Protein AF-0000000065782307 (afdb_homodimer)

Nearest PDB structures (foldseek):
  3b8g-assembly1_A  TM=6.644E-01  e=8.285E-51  Neisseria gonorrhoeae
  2bty-assembly1_A  TM=8.731E-01  e=4.101E-24  Thermotoga maritima
  7nly-assembly1_A  TM=8.676E-01  e=1.629E-22  Mycobacterium tuberculosis H37Rv
  2ap9-assembly1_E  TM=8.750E-01  e=5.748E-21  Mycobacterium tuberculosis CDC1551
  2buf-assembly1_F  TM=8.678E-01  e=8.320E-20  Pseudomonas aeruginosa

pLDDT: mean 89.5, std 12.01, range [35.47, 98.88]

Sequence (864 aa):
MPDYVNWLRHASPYINSHRDRTFVVMLPGEGVEHPNFGNIVHDLVLLHSLGARLVLVHGSRPQIEARLAARGLAPRYHRDLRVTDAPTLECVIDAVGSLRIAIEARLSMDMAASPMQGARLRVAGGNLVTARPIGVVEGVDYHHTGEVRRIDRKGIGRLLDERSIVLLSPLGYSPTGEIFNLACEDVAMRAAIDLEAEKLILYGAEQGLLDASGKLVRELRPQQVPAHLQRLGNSYQAELLDAAAQACRAGVKRSHIVSYTEDGALLSELFTRTGNGTLVAQEQFEQLREAGIEDVGGLIELIRPLEEQGILVRRSREVLEREIEQFSIVEREGLIIACAALYPIADSEAGELACLAVNPEYRHGGRGDELLERIEERARGLGLKTLFVLTTRTAHWFRERGFQPSSVERLPAARASLYNFQRNSQVFEKSLMPDYVNWLRHASPYINSHRDRTFVVMLPGEGVEHPNFGNIVHDLVLLHSLGARLVLVHGSRPQIEARLAARGLAPRYHRDLRVTDAPTLECVIDAVGSLRIAIEARLSMDMAASPMQGARLRVAGGNLVTARPIGVVEGVDYHHTGEVRRIDRKGIGRLLDERSIVLLSPLGYSPTGEIFNLACEDVAMRAAIDLEAEKLILYGAEQGLLDASGKLVRELRPQQVPAHLQRLGNSYQAELLDAAAQACRAGVKRSHIVSYTEDGALLSELFTRTGNGTLVAQEQFEQLREAGIEDVGGLIELIRPLEEQGILVRRSREVLEREIEQFSIVEREGLIIACAALYPIADSEAGELACLAVNPEYRHGGRGDELLERIEERARGLGLKTLFVLTTRTAHWFRERGFQPSSVERLPAARASLYNFQRNSQVFEKSL

Radius of gyration: 38.77 Å; Cα contacts (8 Å, |Δi|>4): 1760; chains: 2; bounding box: 71×130×73 Å

InterPro domains:
  IPR000182 GNAT domain [PF00583] (321-403)
  IPR000182 GNAT domain [PS51186] (286-425)
  IPR001048 Aspartate/glutamate/uridylate kinase [PF00696] (22-259)
  IPR010167 Amino-acid N-acetyltransferase [MF_01105] (1-432)
  IPR010167 Amino-acid N-acetyltransferase [NF003641] (3-432)
  IPR010167 Amino-acid N-acetyltransferase [PIRSF000423] (3-432)
  IPR010167 Amino-acid N-acetyltransferase [PTHR30602] (235-432)
  IPR010167 Amino-acid N-acetyltransferase [TIGR01890] (4-432)
  IPR016181 Acyl-CoA N-acyltransferase [SSF55729] (253-409)
  IPR033719 N-acetylglutamate synthase, kinase-like domain [cd04237] (3-280)
  IPR036393 Acetylglutamate kinase-like superfamily [G3DSA:3.40.1160.10] (3-284)
  IPR036393 Acetylglutamate kinase-like superfamily [SSF53633] (3-283)

GO terms:
  GO:0004358 L-glutamate N-acetyltransferase activity, acting on acetyl-L-ornithine as donor (F, IMP)
  GO:0006526 L-arginine biosynthetic process (P, IMP)
  GO:0042802 identical protein binding (F, IPI)

Foldseek 3Di:
DVVVVVLCVLLVVLLVLQAQFEEEEEEELCLCVDPLVLLVLVVVLQNLLSHHQYEYFYHQVVQLVVVCVVVVHDWDDDLLHTQQDDVSVVSVVVRQVVSVVVSQVSQQDDDVPRPVPPDGAAEDEDQQFAWDQPAADPRDGSHQATATPDGNLVVSVVCSVVSHHYYDYQWHAHPVGGIHGHDSLRVSLRNCLSNVGQEYEYADADQEDADPVRHAAAEDELVCLVVSLVVCDSDVNNSNSPSQSSSQVSRHAKYWYGYSNDRCLVVQQSSPLSHRYYIYGHPQCQPWDQFDLVCLVLLCVFCVVVCVVVFAPDDDSVRCNVQSRQKIFGDGSNHGFWMWGWADFPPALEIEIHDTGGHPSGPPPCVSVVRVVVNVVVSVVVRRFKYKYWGDPCVVVVVVVAWAWDDLVPDPPRVSVVDDVVSPTTMTMHTD/DVVVVVLCVLLVVLLVLQAQFEEEEEEELCLCVDPLVLLVLVVVLQNLLSHHQYEYFYHQVVQLVVQCVVVVHDWDDDLLHTQQDPVSVVSVVVRQVVSVVVSQVSQQDPDVPRPVPPDGAAEDEDQQFAWDQPAADPRDGSHQATATPDGNLVVSVVCSVVSHHYYDYQWHAHPVGGIHGHDSLRVSLRNCLSNVGQEYEYEDADQEDADPVRHAAAEDELVCLVVSLVVCDSDVNNVNSPSQSSSQVSRHAKYWYGYSNDRCLVVQQSSPLSHRYYIYGNPQCQPWDQFALVCLVLLCVQCVVVCVVVFAPDDDSVRCNVQSRQKIFGDGSNHGFWMWGWADFPPALEIEIHDTGGHPSGPPPCVSVVRVVVNVVVSVVVRRFKYKYWGDPCVVVVVVVAWAWDDLVPDPPRVSVVDDVVSPTTMTMHTD

Structure (mmCIF, N/CA/C/O backbone):
data_AF-0000000065782307-model_v1
#
loop_
_entity.id
_entity.type
_entity.pdbx_description
1 polymer 'Amino-acid acetyltransferase'
#
loop_
_atom_site.group_PDB
_atom_site.id
_atom_site.type_symbol
_atom_site.label_atom_id
_atom_site.label_alt_id
_atom_site.label_comp_id
_atom_site.label_asym_id
_atom_site.label_entity_id
_atom_site.label_seq_id
_atom_site.pdbx_PDB_ins_code
_atom_site.Cartn_x
_atom_site.Cartn_y
_atom_site.Cartn_z
_atom_site.occupancy
_atom_site.B_iso_or_equiv
_atom_site.auth_seq_id
_atom_site.auth_comp_id
_atom_site.auth_asym_id
_atom_site.auth_atom_id
_atom_site.pdbx_PDB_model_num
ATOM 1 N N . MET A 1 1 ? 12.531 -30.578 16.266 1 35.47 1 MET A N 1
ATOM 2 C CA . MET A 1 1 ? 13.82 -29.922 16.062 1 35.47 1 MET A CA 1
ATOM 3 C C . MET A 1 1 ? 14.609 -30.625 14.961 1 35.47 1 MET A C 1
ATOM 5 O O . MET A 1 1 ? 15.164 -29.969 14.07 1 35.47 1 MET A O 1
ATOM 9 N N . PRO A 1 2 ? 14.711 -31.922 15.117 1 45.81 2 PRO A N 1
ATOM 10 C CA . PRO A 1 2 ? 15.469 -32.688 14.125 1 45.81 2 PRO A CA 1
ATOM 11 C C . PRO A 1 2 ? 14.805 -32.688 12.75 1 45.81 2 PRO A C 1
ATOM 13 O O . PRO A 1 2 ? 15.492 -32.594 11.727 1 45.81 2 PRO A O 1
ATOM 16 N N . ASP A 1 3 ? 13.547 -32.781 12.773 1 47.62 3 ASP A N 1
ATOM 17 C CA . ASP A 1 3 ? 12.781 -32.906 11.531 1 47.62 3 ASP A CA 1
ATOM 18 C C . ASP A 1 3 ? 12.781 -31.562 10.773 1 47.62 3 ASP A C 1
ATOM 20 O O . ASP A 1 3 ? 12.883 -31.547 9.547 1 47.62 3 ASP A O 1
ATOM 24 N N . TYR A 1 4 ? 12.75 -30.547 11.547 1 49.12 4 TYR A N 1
ATOM 25 C CA . TYR A 1 4 ? 12.805 -29.234 10.938 1 49.12 4 TYR A CA 1
ATOM 26 C C . TYR A 1 4 ? 14.164 -29 10.273 1 49.12 4 TYR A C 1
ATOM 28 O O . TYR A 1 4 ? 14.234 -28.484 9.156 1 49.12 4 TYR A O 1
ATOM 36 N N . VAL A 1 5 ? 15.148 -29.469 10.969 1 44.38 5 VAL A N 1
ATOM 37 C CA . VAL A 1 5 ? 16.5 -29.297 10.445 1 44.38 5 VAL A CA 1
ATOM 38 C C . VAL A 1 5 ? 16.672 -30.109 9.164 1 44.38 5 VAL A C 1
ATOM 40 O O . VAL A 1 5 ? 17.266 -29.641 8.195 1 44.38 5 VAL A O 1
ATOM 43 N N . ASN A 1 6 ? 16.188 -31.312 9.32 1 48.06 6 ASN A N 1
ATOM 44 C CA . ASN A 1 6 ? 16.281 -32.156 8.141 1 48.06 6 ASN A CA 1
ATOM 45 C C . ASN A 1 6 ? 15.508 -31.562 6.965 1 48.06 6 ASN A C 1
ATOM 47 O O . ASN A 1 6 ? 15.977 -31.594 5.824 1 48.06 6 ASN A O 1
ATOM 51 N N . TRP A 1 7 ? 14.43 -31.062 7.312 1 53.47 7 TRP A N 1
ATOM 52 C CA . TRP A 1 7 ? 13.641 -30.422 6.266 1 53.47 7 TRP A CA 1
ATOM 53 C C . TRP A 1 7 ? 14.375 -29.219 5.688 1 53.47 7 TRP A C 1
ATOM 55 O O . TRP A 1 7 ? 14.43 -29.047 4.469 1 53.47 7 TRP A O 1
ATOM 65 N N . LEU A 1 8 ? 14.945 -28.562 6.609 1 54.06 8 LEU A N 1
ATOM 66 C CA . LEU A 1 8 ? 15.672 -27.375 6.156 1 54.06 8 LEU A CA 1
ATOM 67 C C . LEU A 1 8 ? 16.844 -27.766 5.27 1 54.06 8 LEU A C 1
ATOM 69 O O . LEU A 1 8 ? 17.141 -27.094 4.277 1 54.06 8 LEU A O 1
ATOM 73 N N . ARG A 1 9 ? 17.516 -28.859 5.66 1 49.53 9 ARG A N 1
ATOM 74 C CA . ARG A 1 9 ? 18.656 -29.344 4.875 1 49.53 9 ARG A CA 1
ATOM 75 C C . ARG A 1 9 ? 18.203 -29.781 3.484 1 49.53 9 ARG A C 1
ATOM 77 O O . ARG A 1 9 ? 18.906 -29.531 2.496 1 49.53 9 ARG A O 1
ATOM 84 N N . HIS A 1 10 ? 17.141 -30.438 3.518 1 53.78 10 HIS A N 1
ATOM 85 C CA . HIS A 1 10 ? 16.641 -30.906 2.232 1 53.78 10 HIS A CA 1
ATOM 86 C C . HIS A 1 10 ? 16.078 -29.766 1.404 1 53.78 10 HIS A C 1
ATOM 88 O O . HIS A 1 10 ? 16.078 -29.812 0.173 1 53.78 10 HIS A O 1
ATOM 94 N N . ALA A 1 11 ? 15.711 -28.75 2.072 1 60.09 11 ALA A N 1
ATOM 95 C CA . ALA A 1 11 ? 15.094 -27.609 1.423 1 60.09 11 ALA A CA 1
ATOM 96 C C . ALA A 1 11 ? 16.141 -26.609 0.932 1 60.09 11 ALA A C 1
ATOM 98 O O . ALA A 1 11 ? 15.867 -25.766 0.084 1 60.09 11 ALA A O 1
ATOM 99 N N . SER A 1 12 ? 17.375 -26.859 1.408 1 56.41 12 SER A N 1
ATOM 100 C CA . SER A 1 12 ? 18.438 -25.875 1.229 1 56.41 12 SER A CA 1
ATOM 101 C C . SER A 1 12 ? 18.688 -25.594 -0.248 1 56.41 12 SER A C 1
ATOM 103 O O . SER A 1 12 ? 18.781 -24.438 -0.658 1 56.41 12 SER A O 1
ATOM 105 N N . PRO A 1 13 ? 18.844 -26.75 -1.047 1 54.47 13 PRO A N 1
ATOM 106 C CA . PRO A 1 13 ? 19.078 -26.406 -2.455 1 54.47 13 PRO A CA 1
ATOM 107 C C . PRO A 1 13 ? 17.953 -25.562 -3.047 1 54.47 13 PRO A C 1
ATOM 109 O O . PRO A 1 13 ? 18.203 -24.703 -3.902 1 54.47 13 PRO A O 1
ATOM 112 N N . TYR A 1 14 ? 16.844 -25.812 -2.664 1 62.16 14 TYR A N 1
ATOM 113 C CA . TYR A 1 14 ? 15.688 -25.078 -3.172 1 62.16 14 TYR A CA 1
ATOM 114 C C . TYR A 1 14 ? 15.672 -23.656 -2.65 1 62.16 14 TYR A C 1
ATOM 116 O O . TYR A 1 14 ? 15.219 -22.734 -3.346 1 62.16 14 TYR A O 1
ATOM 124 N N . ILE A 1 15 ? 16.234 -23.5 -1.52 1 65.12 15 ILE A N 1
ATOM 125 C CA . ILE A 1 15 ? 16.25 -22.188 -0.904 1 65.12 15 ILE A CA 1
ATOM 126 C C . ILE A 1 15 ? 17.078 -21.219 -1.754 1 65.12 15 ILE A C 1
ATOM 128 O O . ILE A 1 15 ? 16.641 -20.094 -2.031 1 65.12 15 ILE A O 1
ATOM 132 N N . ASN A 1 16 ? 18.188 -21.703 -2.205 1 65.12 16 ASN A N 1
ATOM 133 C CA . ASN A 1 16 ? 19.047 -20.844 -3.01 1 65.12 16 ASN A CA 1
ATOM 134 C C . ASN A 1 16 ? 18.406 -20.516 -4.359 1 65.12 16 ASN A C 1
ATOM 136 O O . ASN A 1 16 ? 18.547 -19.406 -4.863 1 65.12 16 ASN A O 1
ATOM 140 N N . SER A 1 17 ? 17.734 -21.469 -4.859 1 68.06 17 SER A N 1
ATOM 141 C CA . SER A 1 17 ? 17.141 -21.297 -6.176 1 68.06 17 SER A CA 1
ATOM 142 C C . SER A 1 17 ? 15.961 -20.312 -6.121 1 68.06 17 SER A C 1
ATOM 144 O O . SER A 1 17 ? 15.594 -19.719 -7.137 1 68.06 17 SER A O 1
ATOM 146 N N . HIS A 1 18 ? 15.492 -20.156 -5.023 1 74.94 18 HIS A N 1
ATOM 147 C CA . HIS A 1 18 ? 14.281 -19.344 -4.914 1 74.94 18 HIS A CA 1
ATOM 148 C C . HIS A 1 18 ? 14.609 -17.938 -4.395 1 74.94 18 HIS A C 1
ATOM 150 O O . HIS A 1 18 ? 13.766 -17.047 -4.449 1 74.94 18 HIS A O 1
ATOM 156 N N . ARG A 1 19 ? 15.836 -17.75 -4.082 1 81.06 19 ARG A N 1
ATOM 157 C CA . ARG A 1 19 ? 16.219 -16.453 -3.52 1 81.06 19 ARG A CA 1
ATOM 158 C C . ARG A 1 19 ? 16.141 -15.359 -4.574 1 81.06 19 ARG A C 1
ATOM 160 O O . ARG A 1 19 ? 16.594 -15.547 -5.707 1 81.06 19 ARG A O 1
ATOM 167 N N . ASP A 1 20 ? 15.438 -14.336 -4.254 1 89 20 ASP A N 1
ATOM 168 C CA . ASP A 1 20 ? 15.312 -13.117 -5.039 1 89 20 ASP A CA 1
ATOM 169 C C . ASP A 1 20 ? 14.469 -13.352 -6.289 1 89 20 ASP A C 1
ATOM 171 O O . ASP A 1 20 ? 14.562 -12.609 -7.266 1 89 20 ASP A O 1
ATOM 175 N N . ARG A 1 21 ? 13.742 -14.5 -6.234 1 92.56 21 ARG A N 1
ATOM 176 C CA . ARG A 1 21 ? 12.812 -14.781 -7.324 1 92.56 21 ARG A CA 1
ATOM 177 C C . ARG A 1 21 ? 11.398 -14.328 -6.969 1 92.56 21 ARG A C 1
ATOM 179 O O . ARG A 1 21 ? 10.984 -14.438 -5.816 1 92.56 21 ARG A O 1
ATOM 186 N N . THR A 1 22 ? 10.742 -13.906 -8.008 1 97.38 22 THR A N 1
ATOM 187 C CA . THR A 1 22 ? 9.383 -13.414 -7.797 1 97.38 22 THR A CA 1
ATOM 188 C C . THR A 1 22 ? 8.375 -14.555 -7.91 1 97.38 22 THR A C 1
ATOM 190 O O . THR A 1 22 ? 8.383 -15.305 -8.883 1 97.38 22 THR A O 1
ATOM 193 N N . PHE A 1 23 ? 7.559 -14.75 -6.91 1 97.69 23 PHE A N 1
ATOM 194 C CA . PHE A 1 23 ? 6.438 -15.68 -6.887 1 97.69 23 PHE A CA 1
ATOM 195 C C . PHE A 1 23 ? 5.113 -14.93 -6.777 1 97.69 23 PHE A C 1
ATOM 197 O O . PHE A 1 23 ? 4.957 -14.055 -5.918 1 97.69 23 PHE A O 1
ATOM 204 N N . VAL A 1 24 ? 4.199 -15.227 -7.664 1 98.81 24 VAL A N 1
ATOM 205 C CA . VAL A 1 24 ? 2.826 -14.75 -7.52 1 98.81 24 VAL A CA 1
ATOM 206 C C . VAL A 1 24 ? 1.956 -15.867 -6.945 1 98.81 24 VAL A C 1
ATOM 208 O O . VAL A 1 24 ? 1.863 -16.953 -7.523 1 98.81 24 VAL A O 1
ATOM 211 N N . VAL A 1 25 ? 1.373 -15.609 -5.781 1 98.81 25 VAL A N 1
ATOM 212 C CA . VAL A 1 25 ? 0.551 -16.594 -5.086 1 98.81 25 VAL A CA 1
ATOM 213 C C . VAL A 1 25 ? -0.894 -16.109 -5.016 1 98.81 25 VAL A C 1
ATOM 215 O O . VAL A 1 25 ? -1.162 -15.008 -4.523 1 98.81 25 VAL A O 1
ATOM 218 N N . MET A 1 26 ? -1.783 -16.906 -5.5 1 98.81 26 MET A N 1
ATOM 219 C CA . MET A 1 26 ? -3.197 -16.547 -5.477 1 98.81 26 MET A CA 1
ATOM 220 C C . MET A 1 26 ? -3.965 -17.422 -4.492 1 98.81 26 MET A C 1
ATOM 222 O O . MET A 1 26 ? -3.871 -18.656 -4.543 1 98.81 26 MET A O 1
ATOM 226 N N . LEU A 1 27 ? -4.625 -16.828 -3.592 1 98.5 27 LEU A N 1
ATOM 227 C CA . LEU A 1 27 ? -5.504 -17.484 -2.627 1 98.5 27 LEU A CA 1
ATOM 228 C C . LEU A 1 27 ? -6.949 -17.031 -2.82 1 98.5 27 LEU A C 1
ATOM 230 O O . LEU A 1 27 ? -7.266 -15.852 -2.648 1 98.5 27 LEU A O 1
ATOM 234 N N . PRO A 1 28 ? -7.871 -18 -3.232 1 98.31 28 PRO A N 1
ATOM 235 C CA . PRO A 1 28 ? -9.273 -17.609 -3.391 1 98.31 28 PRO A CA 1
ATOM 236 C C . PRO A 1 28 ? -9.93 -17.219 -2.068 1 98.31 28 PRO A C 1
ATOM 238 O O . PRO A 1 28 ? -9.383 -17.5 -0.997 1 98.31 28 PRO A O 1
ATOM 241 N N . GLY A 1 29 ? -11.07 -16.547 -2.189 1 98.31 29 GLY A N 1
ATOM 242 C CA . GLY A 1 29 ? -11.781 -16.141 -0.991 1 98.31 29 GLY A CA 1
ATOM 243 C C . GLY A 1 29 ? -12.078 -17.281 -0.048 1 98.31 29 GLY A C 1
ATOM 244 O O . 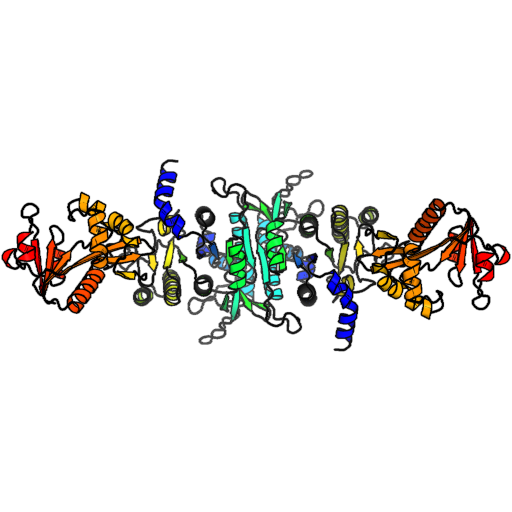GLY A 1 29 ? -12.062 -17.109 1.173 1 98.31 29 GLY A O 1
ATOM 245 N N . GLU A 1 30 ? -12.32 -18.453 -0.603 1 98.06 30 GLU A N 1
ATOM 246 C CA . GLU A 1 30 ? -12.562 -19.656 0.175 1 98.06 30 GLU A CA 1
ATOM 247 C C . GLU A 1 30 ? -11.336 -20.031 1.013 1 98.06 30 GLU A C 1
ATOM 249 O O . GLU A 1 30 ? -11.477 -20.516 2.137 1 98.06 30 GLU A O 1
ATOM 254 N N . GLY A 1 31 ? -10.156 -19.797 0.416 1 97.94 31 GLY A N 1
ATOM 255 C CA . GLY A 1 31 ? -8.93 -20.078 1.146 1 97.94 31 GLY A CA 1
ATOM 256 C C . GLY A 1 31 ? -8.711 -19.156 2.326 1 97.94 31 GLY A C 1
ATOM 257 O O . GLY A 1 31 ? -8.25 -19.578 3.383 1 97.94 31 GLY A O 1
ATOM 258 N N . VAL A 1 32 ? -9.094 -17.922 2.182 1 97.06 32 VAL A N 1
ATOM 259 C CA . VAL A 1 32 ? -8.922 -16.938 3.248 1 97.06 32 VAL A CA 1
ATOM 260 C C . VAL A 1 32 ? -9.883 -17.25 4.395 1 97.06 32 VAL A C 1
ATOM 262 O O . VAL A 1 32 ? -9.555 -17.047 5.566 1 97.06 32 VAL A O 1
ATOM 265 N N . GLU A 1 33 ? -11 -17.734 4.059 1 96.75 33 GLU A N 1
ATOM 266 C CA . GLU A 1 33 ? -12.016 -18.016 5.074 1 96.75 33 GLU A CA 1
ATOM 267 C C . GLU A 1 33 ? -11.789 -19.391 5.699 1 96.75 33 GLU A C 1
ATOM 269 O O . GLU A 1 33 ? -12.352 -19.703 6.75 1 96.75 33 GLU A O 1
ATOM 274 N N . HIS A 1 34 ? -10.977 -20.203 5.129 1 97.44 34 HIS A N 1
ATOM 275 C CA . HIS A 1 34 ? -10.742 -21.562 5.594 1 97.44 34 HIS A CA 1
ATOM 276 C C . HIS A 1 34 ? -9.93 -21.578 6.883 1 97.44 34 HIS A C 1
ATOM 278 O O . HIS A 1 34 ? -9.047 -20.734 7.066 1 97.44 34 HIS A O 1
ATOM 284 N N . PRO A 1 35 ? -10.078 -22.562 7.777 1 96.88 35 PRO A N 1
ATOM 285 C CA . PRO A 1 35 ? -9.336 -22.656 9.039 1 96.88 35 PRO A CA 1
ATOM 286 C C . PRO A 1 35 ? -7.828 -22.781 8.828 1 96.88 35 PRO A C 1
ATOM 288 O O . PRO A 1 35 ? -7.043 -22.406 9.695 1 96.88 35 PRO A O 1
ATOM 291 N N . ASN A 1 36 ? -7.449 -23.25 7.637 1 96.44 36 ASN A N 1
ATOM 292 C CA . ASN A 1 36 ? -6.035 -23.453 7.34 1 96.44 36 ASN A CA 1
ATOM 293 C C . ASN A 1 36 ? -5.352 -22.156 6.918 1 96.44 36 ASN A C 1
ATOM 295 O O . ASN A 1 36 ? -4.156 -22.156 6.617 1 96.44 36 ASN A O 1
ATOM 299 N N . PHE A 1 37 ? -6.074 -21.109 6.867 1 96.5 37 PHE A N 1
ATOM 300 C CA . PHE A 1 37 ? -5.551 -19.828 6.391 1 96.5 37 PHE A CA 1
ATOM 301 C C . PHE A 1 37 ? -4.328 -19.422 7.203 1 96.5 37 PHE A C 1
ATOM 303 O O . PHE A 1 37 ? -3.324 -18.984 6.637 1 96.5 37 PHE A O 1
ATOM 310 N N . GLY A 1 38 ? -4.422 -19.5 8.484 1 93.06 38 GLY A N 1
ATOM 311 C CA . GLY A 1 38 ? -3.295 -19.156 9.344 1 93.06 38 GLY A CA 1
ATOM 312 C C . GLY A 1 38 ? -2.02 -19.891 8.969 1 93.06 38 GLY A C 1
ATOM 313 O O . GLY A 1 38 ? -0.945 -19.281 8.914 1 93.06 38 GLY A O 1
ATOM 314 N N . ASN A 1 39 ? -2.135 -21.109 8.703 1 93.06 39 ASN A N 1
ATOM 315 C CA . ASN A 1 39 ? -0.981 -21.906 8.32 1 93.06 39 ASN A CA 1
ATOM 316 C C . ASN A 1 39 ? -0.433 -21.5 6.961 1 93.06 39 ASN A C 1
ATOM 318 O O . ASN A 1 39 ? 0.781 -21.5 6.746 1 93.06 39 ASN A O 1
ATOM 322 N N . ILE A 1 40 ? -1.301 -21.203 6.047 1 95.44 40 ILE A N 1
ATOM 323 C CA . ILE A 1 40 ? -0.879 -20.75 4.727 1 95.44 40 ILE A CA 1
ATOM 324 C C . ILE A 1 40 ? -0.061 -19.469 4.859 1 95.44 40 ILE A C 1
ATOM 326 O O . ILE A 1 40 ? 0.993 -19.328 4.23 1 95.44 40 ILE A O 1
ATOM 330 N N . VAL A 1 41 ? -0.53 -18.547 5.707 1 94.06 41 VAL A N 1
ATOM 331 C CA . VAL A 1 41 ? 0.183 -17.297 5.922 1 94.06 41 VAL A CA 1
ATOM 332 C C . VAL A 1 41 ? 1.562 -17.578 6.512 1 94.06 41 VAL A C 1
ATOM 334 O O . VAL A 1 41 ? 2.555 -16.969 6.109 1 94.06 41 VAL A O 1
ATOM 337 N N . HIS A 1 42 ? 1.617 -18.484 7.418 1 89.5 42 HIS A N 1
ATOM 338 C CA . HIS A 1 42 ? 2.9 -18.875 7.988 1 89.5 42 HIS A CA 1
ATOM 339 C C . HIS A 1 42 ? 3.855 -19.375 6.91 1 89.5 42 HIS A C 1
ATOM 341 O O . HIS A 1 42 ? 5.039 -19.016 6.91 1 89.5 42 HIS A O 1
ATOM 347 N N . ASP A 1 43 ? 3.348 -20.188 6.047 1 90.06 43 ASP A N 1
ATOM 348 C CA . ASP A 1 43 ? 4.164 -20.703 4.949 1 90.06 43 ASP A CA 1
ATOM 349 C C . ASP A 1 43 ? 4.664 -19.562 4.062 1 90.06 43 ASP A C 1
ATOM 351 O O . ASP A 1 43 ? 5.809 -19.578 3.611 1 90.06 43 ASP A O 1
ATOM 355 N N . LEU A 1 44 ? 3.828 -18.641 3.764 1 93.25 44 LEU A N 1
ATOM 356 C CA . LEU A 1 44 ? 4.199 -17.484 2.939 1 93.25 44 LEU A CA 1
ATOM 357 C C . LEU A 1 44 ? 5.293 -16.672 3.611 1 93.25 44 LEU A C 1
ATOM 359 O O . LEU A 1 44 ? 6.234 -16.234 2.951 1 93.25 44 LEU A O 1
ATOM 363 N N . VAL A 1 45 ? 5.164 -16.469 4.914 1 88.25 45 VAL A N 1
ATOM 364 C CA . VAL A 1 45 ? 6.16 -15.719 5.672 1 88.25 45 VAL A CA 1
ATOM 365 C C . VAL A 1 45 ? 7.5 -16.453 5.629 1 88.25 45 VAL A C 1
ATOM 367 O O . VAL A 1 45 ? 8.555 -15.828 5.48 1 88.25 45 VAL A O 1
ATOM 370 N N . LEU A 1 46 ? 7.402 -17.75 5.773 1 85.56 46 LEU A N 1
ATOM 371 C CA . LEU A 1 46 ? 8.617 -18.547 5.68 1 85.56 46 LEU A CA 1
ATOM 372 C C . LEU A 1 46 ? 9.266 -18.391 4.309 1 85.56 46 LEU A C 1
ATOM 374 O O . LEU A 1 46 ? 10.477 -18.203 4.211 1 85.56 46 LEU A O 1
ATOM 378 N N . LEU A 1 47 ? 8.516 -18.516 3.256 1 89.06 47 LEU A N 1
ATOM 379 C CA . LEU A 1 47 ? 9.016 -18.359 1.896 1 89.06 47 LEU A CA 1
ATOM 380 C C . LEU A 1 47 ? 9.664 -16.984 1.715 1 89.06 47 LEU A C 1
ATOM 382 O O . LEU A 1 47 ? 10.711 -16.859 1.075 1 89.06 47 LEU A O 1
ATOM 386 N N . HIS A 1 48 ? 9.023 -15.969 2.234 1 90.88 48 HIS A N 1
ATOM 387 C CA . HIS A 1 48 ? 9.547 -14.609 2.184 1 90.88 48 HIS A CA 1
ATOM 388 C C . HIS A 1 48 ? 10.875 -14.5 2.918 1 90.88 48 HIS A C 1
ATOM 390 O O . HIS A 1 48 ? 11.812 -13.859 2.432 1 90.88 48 HIS A O 1
ATOM 396 N N . SER A 1 49 ? 10.961 -15.125 4.051 1 84.38 49 SER A N 1
ATOM 397 C CA . SER A 1 49 ? 12.172 -15.078 4.867 1 84.38 49 SER A CA 1
ATOM 398 C C . SER A 1 49 ? 13.336 -15.773 4.168 1 84.38 49 SER A C 1
ATOM 400 O O . SER A 1 49 ? 14.492 -15.438 4.398 1 84.38 49 SER A O 1
ATOM 402 N N . LEU A 1 50 ? 12.953 -16.719 3.359 1 83.06 50 LEU A N 1
ATOM 403 C CA . LEU A 1 50 ? 13.969 -17.453 2.615 1 83.06 50 LEU A CA 1
ATOM 404 C C . LEU A 1 50 ? 14.406 -16.688 1.377 1 83.06 50 LEU A C 1
ATOM 406 O O . LEU A 1 50 ? 15.273 -17.141 0.625 1 83.06 50 LEU A O 1
ATOM 410 N N . GLY A 1 51 ? 13.805 -15.523 1.12 1 87.81 51 GLY A N 1
ATOM 411 C CA . GLY A 1 51 ? 14.312 -14.609 0.112 1 87.81 51 GLY A CA 1
ATOM 412 C C . GLY A 1 51 ? 13.391 -14.469 -1.085 1 87.81 51 GLY A C 1
ATOM 413 O O . GLY A 1 51 ? 13.68 -13.695 -2.002 1 87.81 51 GLY A O 1
ATOM 414 N N . ALA A 1 52 ? 12.32 -15.203 -1.084 1 92.31 52 ALA A N 1
ATOM 415 C CA . ALA A 1 52 ? 11.375 -15.086 -2.193 1 92.31 52 ALA A CA 1
ATOM 416 C C . ALA A 1 52 ? 10.719 -13.711 -2.215 1 92.31 52 ALA A C 1
ATOM 418 O O . ALA A 1 52 ? 10.398 -13.148 -1.164 1 92.31 52 ALA A O 1
ATOM 419 N N . ARG A 1 53 ? 10.562 -13.117 -3.381 1 96.88 53 ARG A N 1
ATOM 420 C CA . ARG A 1 53 ? 9.805 -11.898 -3.6 1 96.88 53 ARG A CA 1
ATOM 421 C C . ARG A 1 53 ? 8.336 -12.211 -3.871 1 96.88 53 ARG A C 1
ATOM 423 O O . ARG A 1 53 ? 7.988 -12.719 -4.938 1 96.88 53 ARG A O 1
ATOM 430 N N . LEU A 1 54 ? 7.492 -11.82 -2.949 1 97.88 54 LEU A N 1
ATOM 431 C CA . LEU A 1 54 ? 6.148 -12.391 -2.963 1 97.88 54 LEU A CA 1
ATOM 432 C C . LEU A 1 54 ? 5.117 -11.344 -3.373 1 97.88 54 LEU A C 1
ATOM 434 O O . LEU A 1 54 ? 5.109 -10.234 -2.84 1 97.88 54 LEU A O 1
ATOM 438 N N . VAL A 1 55 ? 4.297 -11.688 -4.328 1 98.81 55 VAL A N 1
ATOM 439 C CA . VAL A 1 55 ? 3.051 -11.008 -4.656 1 98.81 55 VAL A CA 1
ATOM 440 C C . VAL A 1 55 ? 1.862 -11.898 -4.305 1 98.81 55 VAL A C 1
ATOM 442 O O . VAL A 1 55 ? 1.714 -12.992 -4.852 1 98.81 55 VAL A O 1
ATOM 445 N N . LEU A 1 56 ? 1.072 -11.438 -3.369 1 98.81 56 LEU A N 1
ATOM 446 C CA . LEU A 1 56 ? -0.115 -12.172 -2.941 1 98.81 56 LEU A CA 1
ATOM 447 C C . LEU A 1 56 ? -1.371 -11.594 -3.58 1 98.81 56 LEU A C 1
ATOM 449 O O . LEU A 1 56 ? -1.6 -10.383 -3.523 1 98.81 56 LEU A O 1
ATOM 453 N N . VAL A 1 57 ? -2.145 -12.438 -4.262 1 98.88 57 VAL A N 1
ATOM 454 C CA . VAL A 1 57 ? -3.439 -12.086 -4.836 1 98.88 57 VAL A CA 1
ATOM 455 C C . VAL A 1 57 ? -4.551 -12.828 -4.102 1 98.88 57 VAL A C 1
ATOM 457 O O . VAL A 1 57 ? -4.484 -14.055 -3.941 1 98.88 57 VAL A O 1
ATOM 460 N N . HIS A 1 58 ? -5.547 -12.086 -3.617 1 98.75 58 HIS A N 1
ATOM 461 C CA . HIS A 1 58 ? -6.629 -12.766 -2.922 1 98.75 58 HIS A CA 1
ATOM 462 C C . HIS A 1 58 ? -7.926 -12.695 -3.719 1 98.75 58 HIS A C 1
ATOM 464 O O . HIS A 1 58 ? -8.133 -11.758 -4.5 1 98.75 58 HIS A O 1
ATOM 470 N N . GLY A 1 59 ? -8.781 -13.719 -3.555 1 98.5 59 GLY A N 1
ATOM 471 C CA . GLY A 1 59 ? -10.156 -13.656 -4.035 1 98.5 59 GLY A CA 1
ATOM 472 C C . GLY A 1 59 ? -11.133 -13.172 -2.982 1 98.5 59 GLY A C 1
ATOM 473 O O . GLY A 1 59 ? -10.727 -12.766 -1.892 1 98.5 59 GLY A O 1
ATOM 474 N N . SER A 1 60 ? -12.477 -13.18 -3.35 1 98.5 60 SER A N 1
ATOM 475 C CA . SER A 1 60 ? -13.438 -12.609 -2.41 1 98.5 60 SER A CA 1
ATOM 476 C C . SER A 1 60 ? -14.828 -13.188 -2.623 1 98.5 60 SER A C 1
ATOM 478 O O . SER A 1 60 ? -15.82 -12.641 -2.129 1 98.5 60 SER A O 1
ATOM 480 N N . ARG A 1 61 ? -14.938 -14.242 -3.314 1 97.56 61 ARG A N 1
ATOM 481 C CA . ARG A 1 61 ? -16.234 -14.719 -3.793 1 97.56 61 ARG A CA 1
ATOM 482 C C . ARG A 1 61 ? -17.172 -15.016 -2.631 1 97.56 61 ARG A C 1
ATOM 484 O O . ARG A 1 61 ? -18.281 -14.469 -2.564 1 97.56 61 ARG A O 1
ATOM 491 N N . PRO A 1 62 ? -16.797 -15.906 -1.656 1 98.12 62 PRO A N 1
ATOM 492 C CA . PRO A 1 62 ? -17.734 -16.188 -0.576 1 98.12 62 PRO A CA 1
ATOM 493 C C . PRO A 1 62 ? -18.062 -14.953 0.261 1 98.12 62 PRO A C 1
ATOM 495 O O . PRO A 1 62 ? -19.188 -14.812 0.76 1 98.12 62 PRO A O 1
ATOM 498 N N . GLN A 1 63 ? -17.156 -14.062 0.463 1 98.38 63 GLN A N 1
ATOM 499 C CA . GLN A 1 63 ? -17.375 -12.836 1.226 1 98.38 63 GLN A CA 1
ATOM 500 C C . GLN A 1 63 ? -18.359 -11.906 0.518 1 98.38 63 GLN A C 1
ATOM 502 O O . GLN A 1 63 ? -19.172 -11.242 1.166 1 98.38 63 GLN A O 1
ATOM 507 N N . ILE A 1 64 ? -18.25 -11.852 -0.826 1 98.56 64 ILE A N 1
ATOM 508 C CA . ILE A 1 64 ? -19.203 -11.07 -1.606 1 98.56 64 ILE A CA 1
ATOM 509 C C . ILE A 1 64 ? -20.594 -11.688 -1.485 1 98.56 64 ILE A C 1
ATOM 511 O O . ILE A 1 64 ? -21.578 -10.984 -1.24 1 98.56 64 ILE A O 1
ATOM 515 N N . GLU A 1 65 ? -20.656 -13.008 -1.637 1 98.19 65 GLU A N 1
ATOM 516 C CA . GLU A 1 65 ? -21.938 -13.719 -1.59 1 98.19 65 GLU A CA 1
ATOM 517 C C . GLU A 1 65 ? -22.625 -13.523 -0.242 1 98.19 65 GLU A C 1
ATOM 519 O O . GLU A 1 65 ? -23.844 -13.375 -0.18 1 98.19 65 GLU A O 1
ATOM 524 N N . ALA A 1 66 ? -21.891 -13.547 0.824 1 97.62 66 ALA A N 1
ATOM 525 C CA . ALA A 1 66 ? -22.453 -13.336 2.156 1 97.62 66 ALA A CA 1
ATOM 526 C C . ALA A 1 66 ? -23.078 -11.945 2.27 1 97.62 66 ALA A C 1
ATOM 528 O O . ALA A 1 66 ? -24.141 -11.781 2.871 1 97.62 66 ALA A O 1
ATOM 529 N N . ARG A 1 67 ? -22.469 -10.969 1.733 1 96.69 67 ARG A N 1
ATOM 530 C CA . ARG A 1 67 ? -22.969 -9.594 1.805 1 96.69 67 ARG A CA 1
ATOM 531 C C . ARG A 1 67 ? -24.188 -9.406 0.908 1 96.69 67 ARG A C 1
ATOM 533 O O . ARG A 1 67 ? -25.109 -8.68 1.267 1 96.69 67 ARG A O 1
ATOM 540 N N . LEU A 1 68 ? -24.141 -10.055 -0.269 1 98 68 LEU A N 1
ATOM 541 C CA . LEU A 1 68 ? -25.312 -10.039 -1.125 1 98 68 LEU A CA 1
ATOM 542 C C . LEU A 1 68 ? -26.516 -10.633 -0.401 1 98 68 LEU A C 1
ATOM 544 O O . LEU A 1 68 ? -27.594 -10.031 -0.39 1 98 68 LEU A O 1
ATOM 548 N N . ALA A 1 69 ? -26.312 -11.727 0.24 1 97.62 69 ALA A N 1
ATOM 549 C CA . ALA A 1 69 ? -27.391 -12.406 0.974 1 97.62 69 ALA A CA 1
ATOM 550 C C . ALA A 1 69 ? -27.922 -11.523 2.102 1 97.62 69 ALA A C 1
ATOM 552 O O . ALA A 1 69 ? -29.125 -11.422 2.301 1 97.62 69 ALA A O 1
ATOM 553 N N . ALA A 1 70 ? -27.062 -10.875 2.809 1 94.56 70 ALA A N 1
ATOM 554 C CA . ALA A 1 70 ? -27.422 -10.023 3.932 1 94.56 70 ALA A CA 1
ATOM 555 C C . ALA A 1 70 ? -28.266 -8.836 3.463 1 94.56 70 ALA A C 1
ATOM 557 O O . ALA A 1 70 ? -29.094 -8.312 4.219 1 94.56 70 ALA A O 1
ATOM 558 N N . ARG A 1 71 ? -28.062 -8.461 2.209 1 94.56 71 ARG A N 1
ATOM 559 C CA . ARG A 1 71 ? -28.781 -7.305 1.675 1 94.56 71 ARG A CA 1
ATOM 560 C C . ARG A 1 71 ? -29.969 -7.742 0.829 1 94.56 71 ARG A C 1
ATOM 562 O O . ARG A 1 71 ? -30.625 -6.91 0.201 1 94.56 71 ARG A O 1
ATOM 569 N N . GLY A 1 72 ? -30.156 -9.008 0.714 1 96 72 GLY A N 1
ATOM 570 C CA . GLY A 1 72 ? -31.266 -9.555 -0.044 1 96 72 GLY A CA 1
ATOM 571 C C . GLY A 1 72 ? -31.062 -9.461 -1.546 1 96 72 GLY A C 1
ATOM 572 O O . GLY A 1 72 ? -32.031 -9.352 -2.301 1 96 72 GLY A O 1
ATOM 573 N N . LEU A 1 73 ? -29.828 -9.453 -2 1 97.5 73 LEU A N 1
ATOM 574 C CA . LEU A 1 73 ? -29.5 -9.375 -3.42 1 97.5 73 LEU A CA 1
ATOM 575 C C . LEU A 1 73 ? -29.125 -10.75 -3.963 1 97.5 73 LEU A C 1
ATOM 577 O O . LEU A 1 73 ? -28.453 -11.531 -3.279 1 97.5 73 LEU A O 1
ATOM 581 N N . ALA A 1 74 ? -29.578 -11.078 -5.133 1 97.25 74 ALA A N 1
ATOM 582 C CA . ALA A 1 74 ? -29.25 -12.352 -5.766 1 97.25 74 ALA A CA 1
ATOM 583 C C . ALA A 1 74 ? -28.016 -12.227 -6.652 1 97.25 74 ALA A C 1
ATOM 585 O O . ALA A 1 74 ? -27.906 -11.297 -7.453 1 97.25 74 ALA A O 1
ATOM 586 N N . PRO A 1 75 ? -27.141 -13.148 -6.496 1 96.94 75 PRO A N 1
ATOM 587 C CA . PRO A 1 75 ? -25.984 -13.141 -7.406 1 96.94 75 PRO A CA 1
ATOM 588 C C . PRO A 1 75 ? -26.375 -13.453 -8.852 1 96.94 75 PRO A C 1
ATOM 590 O O . PRO A 1 75 ? -27.266 -14.273 -9.086 1 96.94 75 PRO A O 1
ATOM 593 N N . ARG A 1 76 ? -25.719 -12.766 -9.805 1 96.5 76 ARG A N 1
ATOM 594 C CA . ARG A 1 76 ? -25.922 -13.008 -11.234 1 96.5 76 ARG A CA 1
ATOM 595 C C . ARG A 1 76 ? -24.594 -13.305 -11.922 1 96.5 76 ARG A C 1
ATOM 597 O O . ARG A 1 76 ? -23.609 -12.594 -11.711 1 96.5 76 ARG A O 1
ATOM 604 N N . TYR A 1 77 ? -24.609 -14.398 -12.656 1 95.75 77 TYR A N 1
ATOM 605 C CA . TYR A 1 77 ? -23.422 -14.773 -13.414 1 95.75 77 TYR A CA 1
ATOM 606 C C . TYR A 1 77 ? -23.75 -14.984 -14.891 1 95.75 77 TYR A C 1
ATOM 608 O O . TYR A 1 77 ? -24.859 -15.406 -15.227 1 95.75 77 TYR A O 1
ATOM 616 N N . HIS A 1 78 ? -22.844 -14.625 -15.727 1 93.25 78 HIS A N 1
ATOM 617 C CA . HIS A 1 78 ? -22.859 -14.945 -17.156 1 93.25 78 HIS A CA 1
ATOM 618 C C . HIS A 1 78 ? -21.5 -15.422 -17.625 1 93.25 78 HIS A C 1
ATOM 620 O O . HIS A 1 78 ? -20.484 -14.742 -17.422 1 93.25 78 HIS A O 1
ATOM 626 N N . ARG A 1 79 ? -21.375 -16.625 -18.141 1 87.38 79 ARG A N 1
ATOM 627 C CA . ARG A 1 79 ? -20.125 -17.25 -18.594 1 87.38 79 ARG A CA 1
ATOM 628 C C . ARG A 1 79 ? -19.109 -17.297 -17.453 1 87.38 79 ARG A C 1
ATOM 630 O O . ARG A 1 79 ? -17.969 -16.859 -17.625 1 87.38 79 ARG A O 1
ATOM 637 N N . ASP A 1 80 ? -19.547 -17.578 -16.266 1 87.5 80 ASP A N 1
ATOM 638 C CA . ASP A 1 80 ? -18.75 -17.844 -15.078 1 87.5 80 ASP A CA 1
ATOM 639 C C . ASP A 1 80 ? -18.125 -16.547 -14.547 1 87.5 80 ASP A C 1
ATOM 641 O O . ASP A 1 80 ? -17.141 -16.594 -13.797 1 87.5 80 ASP A O 1
ATOM 645 N N . LEU A 1 81 ? -18.672 -15.508 -15.055 1 92.44 81 LEU A N 1
ATOM 646 C CA . LEU A 1 81 ? -18.25 -14.211 -14.539 1 92.44 81 LEU A CA 1
ATOM 647 C C . LEU A 1 81 ? -19.406 -13.492 -13.867 1 92.44 81 LEU A C 1
ATOM 649 O O . LEU A 1 81 ? -20.531 -13.508 -14.375 1 92.44 81 LEU A O 1
ATOM 653 N N . ARG A 1 82 ? -19.125 -12.898 -12.781 1 97.19 82 ARG A N 1
ATOM 654 C CA . ARG A 1 82 ? -20.156 -12.18 -12.039 1 97.19 82 ARG A CA 1
ATOM 655 C C . ARG A 1 82 ? -20.578 -10.914 -12.773 1 97.19 82 ARG A C 1
ATOM 657 O O . ARG A 1 82 ? -19.719 -10.172 -13.281 1 97.19 82 ARG A O 1
ATOM 664 N N . VAL A 1 83 ? -21.891 -10.781 -12.922 1 97.75 83 VAL A N 1
ATOM 665 C CA . VAL A 1 83 ? -22.438 -9.5 -13.359 1 97.75 83 VAL A CA 1
ATOM 666 C C . VAL A 1 83 ? -22.5 -8.539 -12.172 1 97.75 83 VAL A C 1
ATOM 668 O O . VAL A 1 83 ? -23.188 -8.82 -11.18 1 97.75 83 VAL A O 1
ATOM 671 N N . THR A 1 84 ? -21.797 -7.414 -12.25 1 98.56 84 THR A N 1
ATOM 672 C CA . THR A 1 84 ? -21.625 -6.543 -11.086 1 98.56 84 THR A CA 1
ATOM 673 C C . THR A 1 84 ? -22.344 -5.211 -11.305 1 98.56 84 THR A C 1
ATOM 675 O O . THR A 1 84 ? -21.719 -4.238 -11.742 1 98.56 84 THR A O 1
ATOM 678 N N . ASP A 1 85 ? -23.625 -5.18 -10.984 1 97.88 85 ASP A N 1
ATOM 679 C CA . ASP A 1 85 ? -24.312 -3.898 -11.008 1 97.88 85 ASP A CA 1
ATOM 680 C C . ASP A 1 85 ? -23.938 -3.039 -9.805 1 97.88 85 ASP A C 1
ATOM 682 O O . ASP A 1 85 ? -23.078 -3.42 -9.016 1 97.88 85 ASP A O 1
ATOM 686 N N . ALA A 1 86 ? -24.578 -1.865 -9.648 1 97.12 86 ALA A N 1
ATOM 687 C CA . ALA A 1 86 ? -24.156 -0.877 -8.664 1 97.12 86 ALA A CA 1
ATOM 688 C C . ALA A 1 86 ? -24.297 -1.418 -7.242 1 97.12 86 ALA A C 1
ATOM 690 O O . ALA A 1 86 ? -23.359 -1.345 -6.441 1 97.12 86 ALA A O 1
ATOM 691 N N . PRO A 1 87 ? -25.453 -2.039 -6.863 1 97.5 87 PRO A N 1
ATOM 692 C CA . PRO A 1 87 ? -25.562 -2.605 -5.516 1 97.5 87 PRO A CA 1
ATOM 693 C C . PRO A 1 87 ? -24.562 -3.74 -5.27 1 97.5 87 PRO A C 1
ATOM 695 O O . PRO A 1 87 ? -24.016 -3.855 -4.176 1 97.5 87 PRO A O 1
ATOM 698 N N . THR A 1 88 ? -24.328 -4.551 -6.285 1 98.5 88 THR A N 1
ATOM 699 C CA . THR A 1 88 ? -23.359 -5.645 -6.176 1 98.5 88 THR A CA 1
ATOM 700 C C . THR A 1 88 ? -21.953 -5.102 -5.996 1 98.5 88 THR A C 1
ATOM 702 O O . THR A 1 88 ? -21.156 -5.66 -5.238 1 98.5 88 THR A O 1
ATOM 705 N N . LEU A 1 89 ? -21.672 -4.012 -6.691 1 98.56 89 LEU A N 1
ATOM 706 C CA . LEU A 1 89 ? -20.359 -3.412 -6.578 1 98.56 89 LEU A CA 1
ATOM 707 C C . LEU A 1 89 ? -20.078 -2.969 -5.145 1 98.56 89 LEU A C 1
ATOM 709 O O . LEU A 1 89 ? -18.969 -3.117 -4.645 1 98.56 89 LEU A O 1
ATOM 713 N N . GLU A 1 90 ? -21.078 -2.428 -4.52 1 97.25 90 GLU A N 1
ATOM 714 C CA . GLU A 1 90 ? -20.922 -2.031 -3.125 1 97.25 90 GLU A CA 1
ATOM 715 C C . GLU A 1 90 ? -20.547 -3.225 -2.25 1 97.25 90 GLU A C 1
ATOM 717 O O . GLU A 1 90 ? -19.703 -3.111 -1.362 1 97.25 90 GLU A O 1
ATOM 722 N N . CYS A 1 91 ? -21.141 -4.387 -2.508 1 98.25 91 CYS A N 1
ATOM 723 C CA . CYS A 1 91 ? -20.828 -5.613 -1.786 1 98.25 91 CYS A CA 1
ATOM 724 C C . CYS A 1 91 ? -19.406 -6.07 -2.084 1 98.25 91 CYS A C 1
ATOM 726 O O . CYS A 1 91 ? -18.688 -6.527 -1.186 1 98.25 91 CYS A O 1
ATOM 728 N N . VAL A 1 92 ? -19.031 -5.895 -3.377 1 98.81 92 VAL A N 1
ATOM 729 C CA . VAL A 1 92 ? -17.703 -6.285 -3.803 1 98.81 92 VAL A CA 1
ATOM 730 C C . VAL A 1 92 ? -16.656 -5.43 -3.088 1 98.81 92 VAL A C 1
ATOM 732 O O . VAL A 1 92 ? -15.695 -5.953 -2.525 1 98.81 92 VAL A O 1
ATOM 735 N N . ILE A 1 93 ? -16.891 -4.141 -3.051 1 98.69 93 ILE A N 1
ATOM 736 C CA . ILE A 1 93 ? -15.969 -3.188 -2.447 1 98.69 93 ILE A CA 1
ATOM 737 C C . ILE A 1 93 ? -15.82 -3.486 -0.956 1 98.69 93 ILE A C 1
ATOM 739 O O . ILE A 1 93 ? -14.703 -3.561 -0.438 1 98.69 93 ILE A O 1
ATOM 743 N N . ASP A 1 94 ? -16.891 -3.717 -0.304 1 97.88 94 ASP A N 1
ATOM 744 C CA . ASP A 1 94 ? -16.875 -4.023 1.123 1 97.88 94 ASP A CA 1
ATOM 745 C C . ASP A 1 94 ? -16.125 -5.32 1.394 1 97.88 94 ASP A C 1
ATOM 747 O O . ASP A 1 94 ? -15.297 -5.387 2.311 1 97.88 94 ASP A O 1
ATOM 751 N N . ALA A 1 95 ? -16.406 -6.336 0.618 1 98.62 95 ALA A N 1
ATOM 752 C CA . ALA A 1 95 ? -15.773 -7.641 0.806 1 98.62 95 ALA A CA 1
ATOM 753 C C . ALA A 1 95 ? -14.266 -7.555 0.598 1 98.62 95 ALA A C 1
ATOM 755 O O . ALA A 1 95 ? -13.492 -8.031 1.432 1 98.62 95 ALA A O 1
ATOM 756 N N . VAL A 1 96 ? -13.906 -6.941 -0.482 1 98.75 96 VAL A N 1
ATOM 757 C CA . VAL A 1 96 ? -12.492 -6.848 -0.835 1 98.75 96 VAL A CA 1
ATOM 758 C C . VAL A 1 96 ? -11.766 -5.996 0.198 1 98.75 96 VAL A C 1
ATOM 760 O O . VAL A 1 96 ? -10.672 -6.355 0.645 1 98.75 96 VAL A O 1
ATOM 763 N N . GLY A 1 97 ? -12.352 -4.867 0.541 1 98.38 97 GLY A N 1
ATOM 764 C CA . GLY A 1 97 ? -11.75 -4.031 1.566 1 98.38 97 GLY A CA 1
ATOM 765 C C . GLY A 1 97 ? -11.523 -4.762 2.875 1 98.38 97 GLY A C 1
ATOM 766 O O . GLY A 1 97 ? -10.445 -4.656 3.471 1 98.38 97 GLY A O 1
ATOM 767 N N . SER A 1 98 ? -12.5 -5.484 3.291 1 97.94 98 SER A N 1
ATOM 768 C CA . SER A 1 98 ? -12.406 -6.238 4.535 1 97.94 98 SER A CA 1
ATOM 769 C C . SER A 1 98 ? -11.328 -7.309 4.457 1 97.94 98 SER A C 1
ATOM 771 O O . SER A 1 98 ? -10.609 -7.547 5.43 1 97.94 98 SER A O 1
ATOM 773 N N . LEU A 1 99 ? -11.234 -7.918 3.367 1 98.19 99 LEU A N 1
ATOM 774 C CA . LEU A 1 99 ? -10.242 -8.977 3.189 1 98.19 99 LEU A CA 1
ATOM 775 C C . LEU A 1 99 ? -8.828 -8.414 3.191 1 98.19 99 LEU A C 1
ATOM 777 O O . LEU A 1 99 ? -7.914 -9.016 3.758 1 98.19 99 LEU A O 1
ATOM 781 N N . ARG A 1 100 ? -8.664 -7.262 2.545 1 98.19 100 ARG A N 1
ATOM 782 C CA . ARG A 1 100 ? -7.355 -6.613 2.58 1 98.19 100 ARG A CA 1
ATOM 783 C C . ARG A 1 100 ? -6.902 -6.371 4.016 1 98.19 100 ARG A C 1
ATOM 785 O O . ARG A 1 100 ? -5.762 -6.672 4.371 1 98.19 100 ARG A O 1
ATOM 792 N N . ILE A 1 101 ? -7.789 -5.867 4.793 1 98.12 101 ILE A N 1
ATOM 793 C CA . ILE A 1 101 ? -7.492 -5.527 6.18 1 98.12 101 ILE A CA 1
ATOM 794 C C . ILE A 1 101 ? -7.188 -6.797 6.973 1 98.12 101 ILE A C 1
ATOM 796 O O . ILE A 1 101 ? -6.23 -6.836 7.75 1 98.12 101 ILE A O 1
ATOM 800 N N . ALA A 1 102 ? -7.969 -7.852 6.77 1 97.12 102 ALA A N 1
ATOM 801 C CA . ALA A 1 102 ? -7.762 -9.117 7.473 1 97.12 102 ALA A CA 1
ATOM 802 C C . ALA A 1 102 ? -6.402 -9.719 7.129 1 97.12 102 ALA A C 1
ATOM 804 O O . ALA A 1 102 ? -5.707 -10.234 8.008 1 97.12 102 ALA A O 1
ATOM 805 N N . ILE A 1 103 ? -6.055 -9.656 5.902 1 97.81 103 ILE A N 1
ATOM 806 C CA . ILE A 1 103 ? -4.785 -10.219 5.445 1 97.81 103 ILE A CA 1
ATOM 807 C C . ILE A 1 103 ? -3.627 -9.398 6.004 1 97.81 103 ILE A C 1
ATOM 809 O O . ILE A 1 103 ? -2.637 -9.953 6.48 1 97.81 103 ILE A O 1
ATOM 813 N N . GLU A 1 104 ? -3.766 -8.086 5.949 1 97.06 104 GLU A N 1
ATOM 814 C CA . GLU A 1 104 ? -2.76 -7.211 6.543 1 97.06 104 GLU A CA 1
ATOM 815 C C . GLU A 1 104 ? -2.564 -7.523 8.023 1 97.06 104 GLU A C 1
ATOM 817 O O . GLU A 1 104 ? -1.433 -7.59 8.508 1 97.06 104 GLU A O 1
ATOM 822 N N . ALA A 1 105 ? -3.648 -7.699 8.727 1 95.94 105 ALA A N 1
ATOM 823 C CA . ALA A 1 105 ? -3.588 -8.016 10.148 1 95.94 105 ALA A CA 1
ATOM 824 C C . ALA A 1 105 ? -2.842 -9.32 10.391 1 95.94 105 ALA A C 1
ATOM 826 O O . ALA A 1 105 ? -1.974 -9.398 11.266 1 95.94 105 ALA A O 1
ATOM 827 N N . ARG A 1 106 ? -3.18 -10.297 9.633 1 94.5 106 ARG A N 1
ATOM 828 C CA . ARG A 1 106 ? -2.57 -11.609 9.797 1 94.5 106 ARG A CA 1
ATOM 829 C C . ARG A 1 106 ? -1.074 -11.562 9.5 1 94.5 106 ARG A C 1
ATOM 831 O O . ARG A 1 106 ? -0.279 -12.195 10.195 1 94.5 106 ARG A O 1
ATOM 838 N N . LEU A 1 107 ? -0.705 -10.859 8.516 1 94.06 107 LEU A N 1
ATOM 839 C CA . LEU A 1 107 ? 0.695 -10.758 8.109 1 94.06 107 LEU A CA 1
ATOM 840 C C . LEU A 1 107 ? 1.471 -9.859 9.07 1 94.06 107 LEU A C 1
ATOM 842 O O . LEU A 1 107 ? 2.699 -9.773 8.984 1 94.06 107 LEU A O 1
ATOM 846 N N . SER A 1 108 ? 0.806 -9.156 9.977 1 92 108 SER A N 1
ATOM 847 C CA . SER A 1 108 ? 1.451 -8.289 10.961 1 92 108 SER A CA 1
ATOM 848 C C . SER A 1 108 ? 1.823 -9.062 12.219 1 92 108 SER A C 1
ATOM 850 O O . SER A 1 108 ? 2.521 -8.539 13.094 1 92 108 SER A O 1
ATOM 852 N N . MET A 1 109 ? 1.36 -10.273 12.297 1 87.38 109 MET A N 1
ATOM 853 C CA . MET A 1 109 ? 1.628 -11.086 13.477 1 87.38 109 MET A CA 1
ATOM 854 C C . MET A 1 109 ? 3.113 -11.414 13.586 1 87.38 109 MET A C 1
ATOM 856 O O . MET A 1 109 ? 3.768 -11.703 12.578 1 87.38 109 MET A O 1
ATOM 860 N N . ASP A 1 110 ? 3.611 -11.242 14.852 1 73.94 110 ASP A N 1
ATOM 861 C CA . ASP A 1 110 ? 4.988 -11.633 15.148 1 73.94 110 ASP A CA 1
ATOM 862 C C . ASP A 1 110 ? 5.16 -13.148 15.078 1 73.94 110 ASP A C 1
ATOM 864 O O . ASP A 1 110 ? 4.531 -13.883 15.836 1 73.94 110 ASP A O 1
ATOM 868 N N . MET A 1 111 ? 5.688 -13.508 14.094 1 61.44 111 MET A N 1
ATOM 869 C CA . MET A 1 111 ? 5.844 -14.953 14 1 61.44 111 MET A CA 1
ATOM 870 C C . MET A 1 111 ? 7.215 -15.383 14.508 1 61.44 111 MET A C 1
ATOM 872 O O . MET A 1 111 ? 8.242 -14.906 14.031 1 61.44 111 MET A O 1
ATOM 876 N N . ALA A 1 112 ? 7.352 -15.727 15.859 1 51.5 112 ALA A N 1
ATOM 877 C CA . ALA A 1 112 ? 8.523 -16.172 16.625 1 51.5 112 ALA A CA 1
ATOM 878 C C . ALA A 1 112 ? 9.523 -16.875 15.711 1 51.5 112 ALA A C 1
ATOM 880 O O . ALA A 1 112 ? 10.734 -16.781 15.93 1 51.5 112 ALA A O 1
ATOM 881 N N . ALA A 1 113 ? 9.172 -17.812 15.109 1 47.47 113 ALA A N 1
ATOM 882 C CA . ALA A 1 113 ? 10.07 -18.766 14.445 1 47.47 113 ALA A CA 1
ATOM 883 C C . ALA A 1 113 ? 10.57 -18.203 13.117 1 47.47 113 ALA A C 1
ATOM 885 O O . ALA A 1 113 ? 11.102 -18.953 12.289 1 47.47 113 ALA A O 1
ATOM 886 N N . SER A 1 114 ? 10.188 -17 12.812 1 53.88 114 SER A N 1
ATOM 887 C CA . SER A 1 114 ? 10.703 -16.516 11.539 1 53.88 114 SER A CA 1
ATOM 888 C C . SER A 1 114 ? 12.164 -16.094 11.656 1 53.88 114 SER A C 1
ATOM 890 O O . SER A 1 114 ? 12.57 -15.523 12.664 1 53.88 114 SER A O 1
ATOM 892 N N . PRO A 1 115 ? 13.047 -16.734 10.945 1 48.44 115 PRO A N 1
ATOM 893 C CA . PRO A 1 115 ? 14.445 -16.312 10.961 1 48.44 115 PRO A CA 1
ATOM 894 C C . PRO A 1 115 ? 14.609 -14.797 10.891 1 48.44 115 PRO A C 1
ATOM 896 O O . PRO A 1 115 ? 15.719 -14.281 11.078 1 48.44 115 PRO A O 1
ATOM 899 N N . MET A 1 116 ? 13.609 -14.109 10.375 1 49.81 116 MET A N 1
ATOM 900 C CA . MET A 1 116 ? 13.711 -12.656 10.289 1 49.81 116 MET A CA 1
ATOM 901 C C . MET A 1 116 ? 13.633 -12.023 11.68 1 49.81 116 MET A C 1
ATOM 903 O O . MET A 1 116 ? 12.625 -11.414 12.039 1 49.81 116 MET A O 1
ATOM 907 N N . GLN A 1 117 ? 14.219 -12.453 12.555 1 49.22 117 GLN A N 1
ATOM 908 C CA . GLN A 1 117 ? 14.297 -11.969 13.938 1 49.22 117 GLN A CA 1
ATOM 909 C C . GLN A 1 117 ? 14.422 -10.453 13.977 1 49.22 117 GLN A C 1
ATOM 911 O O . GLN A 1 117 ? 15.328 -9.883 13.359 1 49.22 117 GLN A O 1
ATOM 916 N N . GLY A 1 118 ? 13.344 -9.688 14.508 1 52.91 118 GLY A N 1
ATOM 917 C CA . GLY A 1 118 ? 13.289 -8.273 14.844 1 52.91 118 GLY A CA 1
ATOM 918 C C . GLY A 1 118 ? 12.688 -7.422 13.742 1 52.91 118 GLY A C 1
ATOM 919 O O . GLY A 1 118 ? 12.344 -6.262 13.969 1 52.91 118 GLY A O 1
ATOM 920 N N . ALA A 1 119 ? 12.836 -8.008 12.383 1 61.06 119 ALA A N 1
ATOM 921 C CA . ALA A 1 119 ? 12.375 -7.055 11.375 1 61.06 119 ALA A CA 1
ATOM 922 C C . ALA A 1 119 ? 10.891 -7.25 11.078 1 61.06 119 ALA A C 1
ATOM 924 O O . ALA A 1 119 ? 10.422 -8.383 10.93 1 61.06 119 ALA A O 1
ATOM 925 N N . ARG A 1 120 ? 10.078 -6.27 11.141 1 77.94 120 ARG A N 1
ATOM 926 C CA . ARG A 1 120 ? 8.641 -6.25 10.891 1 77.94 120 ARG A CA 1
ATOM 927 C C . ARG A 1 120 ? 8.336 -6.457 9.414 1 77.94 120 ARG A C 1
ATOM 929 O O . ARG A 1 120 ? 8.961 -5.832 8.555 1 77.94 120 ARG A O 1
ATOM 936 N N . LEU A 1 121 ? 7.461 -7.555 9.203 1 89.25 121 LEU A N 1
ATOM 937 C CA . LEU A 1 121 ? 7.02 -7.852 7.848 1 89.25 121 LEU A CA 1
ATOM 938 C C . LEU A 1 121 ? 6.125 -6.738 7.309 1 89.25 121 LEU A C 1
ATOM 940 O O . LEU A 1 121 ? 5.25 -6.242 8.023 1 89.25 121 LEU A O 1
ATOM 944 N N . ARG A 1 122 ? 6.492 -6.285 6.113 1 94.31 122 ARG A N 1
ATOM 945 C CA . ARG A 1 122 ? 5.715 -5.23 5.469 1 94.31 122 ARG A CA 1
ATOM 946 C C . ARG A 1 122 ? 4.859 -5.797 4.34 1 94.31 122 ARG A C 1
ATOM 948 O O . ARG A 1 122 ? 5.336 -6.59 3.529 1 94.31 122 ARG A O 1
ATOM 955 N N . VAL A 1 123 ? 3.617 -5.508 4.441 1 96.94 123 VAL A N 1
ATOM 956 C CA . VAL A 1 123 ? 2.689 -5.77 3.344 1 96.94 123 VAL A CA 1
ATOM 957 C C . VAL A 1 123 ? 2.223 -4.449 2.736 1 96.94 123 VAL A C 1
ATOM 959 O O . VAL A 1 123 ? 1.921 -3.496 3.461 1 96.94 123 VAL A O 1
ATOM 962 N N . ALA A 1 124 ? 2.279 -4.375 1.418 1 97.06 124 ALA A N 1
ATOM 963 C CA . ALA A 1 124 ? 1.921 -3.131 0.739 1 97.06 124 ALA A CA 1
ATOM 964 C C . ALA A 1 124 ? 0.958 -3.395 -0.415 1 97.06 124 ALA A C 1
ATOM 966 O O . ALA A 1 124 ? 1.081 -4.402 -1.118 1 97.06 124 ALA A O 1
ATOM 967 N N . GLY A 1 125 ? -0.025 -2.537 -0.552 1 96.69 125 GLY A N 1
ATOM 968 C CA . GLY A 1 125 ? -0.949 -2.514 -1.676 1 96.69 125 GLY A CA 1
ATOM 969 C C . GLY A 1 125 ? -1.243 -1.111 -2.176 1 96.69 125 GLY A C 1
ATOM 970 O O . GLY A 1 125 ? -0.548 -0.16 -1.814 1 96.69 125 GLY A O 1
ATOM 971 N N . GLY A 1 126 ? -2.162 -0.994 -3.035 1 96.56 126 GLY A N 1
ATOM 972 C CA . GLY A 1 126 ? -2.527 0.281 -3.631 1 96.56 126 GLY A CA 1
ATOM 973 C C . GLY A 1 126 ? -3.197 0.136 -4.984 1 96.56 126 GLY A C 1
ATOM 974 O O . GLY A 1 126 ? -3.939 -0.821 -5.219 1 96.56 126 GLY A O 1
ATOM 975 N N . ASN A 1 127 ? -3.057 1.254 -5.762 1 96.94 127 ASN A N 1
ATOM 976 C CA . ASN A 1 127 ? -3.668 1.256 -7.086 1 96.94 127 ASN A CA 1
ATOM 977 C C . ASN A 1 127 ? -2.73 0.668 -8.141 1 96.94 127 ASN A C 1
ATOM 979 O O . ASN A 1 127 ? -2.416 1.325 -9.133 1 96.94 127 ASN A O 1
ATOM 983 N N . LEU A 1 128 ? -2.486 -0.604 -8.023 1 97.81 128 LEU A N 1
ATOM 984 C CA . LEU A 1 128 ? -1.439 -1.263 -8.789 1 97.81 128 LEU A CA 1
ATOM 985 C C . LEU A 1 128 ? -2.023 -1.965 -10.016 1 97.81 128 LEU A C 1
ATOM 987 O O . LEU A 1 128 ? -1.281 -2.471 -10.859 1 97.81 128 LEU A O 1
ATOM 991 N N . VAL A 1 129 ? -3.369 -2.057 -10.109 1 98.19 129 VAL A N 1
ATOM 992 C CA . VAL A 1 129 ? -4.035 -2.74 -11.219 1 98.19 129 VAL A CA 1
ATOM 993 C C . VAL A 1 129 ? -4.961 -1.766 -11.945 1 98.19 129 VAL A C 1
ATOM 995 O O . VAL A 1 129 ? -5.871 -1.198 -11.336 1 98.19 129 VAL A O 1
ATOM 998 N N . THR A 1 130 ? -4.672 -1.564 -13.18 1 96.06 130 THR A N 1
ATOM 999 C CA . THR A 1 130 ? -5.57 -0.808 -14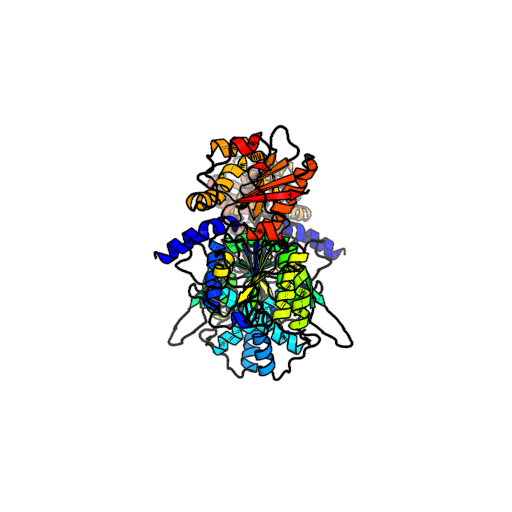.039 1 96.06 130 THR A CA 1
ATOM 1000 C C . THR A 1 130 ? -6.527 -1.741 -14.773 1 96.06 130 THR A C 1
ATOM 1002 O O . THR A 1 130 ? -6.121 -2.797 -15.266 1 96.06 130 THR A O 1
ATOM 1005 N N . ALA A 1 131 ? -7.809 -1.348 -14.781 1 97.31 131 ALA A N 1
ATOM 1006 C CA . ALA A 1 131 ? -8.812 -2.227 -15.375 1 97.31 131 ALA A CA 1
ATOM 1007 C C . ALA A 1 131 ? -9.641 -1.484 -16.422 1 97.31 131 ALA A C 1
ATOM 1009 O O . ALA A 1 131 ? -9.633 -0.253 -16.469 1 97.31 131 ALA A O 1
ATOM 1010 N N . ARG A 1 132 ? -10.242 -2.234 -17.281 1 94.44 132 ARG A N 1
ATOM 1011 C CA . ARG A 1 132 ? -11.227 -1.771 -18.25 1 94.44 132 ARG A CA 1
ATOM 1012 C C . ARG A 1 132 ? -12.492 -2.627 -18.188 1 94.44 132 ARG A C 1
ATOM 1014 O O . ARG A 1 132 ? -12.445 -3.783 -17.766 1 94.44 132 ARG A O 1
ATOM 1021 N N . PRO A 1 133 ? -13.633 -2.074 -18.641 1 94.38 133 PRO A N 1
ATOM 1022 C CA . PRO A 1 133 ? -14.875 -2.844 -18.578 1 94.38 133 PRO A CA 1
ATOM 1023 C C . PRO A 1 133 ? -14.93 -3.965 -19.625 1 94.38 133 PRO A C 1
ATOM 1025 O O . PRO A 1 133 ? -14.406 -3.811 -20.719 1 94.38 133 PRO A O 1
ATOM 1028 N N . ILE A 1 134 ? -15.539 -5.059 -19.219 1 93.19 134 ILE A N 1
ATOM 1029 C CA . ILE A 1 134 ? -15.852 -6.098 -20.203 1 93.19 134 ILE A CA 1
ATOM 1030 C C . ILE A 1 134 ? -16.953 -5.605 -21.141 1 93.19 134 ILE A C 1
ATOM 1032 O O . ILE A 1 134 ? -16.938 -5.906 -22.328 1 93.19 134 ILE A O 1
ATOM 1036 N N . GLY A 1 135 ? -17.844 -4.793 -20.578 1 91.81 135 GLY A N 1
ATOM 1037 C CA . GLY A 1 135 ? -18.938 -4.254 -21.391 1 91.81 135 GLY A CA 1
ATOM 1038 C C . GLY A 1 135 ? -20.062 -5.242 -21.609 1 91.81 135 GLY A C 1
ATOM 1039 O O . GLY A 1 135 ? -20.453 -5.957 -20.688 1 91.81 135 GLY A O 1
ATOM 1040 N N . VAL A 1 136 ? -20.703 -5.125 -22.844 1 91.38 136 VAL A N 1
ATOM 1041 C CA . VAL A 1 136 ? -21.844 -5.973 -23.172 1 91.38 136 VAL A CA 1
ATOM 1042 C C . VAL A 1 136 ? -21.391 -7.164 -24 1 91.38 136 VAL A C 1
ATOM 1044 O O . VAL A 1 136 ? -20.734 -6.992 -25.031 1 91.38 136 VAL A O 1
ATOM 1047 N N . VAL A 1 137 ? -21.656 -8.375 -23.5 1 89.31 137 VAL A N 1
ATOM 1048 C CA . VAL A 1 137 ? -21.344 -9.617 -24.203 1 89.31 137 VAL A CA 1
ATOM 1049 C C . VAL A 1 137 ? -22.609 -10.445 -24.375 1 89.31 137 VAL A C 1
ATOM 1051 O O . VAL A 1 137 ? -23.281 -10.781 -23.406 1 89.31 137 VAL A O 1
ATOM 1054 N N . GLU A 1 138 ? -22.922 -10.805 -25.547 1 91.19 138 GLU A N 1
ATOM 1055 C CA . GLU A 1 138 ? -24.094 -11.609 -25.875 1 91.19 138 GLU A CA 1
ATOM 1056 C C . GLU A 1 138 ? -25.359 -11.016 -25.25 1 91.19 138 GLU A C 1
ATOM 1058 O O . GLU A 1 138 ? -26.172 -11.734 -24.656 1 91.19 138 GLU A O 1
ATOM 1063 N N . GLY A 1 139 ? -25.406 -9.727 -25.156 1 91.88 139 GLY A N 1
ATOM 1064 C CA . GLY A 1 139 ? -26.609 -9.016 -24.703 1 91.88 139 GLY A CA 1
ATOM 1065 C C . GLY A 1 139 ? -26.625 -8.766 -23.219 1 91.88 139 GLY A C 1
ATOM 1066 O O . GLY A 1 139 ? -27.531 -8.109 -22.703 1 91.88 139 GLY A O 1
ATOM 1067 N N . VAL A 1 140 ? -25.609 -9.312 -22.562 1 94.38 140 VAL A N 1
ATOM 1068 C CA . VAL A 1 140 ? -25.578 -9.133 -21.125 1 94.38 140 VAL A CA 1
ATOM 1069 C C . VAL A 1 140 ? -24.562 -8.039 -20.766 1 94.38 140 VAL A C 1
ATOM 1071 O O . VAL A 1 140 ? -23.391 -8.125 -21.125 1 94.38 140 VAL A O 1
ATOM 1074 N N . ASP A 1 141 ? -25.078 -6.977 -20.109 1 95.31 141 ASP A N 1
ATOM 1075 C CA . ASP A 1 141 ? -24.219 -5.914 -19.609 1 95.31 141 ASP A CA 1
ATOM 1076 C C . ASP A 1 141 ? -23.562 -6.32 -18.281 1 95.31 141 ASP A C 1
ATOM 1078 O O . ASP A 1 141 ? -24.234 -6.492 -17.281 1 95.31 141 ASP A O 1
ATOM 1082 N N . TYR A 1 142 ? -22.281 -6.352 -18.297 1 96.81 142 TYR A N 1
ATOM 1083 C CA . TYR A 1 142 ? -21.547 -6.793 -17.109 1 96.81 142 TYR A CA 1
ATOM 1084 C C . TYR A 1 142 ? -21.344 -5.641 -16.141 1 96.81 142 TYR A C 1
ATOM 1086 O O . TYR A 1 142 ? -20.844 -5.836 -15.023 1 96.81 142 TYR A O 1
ATOM 1094 N N . HIS A 1 143 ? -21.672 -4.422 -16.547 1 97.38 143 HIS A N 1
ATOM 1095 C CA . HIS A 1 143 ? -21.594 -3.232 -15.711 1 97.38 143 HIS A CA 1
ATOM 1096 C C . HIS A 1 143 ? -20.188 -3.027 -15.172 1 97.38 143 HIS A C 1
ATOM 1098 O O . HIS A 1 143 ? -19.234 -2.826 -15.945 1 97.38 143 HIS A O 1
ATOM 1104 N N . HIS A 1 144 ? -19.922 -3.262 -13.875 1 98.25 144 HIS A N 1
ATOM 1105 C CA . HIS A 1 144 ? -18.656 -2.963 -13.234 1 98.25 144 HIS A CA 1
ATOM 1106 C C . HIS A 1 144 ? -17.766 -4.199 -13.18 1 98.25 144 HIS A C 1
ATOM 1108 O O . HIS A 1 144 ? -16.812 -4.254 -12.391 1 98.25 144 HIS A O 1
ATOM 1114 N N . THR A 1 145 ? -18.078 -5.234 -13.883 1 98.38 145 THR A N 1
ATOM 1115 C CA . THR A 1 145 ? -17.141 -6.328 -14.102 1 98.38 145 THR A CA 1
ATOM 1116 C C . THR A 1 145 ? -16.156 -5.977 -15.203 1 98.38 145 THR A C 1
ATOM 1118 O O . THR A 1 145 ? -16.547 -5.508 -16.281 1 98.38 145 THR A O 1
ATOM 1121 N N . GLY A 1 146 ? -14.852 -6.117 -14.867 1 97.81 146 GLY A N 1
ATOM 1122 C CA . GLY A 1 146 ? -13.828 -5.703 -15.812 1 97.81 146 GLY A CA 1
ATOM 1123 C C . GLY A 1 146 ? -12.766 -6.758 -16.031 1 97.81 146 GLY A C 1
ATOM 1124 O O . GLY A 1 146 ? -12.922 -7.906 -15.617 1 97.81 146 GLY A O 1
ATOM 1125 N N . GLU A 1 147 ? -11.773 -6.355 -16.812 1 96 147 GLU A N 1
ATOM 1126 C CA . GLU A 1 147 ? -10.578 -7.156 -17.047 1 96 147 GLU A CA 1
ATOM 1127 C C . GLU A 1 147 ? -9.312 -6.324 -16.859 1 96 147 GLU A C 1
ATOM 1129 O O . GLU A 1 147 ? -9.359 -5.094 -16.922 1 96 147 GLU A O 1
ATOM 1134 N N . VAL A 1 148 ? -8.227 -7.035 -16.594 1 96.94 148 VAL A N 1
ATOM 1135 C CA . VAL A 1 148 ? -6.953 -6.355 -16.359 1 96.94 148 VAL A CA 1
ATOM 1136 C C . VAL A 1 148 ? -6.469 -5.684 -17.641 1 96.94 148 VAL A C 1
ATOM 1138 O O . VAL A 1 148 ? -6.344 -6.332 -18.672 1 96.94 148 VAL A O 1
ATOM 1141 N N . ARG A 1 149 ? -6.262 -4.434 -17.562 1 93.62 149 ARG A N 1
ATOM 1142 C CA . ARG A 1 149 ? -5.656 -3.689 -18.656 1 93.62 149 ARG A CA 1
ATOM 1143 C C . ARG A 1 149 ? -4.141 -3.609 -18.5 1 93.62 149 ARG A C 1
ATOM 1145 O O . ARG A 1 149 ? -3.402 -3.74 -19.469 1 93.62 149 ARG A O 1
ATOM 1152 N N . ARG A 1 150 ? -3.775 -3.363 -17.234 1 92.44 150 ARG A N 1
ATOM 1153 C CA . ARG A 1 150 ? -2.346 -3.193 -17 1 92.44 150 ARG A CA 1
ATOM 1154 C C . ARG A 1 150 ? -1.997 -3.471 -15.539 1 92.44 150 ARG A C 1
ATOM 1156 O O . ARG A 1 150 ? -2.742 -3.088 -14.641 1 92.44 150 ARG A O 1
ATOM 1163 N N . ILE A 1 151 ? -0.798 -4.113 -15.383 1 96.94 151 ILE A N 1
ATOM 1164 C CA . ILE A 1 151 ? -0.177 -4.258 -14.07 1 96.94 151 ILE A CA 1
ATOM 1165 C C . ILE A 1 151 ? 0.959 -3.25 -13.922 1 96.94 151 ILE A C 1
ATOM 1167 O O . ILE A 1 151 ? 1.774 -3.086 -14.836 1 96.94 151 ILE A O 1
ATOM 1171 N N . ASP A 1 152 ? 0.99 -2.541 -12.852 1 96 152 ASP A N 1
ATOM 1172 C CA . ASP A 1 152 ? 2.066 -1.59 -12.602 1 96 152 ASP A CA 1
ATOM 1173 C C . ASP A 1 152 ? 3.361 -2.311 -12.234 1 96 152 ASP A C 1
ATOM 1175 O O . ASP A 1 152 ? 3.766 -2.316 -11.07 1 96 152 ASP A O 1
ATOM 1179 N N . ARG A 1 153 ? 4.062 -2.721 -13.227 1 95.81 153 ARG A N 1
ATOM 1180 C CA . ARG A 1 153 ? 5.273 -3.512 -13.055 1 95.81 153 ARG A CA 1
ATOM 1181 C C . ARG A 1 153 ? 6.324 -2.74 -12.266 1 95.81 153 ARG A C 1
ATOM 1183 O O . ARG A 1 153 ? 6.949 -3.287 -11.352 1 95.81 153 ARG A O 1
ATOM 1190 N N . LYS A 1 154 ? 6.504 -1.557 -12.594 1 93.81 154 LYS A N 1
ATOM 1191 C CA . LYS A 1 154 ? 7.52 -0.738 -11.938 1 93.81 154 LYS A CA 1
ATOM 1192 C C . LYS A 1 154 ? 7.176 -0.511 -10.469 1 93.81 154 LYS A C 1
ATOM 1194 O O . LYS A 1 154 ? 8.031 -0.679 -9.594 1 93.81 154 LYS A O 1
ATOM 1199 N N . GLY A 1 155 ? 5.934 -0.109 -10.25 1 94.94 155 GLY A N 1
ATOM 1200 C CA . GLY A 1 155 ? 5.504 0.102 -8.875 1 94.94 155 GLY A CA 1
ATOM 1201 C C . GLY A 1 155 ? 5.645 -1.137 -8.008 1 94.94 155 GLY A C 1
ATOM 1202 O O . GLY A 1 155 ? 6.156 -1.063 -6.891 1 94.94 155 GLY A O 1
ATOM 1203 N N . ILE A 1 156 ? 5.242 -2.23 -8.562 1 97.75 156 ILE A N 1
ATOM 1204 C CA . ILE A 1 156 ? 5.336 -3.488 -7.828 1 97.75 156 ILE A CA 1
ATOM 1205 C C . ILE A 1 156 ? 6.805 -3.855 -7.617 1 97.75 156 ILE A C 1
ATOM 1207 O O . ILE A 1 156 ? 7.195 -4.27 -6.523 1 97.75 156 ILE A O 1
ATOM 1211 N N . GLY A 1 157 ? 7.598 -3.707 -8.656 1 96.25 157 GLY A N 1
ATOM 1212 C CA . GLY A 1 157 ? 9.023 -3.996 -8.555 1 96.25 157 GLY A CA 1
ATOM 1213 C C . GLY A 1 157 ? 9.703 -3.24 -7.438 1 96.25 157 GLY A C 1
ATOM 1214 O O . GLY A 1 157 ? 10.508 -3.812 -6.695 1 96.25 157 GLY A O 1
ATOM 1215 N N . ARG A 1 158 ? 9.383 -2.018 -7.254 1 94.5 158 ARG A N 1
ATOM 1216 C CA . ARG A 1 158 ? 9.992 -1.188 -6.215 1 94.5 158 ARG A CA 1
ATOM 1217 C C . ARG A 1 158 ? 9.594 -1.675 -4.824 1 94.5 158 ARG A C 1
ATOM 1219 O O . ARG A 1 158 ? 10.414 -1.669 -3.902 1 94.5 158 ARG A O 1
ATOM 1226 N N . LEU A 1 159 ? 8.383 -2.043 -4.684 1 96.62 159 LEU A N 1
ATOM 1227 C CA . LEU A 1 159 ? 7.922 -2.582 -3.408 1 96.62 159 LEU A CA 1
ATOM 1228 C C . LEU A 1 159 ? 8.648 -3.877 -3.07 1 96.62 159 LEU A C 1
ATOM 1230 O O . LEU A 1 159 ? 9.047 -4.094 -1.923 1 96.62 159 LEU A O 1
ATOM 1234 N N . LEU A 1 160 ? 8.781 -4.664 -4.066 1 96.75 160 LEU A N 1
ATOM 1235 C CA . LEU A 1 160 ? 9.484 -5.93 -3.879 1 96.75 160 LEU A CA 1
ATOM 1236 C C . LEU A 1 160 ? 10.953 -5.699 -3.539 1 96.75 160 LEU A C 1
ATOM 1238 O O . LEU A 1 160 ? 11.531 -6.434 -2.736 1 96.75 160 LEU A O 1
ATOM 1242 N N . ASP A 1 161 ? 11.539 -4.676 -4.164 1 93.94 161 ASP A N 1
ATOM 1243 C CA . ASP A 1 161 ? 12.922 -4.32 -3.875 1 93.94 161 ASP A CA 1
ATOM 1244 C C . ASP A 1 161 ? 13.102 -3.961 -2.402 1 93.94 161 ASP A C 1
ATOM 1246 O O . ASP A 1 161 ? 14.164 -4.211 -1.821 1 93.94 161 ASP A O 1
ATOM 1250 N N . GLU A 1 162 ? 12.062 -3.457 -1.841 1 90.31 162 GLU A N 1
ATOM 1251 C CA . GLU A 1 162 ? 12.117 -3.062 -0.436 1 90.31 162 GLU A CA 1
ATOM 1252 C C . GLU A 1 162 ? 11.672 -4.203 0.475 1 90.31 162 GLU A C 1
ATOM 1254 O O . GLU A 1 162 ? 11.398 -3.99 1.659 1 90.31 162 GLU A O 1
ATOM 1259 N N . ARG A 1 163 ? 11.453 -5.352 -0.042 1 91.56 163 ARG A N 1
ATOM 1260 C CA . ARG A 1 163 ? 11.172 -6.598 0.665 1 91.56 163 ARG A CA 1
ATOM 1261 C C . ARG A 1 163 ? 9.773 -6.578 1.27 1 91.56 163 ARG A C 1
ATOM 1263 O O . ARG A 1 163 ? 9.523 -7.219 2.291 1 91.56 163 ARG A O 1
ATOM 1270 N N . SER A 1 164 ? 8.945 -5.836 0.663 1 95.56 164 SER A N 1
ATOM 1271 C CA . SER A 1 164 ? 7.539 -5.918 1.041 1 95.56 164 SER A CA 1
ATOM 1272 C C . SER A 1 164 ? 6.844 -7.082 0.34 1 95.56 164 SER A C 1
ATOM 1274 O O . SER A 1 164 ? 7.203 -7.441 -0.783 1 95.56 164 SER A O 1
ATOM 1276 N N . ILE A 1 165 ? 5.891 -7.684 1.071 1 97.44 165 ILE A N 1
ATOM 1277 C CA . ILE A 1 165 ? 4.922 -8.516 0.373 1 97.44 165 ILE A CA 1
ATOM 1278 C C . ILE A 1 165 ? 3.881 -7.637 -0.314 1 97.44 165 ILE A C 1
ATOM 1280 O O . ILE A 1 165 ? 3.246 -6.797 0.331 1 97.44 165 ILE A O 1
ATOM 1284 N N . VAL A 1 166 ? 3.777 -7.793 -1.643 1 98.69 166 VAL A N 1
ATOM 1285 C CA . VAL A 1 166 ? 2.818 -6.977 -2.379 1 98.69 166 VAL A CA 1
ATOM 1286 C C . VAL A 1 166 ? 1.453 -7.664 -2.385 1 98.69 166 VAL A C 1
ATOM 1288 O O . VAL A 1 166 ? 1.348 -8.844 -2.721 1 98.69 166 VAL A O 1
ATOM 1291 N N . LEU A 1 167 ? 0.436 -6.957 -1.942 1 98.75 167 LEU A N 1
ATOM 1292 C CA . LEU A 1 167 ? -0.925 -7.48 -1.894 1 98.75 167 LEU A CA 1
ATOM 1293 C C . LEU A 1 167 ? -1.774 -6.895 -3.016 1 98.75 167 LEU A C 1
ATOM 1295 O O . LEU A 1 167 ? -1.958 -5.676 -3.088 1 98.75 167 LEU A O 1
ATOM 1299 N N . LEU A 1 168 ? -2.289 -7.754 -3.91 1 98.81 168 LEU A N 1
ATOM 1300 C CA . LEU A 1 168 ? -3.197 -7.359 -4.98 1 98.81 168 LEU A CA 1
ATOM 1301 C C . LEU A 1 168 ? -4.605 -7.879 -4.719 1 98.81 168 LEU A C 1
ATOM 1303 O O . LEU A 1 168 ? -4.781 -9.016 -4.266 1 98.81 168 LEU A O 1
ATOM 1307 N N . SER A 1 169 ? -5.523 -7.02 -4.945 1 98.38 169 SER A N 1
ATOM 1308 C CA . SER A 1 169 ? -6.934 -7.367 -4.793 1 98.38 169 SER A CA 1
ATOM 1309 C C . SER A 1 169 ? -7.594 -7.594 -6.148 1 98.38 169 SER A C 1
ATOM 1311 O O . SER A 1 169 ? -7.07 -7.172 -7.18 1 98.38 169 SER A O 1
ATOM 1313 N N . PRO A 1 170 ? -8.727 -8.328 -6.145 1 98.5 170 PRO A N 1
ATOM 1314 C CA . PRO A 1 170 ? -9.453 -8.523 -7.398 1 98.5 170 PRO A CA 1
ATOM 1315 C C . PRO A 1 170 ? -10.281 -7.301 -7.793 1 98.5 170 PRO A C 1
ATOM 1317 O O . PRO A 1 170 ? -11.461 -7.434 -8.133 1 98.5 170 PRO A O 1
ATOM 1320 N N . LEU A 1 171 ? -9.656 -6.164 -7.82 1 98.69 171 LEU A N 1
ATOM 1321 C CA . LEU A 1 171 ? -10.195 -4.891 -8.281 1 98.69 171 LEU A CA 1
ATOM 1322 C C . LEU A 1 171 ? -9.188 -4.168 -9.172 1 98.69 171 LEU A C 1
ATOM 1324 O O . LEU A 1 171 ? -7.98 -4.395 -9.062 1 98.69 171 LEU A O 1
ATOM 1328 N N . GLY A 1 172 ? -9.68 -3.453 -10.023 1 98.06 172 GLY A N 1
ATOM 1329 C CA . GLY A 1 172 ? -8.875 -2.529 -10.805 1 98.06 172 GLY A CA 1
ATOM 1330 C C . GLY A 1 172 ? -9.531 -1.17 -10.977 1 98.06 172 GLY A C 1
ATOM 1331 O O . GLY A 1 172 ? -10.734 -1.022 -10.766 1 98.06 172 GLY A O 1
ATOM 1332 N N . TYR A 1 173 ? -8.727 -0.273 -11.297 1 96.94 173 TYR A N 1
ATOM 1333 C CA . TYR A 1 173 ? -9.188 1.104 -11.438 1 96.94 173 TYR A CA 1
ATOM 1334 C C . TYR A 1 173 ? -9 1.6 -12.867 1 96.94 173 TYR A C 1
ATOM 1336 O O . TYR A 1 173 ? -8.008 1.271 -13.523 1 96.94 173 TYR A O 1
ATOM 1344 N N . SER A 1 174 ? -9.969 2.383 -13.328 1 92.94 174 SER A N 1
ATOM 1345 C CA . SER A 1 174 ? -9.812 3.021 -14.625 1 92.94 174 SER A CA 1
ATOM 1346 C C . SER A 1 174 ? -9.266 4.438 -14.484 1 92.94 174 SER A C 1
ATOM 1348 O O . SER A 1 174 ? -9.344 5.035 -13.414 1 92.94 174 SER A O 1
ATOM 1350 N N . PRO A 1 175 ? -8.75 4.969 -15.602 1 87.69 175 PRO A N 1
ATOM 1351 C CA . PRO A 1 175 ? -8.273 6.352 -15.586 1 87.69 175 PRO A CA 1
ATOM 1352 C C . PRO A 1 175 ? -9.398 7.363 -15.367 1 87.69 175 PRO A C 1
ATOM 1354 O O . PRO A 1 175 ? -9.141 8.547 -15.133 1 87.69 175 PRO A O 1
ATOM 1357 N N . THR A 1 176 ? -10.633 6.918 -15.367 1 88.62 176 THR A N 1
ATOM 1358 C CA . THR A 1 176 ? -11.758 7.809 -15.102 1 88.62 176 THR A CA 1
ATOM 1359 C C . THR A 1 176 ? -12.219 7.676 -13.648 1 88.62 176 THR A C 1
ATOM 1361 O O . THR A 1 176 ? -13.203 8.297 -13.25 1 88.62 176 THR A O 1
ATOM 1364 N N . GLY A 1 177 ? -11.516 6.824 -12.914 1 90.5 177 GLY A N 1
ATOM 1365 C CA . GLY A 1 177 ? -11.789 6.719 -11.492 1 90.5 177 GLY A CA 1
ATOM 1366 C C . GLY A 1 177 ? -12.812 5.645 -11.156 1 90.5 177 GLY A C 1
ATOM 1367 O O . GLY A 1 177 ? -13.266 5.543 -10.023 1 90.5 177 GLY A O 1
ATOM 1368 N N . GLU A 1 178 ? -13.156 4.832 -12.109 1 94.12 178 GLU A N 1
ATOM 1369 C CA . GLU A 1 178 ? -14.102 3.752 -11.875 1 94.12 178 GLU A CA 1
ATOM 1370 C C . GLU A 1 178 ? -13.414 2.533 -11.266 1 94.12 178 GLU A C 1
ATOM 1372 O O . GLU A 1 178 ? -12.234 2.285 -11.523 1 94.12 178 GLU A O 1
ATOM 1377 N N . ILE A 1 179 ? -14.234 1.832 -10.484 1 98.31 179 ILE A N 1
ATOM 1378 C CA . ILE A 1 179 ? -13.773 0.593 -9.867 1 98.31 179 ILE A CA 1
ATOM 1379 C C . ILE A 1 179 ? -14.367 -0.604 -10.602 1 98.31 179 ILE A C 1
ATOM 1381 O O . ILE A 1 179 ? -15.578 -0.648 -10.852 1 98.31 179 ILE A O 1
ATOM 1385 N N . PHE A 1 180 ? -13.555 -1.543 -10.93 1 98.5 180 PHE A N 1
ATOM 1386 C CA . PHE A 1 180 ? -14.039 -2.729 -11.625 1 98.5 180 PHE A CA 1
ATOM 1387 C C . PHE A 1 180 ? -13.727 -3.99 -10.836 1 98.5 180 PHE A C 1
ATOM 1389 O O . PHE A 1 180 ? -12.633 -4.121 -10.273 1 98.5 180 PHE A O 1
ATOM 1396 N N . ASN A 1 181 ? -14.711 -4.859 -10.797 1 98.75 181 ASN A N 1
ATOM 1397 C CA . ASN A 1 181 ? -14.578 -6.199 -10.242 1 98.75 181 ASN A CA 1
ATOM 1398 C C . ASN A 1 181 ? -13.844 -7.137 -11.203 1 98.75 181 ASN A C 1
ATOM 1400 O O . ASN A 1 181 ? -14.242 -7.281 -12.359 1 98.75 181 ASN A O 1
ATOM 1404 N N . LEU A 1 182 ? -12.789 -7.719 -10.719 1 98.5 182 LEU A N 1
ATOM 1405 C CA . LEU A 1 182 ? -11.961 -8.586 -11.555 1 98.5 182 LEU A CA 1
ATOM 1406 C C . LEU A 1 182 ? -11.93 -10.008 -11 1 98.5 182 LEU A C 1
ATOM 1408 O O . LEU A 1 182 ? -12.148 -10.211 -9.797 1 98.5 182 LEU A O 1
ATOM 1412 N N . ALA A 1 183 ? -11.664 -10.969 -11.875 1 97.38 183 ALA A N 1
ATOM 1413 C CA . ALA A 1 183 ? -11.375 -12.328 -11.43 1 97.38 183 ALA A CA 1
ATOM 1414 C C . ALA A 1 183 ? -9.977 -12.422 -10.836 1 97.38 183 ALA A C 1
ATOM 1416 O O . ALA A 1 183 ? -9 -12.008 -11.469 1 97.38 183 ALA A O 1
ATOM 1417 N N . CYS A 1 184 ? -9.906 -12.969 -9.625 1 98.12 184 CYS A N 1
ATOM 1418 C CA . CYS A 1 184 ? -8.609 -12.984 -8.953 1 98.12 184 CYS A CA 1
ATOM 1419 C C . CYS A 1 184 ? -7.613 -13.852 -9.719 1 98.12 184 CYS A C 1
ATOM 1421 O O . CYS A 1 184 ? -6.414 -13.57 -9.719 1 98.12 184 CYS A O 1
ATOM 1423 N N . GLU A 1 185 ? -8.062 -14.938 -10.469 1 97.31 185 GLU A N 1
ATOM 1424 C CA . GLU A 1 185 ? -7.184 -15.773 -11.273 1 97.31 185 GLU A CA 1
ATOM 1425 C C . GLU A 1 185 ? -6.547 -14.969 -12.406 1 97.31 185 GLU A C 1
ATOM 1427 O O . GLU A 1 185 ? -5.367 -15.156 -12.719 1 97.31 185 GLU A O 1
ATOM 1432 N N . ASP A 1 186 ? -7.344 -14.109 -12.969 1 97 186 ASP A N 1
ATOM 1433 C CA . ASP A 1 186 ? -6.848 -13.258 -14.047 1 97 186 ASP A CA 1
ATOM 1434 C C . ASP A 1 186 ? -5.824 -12.25 -13.516 1 97 186 ASP A C 1
ATOM 1436 O O . ASP A 1 186 ? -4.816 -11.984 -14.172 1 97 186 ASP A O 1
ATOM 1440 N N . VAL A 1 187 ? -6.129 -11.68 -12.359 1 98.69 187 VAL A N 1
ATOM 1441 C CA . VAL A 1 187 ? -5.199 -10.734 -11.75 1 98.69 187 VAL A CA 1
ATOM 1442 C C . VAL A 1 187 ? -3.867 -11.43 -11.477 1 98.69 187 VAL A C 1
ATOM 1444 O O . VAL A 1 187 ? -2.803 -10.898 -11.797 1 98.69 187 VAL A O 1
ATOM 1447 N N . ALA A 1 188 ? -3.936 -12.633 -10.93 1 98.81 188 ALA A N 1
ATOM 1448 C CA . ALA A 1 188 ? -2.73 -13.383 -10.594 1 98.81 188 ALA A CA 1
ATOM 1449 C C . ALA A 1 188 ? -1.949 -13.758 -11.844 1 98.81 188 ALA A C 1
ATOM 1451 O O . ALA A 1 188 ? -0.727 -13.609 -11.891 1 98.81 188 ALA A O 1
ATOM 1452 N N . MET A 1 189 ? -2.68 -14.25 -12.82 1 98.12 189 MET A N 1
ATOM 1453 C CA . MET A 1 189 ? -2.064 -14.656 -14.078 1 98.12 189 MET A CA 1
ATOM 1454 C C . MET A 1 189 ? -1.369 -13.477 -14.75 1 98.12 189 MET A C 1
ATOM 1456 O O . MET A 1 189 ? -0.198 -13.57 -15.125 1 98.12 189 MET A O 1
ATOM 1460 N N . ARG A 1 190 ? -2.041 -12.352 -14.859 1 97.88 190 ARG A N 1
ATOM 1461 C CA . ARG A 1 190 ? -1.492 -11.164 -15.516 1 97.88 190 ARG A CA 1
ATOM 1462 C C . ARG A 1 190 ? -0.316 -10.602 -14.719 1 97.88 190 ARG A C 1
ATOM 1464 O O . ARG A 1 190 ? 0.666 -10.141 -15.305 1 97.88 190 ARG A O 1
ATOM 1471 N N . ALA A 1 191 ? -0.434 -10.633 -13.406 1 98.75 191 ALA A N 1
ATOM 1472 C CA . ALA A 1 191 ? 0.679 -10.188 -12.57 1 98.75 191 ALA A CA 1
ATOM 1473 C C . ALA A 1 191 ? 1.912 -11.062 -12.797 1 98.75 191 ALA A C 1
ATOM 1475 O O . ALA A 1 191 ? 3.023 -10.547 -12.953 1 98.75 191 ALA A O 1
ATOM 1476 N N . ALA A 1 192 ? 1.691 -12.391 -12.82 1 98.56 192 ALA A N 1
ATOM 1477 C CA . ALA A 1 192 ? 2.807 -13.312 -13.023 1 98.56 192 ALA A CA 1
ATOM 1478 C C . ALA A 1 192 ? 3.48 -13.07 -14.367 1 98.56 192 ALA A C 1
ATOM 1480 O O . ALA A 1 192 ? 4.711 -13.039 -14.461 1 98.56 192 ALA A O 1
ATOM 1481 N N . ILE A 1 193 ? 2.699 -12.875 -15.383 1 96.44 193 ILE A N 1
ATOM 1482 C CA . ILE A 1 193 ? 3.207 -12.664 -16.734 1 96.44 193 ILE A CA 1
ATOM 1483 C C . ILE A 1 193 ? 3.973 -11.344 -16.797 1 96.44 193 ILE A C 1
ATOM 1485 O O . ILE A 1 193 ? 5.137 -11.312 -17.203 1 96.44 193 ILE A O 1
ATOM 1489 N N . ASP A 1 194 ? 3.354 -10.266 -16.328 1 96.06 194 ASP A N 1
ATOM 1490 C CA . ASP A 1 194 ? 3.914 -8.922 -16.469 1 96.06 194 ASP A CA 1
ATOM 1491 C C . ASP A 1 194 ? 5.172 -8.766 -15.625 1 96.06 194 ASP A C 1
ATOM 1493 O O . ASP A 1 194 ? 6.098 -8.039 -16 1 96.06 194 ASP A O 1
ATOM 1497 N N . LEU A 1 195 ? 5.23 -9.453 -14.516 1 97.56 195 LEU A N 1
ATOM 1498 C CA . LEU A 1 195 ? 6.375 -9.336 -13.617 1 97.56 195 LEU A CA 1
ATOM 1499 C C . LEU A 1 195 ? 7.453 -10.359 -13.969 1 97.56 195 LEU A C 1
ATOM 1501 O O . LEU A 1 195 ? 8.5 -10.414 -13.32 1 97.56 195 LEU A O 1
ATOM 1505 N N . GLU A 1 196 ? 7.145 -11.148 -15.023 1 95.06 196 GLU A N 1
ATOM 1506 C CA . GLU A 1 196 ? 8.055 -12.234 -15.391 1 95.06 196 GLU A CA 1
ATOM 1507 C C . GLU A 1 196 ? 8.406 -13.094 -14.172 1 95.06 196 GLU A C 1
ATOM 1509 O O . GLU A 1 196 ? 9.578 -13.336 -13.898 1 95.06 196 GLU A O 1
ATOM 1514 N N . ALA A 1 197 ? 7.367 -13.5 -13.492 1 96.81 197 ALA A N 1
ATOM 1515 C CA . ALA A 1 197 ? 7.535 -14.266 -12.266 1 96.81 197 ALA A CA 1
ATOM 1516 C C . ALA A 1 197 ? 8.164 -15.625 -12.547 1 96.81 197 ALA A C 1
ATOM 1518 O O . ALA A 1 197 ? 7.945 -16.203 -13.609 1 96.81 197 ALA A O 1
ATOM 1519 N N . GLU A 1 198 ? 8.953 -16.078 -11.602 1 93.38 198 GLU A N 1
ATOM 1520 C CA . GLU A 1 198 ? 9.508 -17.422 -11.672 1 93.38 198 GLU A CA 1
ATOM 1521 C C . GLU A 1 198 ? 8.406 -18.469 -11.539 1 93.38 198 GLU A C 1
ATOM 1523 O O . GLU A 1 198 ? 8.445 -19.516 -12.203 1 93.38 198 GLU A O 1
ATOM 1528 N N . LYS A 1 199 ? 7.488 -18.188 -10.68 1 95.44 199 LYS A N 1
ATOM 1529 C CA . LYS A 1 199 ? 6.418 -19.141 -10.414 1 95.44 199 LYS A CA 1
ATOM 1530 C C . LYS A 1 199 ? 5.082 -18.438 -10.211 1 95.44 199 LYS A C 1
ATOM 1532 O O . LYS A 1 199 ? 5.031 -17.359 -9.609 1 95.44 199 LYS A O 1
ATOM 1537 N N . LEU A 1 200 ? 4.051 -19.078 -10.703 1 98.31 200 LEU A N 1
ATOM 1538 C CA . LEU A 1 200 ? 2.664 -18.797 -10.344 1 98.31 200 LEU A CA 1
ATOM 1539 C C . LEU A 1 200 ? 2.07 -19.938 -9.523 1 98.31 200 LEU A C 1
ATOM 1541 O O . LEU A 1 200 ? 2.08 -21.078 -9.961 1 98.31 200 LEU A O 1
ATOM 1545 N N . ILE A 1 201 ? 1.629 -19.609 -8.328 1 98.31 201 ILE A N 1
ATOM 1546 C CA . ILE A 1 201 ? 1.039 -20.609 -7.457 1 98.31 201 ILE A CA 1
ATOM 1547 C C . ILE A 1 201 ? -0.441 -20.312 -7.242 1 98.31 201 ILE A C 1
ATOM 1549 O O . ILE A 1 201 ? -0.795 -19.234 -6.734 1 98.31 201 ILE A O 1
ATOM 1553 N N . LEU A 1 202 ? -1.255 -21.25 -7.602 1 98.69 202 LEU A N 1
ATOM 1554 C CA . LEU A 1 202 ? -2.701 -21.078 -7.5 1 98.69 202 LEU A CA 1
ATOM 1555 C C . LEU A 1 202 ? -3.289 -22.062 -6.484 1 98.69 202 LEU A C 1
ATOM 1557 O O . LEU A 1 202 ? -3.178 -23.281 -6.648 1 98.69 202 LEU A O 1
ATOM 1561 N N . TYR A 1 203 ? -3.91 -21.531 -5.449 1 98.44 203 TYR A N 1
ATOM 1562 C CA . TYR A 1 203 ? -4.586 -22.375 -4.469 1 98.44 203 TYR A CA 1
ATOM 1563 C C . TYR A 1 203 ? -5.996 -22.719 -4.934 1 98.44 203 TYR A C 1
ATOM 1565 O O . TYR A 1 203 ? -6.723 -21.875 -5.445 1 98.44 203 TYR A O 1
ATOM 1573 N N . GLY A 1 204 ? -6.383 -23.953 -4.82 1 97.62 204 GLY A N 1
ATOM 1574 C CA . GLY A 1 204 ? -7.734 -24.469 -4.98 1 97.62 204 GLY A CA 1
ATOM 1575 C C . GLY A 1 204 ? -8.156 -25.391 -3.855 1 97.62 204 GLY A C 1
ATOM 1576 O O . GLY A 1 204 ? -7.379 -25.656 -2.934 1 97.62 204 GLY A O 1
ATOM 1577 N N . ALA A 1 205 ? -9.398 -25.797 -3.922 1 96.62 205 ALA A N 1
ATOM 1578 C CA . ALA A 1 205 ? -9.93 -26.672 -2.881 1 96.62 205 ALA A CA 1
ATOM 1579 C C . ALA A 1 205 ? -9.32 -28.062 -2.982 1 96.62 205 ALA A C 1
ATOM 1581 O O . ALA A 1 205 ? -9.039 -28.703 -1.964 1 96.62 205 ALA A O 1
ATOM 1582 N N . GLU A 1 206 ? -9.109 -28.547 -4.188 1 95 206 GLU A N 1
ATOM 1583 C CA . GLU A 1 206 ? -8.578 -29.875 -4.422 1 95 206 GLU A CA 1
ATOM 1584 C C . GLU A 1 206 ? -7.059 -29.906 -4.324 1 95 206 GLU A C 1
ATOM 1586 O O . GLU A 1 206 ? -6.414 -28.844 -4.375 1 95 206 GLU A O 1
ATOM 1591 N N . GLN A 1 207 ? -6.492 -31.047 -4.191 1 94.19 207 GLN A N 1
ATOM 1592 C CA . GLN A 1 207 ? -5.047 -31.203 -4.098 1 94.19 207 GLN A CA 1
ATOM 1593 C C . GLN A 1 207 ? -4.352 -30.672 -5.352 1 94.19 207 GLN A C 1
ATOM 1595 O O . GLN A 1 207 ? -3.24 -30.141 -5.273 1 94.19 207 GLN A O 1
ATOM 1600 N N . GLY A 1 208 ? -4.883 -30.766 -6.488 1 95 208 GLY A N 1
ATOM 1601 C CA . GLY A 1 208 ? -4.484 -30.422 -7.844 1 95 208 GLY A CA 1
ATOM 1602 C C . GLY A 1 208 ? -5.465 -30.906 -8.898 1 95 208 GLY A C 1
ATOM 1603 O O . GLY A 1 208 ? -6.66 -31.031 -8.625 1 95 208 GLY A O 1
ATOM 1604 N N . LEU A 1 209 ? -5.031 -31.016 -10.031 1 95.19 209 LEU A N 1
ATOM 1605 C CA . LEU A 1 209 ? -5.867 -31.594 -11.078 1 95.19 209 LEU A CA 1
ATOM 1606 C C . LEU A 1 209 ? -5.984 -33.094 -10.898 1 95.19 209 LEU A C 1
ATOM 1608 O O . LEU A 1 209 ? -4.973 -33.812 -10.836 1 95.19 209 LEU A O 1
ATOM 1612 N N . LEU A 1 210 ? -7.207 -33.531 -10.711 1 91.69 210 LEU A N 1
ATOM 1613 C CA . LEU A 1 210 ? -7.457 -34.969 -10.664 1 91.69 210 LEU A CA 1
ATOM 1614 C C . LEU A 1 210 ? -7.883 -35.5 -12.031 1 91.69 210 LEU A C 1
ATOM 1616 O O . LEU A 1 210 ? -8.711 -34.875 -12.711 1 91.69 210 LEU A O 1
ATOM 1620 N N . ASP A 1 211 ? -7.305 -36.594 -12.438 1 87.06 211 ASP A N 1
ATOM 1621 C CA . ASP A 1 211 ? -7.699 -37.188 -13.711 1 87.06 211 ASP A CA 1
ATOM 1622 C C . ASP A 1 211 ? -9.031 -37.906 -13.594 1 87.06 211 ASP A C 1
ATOM 1624 O O . ASP A 1 211 ? -9.719 -37.812 -12.57 1 87.06 211 ASP A O 1
ATOM 1628 N N . ALA A 1 212 ? -9.398 -38.562 -14.68 1 85.19 212 ALA A N 1
ATOM 1629 C CA . ALA A 1 212 ? -10.703 -39.219 -14.758 1 85.19 212 ALA A CA 1
ATOM 1630 C C . ALA A 1 212 ? -10.828 -40.312 -13.719 1 85.19 212 ALA A C 1
ATOM 1632 O O . ALA A 1 212 ? -11.938 -40.656 -13.281 1 85.19 212 ALA A O 1
ATOM 1633 N N . SER A 1 213 ? -9.75 -40.875 -13.227 1 89.12 213 SER A N 1
ATOM 1634 C CA . SER A 1 213 ? -9.742 -41.969 -12.234 1 89.12 213 SER A CA 1
ATOM 1635 C C . SER A 1 213 ? -9.602 -41.406 -10.82 1 89.12 213 SER A C 1
ATOM 1637 O O . SER A 1 213 ? -9.555 -42.188 -9.859 1 89.12 213 SER A O 1
ATOM 1639 N N . GLY A 1 214 ? -9.453 -40.156 -10.703 1 89 214 GLY A N 1
ATOM 1640 C CA . GLY A 1 214 ? -9.336 -39.531 -9.391 1 89 214 GLY A CA 1
ATOM 1641 C C . GLY A 1 214 ? -7.906 -39.438 -8.906 1 89 214 GLY A C 1
ATOM 1642 O O . GLY A 1 214 ? -7.664 -39.125 -7.734 1 89 214 GLY A O 1
ATOM 1643 N N . LYS A 1 215 ? -7.051 -39.719 -9.75 1 89.5 215 LYS A N 1
ATOM 1644 C CA . LYS A 1 215 ? -5.637 -39.625 -9.398 1 89.5 215 LYS A CA 1
ATOM 1645 C C . LYS A 1 215 ? -5.074 -38.25 -9.703 1 89.5 215 LYS A C 1
ATOM 1647 O O . LYS A 1 215 ? -5.41 -37.656 -10.734 1 89.5 215 LYS A O 1
ATOM 1652 N N . LEU A 1 216 ? -4.164 -37.844 -8.859 1 92.06 216 LEU A N 1
ATOM 1653 C CA . LEU A 1 216 ? -3.543 -36.531 -9.016 1 92.06 216 LEU A CA 1
ATOM 1654 C C . LEU A 1 216 ? -2.635 -36.5 -10.234 1 92.06 216 LEU A C 1
ATOM 1656 O O . LEU A 1 216 ? -1.785 -37.375 -10.406 1 92.06 216 LEU A O 1
ATOM 1660 N N . VAL A 1 217 ? -2.881 -35.562 -11.156 1 90.69 217 VAL A N 1
ATOM 1661 C CA . VAL A 1 217 ? -1.963 -35.281 -12.258 1 90.69 217 VAL A CA 1
ATOM 1662 C C . VAL A 1 217 ? -0.816 -34.406 -11.773 1 90.69 217 VAL A C 1
ATOM 1664 O O . VAL A 1 217 ? -1.017 -33.219 -11.484 1 90.69 217 VAL A O 1
ATOM 1667 N N . ARG A 1 218 ? 0.335 -34.906 -11.727 1 87.56 218 ARG A N 1
ATOM 1668 C CA . ARG A 1 218 ? 1.455 -34.219 -11.07 1 87.56 218 ARG A CA 1
ATOM 1669 C C . ARG A 1 218 ? 2.049 -33.156 -11.977 1 87.56 218 ARG A C 1
ATOM 1671 O O . ARG A 1 218 ? 2.543 -32.125 -11.5 1 87.56 218 ARG A O 1
ATOM 1678 N N . GLU A 1 219 ? 2.076 -33.406 -13.242 1 88.56 219 GLU A N 1
ATOM 1679 C CA . GLU A 1 219 ? 2.697 -32.469 -14.188 1 88.56 219 GLU A CA 1
ATOM 1680 C C . GLU A 1 219 ? 1.955 -32.469 -15.516 1 88.56 219 GLU A C 1
ATOM 1682 O O . GLU A 1 219 ? 1.51 -33.5 -16 1 88.56 219 GLU A O 1
ATOM 1687 N N . LEU A 1 220 ? 1.829 -31.281 -16.047 1 88.69 220 LEU A N 1
ATOM 1688 C CA . LEU A 1 220 ? 1.192 -31.062 -17.344 1 88.69 220 LEU A CA 1
ATOM 1689 C C . LEU A 1 220 ? 1.946 -30.016 -18.141 1 88.69 220 LEU A C 1
ATOM 1691 O O . LEU A 1 220 ? 2.457 -29.031 -17.578 1 88.69 220 LEU A O 1
ATOM 1695 N N . ARG A 1 221 ? 2.102 -30.266 -19.469 1 88.81 221 ARG A N 1
ATOM 1696 C CA . ARG A 1 221 ? 2.482 -29.188 -20.391 1 88.81 221 ARG A CA 1
ATOM 1697 C C . ARG A 1 221 ? 1.271 -28.344 -20.781 1 88.81 221 ARG A C 1
ATOM 1699 O O . ARG A 1 221 ? 0.15 -28.844 -20.844 1 88.81 221 ARG A O 1
ATOM 1706 N N . PRO A 1 222 ? 1.476 -27.078 -21 1 91.88 222 PRO A N 1
ATOM 1707 C CA . PRO A 1 222 ? 0.354 -26.219 -21.359 1 91.88 222 PRO A CA 1
ATOM 1708 C C . PRO A 1 222 ? -0.467 -26.766 -22.531 1 91.88 222 PRO A C 1
ATOM 1710 O O . PRO A 1 222 ? -1.688 -26.594 -22.562 1 91.88 222 PRO A O 1
ATOM 1713 N N . GLN A 1 223 ? 0.133 -27.516 -23.453 1 87 223 GLN A N 1
ATOM 1714 C CA . GLN A 1 223 ? -0.536 -28.031 -24.641 1 87 223 GLN A CA 1
ATOM 1715 C C . GLN A 1 223 ? -1.521 -29.141 -24.266 1 87 223 GLN A C 1
ATOM 1717 O O . GLN A 1 223 ? -2.432 -29.453 -25.047 1 87 223 GLN A O 1
ATOM 1722 N N . GLN A 1 224 ? -1.312 -29.75 -23.109 1 88.94 224 GLN A N 1
ATOM 1723 C CA . GLN A 1 224 ? -2.164 -30.859 -22.656 1 88.94 224 GLN A CA 1
ATOM 1724 C C . GLN A 1 224 ? -3.396 -30.328 -21.938 1 88.94 224 GLN A C 1
ATOM 1726 O O . GLN A 1 224 ? -4.344 -31.078 -21.688 1 88.94 224 GLN A O 1
ATOM 1731 N N . VAL A 1 225 ? -3.422 -29.047 -21.609 1 93.38 225 VAL A N 1
ATOM 1732 C CA . VAL A 1 225 ? -4.402 -28.469 -20.688 1 93.38 225 VAL A CA 1
ATOM 1733 C C . VAL A 1 225 ? -5.77 -28.422 -21.375 1 93.38 225 VAL A C 1
ATOM 1735 O O . VAL A 1 225 ? -6.789 -28.703 -20.734 1 93.38 225 VAL A O 1
ATOM 1738 N N . PRO A 1 226 ? -5.875 -28.188 -22.703 1 91.56 226 PRO A N 1
ATOM 1739 C CA . PRO A 1 226 ? -7.188 -28.062 -23.344 1 91.56 226 PRO A CA 1
ATOM 1740 C C . PRO A 1 226 ? -8.031 -29.328 -23.203 1 91.56 226 PRO A C 1
ATOM 1742 O O . PRO A 1 226 ? -9.242 -29.25 -23 1 91.56 226 PRO A O 1
ATOM 1745 N N . ALA A 1 227 ? -7.414 -30.484 -23.25 1 90.31 227 ALA A N 1
ATOM 1746 C CA . ALA A 1 227 ? -8.141 -31.75 -23.109 1 90.31 227 ALA A CA 1
ATOM 1747 C C . ALA A 1 227 ? -8.766 -31.859 -21.719 1 90.31 227 ALA A C 1
ATOM 1749 O O . ALA A 1 227 ? -9.891 -32.344 -21.578 1 90.31 227 ALA A O 1
ATOM 1750 N N . HIS A 1 228 ? -8.031 -31.453 -20.766 1 93.19 228 HIS A N 1
ATOM 1751 C CA . HIS A 1 228 ? -8.531 -31.484 -19.391 1 93.19 228 HIS A CA 1
ATOM 1752 C C . HIS A 1 228 ? -9.625 -30.438 -19.172 1 93.19 228 HIS A C 1
ATOM 1754 O O . HIS A 1 228 ? -10.562 -30.656 -18.422 1 93.19 228 HIS A O 1
ATOM 1760 N N . LEU A 1 229 ? -9.508 -29.281 -19.844 1 93.5 229 LEU A N 1
ATOM 1761 C CA . LEU A 1 229 ? -10.516 -28.219 -19.719 1 93.5 229 LEU A CA 1
ATOM 1762 C C . LEU A 1 229 ? -11.859 -28.688 -20.25 1 93.5 229 LEU A C 1
ATOM 1764 O O . LEU A 1 229 ? -12.906 -28.375 -19.688 1 93.5 229 LEU A O 1
ATOM 1768 N N . GLN A 1 230 ? -11.812 -29.406 -21.328 1 91.88 230 GLN A N 1
ATOM 1769 C CA . GLN A 1 230 ? -13.039 -29.953 -21.891 1 91.88 230 GLN A CA 1
ATOM 1770 C C . GLN A 1 230 ? -13.742 -30.875 -20.906 1 91.88 230 GLN A C 1
ATOM 1772 O O . GLN A 1 230 ? -14.969 -30.828 -20.766 1 91.88 230 GLN A O 1
ATOM 1777 N N . ARG A 1 231 ? -13.008 -31.625 -20.234 1 91.75 231 ARG A N 1
ATOM 1778 C CA . ARG A 1 231 ? -13.539 -32.562 -19.25 1 91.75 231 ARG A CA 1
ATOM 1779 C C . ARG A 1 231 ? -14.086 -31.844 -18.031 1 91.75 231 ARG A C 1
ATOM 1781 O O . ARG A 1 231 ? -15.141 -32.188 -17.5 1 91.75 231 ARG A O 1
ATOM 1788 N N . LEU A 1 232 ? -13.43 -30.797 -17.562 1 92.25 232 LEU A N 1
ATOM 1789 C CA . LEU A 1 232 ? -13.734 -30.109 -16.328 1 92.25 232 LEU A CA 1
ATOM 1790 C C . LEU A 1 232 ? -14.883 -29.125 -16.531 1 92.25 232 LEU A C 1
ATOM 1792 O O . LEU A 1 232 ? -15.539 -28.719 -15.555 1 92.25 232 LEU A O 1
ATOM 1796 N N . GLY A 1 233 ? -15.117 -28.719 -17.734 1 90.12 233 GLY A N 1
ATOM 1797 C CA . GLY A 1 233 ? -16.188 -27.781 -18.016 1 90.12 233 GLY A CA 1
ATOM 1798 C C . GLY A 1 233 ? -16.016 -26.438 -17.344 1 90.12 233 GLY A C 1
ATOM 1799 O O . GLY A 1 233 ? -14.945 -25.812 -17.469 1 90.12 233 GLY A O 1
ATOM 1800 N N . ASN A 1 234 ? -17.109 -26.016 -16.594 1 87.19 234 ASN A N 1
ATOM 1801 C CA . ASN A 1 234 ? -17.094 -24.688 -16 1 87.19 234 ASN A CA 1
ATOM 1802 C C . ASN A 1 234 ? -16.75 -24.734 -14.523 1 87.19 234 ASN A C 1
ATOM 1804 O O . ASN A 1 234 ? -17.188 -23.875 -13.75 1 87.19 234 ASN A O 1
ATOM 1808 N N . SER A 1 235 ? -15.953 -25.672 -14.188 1 91.38 235 SER A N 1
ATOM 1809 C CA . SER A 1 235 ? -15.539 -25.812 -12.797 1 91.38 235 SER A CA 1
ATOM 1810 C C . SER A 1 235 ? -14.445 -24.797 -12.445 1 91.38 235 SER A C 1
ATOM 1812 O O . SER A 1 235 ? -13.812 -24.234 -13.336 1 91.38 235 SER A O 1
ATOM 1814 N N . TYR A 1 236 ? -14.344 -24.547 -11.148 1 92.88 236 TYR A N 1
ATOM 1815 C CA . TYR A 1 236 ? -13.289 -23.641 -10.711 1 92.88 236 TYR A CA 1
ATOM 1816 C C . TYR A 1 236 ? -11.914 -24.203 -11 1 92.88 236 TYR A C 1
ATOM 1818 O O . TYR A 1 236 ? -10.977 -23.469 -11.312 1 92.88 236 TYR A O 1
ATOM 1826 N N . GLN A 1 237 ? -11.789 -25.516 -10.953 1 92.56 237 GLN A N 1
ATOM 1827 C CA . GLN A 1 237 ? -10.539 -26.172 -11.297 1 92.56 237 GLN A CA 1
ATOM 1828 C C . GLN A 1 237 ? -10.125 -25.859 -12.727 1 92.56 237 GLN A C 1
ATOM 1830 O O . GLN A 1 237 ? -8.93 -25.703 -13.016 1 92.56 237 GLN A O 1
ATOM 1835 N N . ALA A 1 238 ? -11.078 -25.891 -13.578 1 94.38 238 ALA A N 1
ATOM 1836 C CA . ALA A 1 238 ? -10.805 -25.547 -14.977 1 94.38 238 ALA A CA 1
ATOM 1837 C C . ALA A 1 238 ? -10.25 -24.141 -15.102 1 94.38 238 ALA A C 1
ATOM 1839 O O . ALA A 1 238 ? -9.328 -23.891 -15.891 1 94.38 238 ALA A O 1
ATOM 1840 N N . GLU A 1 239 ? -10.797 -23.219 -14.312 1 94.44 239 GLU A N 1
ATOM 1841 C CA . GLU A 1 239 ? -10.344 -21.828 -14.336 1 94.44 239 GLU A CA 1
ATOM 1842 C C . GLU A 1 239 ? -8.891 -21.719 -13.883 1 94.44 239 GLU A C 1
ATOM 1844 O O . GLU A 1 239 ? -8.102 -20.984 -14.484 1 94.44 239 GLU A O 1
ATOM 1849 N N . LEU A 1 240 ? -8.594 -22.406 -12.828 1 97.12 240 LEU A N 1
ATOM 1850 C CA . LEU A 1 240 ? -7.23 -22.406 -12.305 1 97.12 240 LEU A CA 1
ATOM 1851 C C . LEU A 1 240 ? -6.258 -22.984 -13.328 1 97.12 240 LEU A C 1
ATOM 1853 O O . LEU A 1 240 ? -5.188 -22.422 -13.562 1 97.12 240 LEU A O 1
ATOM 1857 N N . LEU A 1 241 ? -6.684 -24.094 -13.906 1 96.5 241 LEU A N 1
ATOM 1858 C CA . LEU A 1 241 ? -5.84 -24.766 -14.883 1 96.5 241 LEU A CA 1
ATOM 1859 C C . LEU A 1 241 ? -5.609 -23.891 -16.109 1 96.5 241 LEU A C 1
ATOM 1861 O O . LEU A 1 241 ? -4.5 -23.844 -16.641 1 96.5 241 LEU A O 1
ATOM 1865 N N . ASP A 1 242 ? -6.621 -23.297 -16.531 1 95.94 242 ASP A N 1
ATOM 1866 C CA . ASP A 1 242 ? -6.52 -22.406 -17.688 1 95.94 242 ASP A CA 1
ATOM 1867 C C . ASP A 1 242 ? -5.57 -21.234 -17.406 1 95.94 242 ASP A C 1
ATOM 1869 O O . ASP A 1 242 ? -4.742 -20.891 -18.25 1 95.94 242 ASP A O 1
ATOM 1873 N N . ALA A 1 243 ? -5.703 -20.656 -16.25 1 97.31 243 ALA A N 1
ATOM 1874 C CA . ALA A 1 243 ? -4.824 -19.562 -15.852 1 97.31 243 ALA A CA 1
ATOM 1875 C C . ALA A 1 243 ? -3.367 -20.016 -15.805 1 97.31 243 ALA A C 1
ATOM 1877 O O . ALA A 1 243 ? -2.473 -19.312 -16.266 1 97.31 243 ALA A O 1
ATOM 1878 N N . ALA A 1 244 ? -3.152 -21.156 -15.25 1 97.62 244 ALA A N 1
ATOM 1879 C CA . ALA A 1 244 ? -1.808 -21.719 -15.156 1 97.62 244 ALA A CA 1
ATOM 1880 C C . ALA A 1 244 ? -1.197 -21.922 -16.547 1 97.62 244 ALA A C 1
ATOM 1882 O O . ALA A 1 244 ? -0.044 -21.547 -16.781 1 97.62 244 ALA A O 1
ATOM 1883 N N . ALA A 1 245 ? -1.966 -22.5 -17.438 1 95.44 245 ALA A N 1
ATOM 1884 C CA . ALA A 1 245 ? -1.492 -22.781 -18.781 1 95.44 245 ALA A CA 1
ATOM 1885 C C . ALA A 1 245 ? -1.197 -21.484 -19.531 1 95.44 245 ALA A C 1
ATOM 1887 O O . ALA A 1 245 ? -0.175 -21.375 -20.219 1 95.44 245 ALA A O 1
ATOM 1888 N N . GLN A 1 246 ? -2.074 -20.547 -19.391 1 94.88 246 GLN A N 1
ATOM 1889 C CA . GLN A 1 246 ? -1.898 -19.266 -20.062 1 94.88 246 GLN A CA 1
ATOM 1890 C C . GLN A 1 246 ? -0.648 -18.547 -19.578 1 94.88 246 GLN A C 1
ATOM 1892 O O . GLN A 1 246 ? 0.095 -17.969 -20.359 1 94.88 246 GLN A O 1
ATOM 1897 N N . ALA A 1 247 ? -0.472 -18.594 -18.266 1 96.62 247 ALA A N 1
ATOM 1898 C CA . ALA A 1 247 ? 0.724 -17.969 -17.703 1 96.62 247 ALA A CA 1
ATOM 1899 C C . ALA A 1 247 ? 1.99 -18.609 -18.281 1 96.62 247 ALA A C 1
ATOM 1901 O O . ALA A 1 247 ? 2.914 -17.891 -18.688 1 96.62 247 ALA A O 1
ATOM 1902 N N . CYS A 1 248 ? 1.996 -19.891 -18.391 1 93.75 248 CYS A N 1
ATOM 1903 C CA . CYS A 1 248 ? 3.17 -20.594 -18.891 1 93.75 248 CYS A CA 1
ATOM 1904 C C . CYS A 1 248 ? 3.393 -20.312 -20.375 1 93.75 248 CYS A C 1
ATOM 1906 O O . CYS A 1 248 ? 4.527 -20.125 -20.812 1 93.75 248 CYS A O 1
ATOM 1908 N N . ARG A 1 249 ? 2.328 -20.25 -21.094 1 90.06 249 ARG A N 1
ATOM 1909 C CA . ARG A 1 249 ? 2.426 -19.922 -22.516 1 90.06 249 ARG A CA 1
ATOM 1910 C C . ARG A 1 249 ? 2.984 -18.516 -22.719 1 90.06 249 ARG A C 1
ATOM 1912 O O . ARG A 1 249 ? 3.662 -18.25 -23.703 1 90.06 249 ARG A O 1
ATOM 1919 N N . ALA A 1 250 ? 2.742 -17.703 -21.719 1 92 250 ALA A N 1
ATOM 1920 C CA . ALA A 1 250 ? 3.15 -16.312 -21.828 1 92 250 ALA A CA 1
ATOM 1921 C C . ALA A 1 250 ? 4.52 -16.094 -21.188 1 92 250 ALA A C 1
ATOM 1923 O O . ALA A 1 250 ? 4.977 -14.953 -21.062 1 92 250 ALA A O 1
ATOM 1924 N N . GLY A 1 251 ? 5.137 -17.156 -20.719 1 87.56 251 GLY A N 1
ATOM 1925 C CA . GLY A 1 251 ? 6.539 -17.016 -20.359 1 87.56 251 GLY A CA 1
ATOM 1926 C C . GLY A 1 251 ? 6.812 -17.328 -18.906 1 87.56 251 GLY A C 1
ATOM 1927 O O . GLY A 1 251 ? 7.969 -17.391 -18.484 1 87.56 251 GLY A O 1
ATOM 1928 N N . VAL A 1 252 ? 5.805 -17.516 -18.094 1 94 252 VAL A N 1
ATOM 1929 C CA . VAL A 1 252 ? 6.035 -17.938 -16.719 1 94 252 VAL A CA 1
ATOM 1930 C C . VAL A 1 252 ? 6.582 -19.359 -16.703 1 94 252 VAL A C 1
ATOM 1932 O O . VAL A 1 252 ? 6 -20.266 -17.312 1 94 252 VAL A O 1
ATOM 1935 N N . LYS A 1 253 ? 7.605 -19.594 -16.016 1 87.94 253 LYS A N 1
ATOM 1936 C CA . LYS A 1 253 ? 8.336 -20.859 -16.125 1 87.94 253 LYS A CA 1
ATOM 1937 C C . LYS A 1 253 ? 7.527 -22.016 -15.539 1 87.94 253 LYS A C 1
ATOM 1939 O O . LYS A 1 253 ? 7.457 -23.094 -16.125 1 87.94 253 LYS A O 1
ATOM 1944 N N . ARG A 1 254 ? 7.035 -21.734 -14.359 1 91.56 254 ARG A N 1
ATOM 1945 C CA . ARG A 1 254 ? 6.328 -22.797 -13.648 1 91.56 254 ARG A CA 1
ATOM 1946 C C . ARG A 1 254 ? 5.062 -22.25 -12.984 1 91.56 254 ARG A C 1
ATOM 1948 O O . ARG A 1 254 ? 5.098 -21.219 -12.32 1 91.56 254 ARG A O 1
ATOM 1955 N N . SER A 1 255 ? 3.982 -22.938 -13.203 1 96.62 255 SER A N 1
ATOM 1956 C CA . SER A 1 255 ? 2.738 -22.672 -12.492 1 96.62 255 SER A CA 1
ATOM 1957 C C . SER A 1 255 ? 2.291 -23.875 -11.672 1 96.62 255 SER A C 1
ATOM 1959 O O . SER A 1 255 ? 2.291 -25 -12.172 1 96.62 255 SER A O 1
ATOM 1961 N N . HIS A 1 256 ? 1.987 -23.625 -10.461 1 96.06 256 HIS A N 1
ATOM 1962 C CA . HIS A 1 256 ? 1.598 -24.688 -9.539 1 96.06 256 HIS A CA 1
ATOM 1963 C C . HIS A 1 256 ? 0.151 -24.516 -9.086 1 96.06 256 HIS A C 1
ATOM 1965 O O . HIS A 1 256 ? -0.302 -23.406 -8.844 1 96.06 256 HIS A O 1
ATOM 1971 N N . ILE A 1 257 ? -0.546 -25.609 -9.031 1 97.62 257 ILE A N 1
ATOM 1972 C CA . ILE A 1 257 ? -1.86 -25.641 -8.398 1 97.62 257 ILE A CA 1
ATOM 1973 C C . ILE A 1 257 ? -1.796 -26.5 -7.133 1 97.62 257 ILE A C 1
ATOM 1975 O O . ILE A 1 257 ? -1.403 -27.672 -7.184 1 97.62 257 ILE A O 1
ATOM 1979 N N . VAL A 1 258 ? -2.148 -25.922 -5.984 1 96.94 258 VAL A N 1
ATOM 1980 C CA . VAL A 1 258 ? -2.07 -26.609 -4.699 1 96.94 258 VAL A CA 1
ATOM 1981 C C . VAL A 1 258 ? -3.369 -26.406 -3.924 1 96.94 258 VAL A C 1
ATOM 1983 O O . VAL A 1 258 ? -4.195 -25.562 -4.293 1 96.94 258 VAL A O 1
ATOM 1986 N N . SER A 1 259 ? -3.52 -27.172 -2.852 1 97.44 259 SER A N 1
ATOM 1987 C CA . SER A 1 259 ? -4.754 -27.125 -2.074 1 97.44 259 SER A CA 1
ATOM 1988 C C . SER A 1 259 ? -4.621 -26.188 -0.885 1 97.44 259 SER A C 1
ATOM 1990 O O . SER A 1 259 ? -3.605 -26.203 -0.185 1 97.44 259 SER A O 1
ATOM 1992 N N . TYR A 1 260 ? -5.684 -25.344 -0.642 1 97.19 260 TYR A N 1
ATOM 1993 C CA . TYR A 1 260 ? -5.676 -24.531 0.564 1 97.19 260 TYR A CA 1
ATOM 1994 C C . TYR A 1 260 ? -6.207 -25.312 1.76 1 97.19 260 TYR A C 1
ATOM 1996 O O . TYR A 1 260 ? -6.152 -24.828 2.895 1 97.19 260 TYR A O 1
ATOM 2004 N N . THR A 1 261 ? -6.699 -26.516 1.536 1 97 261 THR A N 1
ATOM 2005 C CA . THR A 1 261 ? -7.234 -27.344 2.613 1 97 261 THR A CA 1
ATOM 2006 C C . THR A 1 261 ? -6.125 -28.156 3.277 1 97 261 THR A C 1
ATOM 2008 O O . THR A 1 261 ? -6.238 -28.531 4.445 1 97 261 THR A O 1
ATOM 2011 N N . GLU A 1 262 ? -5.078 -28.391 2.547 1 93.62 262 GLU A N 1
ATOM 2012 C CA . GLU A 1 262 ? -3.986 -29.219 3.045 1 93.62 262 GLU A CA 1
ATOM 2013 C C . GLU A 1 262 ? -2.895 -28.375 3.686 1 93.62 262 GLU A C 1
ATOM 2015 O O . GLU A 1 262 ? -2.299 -27.516 3.027 1 93.62 262 GLU A O 1
ATOM 2020 N N . ASP A 1 263 ? -2.639 -28.672 4.883 1 93.31 263 ASP A N 1
ATOM 2021 C CA . ASP A 1 263 ? -1.587 -27.953 5.598 1 93.31 263 ASP A CA 1
ATOM 2022 C C . ASP A 1 263 ? -0.216 -28.234 4.988 1 93.31 263 ASP A C 1
ATOM 2024 O O . ASP A 1 263 ? 0.147 -29.406 4.781 1 93.31 263 ASP A O 1
ATOM 2028 N N . GLY A 1 264 ? 0.456 -27.188 4.625 1 90.88 264 GLY A N 1
ATOM 2029 C CA . GLY A 1 264 ? 1.817 -27.328 4.133 1 90.88 264 GLY A CA 1
ATOM 2030 C C . GLY A 1 264 ? 1.89 -27.594 2.641 1 90.88 264 GLY A C 1
ATOM 2031 O O . GLY A 1 264 ? 2.967 -27.859 2.104 1 90.88 264 GLY A O 1
ATOM 2032 N N . ALA A 1 265 ? 0.791 -27.516 1.953 1 92.56 265 ALA A N 1
ATOM 2033 C CA . ALA A 1 265 ? 0.732 -27.844 0.532 1 92.56 265 ALA A CA 1
ATOM 2034 C C . ALA A 1 265 ? 1.726 -27 -0.269 1 92.56 265 ALA A C 1
ATOM 2036 O O . ALA A 1 265 ? 2.396 -27.516 -1.168 1 92.56 265 ALA A O 1
ATOM 2037 N N . LEU A 1 266 ? 1.849 -25.766 0.07 1 92.88 266 LEU A N 1
ATOM 2038 C CA . LEU A 1 266 ? 2.74 -24.859 -0.635 1 92.88 266 LEU A CA 1
ATOM 2039 C C . LEU A 1 266 ? 4.191 -25.312 -0.514 1 92.88 266 LEU A C 1
ATOM 2041 O O . LEU A 1 266 ? 4.883 -25.469 -1.522 1 92.88 266 LEU A O 1
ATOM 2045 N N . LEU A 1 267 ? 4.621 -25.547 0.703 1 86.69 267 LEU A N 1
ATOM 2046 C CA . LEU A 1 267 ? 6.012 -25.906 0.958 1 86.69 267 LEU A CA 1
ATOM 2047 C C . LEU A 1 267 ? 6.332 -27.281 0.401 1 86.69 267 LEU A C 1
ATOM 2049 O O . LEU A 1 267 ? 7.41 -27.5 -0.151 1 86.69 267 LEU A O 1
ATOM 2053 N N . SER A 1 268 ? 5.363 -28.141 0.588 1 85.88 268 SER A N 1
ATOM 2054 C CA . SER A 1 268 ? 5.555 -29.484 0.041 1 85.88 268 SER A CA 1
ATOM 2055 C C . SER A 1 268 ? 5.723 -29.438 -1.474 1 85.88 268 SER A C 1
ATOM 2057 O O . SER A 1 268 ? 6.539 -30.172 -2.033 1 85.88 268 SER A O 1
ATOM 2059 N N . GLU A 1 269 ? 4.98 -28.609 -2.139 1 87.44 269 GLU A N 1
ATOM 2060 C CA . GLU A 1 269 ? 5.035 -28.5 -3.594 1 87.44 269 GLU A CA 1
ATOM 2061 C C . GLU A 1 269 ? 6.363 -27.906 -4.051 1 87.44 269 GLU A C 1
ATOM 2063 O O . GLU A 1 269 ? 6.949 -28.359 -5.035 1 87.44 269 GLU A O 1
ATOM 2068 N N . LEU A 1 270 ? 6.887 -26.984 -3.283 1 85.69 270 LEU A N 1
ATOM 2069 C CA . LEU A 1 270 ? 8.031 -26.203 -3.744 1 85.69 270 LEU A CA 1
ATOM 2070 C C . LEU A 1 270 ? 9.336 -26.844 -3.305 1 85.69 270 LEU A C 1
ATOM 2072 O O . LEU A 1 270 ? 10.375 -26.672 -3.955 1 85.69 270 LEU A O 1
ATOM 2076 N N . PHE A 1 271 ? 9.289 -27.609 -2.168 1 78.56 271 PHE A N 1
ATOM 2077 C CA . PHE A 1 271 ? 10.57 -27.969 -1.57 1 78.56 271 PHE A CA 1
ATOM 2078 C C . PHE A 1 271 ? 10.711 -29.484 -1.502 1 78.56 271 PHE A C 1
ATOM 2080 O O . PHE A 1 271 ? 11.586 -30 -0.803 1 78.56 271 PHE A O 1
ATOM 2087 N N . THR A 1 272 ? 9.773 -30.109 -2.088 1 72.69 272 THR A N 1
ATOM 2088 C CA . THR A 1 272 ? 9.93 -31.562 -2.186 1 72.69 272 THR A CA 1
ATOM 2089 C C . THR A 1 272 ? 10 -32 -3.645 1 72.69 272 THR A C 1
ATOM 2091 O O . THR A 1 272 ? 9.547 -31.281 -4.539 1 72.69 272 THR A O 1
ATOM 2094 N N . ARG A 1 273 ? 10.484 -33.094 -3.791 1 61.59 273 ARG A N 1
ATOM 2095 C CA . ARG A 1 273 ? 10.703 -33.594 -5.137 1 61.59 273 ARG A CA 1
ATOM 2096 C C . ARG A 1 273 ? 9.383 -34.031 -5.773 1 61.59 273 ARG A C 1
ATOM 2098 O O . ARG A 1 273 ? 9.156 -33.781 -6.961 1 61.59 273 ARG A O 1
ATOM 2105 N N . THR A 1 274 ? 8.641 -34.656 -5.066 1 66.81 274 THR A N 1
ATOM 2106 C CA . THR A 1 274 ? 7.41 -35.188 -5.617 1 66.81 274 THR A CA 1
ATOM 2107 C C . THR A 1 274 ? 6.316 -34.125 -5.672 1 66.81 274 THR A C 1
ATOM 2109 O O . THR A 1 274 ? 5.352 -34.25 -6.43 1 66.81 274 THR A O 1
ATOM 2112 N N . GLY A 1 275 ? 6.547 -33.125 -5.078 1 77.25 275 GLY A N 1
ATOM 2113 C CA . GLY A 1 275 ? 5.5 -32.125 -5.012 1 77.25 275 GLY A CA 1
ATOM 2114 C C . GLY A 1 275 ? 4.207 -32.625 -4.41 1 77.25 275 GLY A C 1
ATOM 2115 O O . GLY A 1 275 ? 4.113 -33.812 -4.047 1 77.25 275 GLY A O 1
ATOM 2116 N N . ASN A 1 276 ? 3.205 -31.797 -4.18 1 83.25 276 ASN A N 1
ATOM 2117 C CA . ASN A 1 276 ? 1.913 -32.156 -3.594 1 83.25 276 ASN A CA 1
ATOM 2118 C C . ASN A 1 276 ? 0.759 -31.547 -4.391 1 83.25 276 ASN A C 1
ATOM 2120 O O . ASN A 1 276 ? -0.38 -31.516 -3.918 1 83.25 276 ASN A O 1
ATOM 2124 N N . GLY A 1 277 ? 1.039 -31.016 -5.551 1 94.12 277 GLY A N 1
ATOM 2125 C CA . GLY A 1 277 ? 0.031 -30.422 -6.418 1 94.12 277 GLY A CA 1
ATOM 2126 C C . GLY A 1 277 ? 0.259 -30.719 -7.887 1 94.12 277 GLY A C 1
ATOM 2127 O O . GLY A 1 277 ? 0.741 -31.797 -8.242 1 94.12 277 GLY A O 1
ATOM 2128 N N . THR A 1 278 ? -0.267 -29.969 -8.75 1 94.75 278 THR A N 1
ATOM 2129 C CA . THR A 1 278 ? -0.083 -30.094 -10.188 1 94.75 278 THR A CA 1
ATOM 2130 C C . THR A 1 278 ? 0.825 -29 -10.719 1 94.75 278 THR A C 1
ATOM 2132 O O . THR A 1 278 ? 0.595 -27.812 -10.453 1 94.75 278 THR A O 1
ATOM 2135 N N . LEU A 1 279 ? 1.865 -29.391 -11.352 1 93.5 279 LEU A N 1
ATOM 2136 C CA . LEU A 1 279 ? 2.787 -28.469 -11.992 1 93.5 279 LEU A CA 1
ATOM 2137 C C . LEU A 1 279 ? 2.469 -28.328 -13.484 1 93.5 279 LEU A C 1
ATOM 2139 O O . LEU A 1 279 ? 2.354 -29.328 -14.195 1 93.5 279 LEU A O 1
ATOM 2143 N N . VAL A 1 280 ? 2.119 -27.141 -13.93 1 94.06 280 VAL A N 1
ATOM 2144 C CA . VAL A 1 280 ? 2.02 -26.812 -15.352 1 94.06 280 VAL A CA 1
ATOM 2145 C C . VAL A 1 280 ? 3.287 -26.094 -15.805 1 94.06 280 VAL A C 1
ATOM 2147 O O . VAL A 1 280 ? 3.607 -25.016 -15.305 1 94.06 280 VAL A O 1
ATOM 2150 N N . ALA A 1 281 ? 4.027 -26.578 -16.578 1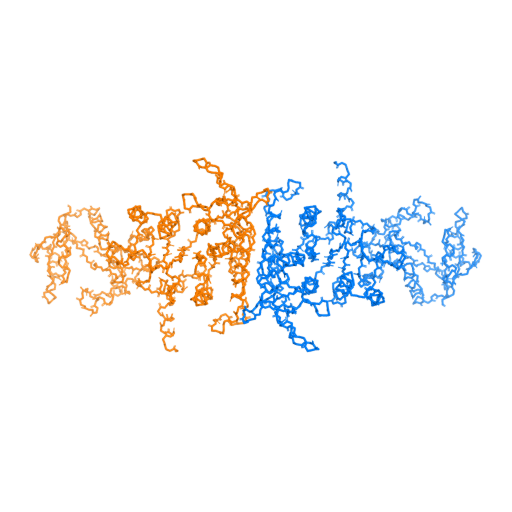 89.69 281 ALA A N 1
ATOM 2151 C CA . ALA A 1 281 ? 5.285 -25.984 -17 1 89.69 281 ALA A CA 1
ATOM 2152 C C . ALA A 1 281 ? 5.594 -26.328 -18.453 1 89.69 281 ALA A C 1
ATOM 2154 O O . ALA A 1 281 ? 5.25 -27.422 -18.922 1 89.69 281 ALA A O 1
ATOM 2155 N N . GLN A 1 282 ? 5.859 -25.125 -19.141 1 69.56 282 GLN A N 1
ATOM 2156 C CA . GLN A 1 282 ? 6.363 -25.422 -20.484 1 69.56 282 GLN A CA 1
ATOM 2157 C C . GLN A 1 282 ? 7.594 -26.328 -20.406 1 69.56 282 GLN A C 1
ATOM 2159 O O . GLN A 1 282 ? 8.359 -26.266 -19.453 1 69.56 282 GLN A O 1
ATOM 2164 N N . GLU A 1 283 ? 7.531 -27.281 -20.859 1 54.53 283 GLU A N 1
ATOM 2165 C CA . GLU A 1 283 ? 8.711 -28.141 -20.859 1 54.53 283 GLU A CA 1
ATOM 2166 C C . GLU A 1 283 ? 9.969 -27.344 -20.5 1 54.53 283 GLU A C 1
ATOM 2168 O O . GLU A 1 283 ? 10.211 -26.266 -21.062 1 54.53 283 GLU A O 1
ATOM 2173 N N . GLN A 1 284 ? 10.062 -26.969 -19.234 1 49.69 284 GLN A N 1
ATOM 2174 C CA . GLN A 1 284 ? 11.367 -26.516 -18.766 1 49.69 284 GLN A CA 1
ATOM 2175 C C . GLN A 1 284 ? 12.469 -26.891 -19.766 1 49.69 284 GLN A C 1
ATOM 2177 O O . GLN A 1 284 ? 12.43 -27.969 -20.359 1 49.69 284 GLN A O 1
ATOM 2182 N N . PHE A 1 285 ? 12.742 -25.859 -20.203 1 46.84 285 PHE A N 1
ATOM 2183 C CA . PHE A 1 285 ? 13.859 -26.016 -21.125 1 46.84 285 PHE A CA 1
ATOM 2184 C C . PHE A 1 285 ? 14.914 -26.953 -20.531 1 46.84 285 PHE A C 1
ATOM 2186 O O . PHE A 1 285 ? 15.641 -26.578 -19.609 1 46.84 285 PHE A O 1
ATOM 2193 N N . GLU A 1 286 ? 14.555 -28.062 -19.781 1 56.31 286 GLU A N 1
ATOM 2194 C CA . GLU A 1 286 ? 15.664 -29 -19.766 1 56.31 286 GLU A CA 1
ATOM 2195 C C . GLU A 1 286 ? 16.625 -28.766 -20.922 1 56.31 286 GLU A C 1
ATOM 2197 O O . GLU A 1 286 ? 16.188 -28.5 -22.047 1 56.31 286 GLU A O 1
ATOM 2202 N N . GLN A 1 287 ? 17.594 -28.156 -20.375 1 67.5 287 GLN A N 1
ATOM 2203 C CA . GLN A 1 287 ? 18.578 -27.922 -21.438 1 67.5 287 GLN A CA 1
ATOM 2204 C C . GLN A 1 287 ? 19.453 -29.156 -21.656 1 67.5 287 GLN A C 1
ATOM 2206 O O . GLN A 1 287 ? 20.125 -29.625 -20.734 1 67.5 287 GLN A O 1
ATOM 2211 N N . LEU A 1 288 ? 19.188 -29.781 -22.688 1 77.94 288 LEU A N 1
ATOM 2212 C CA . LEU A 1 288 ? 20.125 -30.812 -23.125 1 77.94 288 LEU A CA 1
ATOM 2213 C C . LEU A 1 288 ? 21.375 -30.188 -23.734 1 77.94 288 LEU A C 1
ATOM 2215 O O . LEU A 1 288 ? 21.281 -29.469 -24.734 1 77.94 288 LEU A O 1
ATOM 2219 N N . ARG A 1 289 ? 22.422 -30.375 -22.969 1 87.31 289 ARG A N 1
ATOM 2220 C CA . ARG A 1 289 ? 23.672 -29.797 -23.484 1 87.31 289 ARG A CA 1
ATOM 2221 C C . ARG A 1 289 ? 24.859 -30.703 -23.141 1 87.31 289 ARG A C 1
ATOM 2223 O O . ARG A 1 289 ? 24.734 -31.625 -22.344 1 87.31 289 ARG A O 1
ATOM 2230 N N . GLU A 1 290 ? 25.984 -30.438 -23.812 1 92.88 290 GLU A N 1
ATOM 2231 C CA . GLU A 1 290 ? 27.234 -31.125 -23.469 1 92.88 290 GLU A CA 1
ATOM 2232 C C . GLU A 1 290 ? 27.781 -30.609 -22.141 1 92.88 290 GLU A C 1
ATOM 2234 O O . GLU A 1 290 ? 27.672 -29.422 -21.828 1 92.88 290 GLU A O 1
ATOM 2239 N N . ALA A 1 291 ? 28.312 -31.5 -21.406 1 94.06 291 ALA A N 1
ATOM 2240 C CA . ALA A 1 291 ? 28.844 -31.172 -20.094 1 94.06 291 ALA A CA 1
ATOM 2241 C C . ALA A 1 291 ? 30.156 -30.406 -20.203 1 94.06 291 ALA A C 1
ATOM 2243 O O . ALA A 1 291 ? 30.891 -30.562 -21.188 1 94.06 291 ALA A O 1
ATOM 2244 N N . GLY A 1 292 ? 30.406 -29.484 -19.266 1 92.25 292 GLY A N 1
ATOM 2245 C CA . GLY A 1 292 ? 31.672 -28.797 -19.078 1 92.25 292 GLY A CA 1
ATOM 2246 C C . GLY A 1 292 ? 32.312 -29.047 -17.734 1 92.25 292 GLY A C 1
ATOM 2247 O O . GLY A 1 292 ? 31.75 -29.766 -16.906 1 92.25 292 GLY A O 1
ATOM 2248 N N . ILE A 1 293 ? 33.562 -28.578 -17.594 1 92.31 293 ILE A N 1
ATOM 2249 C CA . ILE A 1 293 ? 34.375 -28.844 -16.406 1 92.31 293 ILE A CA 1
ATOM 2250 C C . ILE A 1 293 ? 33.594 -28.422 -15.164 1 92.31 293 ILE A C 1
ATOM 2252 O O . ILE A 1 293 ? 33.719 -29.031 -14.102 1 92.31 293 ILE A O 1
ATOM 2256 N N . GLU A 1 294 ? 32.719 -27.469 -15.305 1 88.88 294 GLU A N 1
ATOM 2257 C CA . GLU A 1 294 ? 31.969 -26.953 -14.172 1 88.88 294 GLU A CA 1
ATOM 2258 C C . GLU A 1 294 ? 30.875 -27.938 -13.75 1 88.88 294 GLU A C 1
ATOM 2260 O O . GLU A 1 294 ? 30.328 -27.828 -12.648 1 88.88 294 GLU A O 1
ATOM 2265 N N . ASP A 1 295 ? 30.641 -28.891 -14.516 1 91.69 295 ASP A N 1
ATOM 2266 C CA . ASP A 1 295 ? 29.516 -29.797 -14.281 1 91.69 295 ASP A CA 1
ATOM 2267 C C . ASP A 1 295 ? 29.953 -31.047 -13.531 1 91.69 295 ASP A C 1
ATOM 2269 O O . ASP A 1 295 ? 29.141 -31.891 -13.164 1 91.69 295 ASP A O 1
ATOM 2273 N N . VAL A 1 296 ? 31.219 -31.203 -13.242 1 93.88 296 VAL A N 1
ATOM 2274 C CA . VAL A 1 296 ? 31.766 -32.438 -12.688 1 93.88 296 VAL A CA 1
ATOM 2275 C C . VAL A 1 296 ? 31.141 -32.719 -11.328 1 93.88 296 VAL A C 1
ATOM 2277 O O . VAL A 1 296 ? 30.75 -33.844 -11.047 1 93.88 296 VAL A O 1
ATOM 2280 N N . GLY A 1 297 ? 31.016 -31.734 -10.531 1 91.75 297 GLY A N 1
ATOM 2281 C CA . GLY A 1 297 ? 30.406 -31.938 -9.227 1 91.75 297 GLY A CA 1
ATOM 2282 C C . GLY A 1 297 ? 28.984 -32.438 -9.312 1 91.75 297 GLY A C 1
ATOM 2283 O O . GLY A 1 297 ? 28.625 -33.406 -8.633 1 91.75 297 GLY A O 1
ATOM 2284 N N . GLY A 1 298 ? 28.203 -31.766 -10.07 1 92 298 GLY A N 1
ATOM 2285 C CA . GLY A 1 298 ? 26.828 -32.188 -10.258 1 92 298 GLY A CA 1
ATOM 2286 C C . GLY A 1 298 ? 26.703 -33.594 -10.836 1 92 298 GLY A C 1
ATOM 2287 O O . GLY A 1 298 ? 25.797 -34.344 -10.461 1 92 298 GLY A O 1
ATOM 2288 N N . LEU A 1 299 ? 27.625 -33.938 -11.711 1 93.62 299 LEU A N 1
ATOM 2289 C CA . LEU A 1 299 ? 27.641 -35.25 -12.312 1 93.62 299 LEU A CA 1
ATOM 2290 C C . LEU A 1 299 ? 27.922 -36.312 -11.258 1 93.62 299 LEU A C 1
ATOM 2292 O O . LEU A 1 299 ? 27.266 -37.375 -11.234 1 93.62 299 LEU A O 1
ATOM 2296 N N . ILE A 1 300 ? 28.812 -36.031 -10.43 1 93.75 300 ILE A N 1
ATOM 2297 C CA . ILE A 1 300 ? 29.172 -36.969 -9.367 1 93.75 300 ILE A CA 1
ATOM 2298 C C . ILE A 1 300 ? 27.969 -37.188 -8.453 1 93.75 300 ILE A C 1
ATOM 2300 O O . ILE A 1 300 ? 27.656 -38.344 -8.086 1 93.75 300 ILE A O 1
ATOM 2304 N N . GLU A 1 301 ? 27.297 -36.156 -8.195 1 92 301 GLU A N 1
ATOM 2305 C CA . GLU A 1 301 ? 26.141 -36.25 -7.328 1 92 301 GLU A CA 1
ATOM 2306 C C . GLU A 1 301 ? 25.062 -37.156 -7.938 1 92 301 GLU A C 1
ATOM 2308 O O . GLU A 1 301 ? 24.375 -37.906 -7.223 1 92 301 GLU A O 1
ATOM 2313 N N . LEU A 1 302 ? 24.953 -37.062 -9.188 1 92.75 302 LEU A N 1
ATOM 2314 C CA . LEU A 1 302 ? 23.938 -37.844 -9.898 1 92.75 302 LEU A CA 1
ATOM 2315 C C . LEU A 1 302 ? 24.328 -39.312 -9.945 1 92.75 302 LEU A C 1
ATOM 2317 O O . LEU A 1 302 ? 23.5 -40.188 -9.711 1 92.75 302 LEU A O 1
ATOM 2321 N N . ILE A 1 303 ? 25.672 -39.656 -10.18 1 93.69 303 ILE A N 1
ATOM 2322 C CA . ILE A 1 303 ? 26 -41.031 -10.578 1 93.69 303 ILE A CA 1
ATOM 2323 C C . ILE A 1 303 ? 26.469 -41.812 -9.359 1 93.69 303 ILE A C 1
ATOM 2325 O O . ILE A 1 303 ? 26.391 -43.031 -9.344 1 93.69 303 ILE A O 1
ATOM 2329 N N . ARG A 1 304 ? 26.859 -41.156 -8.305 1 91.88 304 ARG A N 1
ATOM 2330 C CA . ARG A 1 304 ? 27.469 -41.844 -7.172 1 91.88 304 ARG A CA 1
ATOM 2331 C C . ARG A 1 304 ? 26.484 -42.844 -6.539 1 91.88 304 ARG A C 1
ATOM 2333 O O . ARG A 1 304 ? 26.844 -44 -6.293 1 91.88 304 ARG A O 1
ATOM 2340 N N . PRO A 1 305 ? 25.312 -42.375 -6.238 1 90.06 305 PRO A N 1
ATOM 2341 C CA . PRO A 1 305 ? 24.359 -43.344 -5.668 1 90.06 305 PRO A CA 1
ATOM 2342 C C . PRO A 1 305 ? 24.156 -44.562 -6.559 1 90.06 305 PRO A C 1
ATOM 2344 O O . PRO A 1 305 ? 23.984 -45.688 -6.055 1 90.06 305 PRO A O 1
ATOM 2347 N N . LEU A 1 306 ? 24.172 -44.438 -7.797 1 88.06 306 LEU A N 1
ATOM 2348 C CA . LEU A 1 306 ? 23.969 -45.531 -8.75 1 88.06 306 LEU A CA 1
ATOM 2349 C C . LEU A 1 306 ? 25.203 -46.406 -8.82 1 88.06 306 LEU A C 1
ATOM 2351 O O . LEU A 1 306 ? 25.094 -47.625 -8.977 1 88.06 306 LEU A O 1
ATOM 2355 N N . GLU A 1 307 ? 26.344 -45.844 -8.664 1 89.62 307 GLU A N 1
ATOM 2356 C CA . GLU A 1 307 ? 27.594 -46.625 -8.578 1 89.62 307 GLU A CA 1
ATOM 2357 C C . GLU A 1 307 ? 27.609 -47.5 -7.336 1 89.62 307 GLU A C 1
ATOM 2359 O O . GLU A 1 307 ? 28 -48.656 -7.402 1 89.62 307 GLU A O 1
ATOM 2364 N N . GLU A 1 308 ? 27.141 -46.906 -6.34 1 88.44 308 GLU A N 1
ATOM 2365 C CA . GLU A 1 308 ? 27.109 -47.625 -5.07 1 88.44 308 GLU A CA 1
ATOM 2366 C C . GLU A 1 308 ? 26.125 -48.781 -5.117 1 88.44 308 GLU A C 1
ATOM 2368 O O . GLU A 1 308 ? 26.328 -49.812 -4.457 1 88.44 308 GLU A O 1
ATOM 2373 N N . GLN A 1 309 ? 25.156 -48.625 -5.875 1 84.88 309 GLN A N 1
ATOM 2374 C CA . GLN A 1 309 ? 24.156 -49.688 -6.027 1 84.88 309 GLN A CA 1
ATOM 2375 C C . GLN A 1 309 ? 24.594 -50.719 -7.059 1 84.88 309 GLN A C 1
ATOM 2377 O O . GLN A 1 309 ? 23.906 -51.719 -7.281 1 84.88 309 GLN A O 1
ATOM 2382 N N . GLY A 1 310 ? 25.656 -50.469 -7.715 1 82 310 GLY A N 1
ATOM 2383 C CA . GLY A 1 310 ? 26.172 -51.438 -8.688 1 82 310 GLY A CA 1
ATOM 2384 C C . GLY A 1 310 ? 25.531 -51.281 -10.055 1 82 310 GLY A C 1
ATOM 2385 O O . GLY A 1 310 ? 25.734 -52.125 -10.93 1 82 310 GLY A O 1
ATOM 2386 N N . ILE A 1 311 ? 24.828 -50.312 -10.273 1 83.94 311 ILE A N 1
ATOM 2387 C CA . ILE A 1 311 ? 24.141 -50.094 -11.539 1 83.94 311 ILE A CA 1
ATOM 2388 C C . ILE A 1 311 ? 25.109 -49.5 -12.562 1 83.94 311 ILE A C 1
ATOM 2390 O O . ILE A 1 311 ? 25.109 -49.875 -13.727 1 83.94 311 ILE A O 1
ATOM 2394 N N . LEU A 1 312 ? 25.922 -48.562 -12.109 1 88.69 312 LEU A N 1
ATOM 2395 C CA . LEU A 1 312 ? 26.938 -47.938 -12.953 1 88.69 312 LEU A CA 1
ATOM 2396 C C . LEU A 1 312 ? 28.344 -48.344 -12.492 1 88.69 312 LEU A C 1
ATOM 2398 O O . LEU A 1 312 ? 28.531 -48.719 -11.336 1 88.69 312 LEU A O 1
ATOM 2402 N N . VAL A 1 313 ? 29.266 -48.281 -13.398 1 87.62 313 VAL A N 1
ATOM 2403 C CA . VAL A 1 313 ? 30.672 -48.5 -13.07 1 87.62 313 VAL A CA 1
ATOM 2404 C C . VAL A 1 313 ? 31.234 -47.281 -12.344 1 87.62 313 VAL A C 1
ATOM 2406 O O . VAL A 1 313 ? 30.922 -46.156 -12.695 1 87.62 313 VAL A O 1
ATOM 2409 N N . ARG A 1 314 ? 32 -47.5 -11.352 1 88.31 314 ARG A N 1
ATOM 2410 C CA . ARG A 1 314 ? 32.594 -46.438 -10.57 1 88.31 314 ARG A CA 1
ATOM 2411 C C . ARG A 1 314 ? 33.562 -45.625 -11.406 1 88.31 314 ARG A C 1
ATOM 2413 O O . ARG A 1 314 ? 34.406 -46.188 -12.133 1 88.31 314 ARG A O 1
ATOM 2420 N N . ARG A 1 315 ? 33.438 -44.312 -11.312 1 90.69 315 ARG A N 1
ATOM 2421 C CA . ARG A 1 315 ? 34.344 -43.344 -11.969 1 90.69 315 ARG A CA 1
ATOM 2422 C C . ARG A 1 315 ? 34.875 -42.344 -10.969 1 90.69 315 ARG A C 1
ATOM 2424 O O . ARG A 1 315 ? 34.094 -41.75 -10.211 1 90.69 315 ARG A O 1
ATOM 2431 N N . SER A 1 316 ? 36.219 -42.281 -10.984 1 90.81 316 SER A N 1
ATOM 2432 C CA . SER A 1 316 ? 36.812 -41.281 -10.102 1 90.81 316 SER A CA 1
ATOM 2433 C C . SER A 1 316 ? 36.594 -39.875 -10.625 1 90.81 316 SER A C 1
ATOM 2435 O O . SER A 1 316 ? 36.281 -39.688 -11.805 1 90.81 316 SER A O 1
ATOM 2437 N N . ARG A 1 317 ? 36.812 -38.969 -9.727 1 92.38 317 ARG A N 1
ATOM 2438 C CA . ARG A 1 317 ? 36.688 -37.562 -10.125 1 92.38 317 ARG A CA 1
ATOM 2439 C C . ARG A 1 317 ? 37.688 -37.188 -11.227 1 92.38 317 ARG A C 1
ATOM 2441 O O . ARG A 1 317 ? 37.344 -36.5 -12.172 1 92.38 317 ARG A O 1
ATOM 2448 N N . GLU A 1 318 ? 38.875 -37.656 -11.094 1 91.12 318 GLU A N 1
ATOM 2449 C CA . GLU A 1 318 ? 39.906 -37.375 -12.078 1 91.12 318 GLU A CA 1
ATOM 2450 C C . GLU A 1 318 ? 39.531 -37.906 -13.461 1 91.12 318 GLU A C 1
ATOM 2452 O O . GLU A 1 318 ? 39.719 -37.219 -14.461 1 91.12 318 GLU A O 1
ATOM 2457 N N . VAL A 1 319 ? 38.969 -39 -13.461 1 91.94 319 VAL A N 1
ATOM 2458 C CA . VAL A 1 319 ? 38.531 -39.594 -14.719 1 91.94 319 VAL A CA 1
ATOM 2459 C C . VAL A 1 319 ? 37.375 -38.781 -15.328 1 91.94 319 VAL A C 1
ATOM 2461 O O . VAL A 1 319 ? 37.375 -38.5 -16.531 1 91.94 319 VAL A O 1
ATOM 2464 N N . LEU A 1 320 ? 36.469 -38.344 -14.531 1 93.75 320 LEU A N 1
ATOM 2465 C CA . LEU A 1 320 ? 35.344 -37.562 -15 1 93.75 320 LEU A CA 1
ATOM 2466 C C . LEU A 1 320 ? 35.812 -36.219 -15.531 1 93.75 320 LEU A C 1
ATOM 2468 O O . LEU A 1 320 ? 35.281 -35.719 -16.531 1 93.75 320 LEU A O 1
ATOM 2472 N N . GLU A 1 321 ? 36.781 -35.656 -14.906 1 93.25 321 GLU A N 1
ATOM 2473 C CA . GLU A 1 321 ? 37.312 -34.406 -15.367 1 93.25 321 GLU A CA 1
ATOM 2474 C C . GLU A 1 321 ? 37.969 -34.531 -16.734 1 93.25 321 GLU A C 1
ATOM 2476 O O . GLU A 1 321 ? 37.844 -33.688 -17.594 1 93.25 321 GLU A O 1
ATOM 2481 N N . ARG A 1 322 ? 38.656 -35.594 -16.922 1 91.94 322 ARG A N 1
ATOM 2482 C CA . ARG A 1 322 ? 39.375 -35.844 -18.172 1 91.94 322 ARG A CA 1
ATOM 2483 C C . ARG A 1 322 ? 38.406 -36.125 -19.312 1 91.94 322 ARG A C 1
ATOM 2485 O O . ARG A 1 322 ? 38.625 -35.75 -20.453 1 91.94 322 ARG A O 1
ATOM 2492 N N . GLU A 1 323 ? 37.219 -36.75 -18.984 1 93.12 323 GLU A N 1
ATOM 2493 C CA . GLU A 1 323 ? 36.312 -37.219 -20.016 1 93.12 323 GLU A CA 1
ATOM 2494 C C . GLU A 1 323 ? 35.031 -36.406 -20.047 1 93.12 323 GLU A C 1
ATOM 2496 O O . GLU A 1 323 ? 34.031 -36.844 -20.641 1 93.12 323 GLU A O 1
ATOM 2501 N N . ILE A 1 324 ? 35.031 -35.281 -19.531 1 94.94 324 ILE A N 1
ATOM 2502 C CA . ILE A 1 324 ? 33.781 -34.531 -19.297 1 94.94 324 ILE A CA 1
ATOM 2503 C C . ILE A 1 324 ? 33.125 -34.156 -20.625 1 94.94 324 ILE A C 1
ATOM 2505 O O . ILE A 1 324 ? 31.906 -34.125 -20.719 1 94.94 324 ILE A O 1
ATOM 2509 N N . GLU A 1 325 ? 33.938 -33.969 -21.609 1 92.75 325 GLU A N 1
ATOM 2510 C CA . GLU A 1 325 ? 33.406 -33.562 -22.922 1 92.75 325 GLU A CA 1
ATOM 2511 C C . GLU A 1 325 ? 32.625 -34.656 -23.578 1 92.75 325 GLU A C 1
ATOM 2513 O O . GLU A 1 325 ? 31.844 -34.406 -24.516 1 92.75 325 GLU A O 1
ATOM 2518 N N . GLN A 1 326 ? 32.75 -35.875 -23.156 1 95.56 326 GLN A N 1
ATOM 2519 C CA . GLN A 1 326 ? 32.031 -37.031 -23.703 1 95.56 326 GLN A CA 1
ATOM 2520 C C . GLN A 1 326 ? 30.594 -37.094 -23.172 1 95.56 326 GLN A C 1
ATOM 2522 O O . GLN A 1 326 ? 29.766 -37.812 -23.688 1 95.56 326 GLN A O 1
ATOM 2527 N N . PHE A 1 327 ? 30.328 -36.281 -22.156 1 96.38 327 PHE A N 1
ATOM 2528 C CA . PHE A 1 327 ? 29.031 -36.375 -21.484 1 96.38 327 PHE A CA 1
ATOM 2529 C C . PHE A 1 327 ? 28.047 -35.344 -22.031 1 96.38 327 PHE A C 1
ATOM 2531 O O . PHE A 1 327 ? 28.422 -34.219 -22.297 1 96.38 327 PHE A O 1
ATOM 2538 N N . SER A 1 328 ? 26.828 -35.781 -22.266 1 95.81 328 SER A N 1
ATOM 2539 C CA . SER A 1 328 ? 25.641 -34.938 -22.406 1 95.81 328 SER A CA 1
ATOM 2540 C C . SER A 1 328 ? 24.766 -35 -21.172 1 95.81 328 SER A C 1
ATOM 2542 O O . SER A 1 328 ? 24.609 -36.062 -20.547 1 95.81 328 SER A O 1
ATOM 2544 N N . ILE A 1 329 ? 24.266 -33.812 -20.859 1 94.31 329 ILE A N 1
ATOM 2545 C CA . ILE A 1 329 ? 23.516 -33.75 -19.609 1 94.31 329 ILE A CA 1
ATOM 2546 C C . ILE A 1 329 ? 22.188 -33.031 -19.828 1 94.31 329 ILE A C 1
ATOM 2548 O O . ILE A 1 329 ? 22.047 -32.281 -20.797 1 94.31 329 ILE A O 1
ATOM 2552 N N . VAL A 1 330 ? 21.234 -33.375 -19.031 1 88 330 VAL A N 1
ATOM 2553 C CA . VAL A 1 330 ? 20 -32.625 -18.906 1 88 330 VAL A CA 1
ATOM 2554 C C . VAL A 1 330 ? 19.984 -31.844 -17.578 1 88 330 VAL A C 1
ATOM 2556 O O . VAL A 1 330 ? 20.125 -32.438 -16.516 1 88 330 VAL A O 1
ATOM 2559 N N . GLU A 1 331 ? 20.016 -30.641 -17.844 1 83.75 331 GLU A N 1
ATOM 2560 C CA . GLU A 1 331 ? 20.031 -29.766 -16.672 1 83.75 331 GLU A CA 1
ATOM 2561 C C . GLU A 1 331 ? 18.656 -29.109 -16.453 1 83.75 331 GLU A C 1
ATOM 2563 O O . GLU A 1 331 ? 18 -28.703 -17.406 1 83.75 331 GLU A O 1
ATOM 2568 N N . ARG A 1 332 ? 18.25 -29.234 -15.211 1 71.75 332 ARG A N 1
ATOM 2569 C CA . ARG A 1 332 ? 17 -28.578 -14.805 1 71.75 332 ARG A CA 1
ATOM 2570 C C . ARG A 1 332 ? 17.25 -27.656 -13.609 1 71.75 332 ARG A C 1
ATOM 2572 O O . ARG A 1 332 ? 17.594 -28.125 -12.516 1 71.75 332 ARG A O 1
ATOM 2579 N N . GLU A 1 333 ? 17.125 -26.406 -13.969 1 63.53 333 GLU A N 1
ATOM 2580 C CA . GLU A 1 333 ? 17.25 -25.406 -12.914 1 63.53 333 GLU A CA 1
ATOM 2581 C C . GLU A 1 333 ? 18.594 -25.531 -12.203 1 63.53 333 GLU A C 1
ATOM 2583 O O . GLU A 1 333 ? 18.641 -25.547 -10.969 1 63.53 333 GLU A O 1
ATOM 2588 N N . GLY A 1 334 ? 19.703 -25.891 -12.969 1 68.31 334 GLY A N 1
ATOM 2589 C CA . GLY A 1 334 ? 21.062 -25.953 -12.445 1 68.31 334 GLY A CA 1
ATOM 2590 C C . GLY A 1 334 ? 21.422 -27.328 -11.922 1 68.31 334 GLY A C 1
ATOM 2591 O O . GLY A 1 334 ? 22.594 -27.594 -11.594 1 68.31 334 GLY A O 1
ATOM 2592 N N . LEU A 1 335 ? 20.422 -28.125 -11.734 1 77.81 335 LEU A N 1
ATOM 2593 C CA . LEU A 1 335 ? 20.656 -29.484 -11.289 1 77.81 335 LEU A CA 1
ATOM 2594 C C . LEU A 1 335 ? 20.781 -30.438 -12.477 1 77.81 335 LEU A C 1
ATOM 2596 O O . LEU A 1 335 ? 19.938 -30.438 -13.367 1 77.81 335 LEU A O 1
ATOM 2600 N N . ILE A 1 336 ? 21.938 -31.141 -12.438 1 88.31 336 ILE A N 1
ATOM 2601 C CA . ILE A 1 336 ? 22.078 -32.188 -13.453 1 88.31 336 ILE A CA 1
ATOM 2602 C C . ILE A 1 336 ? 21.188 -33.375 -13.102 1 88.31 336 ILE A C 1
ATOM 2604 O O . ILE A 1 336 ? 21.391 -34.031 -12.086 1 88.31 336 ILE A O 1
ATOM 2608 N N . ILE A 1 337 ? 20.188 -33.594 -13.945 1 86.94 337 ILE A N 1
ATOM 2609 C CA . ILE A 1 337 ? 19.188 -34.594 -13.562 1 86.94 337 ILE A CA 1
ATOM 2610 C C . ILE A 1 337 ? 19.344 -35.844 -14.43 1 86.94 337 ILE A C 1
ATOM 2612 O O . ILE A 1 337 ? 18.75 -36.875 -14.141 1 86.94 337 ILE A O 1
ATOM 2616 N N . ALA A 1 338 ? 20.062 -35.781 -15.453 1 91.94 338 ALA A N 1
ATOM 2617 C CA . ALA A 1 338 ? 20.344 -36.938 -16.297 1 91.94 338 ALA A CA 1
ATOM 2618 C C . ALA A 1 338 ? 21.656 -36.75 -17.047 1 91.94 338 ALA A C 1
ATOM 2620 O O . ALA A 1 338 ? 22.109 -35.625 -17.281 1 91.94 338 ALA A O 1
ATOM 2621 N N . CYS A 1 339 ? 22.25 -37.906 -17.359 1 95.31 339 CYS A N 1
ATOM 2622 C CA . CYS A 1 339 ? 23.484 -37.844 -18.125 1 95.31 339 CYS A CA 1
ATOM 2623 C C . CYS A 1 339 ? 23.672 -39.094 -18.984 1 95.31 339 CYS A C 1
ATOM 2625 O O . CYS A 1 339 ? 23.016 -40.125 -18.75 1 95.31 339 CYS A O 1
ATOM 2627 N N . ALA A 1 340 ? 24.406 -38.969 -19.969 1 95.94 340 ALA A N 1
ATOM 2628 C CA . ALA A 1 340 ? 24.906 -40.062 -20.781 1 95.94 340 ALA A CA 1
ATOM 2629 C C . ALA A 1 340 ? 26.234 -39.719 -21.422 1 95.94 340 ALA A C 1
ATOM 2631 O O . ALA A 1 340 ? 26.516 -38.531 -21.672 1 95.94 340 ALA A O 1
ATOM 2632 N N . ALA A 1 341 ? 27.062 -40.688 -21.609 1 96.25 341 ALA A N 1
ATOM 2633 C CA . ALA A 1 341 ? 28.359 -40.438 -22.234 1 96.25 341 ALA A CA 1
ATOM 2634 C C . ALA A 1 341 ? 28.5 -41.219 -23.547 1 96.25 341 ALA A C 1
ATOM 2636 O O . ALA A 1 341 ? 27.984 -42.312 -23.672 1 96.25 341 ALA A O 1
ATOM 2637 N N . LEU A 1 342 ? 29.188 -40.594 -24.469 1 96.31 342 LEU A N 1
ATOM 2638 C CA . LEU A 1 342 ? 29.547 -41.25 -25.719 1 96.31 342 LEU A CA 1
ATOM 2639 C C . LEU A 1 342 ? 31.047 -41.469 -25.812 1 96.31 342 LEU A C 1
ATOM 2641 O O . LEU A 1 342 ? 31.812 -40.5 -25.75 1 96.31 342 LEU A O 1
ATOM 2645 N N . TYR A 1 343 ? 31.438 -42.688 -25.938 1 95.38 343 TYR A N 1
ATOM 2646 C CA . TYR A 1 343 ? 32.844 -43.031 -26.109 1 95.38 343 TYR A CA 1
ATOM 2647 C C . TYR A 1 343 ? 33.094 -43.625 -27.484 1 95.38 343 TYR A C 1
ATOM 2649 O O . TYR A 1 343 ? 32.75 -44.781 -27.75 1 95.38 343 TYR A O 1
ATOM 2657 N N . PRO A 1 344 ? 33.75 -42.844 -28.297 1 95.44 344 PRO A N 1
ATOM 2658 C CA . PRO A 1 344 ? 34.188 -43.469 -29.547 1 95.44 344 PRO A CA 1
ATOM 2659 C C . PRO A 1 344 ? 35.188 -44.594 -29.312 1 95.44 344 PRO A C 1
ATOM 2661 O O . PRO A 1 344 ? 36.062 -44.469 -28.469 1 95.44 344 PRO A O 1
ATOM 2664 N N . ILE A 1 345 ? 35 -45.75 -29.969 1 94.19 345 ILE A N 1
ATOM 2665 C CA . ILE A 1 345 ? 35.906 -46.875 -29.828 1 94.19 345 ILE A CA 1
ATOM 2666 C C . ILE A 1 345 ? 37 -46.781 -30.859 1 94.19 345 ILE A C 1
ATOM 2668 O O . ILE A 1 345 ? 36.75 -46.688 -32.062 1 94.19 345 ILE A O 1
ATOM 2672 N N . ALA A 1 346 ? 38.219 -46.875 -30.375 1 91.31 346 ALA A N 1
ATOM 2673 C CA . ALA A 1 346 ? 39.406 -46.656 -31.219 1 91.31 346 ALA A CA 1
ATOM 2674 C C . ALA A 1 346 ? 39.406 -47.656 -32.375 1 91.31 346 ALA A C 1
ATOM 2676 O O . ALA A 1 346 ? 39.094 -48.844 -32.188 1 91.31 346 ALA A O 1
ATOM 2677 N N . ASP A 1 347 ? 39.812 -47.156 -33.5 1 92 347 ASP A N 1
ATOM 2678 C CA . ASP A 1 347 ? 40.062 -47.938 -34.719 1 92 347 ASP A CA 1
ATOM 2679 C C . ASP A 1 347 ? 38.781 -48.656 -35.188 1 92 347 ASP A C 1
ATOM 2681 O O . ASP A 1 347 ? 38.812 -49.812 -35.562 1 92 347 ASP A O 1
ATOM 2685 N N . SER A 1 348 ? 37.656 -48 -34.938 1 93.06 348 SER A N 1
ATOM 2686 C CA . SER A 1 348 ? 36.375 -48.562 -35.375 1 93.06 348 SER A CA 1
ATOM 2687 C C . SER A 1 348 ? 35.375 -47.469 -35.75 1 93.06 348 SER A C 1
ATOM 2689 O O . SER A 1 348 ? 35.656 -46.281 -35.5 1 93.06 348 SER A O 1
ATOM 2691 N N . GLU A 1 349 ? 34.344 -47.75 -36.375 1 95.19 349 GLU A N 1
ATOM 2692 C CA . GLU A 1 349 ? 33.25 -46.844 -36.656 1 95.19 349 GLU A CA 1
ATOM 2693 C C . GLU A 1 349 ? 32.094 -47.031 -35.656 1 95.19 349 GLU A C 1
ATOM 2695 O O . GLU A 1 349 ? 30.938 -46.844 -35.969 1 95.19 349 GLU A O 1
ATOM 2700 N N . ALA A 1 350 ? 32.5 -47.5 -34.531 1 95.88 350 ALA A N 1
ATOM 2701 C CA . ALA A 1 350 ? 31.5 -47.781 -33.5 1 95.88 350 ALA A CA 1
ATOM 2702 C C . ALA A 1 350 ? 31.766 -46.906 -32.25 1 95.88 350 ALA A C 1
ATOM 2704 O O . ALA A 1 350 ? 32.875 -46.438 -32.031 1 95.88 350 ALA A O 1
ATOM 2705 N N . GLY A 1 351 ? 30.781 -46.625 -31.562 1 96.75 351 GLY A N 1
ATOM 2706 C CA . GLY A 1 351 ? 30.844 -45.969 -30.281 1 96.75 351 GLY A CA 1
ATOM 2707 C C . GLY A 1 351 ? 30.094 -46.688 -29.188 1 96.75 351 GLY A C 1
ATOM 2708 O O . GLY A 1 351 ? 29.312 -47.594 -29.469 1 96.75 351 GLY A O 1
ATOM 2709 N N . GLU A 1 352 ? 30.438 -46.312 -27.953 1 96.12 352 GLU A N 1
ATOM 2710 C CA . GLU A 1 352 ? 29.75 -46.875 -26.797 1 96.12 352 GLU A CA 1
ATOM 2711 C C . GLU A 1 352 ? 28.969 -45.781 -26.047 1 96.12 352 GLU A C 1
ATOM 2713 O O . GLU A 1 352 ? 29.516 -44.719 -25.734 1 96.12 352 GLU A O 1
ATOM 2718 N N . LEU A 1 353 ? 27.703 -46.062 -25.906 1 96 353 LEU A N 1
ATOM 2719 C CA . LEU A 1 353 ? 26.891 -45.281 -24.969 1 96 353 LEU A CA 1
ATOM 2720 C C . LEU A 1 353 ? 27.062 -45.812 -23.547 1 96 353 LEU A C 1
ATOM 2722 O O . LEU A 1 353 ? 26.812 -47 -23.281 1 96 353 LEU A O 1
ATOM 2726 N N . ALA A 1 354 ? 27.516 -44.906 -22.688 1 94 354 ALA A N 1
ATOM 2727 C CA . ALA A 1 354 ? 27.781 -45.312 -21.312 1 94 354 ALA A CA 1
ATOM 2728 C C . ALA A 1 354 ? 27.172 -44.344 -20.328 1 94 354 ALA A C 1
ATOM 2730 O O . ALA A 1 354 ? 26.75 -43.25 -20.703 1 94 354 ALA A O 1
ATOM 2731 N N . CYS A 1 355 ? 26.984 -44.75 -19.109 1 93.94 355 CYS A N 1
ATOM 2732 C CA . CYS A 1 355 ? 26.625 -43.938 -17.953 1 93.94 355 CYS A CA 1
ATOM 2733 C C . CYS A 1 355 ? 25.297 -43.25 -18.188 1 93.94 355 CYS A C 1
ATOM 2735 O O . CYS A 1 355 ? 25.141 -42.062 -17.859 1 93.94 355 CYS A O 1
ATOM 2737 N N . LEU A 1 356 ? 24.422 -43.875 -18.828 1 93 356 LEU A N 1
ATOM 2738 C CA . LEU A 1 356 ? 23.078 -43.344 -18.938 1 93 356 LEU A CA 1
ATOM 2739 C C . LEU A 1 356 ? 22.359 -43.406 -17.594 1 93 356 LEU A C 1
ATOM 2741 O O . LEU A 1 356 ? 22.141 -44.469 -17.047 1 93 356 LEU A O 1
ATOM 2745 N N . ALA A 1 357 ? 22.094 -42.25 -17.078 1 92.19 357 ALA A N 1
ATOM 2746 C CA . ALA A 1 357 ? 21.453 -42.156 -15.758 1 92.19 357 ALA A CA 1
ATOM 2747 C C . ALA A 1 357 ? 20.438 -41.031 -15.711 1 92.19 357 ALA A C 1
ATOM 2749 O O . ALA A 1 357 ? 20.656 -39.969 -16.297 1 92.19 357 ALA A O 1
ATOM 2750 N N . VAL A 1 358 ? 19.406 -41.344 -15.164 1 88.12 358 VAL A N 1
ATOM 2751 C CA . VAL A 1 358 ? 18.375 -40.344 -14.883 1 88.12 358 VAL A CA 1
ATOM 2752 C C . VAL A 1 358 ? 18.047 -40.344 -13.391 1 88.12 358 VAL A C 1
ATOM 2754 O O . VAL A 1 358 ? 17.875 -41.406 -12.789 1 88.12 358 VAL A O 1
ATOM 2757 N N . ASN A 1 359 ? 18.172 -39.188 -12.906 1 84.12 359 ASN A N 1
ATOM 2758 C CA . ASN A 1 359 ? 17.766 -39.031 -11.516 1 84.12 359 ASN A CA 1
ATOM 2759 C C . ASN A 1 359 ? 16.406 -39.688 -11.258 1 84.12 359 ASN A C 1
ATOM 2761 O O . ASN A 1 359 ? 15.438 -39.438 -11.977 1 84.12 359 ASN A O 1
ATOM 2765 N N . PRO A 1 360 ? 16.297 -40.562 -10.266 1 78.38 360 PRO A N 1
ATOM 2766 C CA . PRO A 1 360 ? 15.062 -41.312 -10.016 1 78.38 360 PRO A CA 1
ATOM 2767 C C . PRO A 1 360 ? 13.859 -40.406 -9.781 1 78.38 360 PRO A C 1
ATOM 2769 O O . PRO A 1 360 ? 12.734 -40.781 -10.125 1 78.38 360 PRO A O 1
ATOM 2772 N N . GLU A 1 361 ? 14.148 -39.281 -9.352 1 70.88 361 GLU A N 1
ATOM 2773 C CA . GLU A 1 361 ? 13.07 -38.344 -9.055 1 70.88 361 GLU A CA 1
ATOM 2774 C C . GLU A 1 361 ? 12.539 -37.719 -10.328 1 70.88 361 GLU A C 1
ATOM 2776 O O . GLU A 1 361 ? 11.453 -37.125 -10.32 1 70.88 361 GLU A O 1
ATOM 2781 N N . TYR A 1 362 ? 13.289 -37.906 -11.391 1 70.75 362 TYR A N 1
ATOM 2782 C CA . TYR A 1 362 ? 12.93 -37.25 -12.641 1 70.75 362 TYR A CA 1
ATOM 2783 C C . TYR A 1 362 ? 12.734 -38.25 -13.766 1 70.75 362 TYR A C 1
ATOM 2785 O O . TYR A 1 362 ? 12.898 -37.938 -14.938 1 70.75 362 TYR A O 1
ATOM 2793 N N . ARG A 1 363 ? 12.547 -39.5 -13.57 1 66.19 363 ARG A N 1
ATOM 2794 C CA . ARG A 1 363 ? 12.531 -40.594 -14.547 1 66.19 363 ARG A CA 1
ATOM 2795 C C . ARG A 1 363 ? 11.305 -40.5 -15.445 1 66.19 363 ARG A C 1
ATOM 2797 O O . ARG A 1 363 ? 11.352 -40.906 -16.609 1 66.19 363 ARG A O 1
ATOM 2804 N N . HIS A 1 364 ? 10.281 -39.844 -15.133 1 56.59 364 HIS A N 1
ATOM 2805 C CA . HIS A 1 364 ? 9.039 -39.969 -15.891 1 56.59 364 HIS A CA 1
ATOM 2806 C C . HIS A 1 364 ? 8.945 -38.906 -16.969 1 56.59 364 HIS A C 1
ATOM 2808 O O . HIS A 1 364 ? 7.945 -38.812 -17.688 1 56.59 364 HIS A O 1
ATOM 2814 N N . GLY A 1 365 ? 10.055 -38.438 -17.406 1 57.59 365 GLY A N 1
ATOM 2815 C CA . GLY A 1 365 ? 9.93 -37.281 -18.312 1 57.59 365 GLY A CA 1
ATOM 2816 C C . GLY A 1 365 ? 10.625 -37.531 -19.641 1 57.59 365 GLY A C 1
ATOM 2817 O O . GLY A 1 365 ? 10.844 -36.594 -20.406 1 57.59 365 GLY A O 1
ATOM 2818 N N . GLY A 1 366 ? 11 -38.719 -20.047 1 69.94 366 GLY A N 1
ATOM 2819 C CA . GLY A 1 366 ? 11.609 -39 -21.328 1 69.94 366 GLY A CA 1
ATOM 2820 C C . GLY A 1 366 ? 13.031 -38.5 -21.438 1 69.94 366 GLY A C 1
ATOM 2821 O O . GLY A 1 366 ? 13.562 -38.375 -22.547 1 69.94 366 GLY A O 1
ATOM 2822 N N . ARG A 1 367 ? 13.641 -38.188 -20.438 1 80.06 367 ARG A N 1
ATOM 2823 C CA . ARG A 1 367 ? 14.992 -37.625 -20.453 1 80.06 367 ARG A CA 1
ATOM 2824 C C . ARG A 1 367 ? 15.992 -38.656 -20.984 1 80.06 367 ARG A C 1
ATOM 2826 O O . ARG A 1 367 ? 16.922 -38.312 -21.719 1 80.06 367 ARG A O 1
ATOM 2833 N N . GLY A 1 368 ? 15.641 -39.844 -20.547 1 85.88 368 GLY A N 1
ATOM 2834 C CA . GLY A 1 368 ? 16.484 -40.906 -21.094 1 85.88 368 GLY A CA 1
ATOM 2835 C C . GLY A 1 368 ? 16.438 -40.969 -22.609 1 85.88 368 GLY A C 1
ATOM 2836 O O . GLY A 1 368 ? 17.469 -41.094 -23.266 1 85.88 368 GLY A O 1
ATOM 2837 N N . ASP A 1 369 ? 15.242 -40.812 -23.047 1 84.06 369 ASP A N 1
ATOM 2838 C CA . ASP A 1 369 ? 15.07 -40.844 -24.5 1 84.06 369 ASP A CA 1
ATOM 2839 C C . ASP A 1 369 ? 15.742 -39.656 -25.156 1 84.06 369 ASP A C 1
ATOM 2841 O O . ASP A 1 369 ? 16.375 -39.781 -26.203 1 84.06 369 ASP A O 1
ATOM 2845 N N . GLU A 1 370 ? 15.648 -38.562 -24.594 1 83.25 370 GLU A N 1
ATOM 2846 C CA . GLU A 1 370 ? 16.266 -37.344 -25.109 1 83.25 370 GLU A CA 1
ATOM 2847 C C . GLU A 1 370 ? 17.781 -37.469 -25.125 1 83.25 370 GLU A C 1
ATOM 2849 O O . GLU A 1 370 ? 18.438 -37.062 -26.094 1 83.25 370 GLU A O 1
ATOM 2854 N N . LEU A 1 371 ? 18.297 -38 -24.125 1 91.5 371 LEU A N 1
ATOM 2855 C CA . LEU A 1 371 ? 19.734 -38.188 -24.047 1 91.5 371 LEU A CA 1
ATOM 2856 C C . LEU A 1 371 ? 20.203 -39.188 -25.094 1 91.5 371 LEU A C 1
ATOM 2858 O O . LEU A 1 371 ? 21.234 -39 -25.734 1 91.5 371 LEU A O 1
ATOM 2862 N N . LEU A 1 372 ? 19.375 -40.25 -25.188 1 92.31 372 LEU A N 1
ATOM 2863 C CA . LEU A 1 372 ? 19.719 -41.25 -26.203 1 92.31 372 LEU A CA 1
ATOM 2864 C C . LEU A 1 372 ? 19.734 -40.625 -27.594 1 92.31 372 LEU A C 1
ATOM 2866 O O . LEU A 1 372 ? 20.672 -40.844 -28.359 1 92.31 372 LEU A O 1
ATOM 2870 N N . GLU A 1 373 ? 18.75 -39.844 -27.828 1 90.19 373 GLU A N 1
ATOM 2871 C CA . GLU A 1 373 ? 18.672 -39.188 -29.109 1 90.19 373 GLU A CA 1
ATOM 2872 C C . GLU A 1 373 ? 19.875 -38.25 -29.312 1 90.19 373 GLU A C 1
ATOM 2874 O O . GLU A 1 373 ? 20.453 -38.219 -30.406 1 90.19 373 GLU A O 1
ATOM 2879 N N . ARG A 1 374 ? 20.25 -37.594 -28.375 1 91.5 374 ARG A N 1
ATOM 2880 C CA . ARG A 1 374 ? 21.391 -36.688 -28.438 1 91.5 374 ARG A CA 1
ATOM 2881 C C . ARG A 1 374 ? 22.688 -37.438 -28.688 1 91.5 374 ARG A C 1
ATOM 2883 O O . ARG A 1 374 ? 23.516 -37.031 -29.5 1 91.5 374 ARG A O 1
ATOM 2890 N N . ILE A 1 375 ? 22.844 -38.5 -27.984 1 95.12 375 ILE A N 1
ATOM 2891 C CA . ILE A 1 375 ? 24.031 -39.312 -28.125 1 95.12 375 ILE A CA 1
ATOM 2892 C C . ILE A 1 375 ? 24.094 -39.906 -29.547 1 95.12 375 ILE A C 1
ATOM 2894 O O . ILE A 1 375 ? 25.172 -39.938 -30.156 1 95.12 375 ILE A O 1
ATOM 2898 N N . GLU A 1 376 ? 22.953 -40.344 -30 1 93.56 376 GLU A N 1
ATOM 2899 C CA . GLU A 1 376 ? 22.906 -40.844 -31.359 1 93.56 376 GLU A CA 1
ATOM 2900 C C . GLU A 1 376 ? 23.266 -39.781 -32.375 1 93.56 376 GLU A C 1
ATOM 2902 O O . GLU A 1 376 ? 24 -40.031 -33.312 1 93.56 376 GLU A O 1
ATOM 2907 N N . GLU A 1 377 ? 22.812 -38.656 -32.156 1 91.31 377 GLU A N 1
ATOM 2908 C CA . GLU A 1 377 ? 23.125 -37.531 -33.031 1 91.31 377 GLU A CA 1
ATOM 2909 C C . GLU A 1 377 ? 24.625 -37.219 -33 1 91.31 377 GLU A C 1
ATOM 2911 O O . GLU A 1 377 ? 25.234 -37 -34.031 1 91.31 377 GLU A O 1
ATOM 2916 N N . ARG A 1 378 ? 25.156 -37.219 -31.891 1 93.75 378 ARG A N 1
ATOM 2917 C CA . ARG A 1 378 ? 26.594 -36.969 -31.734 1 93.75 378 ARG A CA 1
ATOM 2918 C C . ARG A 1 378 ? 27.406 -38.062 -32.406 1 93.75 378 ARG A C 1
ATOM 2920 O O . ARG A 1 378 ? 28.406 -37.781 -33.062 1 93.75 378 ARG A O 1
ATOM 2927 N N . ALA A 1 379 ? 26.938 -39.219 -32.219 1 94.88 379 ALA A N 1
ATOM 2928 C CA . ALA A 1 379 ? 27.609 -40.344 -32.844 1 94.88 379 ALA A CA 1
ATOM 2929 C C . ALA A 1 379 ? 27.594 -40.25 -34.375 1 94.88 379 ALA A C 1
ATOM 2931 O O . ALA A 1 379 ? 28.625 -40.438 -35 1 94.88 379 ALA A O 1
ATOM 2932 N N . ARG A 1 380 ? 26.484 -39.969 -34.844 1 92.69 380 ARG A N 1
ATOM 2933 C CA . ARG A 1 380 ? 26.375 -39.75 -36.281 1 92.69 380 ARG A CA 1
ATOM 2934 C C . ARG A 1 380 ? 27.281 -38.625 -36.75 1 92.69 380 ARG A C 1
ATOM 2936 O O . ARG A 1 380 ? 27.922 -38.719 -37.812 1 92.69 380 ARG A O 1
ATOM 2943 N N . GLY A 1 381 ? 27.266 -37.625 -36.031 1 92.12 381 GLY A N 1
ATOM 2944 C CA . GLY A 1 381 ? 28.109 -36.469 -36.344 1 92.12 381 GLY A CA 1
ATOM 2945 C C . GLY A 1 381 ? 29.594 -36.812 -36.406 1 92.12 381 GLY A C 1
ATOM 2946 O O . GLY A 1 381 ? 30.344 -36.188 -37.156 1 92.12 381 GLY A O 1
ATOM 2947 N N . LEU A 1 382 ? 29.969 -37.812 -35.625 1 92.88 382 LEU A N 1
ATOM 2948 C CA . LEU A 1 382 ? 31.359 -38.25 -35.562 1 92.88 382 LEU A CA 1
ATOM 2949 C C . LEU A 1 382 ? 31.625 -39.312 -36.625 1 92.88 382 LEU A C 1
ATOM 2951 O O . LEU A 1 382 ? 32.75 -39.844 -36.719 1 92.88 382 LEU A O 1
ATOM 2955 N N . GLY A 1 383 ? 30.547 -39.656 -37.312 1 93.06 383 GLY A N 1
ATOM 2956 C CA . GLY A 1 383 ? 30.703 -40.625 -38.375 1 93.06 383 GLY A CA 1
ATOM 2957 C C . GLY A 1 383 ? 30.609 -42.062 -37.906 1 93.06 383 GLY A C 1
ATOM 2958 O O . GLY A 1 383 ? 31.016 -43 -38.625 1 93.06 383 GLY A O 1
ATOM 2959 N N . LEU A 1 384 ? 30.172 -42.25 -36.75 1 95.06 384 LEU A N 1
ATOM 2960 C CA . LEU A 1 384 ? 30.016 -43.594 -36.219 1 95.06 384 LEU A CA 1
ATOM 2961 C C . LEU A 1 384 ? 28.812 -44.312 -36.844 1 95.06 384 LEU A C 1
ATOM 2963 O O . LEU A 1 384 ? 27.797 -43.656 -37.125 1 95.06 384 LEU A O 1
ATOM 2967 N N . LYS A 1 385 ? 28.922 -45.594 -37 1 96 385 LYS A N 1
ATOM 2968 C CA . LYS A 1 385 ? 27.859 -46.344 -37.688 1 96 385 LYS A CA 1
ATOM 2969 C C . LYS A 1 385 ? 27.125 -47.25 -36.719 1 96 385 LYS A C 1
ATOM 2971 O O . LYS A 1 385 ? 25.984 -47.656 -37 1 96 385 LYS A O 1
ATOM 2976 N N . THR A 1 386 ? 27.797 -47.625 -35.719 1 96.12 386 THR A N 1
ATOM 2977 C CA . THR A 1 386 ? 27.203 -48.531 -34.75 1 96.12 386 THR A CA 1
ATOM 2978 C C . THR A 1 386 ? 27.375 -48 -33.312 1 96.12 386 THR A C 1
ATOM 2980 O O . THR A 1 386 ? 28.438 -47.469 -33 1 96.12 386 THR A O 1
ATOM 2983 N N . LEU A 1 387 ? 26.375 -48.094 -32.562 1 96.62 387 LEU A N 1
ATOM 2984 C CA . LEU A 1 387 ? 26.406 -47.719 -31.156 1 96.62 387 LEU A CA 1
ATOM 2985 C C . LEU A 1 387 ? 26.203 -48.938 -30.281 1 96.62 387 LEU A C 1
ATOM 2987 O O . LEU A 1 387 ? 25.234 -49.688 -30.438 1 96.62 387 LEU A O 1
ATOM 2991 N N . PHE A 1 388 ? 27.125 -49.125 -29.359 1 96.19 388 PHE A N 1
ATOM 2992 C CA . PHE A 1 388 ? 27.062 -50.25 -28.422 1 96.19 388 PHE A CA 1
ATOM 2993 C C . PHE A 1 388 ? 26.656 -49.781 -27.031 1 96.19 388 PHE A C 1
ATOM 2995 O O . PHE A 1 388 ? 26.922 -48.656 -26.656 1 96.19 388 PHE A O 1
ATOM 3002 N N . VAL A 1 389 ? 26.016 -50.625 -26.344 1 94.94 389 VAL A N 1
ATOM 3003 C CA . VAL A 1 389 ? 25.719 -50.406 -24.938 1 94.94 389 VAL A CA 1
ATOM 3004 C C . VAL A 1 389 ? 26.016 -51.656 -24.125 1 94.94 389 VAL A C 1
ATOM 3006 O O . VAL A 1 389 ? 25.719 -52.781 -24.578 1 94.94 389 VAL A O 1
ATOM 3009 N N . LEU A 1 390 ? 26.672 -51.469 -23 1 93.12 390 LEU A N 1
ATOM 3010 C CA . LEU A 1 390 ? 26.906 -52.531 -22.031 1 93.12 390 LEU A CA 1
ATOM 3011 C C . LEU A 1 390 ? 26.109 -52.281 -20.766 1 93.12 390 LEU A C 1
ATOM 3013 O O . LEU A 1 390 ? 26.297 -51.281 -20.078 1 93.12 390 LEU A O 1
ATOM 3017 N N . THR A 1 391 ? 25.141 -53.125 -20.469 1 89.31 391 THR A N 1
ATOM 3018 C CA . THR A 1 391 ? 24.266 -52.844 -19.344 1 89.31 391 THR A CA 1
ATOM 3019 C C . THR A 1 391 ? 23.969 -54.125 -18.562 1 89.31 391 THR A C 1
ATOM 3021 O O . THR A 1 391 ? 24 -55.219 -19.125 1 89.31 391 THR A O 1
ATOM 3024 N N . THR A 1 392 ? 23.641 -53.938 -17.266 1 83.12 392 THR A N 1
ATOM 3025 C CA . THR A 1 392 ? 23.297 -55.062 -16.422 1 83.12 392 THR A CA 1
ATOM 3026 C C . THR A 1 392 ? 21.828 -55 -16 1 83.12 392 THR A C 1
ATOM 3028 O O . THR A 1 392 ? 21.234 -56.031 -15.625 1 83.12 392 THR A O 1
ATOM 3031 N N . ARG A 1 393 ? 21.141 -53.875 -16.016 1 81 393 ARG A N 1
ATOM 3032 C CA . ARG A 1 393 ? 19.828 -53.75 -15.391 1 81 393 ARG A CA 1
ATOM 3033 C C . ARG A 1 393 ? 18.812 -53.188 -16.375 1 81 393 ARG A C 1
ATOM 3035 O O . ARG A 1 393 ? 17.609 -53.406 -16.219 1 81 393 ARG A O 1
ATOM 3042 N N . THR A 1 394 ? 19.266 -52.594 -17.422 1 81.06 394 THR A N 1
ATOM 3043 C CA . THR A 1 394 ? 18.281 -51.844 -18.219 1 81.06 394 THR A CA 1
ATOM 3044 C C . THR A 1 394 ? 18.234 -52.375 -19.656 1 81.06 394 THR A C 1
ATOM 3046 O O . THR A 1 394 ? 18.062 -51.625 -20.609 1 81.06 394 THR A O 1
ATOM 3049 N N . ALA A 1 395 ? 18.328 -53.656 -19.75 1 86.12 395 ALA A N 1
ATOM 3050 C CA . ALA A 1 395 ? 18.359 -54.312 -21.062 1 86.12 395 ALA A CA 1
ATOM 3051 C C . ALA A 1 395 ? 17.062 -54.094 -21.812 1 86.12 395 ALA A C 1
ATOM 3053 O O . ALA A 1 395 ? 17.078 -53.75 -23 1 86.12 395 ALA A O 1
ATOM 3054 N N . HIS A 1 396 ? 15.984 -54.188 -21.188 1 85.06 396 HIS A N 1
ATOM 3055 C CA . HIS A 1 396 ? 14.672 -54.062 -21.812 1 85.06 396 HIS A CA 1
ATOM 3056 C C . HIS A 1 396 ? 14.445 -52.656 -22.359 1 85.06 396 HIS A C 1
ATOM 3058 O O . HIS A 1 396 ? 13.891 -52.5 -23.453 1 85.06 396 HIS A O 1
ATOM 3064 N N . TRP A 1 397 ? 14.891 -51.812 -21.703 1 87.06 397 TRP A N 1
ATOM 3065 C CA . TRP A 1 397 ? 14.734 -50.406 -22.109 1 87.06 397 TRP A CA 1
ATOM 3066 C C . TRP A 1 397 ? 15.43 -50.156 -23.453 1 87.06 397 TRP A C 1
ATOM 3068 O O . TRP A 1 397 ? 14.852 -49.531 -24.344 1 87.06 397 TRP A O 1
ATOM 3078 N N . PHE A 1 398 ? 16.594 -50.656 -23.594 1 91.5 398 PHE A N 1
ATOM 3079 C CA . PHE A 1 398 ? 17.375 -50.438 -24.797 1 91.5 398 PHE A CA 1
ATOM 3080 C C . PHE A 1 398 ? 16.781 -51.219 -25.969 1 91.5 398 PHE A C 1
ATOM 3082 O O . PHE A 1 398 ? 16.719 -50.719 -27.094 1 91.5 398 PHE A O 1
ATOM 3089 N N . ARG A 1 399 ? 16.297 -52.406 -25.625 1 88.62 399 ARG A N 1
ATOM 3090 C CA . ARG A 1 399 ? 15.68 -53.219 -26.656 1 88.62 399 ARG A CA 1
ATOM 3091 C C . ARG A 1 399 ? 14.453 -52.5 -27.25 1 88.62 399 ARG A C 1
ATOM 3093 O O . ARG A 1 399 ? 14.242 -52.531 -28.453 1 88.62 399 ARG A O 1
ATOM 3100 N N . GLU A 1 400 ? 13.766 -51.906 -26.453 1 86 400 GLU A N 1
ATOM 3101 C CA . GLU A 1 400 ? 12.562 -51.188 -26.859 1 86 400 GLU A CA 1
ATOM 3102 C C . GLU A 1 400 ? 12.906 -50 -27.719 1 86 400 GLU A C 1
ATOM 3104 O O . GLU A 1 400 ? 12.055 -49.469 -28.453 1 86 400 GLU A O 1
ATOM 3109 N N . ARG A 1 401 ? 14.148 -49.688 -27.688 1 87.12 401 ARG A N 1
ATOM 3110 C CA . ARG A 1 401 ? 14.547 -48.469 -28.391 1 87.12 401 ARG A CA 1
ATOM 3111 C C . ARG A 1 401 ? 15.492 -48.781 -29.547 1 87.12 401 ARG A C 1
ATOM 3113 O O . ARG A 1 401 ? 16.281 -47.938 -29.953 1 87.12 401 ARG A O 1
ATOM 3120 N N . GLY A 1 402 ? 15.445 -49.938 -29.953 1 89.5 402 GLY A N 1
ATOM 3121 C CA . GLY A 1 402 ? 16.062 -50.312 -31.219 1 89.5 402 GLY A CA 1
ATOM 3122 C C . GLY A 1 402 ? 17.406 -50.969 -31.062 1 89.5 402 GLY A C 1
ATOM 3123 O O . GLY A 1 402 ? 18.078 -51.281 -32.062 1 89.5 402 GLY A O 1
ATOM 3124 N N . PHE A 1 403 ? 17.766 -51.219 -29.844 1 94.19 403 PHE A N 1
ATOM 3125 C CA . PHE A 1 403 ? 19.031 -51.938 -29.656 1 94.19 403 PHE A CA 1
ATOM 3126 C C . PHE A 1 403 ? 18.812 -53.438 -29.734 1 94.19 403 PHE A C 1
ATOM 3128 O O . PHE A 1 403 ? 17.812 -53.969 -29.219 1 94.19 403 PHE A O 1
ATOM 3135 N N . GLN A 1 404 ? 19.703 -54.094 -30.359 1 94.75 404 GLN A N 1
ATOM 3136 C CA . GLN A 1 404 ? 19.625 -55.562 -30.516 1 94.75 404 GLN A CA 1
ATOM 3137 C C . GLN A 1 404 ? 20.703 -56.25 -29.656 1 94.75 404 GLN A C 1
ATOM 3139 O O . GLN A 1 404 ? 21.797 -55.719 -29.5 1 94.75 404 GLN A O 1
ATOM 3144 N N . PRO A 1 405 ? 20.281 -57.406 -29.156 1 93.38 405 PRO A N 1
ATOM 3145 C CA . PRO A 1 405 ? 21.297 -58.125 -28.406 1 93.38 405 PRO A CA 1
ATOM 3146 C C . PRO A 1 405 ? 22.531 -58.469 -29.25 1 93.38 405 PRO A C 1
ATOM 3148 O O . PRO A 1 405 ? 22.422 -58.781 -30.438 1 93.38 405 PRO A O 1
ATOM 3151 N N . SER A 1 406 ? 23.656 -58.281 -28.672 1 93.25 406 SER A N 1
ATOM 3152 C CA . SER A 1 406 ? 24.953 -58.531 -29.297 1 93.25 406 SER A CA 1
ATOM 3153 C C . SER A 1 406 ? 25.875 -59.281 -28.344 1 93.25 406 SER A C 1
ATOM 3155 O O . SER A 1 406 ? 25.422 -59.906 -27.375 1 93.25 406 SER A O 1
ATOM 3157 N N . SER A 1 407 ? 27.094 -59.562 -28.781 1 91.88 407 SER A N 1
ATOM 3158 C CA . SER A 1 407 ? 28.047 -60.312 -27.969 1 91.88 407 SER A CA 1
ATOM 3159 C C . SER A 1 407 ? 29.375 -59.594 -27.875 1 91.88 407 SER A C 1
ATOM 3161 O O . SER A 1 407 ? 29.609 -58.594 -28.594 1 91.88 407 SER A O 1
ATOM 3163 N N . VAL A 1 408 ? 30.125 -60.031 -26.875 1 92.5 408 VAL A N 1
ATOM 3164 C CA . VAL A 1 408 ? 31.438 -59.438 -26.641 1 92.5 408 VAL A CA 1
ATOM 3165 C C . VAL A 1 408 ? 32.312 -59.562 -27.891 1 92.5 408 VAL A C 1
ATOM 3167 O O . VAL A 1 408 ? 33.125 -58.688 -28.203 1 92.5 408 VAL A O 1
ATOM 3170 N N . GLU A 1 409 ? 32.062 -60.594 -28.672 1 91.75 409 GLU A N 1
ATOM 3171 C CA . GLU A 1 409 ? 32.844 -60.875 -29.891 1 91.75 409 GLU A CA 1
ATOM 3172 C C . GLU A 1 409 ? 32.562 -59.844 -30.969 1 91.75 409 GLU A C 1
ATOM 3174 O O . GLU A 1 409 ? 33.375 -59.625 -31.859 1 91.75 409 GLU A O 1
ATOM 3179 N N . ARG A 1 410 ? 31.406 -59.25 -30.906 1 91.88 410 ARG A N 1
ATOM 3180 C CA . ARG A 1 410 ? 31 -58.25 -31.906 1 91.88 410 ARG A CA 1
ATOM 3181 C C . ARG A 1 410 ? 31.547 -56.875 -31.578 1 91.88 410 ARG A C 1
ATOM 3183 O O . ARG A 1 410 ? 31.594 -56 -32.438 1 91.88 410 ARG A O 1
ATOM 3190 N N . LEU A 1 411 ? 32.031 -56.719 -30.406 1 93.94 411 LEU A N 1
ATOM 3191 C CA . LEU A 1 411 ? 32.656 -55.469 -30.031 1 93.94 411 LEU A CA 1
ATOM 3192 C C . LEU A 1 411 ? 34 -55.281 -30.766 1 93.94 411 LEU A C 1
ATOM 3194 O O . LEU A 1 411 ? 34.719 -56.25 -30.969 1 93.94 411 LEU A O 1
ATOM 3198 N N . PRO A 1 412 ? 34.25 -54.031 -31.125 1 93.81 412 PRO A N 1
ATOM 3199 C CA . PRO A 1 412 ? 35.594 -53.812 -31.641 1 93.81 412 PRO A CA 1
ATOM 3200 C C . PRO A 1 412 ? 36.688 -54.25 -30.672 1 93.81 412 PRO A C 1
ATOM 3202 O O . PRO A 1 412 ? 36.5 -54.156 -29.453 1 93.81 412 PRO A O 1
ATOM 3205 N N . ALA A 1 413 ? 37.781 -54.656 -31.203 1 91.44 413 ALA A N 1
ATOM 3206 C CA . ALA A 1 413 ? 38.875 -55.281 -30.453 1 91.44 413 ALA A CA 1
ATOM 3207 C C . ALA A 1 413 ? 39.344 -54.375 -29.312 1 91.44 413 ALA A C 1
ATOM 3209 O O . ALA A 1 413 ? 39.594 -54.844 -28.203 1 91.44 413 ALA A O 1
ATOM 3210 N N . ALA A 1 414 ? 39.375 -53.094 -29.594 1 90.5 414 ALA A N 1
ATOM 3211 C CA . ALA A 1 414 ? 39.875 -52.125 -28.609 1 90.5 414 ALA A CA 1
ATOM 3212 C C . ALA A 1 414 ? 38.969 -52.094 -27.375 1 90.5 414 ALA A C 1
ATOM 3214 O O . ALA A 1 414 ? 39.469 -51.844 -26.266 1 90.5 414 ALA A O 1
ATOM 3215 N N . ARG A 1 415 ? 37.781 -52.375 -27.531 1 92.19 415 ARG A N 1
ATOM 3216 C CA . ARG A 1 415 ? 36.875 -52.375 -26.406 1 92.19 415 ARG A CA 1
ATOM 3217 C C . ARG A 1 415 ? 36.656 -53.812 -25.875 1 92.19 415 ARG A C 1
ATOM 3219 O O . ARG A 1 415 ? 36.5 -54 -24.672 1 92.19 415 ARG A O 1
ATOM 3226 N N . ALA A 1 416 ? 36.656 -54.781 -26.641 1 91.88 416 ALA A N 1
ATOM 3227 C CA . ALA A 1 416 ? 36.469 -56.188 -26.25 1 91.88 416 ALA A CA 1
ATOM 3228 C C . ALA A 1 416 ? 37.562 -56.625 -25.234 1 91.88 416 ALA A C 1
ATOM 3230 O O . ALA A 1 416 ? 37.281 -57.375 -24.312 1 91.88 416 ALA A O 1
ATOM 3231 N N . SER A 1 417 ? 38.75 -56.062 -25.422 1 89.75 417 SER A N 1
ATOM 3232 C CA . SER A 1 417 ? 39.875 -56.406 -24.562 1 89.75 417 SER A CA 1
ATOM 3233 C C . SER A 1 417 ? 39.656 -55.875 -23.141 1 89.75 417 SER A C 1
ATOM 3235 O O . SER A 1 417 ? 40.25 -56.375 -22.188 1 89.75 417 SER A O 1
ATOM 3237 N N . LEU A 1 418 ? 38.812 -54.906 -23.094 1 86.62 418 LEU A N 1
ATOM 3238 C CA . LEU A 1 418 ? 38.594 -54.25 -21.812 1 86.62 418 LEU A CA 1
ATOM 3239 C C . LEU A 1 418 ? 37.312 -54.719 -21.172 1 86.62 418 LEU A C 1
ATOM 3241 O O . LEU A 1 418 ? 36.875 -54.188 -20.141 1 86.62 418 LEU A O 1
ATOM 3245 N N . TYR A 1 419 ? 36.719 -55.625 -21.734 1 90.12 419 TYR A N 1
ATOM 3246 C CA . TYR A 1 419 ? 35.438 -56.125 -21.219 1 90.12 419 TYR A CA 1
ATOM 3247 C C . TYR A 1 419 ? 35.625 -56.781 -19.859 1 90.12 419 TYR A C 1
ATOM 3249 O O . TYR A 1 419 ? 36.531 -57.594 -19.656 1 90.12 419 TYR A O 1
ATOM 3257 N N . ASN A 1 420 ? 34.844 -56.406 -18.953 1 85.88 420 ASN A N 1
ATOM 3258 C CA . ASN A 1 420 ? 34.875 -56.969 -17.594 1 85.88 420 ASN A CA 1
ATOM 3259 C C . ASN A 1 420 ? 33.969 -58.219 -17.484 1 85.88 420 ASN A C 1
ATOM 3261 O O . ASN A 1 420 ? 32.75 -58.094 -17.297 1 85.88 420 ASN A O 1
ATOM 3265 N N . PHE A 1 421 ? 34.562 -59.312 -17.359 1 84.56 421 PHE A N 1
ATOM 3266 C CA . PHE A 1 421 ? 33.812 -60.562 -17.328 1 84.56 421 PHE A CA 1
ATOM 3267 C C . PHE A 1 421 ? 33.219 -60.781 -15.945 1 84.56 421 PHE A C 1
ATOM 3269 O O . PHE A 1 421 ? 32.25 -61.562 -15.805 1 84.56 421 PHE A O 1
ATOM 3276 N N . GLN A 1 422 ? 33.75 -60.188 -14.961 1 80.5 422 GLN A N 1
ATOM 3277 C CA . GLN A 1 422 ? 33.188 -60.281 -13.625 1 80.5 422 GLN A CA 1
ATOM 3278 C C . GLN A 1 422 ? 31.844 -59.594 -13.539 1 80.5 422 GLN A C 1
ATOM 3280 O O . GLN A 1 422 ? 30.906 -60.094 -12.922 1 80.5 422 GLN A O 1
ATOM 3285 N N . ARG A 1 423 ? 31.797 -58.469 -14.133 1 83.88 423 ARG A N 1
ATOM 3286 C CA . ARG A 1 423 ? 30.547 -57.719 -14.148 1 83.88 423 ARG A CA 1
ATOM 3287 C C . ARG A 1 423 ? 29.516 -58.406 -15.047 1 83.88 423 ARG A C 1
ATOM 3289 O O . ARG A 1 423 ? 28.312 -58.375 -14.758 1 83.88 423 ARG A O 1
ATOM 3296 N N . ASN A 1 424 ? 29.906 -59 -16.078 1 85.94 424 ASN A N 1
ATOM 3297 C CA . ASN A 1 424 ? 29.125 -59.781 -17.031 1 85.94 424 ASN A CA 1
ATOM 3298 C C . ASN A 1 424 ? 27.953 -58.969 -17.578 1 85.94 424 ASN A C 1
ATOM 3300 O O . ASN A 1 424 ? 26.812 -59.438 -17.562 1 85.94 424 ASN A O 1
ATOM 3304 N N . SER A 1 425 ? 28.359 -57.844 -18.172 1 90 425 SER A N 1
ATOM 3305 C CA . SER A 1 425 ? 27.344 -56.969 -18.75 1 90 425 SER A CA 1
ATOM 3306 C C . SER A 1 425 ? 26.781 -57.531 -20.047 1 90 425 SER A C 1
ATOM 3308 O O . SER A 1 425 ? 27.516 -58.188 -20.797 1 90 425 SER A O 1
ATOM 3310 N N . GLN A 1 426 ? 25.516 -57.312 -20.234 1 91.69 426 GLN A N 1
ATOM 3311 C CA . GLN A 1 426 ? 24.938 -57.656 -21.531 1 91.69 426 GLN A CA 1
ATOM 3312 C C . GLN A 1 426 ? 25.281 -56.625 -22.578 1 91.69 426 GLN A C 1
ATOM 3314 O O . GLN A 1 426 ? 25.328 -55.406 -22.281 1 91.69 426 GLN A O 1
ATOM 3319 N N . VAL A 1 427 ? 25.578 -57.125 -23.719 1 94.56 427 VAL A N 1
ATOM 3320 C CA . VAL A 1 427 ? 25.984 -56.219 -24.781 1 94.56 427 VAL A CA 1
ATOM 3321 C C . VAL A 1 427 ? 24.828 -56.031 -25.781 1 94.56 427 VAL A C 1
ATOM 3323 O O . VAL A 1 427 ? 24.203 -57.031 -26.188 1 94.56 427 VAL A O 1
ATOM 3326 N N . PHE A 1 428 ? 24.516 -54.844 -26.125 1 95.12 428 PHE A N 1
ATOM 3327 C CA . PHE A 1 428 ? 23.516 -54.5 -27.125 1 95.12 428 PHE A CA 1
ATOM 3328 C C . PHE A 1 428 ? 24.109 -53.562 -28.172 1 95.12 428 PHE A C 1
ATOM 3330 O O . PHE A 1 428 ? 25.047 -52.812 -27.875 1 95.12 428 PHE A O 1
ATOM 3337 N N . GLU A 1 429 ? 23.672 -53.625 -29.344 1 96.31 429 GLU A N 1
ATOM 3338 C CA . GLU A 1 429 ? 24.156 -52.719 -30.375 1 96.31 429 GLU A CA 1
ATOM 3339 C C . GLU A 1 429 ? 23.016 -52.156 -31.219 1 96.31 429 GLU A C 1
ATOM 3341 O O . GLU A 1 429 ? 21.953 -52.781 -31.328 1 96.31 429 GLU A O 1
ATOM 3346 N N . LYS A 1 430 ? 23.156 -51.031 -31.75 1 96.19 430 LYS A N 1
ATOM 3347 C CA . LYS A 1 430 ? 22.203 -50.344 -32.625 1 96.19 430 LYS A CA 1
ATOM 3348 C C . LYS A 1 430 ? 22.891 -49.688 -33.812 1 96.19 430 LYS A C 1
ATOM 3350 O O . LYS A 1 430 ? 23.891 -48.969 -33.625 1 96.19 430 LYS A O 1
ATOM 3355 N N . SER A 1 431 ? 22.391 -50 -34.969 1 95.12 431 SER A N 1
ATOM 3356 C CA . SER A 1 431 ? 22.922 -49.344 -36.156 1 95.12 431 SER A CA 1
ATOM 3357 C C . SER A 1 431 ? 22.406 -47.906 -36.281 1 95.12 431 SER A C 1
ATOM 3359 O O . SER A 1 431 ? 21.234 -47.656 -36.031 1 95.12 431 SER A O 1
ATOM 3361 N N . LEU A 1 432 ? 23.297 -47.062 -36.562 1 91.62 432 LEU A N 1
ATOM 3362 C CA . LEU A 1 432 ? 22.953 -45.656 -36.656 1 91.62 432 LEU A CA 1
ATOM 3363 C C . LEU A 1 432 ? 22.672 -45.25 -38.094 1 91.62 432 LEU A C 1
ATOM 3365 O O . LEU A 1 432 ? 23.328 -45.75 -39 1 91.62 432 LEU A O 1
ATOM 3369 N N . MET B 1 1 ? -6.488 31.031 -17.844 1 36.31 1 MET B N 1
ATOM 3370 C CA . MET B 1 1 ? -5.094 30.891 -18.25 1 36.31 1 MET B CA 1
ATOM 3371 C C . MET B 1 1 ? -4.215 31.906 -17.531 1 36.31 1 MET B C 1
ATOM 3373 O O . MET B 1 1 ? -3.154 31.547 -17 1 36.31 1 MET B O 1
ATOM 3377 N N . PRO B 1 2 ? -4.625 33.125 -17.641 1 45.81 2 PRO B N 1
ATOM 3378 C CA . PRO B 1 2 ? -3.852 34.219 -17 1 45.81 2 PRO B CA 1
ATOM 3379 C C . PRO B 1 2 ? -3.838 34.094 -15.484 1 45.81 2 PRO B C 1
ATOM 3381 O O . PRO B 1 2 ? -2.811 34.344 -14.852 1 45.81 2 PRO B O 1
ATOM 3384 N N . ASP B 1 3 ? -4.934 33.719 -14.945 1 48 3 ASP B N 1
ATOM 3385 C CA . ASP B 1 3 ? -5.105 33.656 -13.492 1 48 3 ASP B CA 1
ATOM 3386 C C . ASP B 1 3 ? -4.32 32.469 -12.906 1 48 3 ASP B C 1
ATOM 3388 O O . ASP B 1 3 ? -3.725 32.594 -11.836 1 48 3 ASP B O 1
ATOM 3392 N N . TYR B 1 4 ? -4.301 31.453 -13.68 1 49.62 4 TYR B N 1
ATOM 3393 C CA . TYR B 1 4 ? -3.531 30.281 -13.258 1 49.62 4 TYR B CA 1
ATOM 3394 C C . TYR B 1 4 ? -2.039 30.594 -13.234 1 49.62 4 TYR B C 1
ATOM 3396 O O . TYR B 1 4 ? -1.338 30.234 -12.281 1 49.62 4 TYR B O 1
ATOM 3404 N N . VAL B 1 5 ? -1.668 31.344 -14.219 1 44.84 5 VAL B N 1
ATOM 3405 C CA . VAL B 1 5 ? -0.257 31.703 -14.312 1 44.84 5 VAL B CA 1
ATOM 3406 C C . VAL B 1 5 ? 0.123 32.625 -13.156 1 44.84 5 VAL B C 1
ATOM 3408 O O . VAL B 1 5 ? 1.188 32.469 -12.555 1 44.84 5 VAL B O 1
ATOM 3411 N N . ASN B 1 6 ? -0.75 33.562 -13 1 48.12 6 ASN B N 1
ATOM 3412 C CA . ASN B 1 6 ? -0.491 34.469 -11.898 1 48.12 6 ASN B CA 1
ATOM 3413 C C . ASN B 1 6 ? -0.439 33.75 -10.562 1 48.12 6 ASN B C 1
ATOM 3415 O O . ASN B 1 6 ? 0.409 34.031 -9.719 1 48.12 6 ASN B O 1
ATOM 3419 N N . TRP B 1 7 ? -1.314 32.875 -10.469 1 53.88 7 TRP B N 1
ATOM 3420 C CA . TRP B 1 7 ? -1.317 32.094 -9.25 1 53.88 7 TRP B CA 1
ATOM 3421 C C . TRP B 1 7 ? -0.033 31.266 -9.117 1 53.88 7 TRP B C 1
ATOM 3423 O O . TRP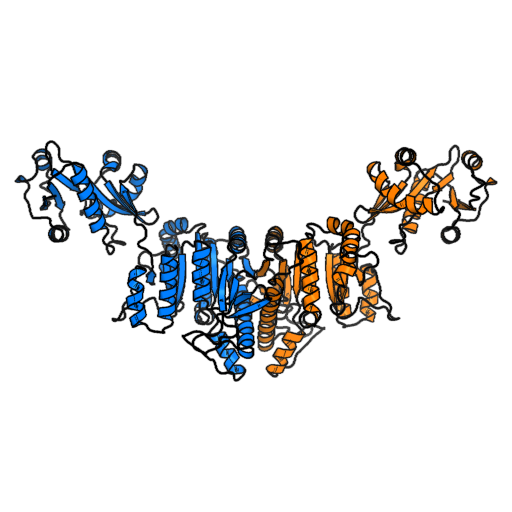 B 1 7 ? 0.574 31.219 -8.047 1 53.88 7 TRP B O 1
ATOM 3433 N N . LEU B 1 8 ? 0.291 30.781 -10.234 1 54.38 8 LEU B N 1
ATOM 3434 C CA . LEU B 1 8 ? 1.5 29.969 -10.219 1 54.38 8 LEU B CA 1
ATOM 3435 C C . LEU B 1 8 ? 2.721 30.812 -9.859 1 54.38 8 LEU B C 1
ATOM 3437 O O . LEU B 1 8 ? 3.604 30.359 -9.133 1 54.38 8 LEU B O 1
ATOM 3441 N N . ARG B 1 9 ? 2.734 32.031 -10.398 1 49.94 9 ARG B N 1
ATOM 3442 C CA . ARG B 1 9 ? 3.846 32.938 -10.117 1 49.94 9 ARG B CA 1
ATOM 3443 C C . ARG B 1 9 ? 3.898 33.281 -8.633 1 49.94 9 ARG B C 1
ATOM 3445 O O . ARG B 1 9 ? 4.98 33.375 -8.047 1 49.94 9 ARG B O 1
ATOM 3452 N N . HIS B 1 10 ? 2.779 33.531 -8.18 1 54.66 10 HIS B N 1
ATOM 3453 C CA . HIS B 1 10 ? 2.732 33.906 -6.766 1 54.66 10 HIS B CA 1
ATOM 3454 C C . HIS B 1 10 ? 2.988 32.688 -5.875 1 54.66 10 HIS B C 1
ATOM 3456 O O . HIS B 1 10 ? 3.482 32.812 -4.754 1 54.66 10 HIS B O 1
ATOM 3462 N N . ALA B 1 11 ? 2.766 31.562 -6.426 1 60.91 11 ALA B N 1
ATOM 3463 C CA . ALA B 1 11 ? 2.908 30.312 -5.672 1 60.91 11 ALA B CA 1
ATOM 3464 C C . ALA B 1 11 ? 4.34 29.797 -5.742 1 60.91 11 ALA B C 1
ATOM 3466 O O . ALA B 1 11 ? 4.746 28.969 -4.926 1 60.91 11 ALA B O 1
ATOM 3467 N N . SER B 1 12 ? 5.086 30.422 -6.664 1 57.38 12 SER B N 1
ATOM 3468 C CA . SER B 1 12 ? 6.391 29.859 -7.02 1 57.38 12 SER B CA 1
ATOM 3469 C C . SER B 1 12 ? 7.312 29.797 -5.805 1 57.38 12 SER B C 1
ATOM 3471 O O . SER B 1 12 ? 7.965 28.781 -5.566 1 57.38 12 SER B O 1
ATOM 3473 N N . PRO B 1 13 ? 7.398 31 -5.07 1 55.31 13 PRO B N 1
ATOM 3474 C CA . PRO B 1 13 ? 8.289 30.859 -3.912 1 55.31 13 PRO B CA 1
ATOM 3475 C C . PRO B 1 13 ? 7.879 29.734 -2.977 1 55.31 13 PRO B C 1
ATOM 3477 O O . PRO B 1 13 ? 8.734 29.078 -2.375 1 55.31 13 PRO B O 1
ATOM 3480 N N . TYR B 1 14 ? 6.695 29.531 -2.855 1 63.16 14 TYR B N 1
ATOM 3481 C CA . TYR B 1 14 ? 6.176 28.5 -1.969 1 63.16 14 TYR B CA 1
ATOM 3482 C C . TYR B 1 14 ? 6.426 27.109 -2.547 1 63.16 14 TYR B C 1
ATOM 3484 O O . TYR B 1 14 ? 6.645 26.156 -1.802 1 63.16 14 TYR B O 1
ATOM 3492 N N . ILE B 1 15 ? 6.496 27.078 -3.816 1 65.94 15 ILE B N 1
ATOM 3493 C CA . ILE B 1 15 ? 6.691 25.781 -4.48 1 65.94 15 ILE B CA 1
ATOM 3494 C C . ILE B 1 15 ? 8.062 25.234 -4.125 1 65.94 15 ILE B C 1
ATOM 3496 O O . ILE B 1 15 ? 8.195 24.047 -3.781 1 65.94 15 ILE B O 1
ATOM 3500 N N . ASN B 1 16 ? 9.016 26.078 -4.152 1 65.62 16 ASN B N 1
ATOM 3501 C CA . ASN B 1 16 ? 10.375 25.641 -3.852 1 65.62 16 ASN B CA 1
ATOM 3502 C C . ASN B 1 16 ? 10.516 25.219 -2.389 1 65.62 16 ASN B C 1
ATOM 3504 O O . ASN B 1 16 ? 11.219 24.25 -2.078 1 65.62 16 ASN B O 1
ATOM 3508 N N . SER B 1 17 ? 9.836 25.906 -1.588 1 68.38 17 SER B N 1
ATOM 3509 C CA . SER B 1 17 ? 9.938 25.641 -0.158 1 68.38 17 SER B CA 1
ATOM 3510 C C . SER B 1 17 ? 9.258 24.328 0.208 1 68.38 17 SER B C 1
ATOM 3512 O O . SER B 1 17 ? 9.57 23.719 1.235 1 68.38 17 SER B O 1
ATOM 3514 N N . HIS B 1 18 ? 8.445 23.922 -0.609 1 75.56 18 HIS B N 1
ATOM 3515 C CA . HIS B 1 18 ? 7.656 22.734 -0.264 1 75.56 18 HIS B CA 1
ATOM 3516 C C . HIS B 1 18 ? 8.18 21.5 -0.976 1 75.56 18 HIS B C 1
ATOM 3518 O O . HIS B 1 18 ? 7.797 20.375 -0.639 1 75.56 18 HIS B O 1
ATOM 3524 N N . ARG B 1 19 ? 9.148 21.703 -1.781 1 81.19 19 ARG B N 1
ATOM 3525 C CA . ARG B 1 19 ? 9.68 20.594 -2.551 1 81.19 19 ARG B CA 1
ATOM 3526 C C . ARG B 1 19 ? 10.422 19.609 -1.65 1 81.19 19 ARG B C 1
ATOM 3528 O O . ARG B 1 19 ? 11.211 20.016 -0.794 1 81.19 19 ARG B O 1
ATOM 3535 N N . ASP B 1 20 ? 10.047 18.391 -1.734 1 89.12 20 ASP B N 1
ATOM 3536 C CA . ASP B 1 20 ? 10.68 17.25 -1.062 1 89.12 20 ASP B CA 1
ATOM 3537 C C . ASP B 1 20 ? 10.406 17.297 0.441 1 89.12 20 ASP B C 1
ATOM 3539 O O . ASP B 1 20 ? 11.156 16.703 1.224 1 89.12 20 ASP B O 1
ATOM 3543 N N . ARG B 1 21 ? 9.383 18.109 0.785 1 92.81 21 ARG B N 1
ATOM 3544 C CA . ARG B 1 21 ? 8.961 18.141 2.182 1 92.81 21 ARG B CA 1
ATOM 3545 C C . ARG B 1 21 ? 7.773 17.219 2.416 1 92.81 21 ARG B C 1
ATOM 3547 O O . ARG B 1 21 ? 6.902 17.078 1.552 1 92.81 21 ARG B O 1
ATOM 3554 N N . THR B 1 22 ? 7.793 16.656 3.598 1 97.38 22 THR B N 1
ATOM 3555 C CA . THR B 1 22 ? 6.723 15.727 3.939 1 97.38 22 THR B CA 1
ATOM 3556 C C . THR B 1 22 ? 5.535 16.469 4.551 1 97.38 22 THR B C 1
ATOM 3558 O O . THR B 1 22 ? 5.703 17.25 5.488 1 97.38 22 THR B O 1
ATOM 3561 N N . PHE B 1 23 ? 4.367 16.297 3.998 1 97.69 23 PHE B N 1
ATOM 3562 C CA . PHE B 1 23 ? 3.098 16.797 4.52 1 97.69 23 PHE B CA 1
ATOM 3563 C C . PHE B 1 23 ? 2.186 15.633 4.918 1 97.69 23 PHE B C 1
ATOM 3565 O O . PHE B 1 23 ? 1.984 14.703 4.137 1 97.69 23 PHE B O 1
ATOM 3572 N N . VAL B 1 24 ? 1.696 15.672 6.125 1 98.81 24 VAL B N 1
ATOM 3573 C CA . VAL B 1 24 ? 0.636 14.758 6.535 1 98.81 24 VAL B CA 1
ATOM 3574 C C . VAL B 1 24 ? -0.714 15.469 6.465 1 98.81 24 VAL B C 1
ATOM 3576 O O . VAL B 1 24 ? -0.914 16.5 7.113 1 98.81 24 VAL B O 1
ATOM 3579 N N . VAL B 1 25 ? -1.603 14.945 5.637 1 98.81 25 VAL B N 1
ATOM 3580 C CA . VAL B 1 25 ? -2.918 15.539 5.426 1 98.81 25 VAL B CA 1
ATOM 3581 C C . VAL B 1 25 ? -4 14.586 5.934 1 98.81 25 VAL B C 1
ATOM 3583 O O . VAL B 1 25 ? -4.066 13.43 5.516 1 98.81 25 VAL B O 1
ATOM 3586 N N . MET B 1 26 ? -4.812 15.07 6.805 1 98.81 26 MET B N 1
ATOM 3587 C CA . MET B 1 26 ? -5.898 14.258 7.348 1 98.81 26 MET B CA 1
ATOM 3588 C C . MET B 1 26 ? -7.25 14.75 6.844 1 98.81 26 MET B C 1
ATOM 3590 O O . MET B 1 26 ? -7.562 15.938 6.945 1 98.81 26 MET B O 1
ATOM 3594 N N . LEU B 1 27 ? -7.992 13.898 6.258 1 98.5 27 LEU B N 1
ATOM 3595 C CA . LEU B 1 27 ? -9.352 14.141 5.801 1 98.5 27 LEU B CA 1
ATOM 3596 C C . LEU B 1 27 ? -10.344 13.258 6.547 1 98.5 27 LEU B C 1
ATOM 3598 O O . LEU B 1 27 ? -10.297 12.031 6.43 1 98.5 27 LEU B O 1
ATOM 3602 N N . PRO B 1 28 ? -11.266 13.891 7.379 1 98.31 28 PRO B N 1
ATOM 3603 C CA . PRO B 1 28 ? -12.258 13.07 8.086 1 98.31 28 PRO B CA 1
ATOM 3604 C C . PRO B 1 28 ? -13.234 12.383 7.133 1 98.31 28 PRO B C 1
ATOM 3606 O O . PRO B 1 28 ? -13.312 12.742 5.957 1 98.31 28 PRO B O 1
ATOM 3609 N N . GLY B 1 29 ? -13.922 11.367 7.676 1 98.31 29 GLY B N 1
ATOM 3610 C CA . GLY B 1 29 ? -14.891 10.648 6.859 1 98.31 29 GLY B CA 1
ATOM 3611 C C . GLY B 1 29 ? -15.922 11.562 6.219 1 98.31 29 GLY B C 1
ATOM 3612 O O . GLY B 1 29 ? -16.359 11.312 5.094 1 98.31 29 GLY B O 1
ATOM 3613 N N . GLU B 1 30 ? -16.281 12.625 6.91 1 98.12 30 GLU B N 1
ATOM 3614 C CA . GLU B 1 30 ? -17.219 13.617 6.402 1 98.12 30 GLU B CA 1
ATOM 3615 C C . GLU B 1 30 ? -16.656 14.312 5.16 1 98.12 30 GLU B C 1
ATOM 3617 O O . GLU B 1 30 ? -17.406 14.641 4.238 1 98.12 30 GLU B O 1
ATOM 3622 N N . GLY B 1 31 ? -15.336 14.539 5.188 1 98 31 GLY B N 1
ATOM 3623 C CA . GLY B 1 31 ? -14.703 15.156 4.035 1 98 31 GLY B CA 1
ATOM 3624 C C . GLY B 1 31 ? -14.703 14.273 2.807 1 98 31 GLY B C 1
ATOM 3625 O O . GLY B 1 31 ? -14.898 14.75 1.688 1 98 31 GLY B O 1
ATOM 3626 N N . VAL B 1 32 ? -14.547 12.992 3 1 97.12 32 VAL B N 1
ATOM 3627 C CA . VAL B 1 32 ? -14.523 12.047 1.889 1 97.12 32 VAL B CA 1
ATOM 3628 C C . VAL B 1 32 ? -15.922 11.93 1.277 1 97.12 32 VAL B C 1
ATOM 3630 O O . VAL B 1 32 ? -16.062 11.766 0.064 1 97.12 32 VAL B O 1
ATOM 3633 N N . GLU B 1 33 ? -16.891 12.031 2.086 1 96.81 33 GLU B N 1
ATOM 3634 C CA . GLU B 1 33 ? -18.266 11.891 1.616 1 96.81 33 GLU B CA 1
ATOM 3635 C C . GLU B 1 33 ? -18.797 13.203 1.06 1 96.81 33 GLU B C 1
ATOM 3637 O O . GLU B 1 33 ? -19.812 13.227 0.372 1 96.81 33 GLU B O 1
ATOM 3642 N N . HIS B 1 34 ? -18.141 14.281 1.299 1 97.5 34 HIS B N 1
ATOM 3643 C CA . HIS B 1 34 ? -18.594 15.602 0.882 1 97.5 34 HIS B CA 1
ATOM 3644 C C . HIS B 1 34 ? -18.453 15.781 -0.625 1 97.5 34 HIS B C 1
ATOM 3646 O O . HIS B 1 34 ? -17.5 15.273 -1.228 1 97.5 34 HIS B O 1
ATOM 3652 N N . PRO B 1 35 ? -19.297 16.594 -1.286 1 96.94 35 PRO B N 1
ATOM 3653 C CA . PRO B 1 35 ? -19.219 16.828 -2.73 1 96.94 35 PRO B CA 1
ATOM 3654 C C . PRO B 1 35 ? -17.906 17.469 -3.16 1 96.94 35 PRO B C 1
ATOM 3656 O O . PRO B 1 35 ? -17.484 17.312 -4.309 1 96.94 35 PRO B O 1
ATOM 3659 N N . ASN B 1 36 ? -17.234 18.125 -2.215 1 96.5 36 ASN B N 1
ATOM 3660 C CA . ASN B 1 36 ? -15.992 18.828 -2.521 1 96.5 36 ASN B CA 1
ATOM 3661 C C . ASN B 1 36 ? -14.805 17.859 -2.525 1 96.5 36 ASN B C 1
ATOM 3663 O O . ASN B 1 36 ? -13.664 18.281 -2.76 1 96.5 36 ASN B O 1
ATOM 3667 N N . PHE B 1 37 ? -15.039 16.641 -2.26 1 96.56 37 PHE B N 1
ATOM 3668 C CA . PHE B 1 37 ? -13.977 15.656 -2.146 1 96.56 37 PHE B CA 1
ATOM 3669 C C . PHE B 1 37 ? -13.141 15.609 -3.424 1 96.56 37 PHE B C 1
ATOM 3671 O O . PHE B 1 37 ? -11.914 15.578 -3.367 1 96.56 37 PHE B O 1
ATOM 3678 N N . GLY B 1 38 ? -13.789 15.562 -4.539 1 93.12 38 GLY B N 1
ATOM 3679 C CA . GLY B 1 38 ? -13.078 15.555 -5.812 1 93.12 38 GLY B CA 1
ATOM 3680 C C . GLY B 1 38 ? -12.094 16.688 -5.953 1 93.12 38 GLY B C 1
ATOM 3681 O O . GLY B 1 38 ? -10.961 16.5 -6.402 1 93.12 38 GLY B O 1
ATOM 3682 N N . ASN B 1 39 ? -12.484 17.812 -5.578 1 93.12 39 ASN B N 1
ATOM 3683 C CA . ASN B 1 39 ? -11.617 19 -5.652 1 93.12 39 ASN B CA 1
ATOM 3684 C C . ASN B 1 39 ? -10.445 18.891 -4.684 1 93.12 39 ASN B C 1
ATOM 3686 O O . ASN B 1 39 ? -9.336 19.312 -5 1 93.12 39 ASN B O 1
ATOM 3690 N N . ILE B 1 40 ? -10.695 18.391 -3.514 1 95.44 40 ILE B N 1
ATOM 3691 C CA . ILE B 1 40 ? -9.633 18.219 -2.529 1 95.44 40 ILE B CA 1
ATOM 3692 C C . ILE B 1 40 ? -8.57 17.281 -3.088 1 95.44 40 ILE B C 1
ATOM 3694 O O . ILE B 1 40 ? -7.371 17.547 -2.975 1 95.44 40 ILE B O 1
ATOM 3698 N N . VAL B 1 41 ? -9.008 16.203 -3.73 1 94.12 41 VAL B N 1
ATOM 3699 C CA . VAL B 1 41 ? -8.078 15.242 -4.316 1 94.12 41 VAL B CA 1
ATOM 3700 C C . VAL B 1 41 ? -7.258 15.922 -5.41 1 94.12 41 VAL B C 1
ATOM 3702 O O . VAL B 1 41 ? -6.051 15.711 -5.516 1 94.12 41 VAL B O 1
ATOM 3705 N N . HIS B 1 42 ? -7.902 16.719 -6.18 1 89.62 42 HIS B N 1
ATOM 3706 C CA . HIS B 1 42 ? -7.191 17.469 -7.207 1 89.62 42 HIS B CA 1
ATOM 3707 C C . HIS B 1 42 ? -6.102 18.344 -6.59 1 89.62 42 HIS B C 1
ATOM 3709 O O . HIS B 1 42 ? -4.988 18.422 -7.113 1 89.62 42 HIS B O 1
ATOM 3715 N N . ASP B 1 43 ? -6.438 19 -5.543 1 90.06 43 ASP B N 1
ATOM 3716 C CA . ASP B 1 43 ? -5.457 19.844 -4.855 1 90.06 43 ASP B CA 1
ATOM 3717 C C . ASP B 1 43 ? -4.285 19.016 -4.348 1 90.06 43 ASP B C 1
ATOM 3719 O O . ASP B 1 43 ? -3.131 19.438 -4.418 1 90.06 43 ASP B O 1
ATOM 3723 N N . LEU B 1 44 ? -4.551 17.875 -3.797 1 93.31 44 LEU B N 1
ATOM 3724 C CA . LEU B 1 44 ? -3.51 16.984 -3.295 1 93.31 44 LEU B CA 1
ATOM 3725 C C . LEU B 1 44 ? -2.592 16.531 -4.426 1 93.31 44 LEU B C 1
ATOM 3727 O O . LEU B 1 44 ? -1.371 16.484 -4.258 1 93.31 44 LEU B O 1
ATOM 3731 N N . VAL B 1 45 ? -3.176 16.203 -5.559 1 88.31 45 VAL B N 1
ATOM 3732 C CA . VAL B 1 45 ? -2.402 15.773 -6.719 1 88.31 45 VAL B CA 1
ATOM 3733 C C . VAL B 1 45 ? -1.505 16.922 -7.188 1 88.31 45 VAL B C 1
ATOM 3735 O O . VAL B 1 45 ? -0.344 16.703 -7.543 1 88.31 45 VAL B O 1
ATOM 3738 N N . LEU B 1 46 ? -2.082 18.094 -7.184 1 85.81 46 LEU B N 1
ATOM 3739 C CA . LEU B 1 46 ? -1.293 19.266 -7.547 1 85.81 46 LEU B CA 1
ATOM 3740 C C . LEU B 1 46 ? -0.119 19.438 -6.59 1 85.81 46 LEU B C 1
ATOM 3742 O O . LEU B 1 46 ? 1.012 19.672 -7.027 1 85.81 46 LEU B O 1
ATOM 3746 N N . LEU B 1 47 ? -0.346 19.375 -5.32 1 89.31 47 LEU B N 1
ATOM 3747 C CA . LEU B 1 47 ? 0.702 19.5 -4.312 1 89.31 47 LEU B CA 1
ATOM 3748 C C . LEU B 1 47 ? 1.784 18.438 -4.523 1 89.31 47 LEU B C 1
ATOM 3750 O O . LEU B 1 47 ? 2.975 18.734 -4.391 1 89.31 47 LEU B O 1
ATOM 3754 N N . HIS B 1 48 ? 1.364 17.25 -4.797 1 90.94 48 HIS B N 1
ATOM 3755 C CA . HIS B 1 48 ? 2.283 16.141 -5.074 1 90.94 48 HIS B CA 1
ATOM 3756 C C . HIS B 1 48 ? 3.137 16.438 -6.305 1 90.94 48 HIS B C 1
ATOM 3758 O O . HIS B 1 48 ? 4.344 16.188 -6.305 1 90.94 48 HIS B O 1
ATOM 3764 N N . SER B 1 49 ? 2.529 16.969 -7.312 1 84.5 49 SER B N 1
ATOM 3765 C CA . SER B 1 49 ? 3.223 17.266 -8.562 1 84.5 49 SER B CA 1
ATOM 3766 C C . SER B 1 49 ? 4.262 18.359 -8.359 1 84.5 49 SER B C 1
ATOM 3768 O O . SER B 1 49 ? 5.258 18.422 -9.086 1 84.5 49 SER B O 1
ATOM 3770 N N . LEU B 1 50 ? 3.969 19.172 -7.402 1 83.25 50 LEU B N 1
ATOM 3771 C CA . LEU B 1 50 ? 4.883 20.266 -7.098 1 83.25 50 LEU B CA 1
ATOM 3772 C C . LEU B 1 50 ? 6.035 19.781 -6.219 1 83.25 50 LEU B C 1
ATOM 3774 O O . LEU B 1 50 ? 6.918 20.562 -5.863 1 83.25 50 LEU B O 1
ATOM 3778 N N . GLY B 1 51 ? 6.016 18.516 -5.816 1 87.88 51 GLY B N 1
ATOM 3779 C CA . GLY B 1 51 ? 7.18 17.906 -5.191 1 87.88 51 GLY B CA 1
ATOM 3780 C C . GLY B 1 51 ? 6.953 17.562 -3.732 1 87.88 51 GLY B C 1
ATOM 3781 O O . GLY B 1 51 ? 7.836 17 -3.082 1 87.88 51 GLY B O 1
ATOM 3782 N N . ALA B 1 52 ? 5.797 17.891 -3.23 1 92.56 52 ALA B N 1
ATOM 3783 C CA . ALA B 1 52 ? 5.508 17.547 -1.84 1 92.56 52 ALA B CA 1
ATOM 3784 C C . ALA B 1 52 ? 5.426 16.031 -1.653 1 92.56 52 ALA B C 1
ATOM 3786 O O . ALA B 1 52 ? 4.902 15.328 -2.514 1 92.56 52 ALA B O 1
ATOM 3787 N N . ARG B 1 53 ? 5.984 15.523 -0.572 1 96.88 53 ARG B N 1
ATOM 3788 C CA . ARG B 1 53 ? 5.84 14.133 -0.149 1 96.88 53 ARG B CA 1
ATOM 3789 C C . ARG B 1 53 ? 4.613 13.953 0.734 1 96.88 53 ARG B C 1
ATOM 3791 O O . ARG B 1 53 ? 4.594 14.398 1.882 1 96.88 53 ARG B O 1
ATOM 3798 N N . LEU B 1 54 ? 3.637 13.227 0.222 1 97.94 54 LEU B N 1
ATOM 3799 C CA . LEU B 1 54 ? 2.318 13.312 0.838 1 97.94 54 LEU B CA 1
ATOM 3800 C C . LEU B 1 54 ? 1.973 12.016 1.561 1 97.94 54 LEU B C 1
ATOM 3802 O O . LEU B 1 54 ? 2.119 10.93 0.996 1 97.94 54 LEU B O 1
ATOM 3806 N N . VAL B 1 55 ? 1.571 12.141 2.797 1 98.81 55 VAL B N 1
ATOM 3807 C CA . VAL B 1 55 ? 0.888 11.102 3.562 1 98.81 55 VAL B CA 1
ATOM 3808 C C . VAL B 1 55 ? -0.562 11.508 3.809 1 98.81 55 VAL B C 1
ATOM 3810 O O . VAL B 1 55 ? -0.825 12.531 4.453 1 98.81 55 VAL B O 1
ATOM 3813 N N . LEU B 1 56 ? -1.472 10.742 3.252 1 98.81 56 LEU B N 1
ATOM 3814 C CA . LEU B 1 56 ? -2.898 11 3.418 1 98.81 56 LEU B CA 1
ATOM 3815 C C . LEU B 1 56 ? -3.496 10.086 4.477 1 98.81 56 LEU B C 1
ATOM 3817 O O . LEU B 1 56 ? -3.305 8.867 4.43 1 98.81 56 LEU B O 1
ATOM 3821 N N . VAL B 1 57 ? -4.145 10.664 5.48 1 98.88 57 VAL B N 1
ATOM 3822 C CA . VAL B 1 57 ? -4.875 9.938 6.516 1 98.88 57 VAL B CA 1
ATOM 3823 C C . VAL B 1 57 ? -6.371 10.211 6.375 1 98.88 57 VAL B C 1
ATOM 3825 O O . VAL B 1 57 ? -6.793 11.367 6.297 1 98.88 57 VAL B O 1
ATOM 3828 N N . HIS B 1 58 ? -7.168 9.133 6.293 1 98.75 58 HIS B N 1
ATOM 3829 C CA . HIS B 1 58 ? -8.602 9.359 6.172 1 98.75 58 HIS B CA 1
ATOM 3830 C C . HIS B 1 58 ? -9.336 8.922 7.434 1 98.75 58 HIS B C 1
ATOM 3832 O O . HIS B 1 58 ? -8.867 8.039 8.156 1 98.75 58 HIS B O 1
ATOM 3838 N N . GLY B 1 59 ? -10.469 9.586 7.723 1 98.5 59 GLY B N 1
ATOM 3839 C CA . GLY B 1 59 ? -11.406 9.102 8.727 1 98.5 59 GLY B CA 1
ATOM 3840 C C . GLY B 1 59 ? -12.508 8.234 8.148 1 98.5 59 GLY B C 1
ATOM 3841 O O . GLY B 1 59 ? -12.477 7.906 6.961 1 98.5 59 GLY B O 1
ATOM 3842 N N . SER B 1 60 ? -13.492 7.816 9.047 1 98.5 60 SER B N 1
ATOM 3843 C CA . SER B 1 60 ? -14.5 6.887 8.555 1 98.5 60 SER B CA 1
ATOM 3844 C C . SER B 1 60 ? -15.781 6.977 9.375 1 98.5 60 SER B C 1
ATOM 3846 O O . SER B 1 60 ? -16.641 6.094 9.297 1 98.5 60 SER B O 1
ATOM 3848 N N . ARG B 1 61 ? -15.945 7.992 10.117 1 97.56 61 ARG B N 1
ATOM 3849 C CA . ARG B 1 61 ? -16.984 8.047 11.133 1 97.56 61 ARG B CA 1
ATOM 3850 C C . ARG B 1 61 ? -18.375 7.914 10.5 1 97.56 61 ARG B C 1
ATOM 3852 O O . ARG B 1 61 ? -19.141 7.023 10.859 1 97.56 61 ARG B O 1
ATOM 3859 N N . PRO B 1 62 ? -18.766 8.805 9.523 1 98.12 62 PRO B N 1
ATOM 3860 C CA . PRO B 1 62 ? -20.109 8.664 8.969 1 98.12 62 PRO B CA 1
ATOM 3861 C C . PRO B 1 62 ? -20.328 7.332 8.258 1 98.12 62 PRO B C 1
ATOM 3863 O O . PRO B 1 62 ? -21.438 6.789 8.266 1 98.12 62 PRO B O 1
ATOM 3866 N N . GLN B 1 63 ? -19.344 6.781 7.625 1 98.44 63 GLN B N 1
ATOM 3867 C CA . GLN B 1 63 ? -19.422 5.5 6.93 1 98.44 63 GLN B CA 1
ATOM 3868 C C . GLN B 1 63 ? -19.656 4.355 7.914 1 98.44 63 GLN B C 1
ATOM 3870 O O . GLN B 1 63 ? -20.391 3.41 7.617 1 98.44 63 GLN B O 1
ATOM 3875 N N . ILE B 1 64 ? -18.969 4.438 9.086 1 98.56 64 ILE B N 1
ATOM 3876 C CA . ILE B 1 64 ? -19.188 3.443 10.125 1 98.56 64 ILE B CA 1
ATOM 3877 C C . ILE B 1 64 ? -20.625 3.545 10.648 1 98.56 64 ILE B C 1
ATOM 3879 O O . ILE B 1 64 ? -21.312 2.533 10.781 1 98.56 64 ILE B O 1
ATOM 3883 N N . GLU B 1 65 ? -21.047 4.785 10.914 1 98.25 65 GLU B N 1
ATOM 3884 C CA . GLU B 1 65 ? -22.391 5.02 11.453 1 98.25 65 GLU B CA 1
ATOM 3885 C C . GLU B 1 65 ? -23.469 4.504 10.508 1 98.25 65 GLU B C 1
ATOM 3887 O O . GLU B 1 65 ? -24.469 3.947 10.953 1 98.25 65 GLU B O 1
ATOM 3892 N N . ALA B 1 66 ? -23.312 4.684 9.242 1 97.62 66 ALA B N 1
ATOM 3893 C CA . ALA B 1 66 ? -24.266 4.191 8.25 1 97.62 66 ALA B CA 1
ATOM 3894 C C . ALA B 1 66 ? -24.375 2.672 8.297 1 97.62 66 ALA B C 1
ATOM 3896 O O . ALA B 1 66 ? -25.469 2.115 8.188 1 97.62 66 ALA B O 1
ATOM 3897 N N . ARG B 1 67 ? -23.312 1.998 8.461 1 96.69 67 ARG B N 1
ATOM 3898 C CA . ARG B 1 67 ? -23.297 0.539 8.5 1 96.69 67 ARG B CA 1
ATOM 3899 C C . ARG B 1 67 ? -23.891 0.015 9.805 1 96.69 67 ARG B C 1
ATOM 3901 O O . ARG B 1 67 ? -24.578 -1.004 9.812 1 96.69 67 ARG B O 1
ATOM 3908 N N . LEU B 1 68 ? -23.578 0.737 10.898 1 98.06 68 LEU B N 1
ATOM 3909 C CA . LEU B 1 68 ? -24.203 0.388 12.164 1 98.06 68 LEU B CA 1
ATOM 3910 C C . LEU B 1 68 ? -25.719 0.481 12.055 1 98.06 68 LEU B C 1
ATOM 3912 O O . LEU B 1 68 ? -26.438 -0.443 12.453 1 98.06 68 LEU B O 1
ATOM 3916 N N . ALA B 1 69 ? -26.188 1.533 11.477 1 97.62 69 ALA B N 1
ATOM 3917 C CA . ALA B 1 69 ? -27.625 1.75 11.312 1 97.62 69 ALA B CA 1
ATOM 3918 C C . ALA B 1 69 ? -28.25 0.659 10.445 1 97.62 69 ALA B C 1
ATOM 3920 O O . ALA B 1 69 ? -29.328 0.141 10.758 1 97.62 69 ALA B O 1
ATOM 3921 N N . ALA B 1 70 ? -27.594 0.286 9.391 1 94.56 70 ALA B N 1
ATOM 3922 C CA . ALA B 1 70 ? -28.094 -0.73 8.461 1 94.56 70 ALA B CA 1
ATOM 3923 C C . ALA B 1 70 ? -28.203 -2.088 9.148 1 94.56 70 ALA B C 1
ATOM 3925 O O . ALA B 1 70 ? -29.047 -2.91 8.773 1 94.56 70 ALA B O 1
ATOM 3926 N N . ARG B 1 71 ? -27.375 -2.283 10.172 1 94.62 71 ARG B N 1
ATOM 3927 C CA . ARG B 1 71 ? -27.375 -3.566 10.867 1 94.62 71 ARG B CA 1
ATOM 3928 C C . ARG B 1 71 ? -28.172 -3.496 12.156 1 94.62 71 ARG B C 1
ATOM 3930 O O . ARG B 1 71 ? -28.188 -4.453 12.938 1 94.62 71 ARG B O 1
ATOM 3937 N N . GLY B 1 72 ? -28.703 -2.346 12.445 1 96.06 72 GLY B N 1
ATOM 3938 C CA . GLY B 1 72 ? -29.5 -2.152 13.633 1 96.06 72 GLY B CA 1
ATOM 3939 C C . GLY B 1 72 ? -28.688 -2.057 14.906 1 96.06 72 GLY B C 1
ATOM 3940 O O . GLY B 1 72 ? -29.141 -2.428 15.984 1 96.06 72 GLY B O 1
ATOM 3941 N N . LEU B 1 73 ? -27.453 -1.619 14.797 1 97.5 73 LEU B N 1
ATOM 3942 C CA . LEU B 1 73 ? -26.547 -1.472 15.938 1 97.5 73 LEU B CA 1
ATOM 3943 C C . LEU B 1 73 ? -26.469 -0.014 16.375 1 97.5 73 LEU B C 1
ATOM 3945 O O . LEU B 1 73 ? -26.453 0.891 15.539 1 97.5 73 LEU B O 1
ATOM 3949 N N . ALA B 1 74 ? -26.484 0.226 17.656 1 97.25 74 ALA B N 1
ATOM 3950 C CA . ALA B 1 74 ? -26.375 1.58 18.203 1 97.25 74 ALA B CA 1
ATOM 3951 C C . ALA B 1 74 ? -24.906 1.946 18.469 1 97.25 74 ALA B C 1
ATOM 3953 O O . ALA B 1 74 ? -24.172 1.168 19.078 1 97.25 74 ALA B O 1
ATOM 3954 N N . PRO B 1 75 ? -24.547 3.092 18.031 1 96.94 75 PRO B N 1
ATOM 3955 C CA . PRO B 1 75 ? -23.188 3.537 18.375 1 96.94 75 PRO B CA 1
ATOM 3956 C C . PRO B 1 75 ? -23.016 3.814 19.875 1 96.94 75 PRO B C 1
ATOM 3958 O O . PRO B 1 75 ? -23.953 4.305 20.516 1 96.94 75 PRO B O 1
ATOM 3961 N N . ARG B 1 76 ? -21.844 3.469 20.406 1 96.44 76 ARG B N 1
ATOM 3962 C CA . ARG B 1 76 ? -21.484 3.744 21.797 1 96.44 76 ARG B CA 1
ATOM 3963 C C . ARG B 1 76 ? -20.172 4.52 21.891 1 96.44 76 ARG B C 1
ATOM 3965 O O . ARG B 1 76 ? -19.188 4.164 21.234 1 96.44 76 ARG B O 1
ATOM 3972 N N . TYR B 1 77 ? -20.25 5.586 22.641 1 95.69 77 TYR B N 1
ATOM 3973 C CA . TYR B 1 77 ? -19.062 6.398 22.859 1 95.69 77 TYR B CA 1
ATOM 3974 C C . TYR B 1 77 ? -18.797 6.598 24.359 1 95.69 77 TYR B C 1
ATOM 3976 O O . TYR B 1 77 ? -19.734 6.652 25.156 1 95.69 77 TYR B O 1
ATOM 3984 N N . HIS B 1 78 ? -17.562 6.637 24.703 1 93.12 78 HIS B N 1
ATOM 3985 C CA . HIS B 1 78 ? -17.094 7.039 26.016 1 93.12 78 HIS B CA 1
ATOM 3986 C C . HIS B 1 78 ? -15.891 7.98 25.922 1 93.12 78 HIS B C 1
ATOM 3988 O O . HIS B 1 78 ? -14.898 7.66 25.266 1 93.12 78 HIS B O 1
ATOM 3994 N N . ARG B 1 79 ? -15.977 9.203 26.438 1 87.12 79 ARG B N 1
ATOM 3995 C CA . ARG B 1 79 ? -14.945 10.234 26.359 1 87.12 79 ARG B CA 1
ATOM 3996 C C . ARG B 1 79 ? -14.578 10.531 24.906 1 87.12 79 ARG B C 1
ATOM 3998 O O . ARG B 1 79 ? -13.398 10.523 24.547 1 87.12 79 ARG B O 1
ATOM 4005 N N . ASP B 1 80 ? -15.547 10.57 24.047 1 87.31 80 ASP B N 1
ATOM 4006 C CA . ASP B 1 80 ? -15.461 10.984 22.656 1 87.31 80 ASP B CA 1
ATOM 4007 C C . ASP B 1 80 ? -14.719 9.953 21.812 1 87.31 80 ASP B C 1
ATOM 4009 O O . ASP B 1 80 ? -14.211 10.266 20.734 1 87.31 80 ASP B O 1
ATOM 4013 N N . LEU B 1 81 ? -14.617 8.82 22.422 1 92.31 81 LEU B N 1
ATOM 4014 C CA . LEU B 1 81 ? -14.039 7.707 21.688 1 92.31 81 LEU B CA 1
ATOM 4015 C C . LEU B 1 81 ? -15.062 6.586 21.5 1 92.31 81 LEU B C 1
ATOM 4017 O O . LEU B 1 81 ? -15.805 6.262 22.422 1 92.31 81 LEU B O 1
ATOM 4021 N N . ARG B 1 82 ? -15.062 6.047 20.344 1 97.12 82 ARG B N 1
ATOM 4022 C CA . ARG B 1 82 ? -16 4.969 20.047 1 97.12 82 ARG B CA 1
ATOM 4023 C C . ARG B 1 82 ? -15.617 3.693 20.797 1 97.12 82 ARG B C 1
ATOM 4025 O O . ARG B 1 82 ? -14.445 3.328 20.859 1 97.12 82 ARG B O 1
ATOM 4032 N N . VAL B 1 83 ? -16.625 3.137 21.469 1 97.75 83 VAL B N 1
ATOM 4033 C CA . VAL B 1 83 ? -16.469 1.783 22 1 97.75 83 VAL B CA 1
ATOM 4034 C C . VAL B 1 83 ? -16.703 0.766 20.891 1 97.75 83 VAL B C 1
ATOM 4036 O O . VAL B 1 83 ? -17.797 0.721 20.297 1 97.75 83 VAL B O 1
ATOM 4039 N N . THR B 1 84 ? -15.703 -0.042 20.562 1 98.62 84 THR B N 1
ATOM 4040 C CA . THR B 1 84 ? -15.75 -0.891 19.375 1 98.62 84 THR B CA 1
ATOM 4041 C C . THR B 1 84 ? -15.812 -2.363 19.781 1 98.62 84 THR B C 1
ATOM 4043 O O . THR B 1 84 ? -14.781 -3.037 19.844 1 98.62 84 THR B O 1
ATOM 4046 N N . ASP B 1 85 ? -17 -2.852 20.016 1 97.88 85 ASP B N 1
ATOM 4047 C CA . ASP B 1 85 ? -17.156 -4.289 20.234 1 97.88 85 ASP B CA 1
ATOM 4048 C C . ASP B 1 85 ? -17.047 -5.059 18.922 1 97.88 85 ASP B C 1
ATOM 4050 O O . ASP B 1 85 ? -16.766 -4.469 17.875 1 97.88 85 ASP B O 1
ATOM 4054 N N . ALA B 1 86 ? -17.266 -6.398 18.953 1 97.19 86 ALA B N 1
ATOM 4055 C CA . ALA B 1 86 ? -16.984 -7.254 17.797 1 97.19 86 ALA B CA 1
ATOM 4056 C C . ALA B 1 86 ? -17.891 -6.91 16.625 1 97.19 86 ALA B C 1
ATOM 4058 O O . ALA B 1 86 ? -17.406 -6.727 15.5 1 97.19 86 ALA B O 1
ATOM 4059 N N . PRO B 1 87 ? -19.219 -6.734 16.812 1 97.5 87 PRO B N 1
ATOM 4060 C CA . PRO B 1 87 ? -20.062 -6.348 15.688 1 97.5 87 PRO B CA 1
ATOM 4061 C C . PRO B 1 87 ? -19.719 -4.965 15.133 1 97.5 87 PRO B C 1
ATOM 4063 O O . PRO B 1 87 ? -19.75 -4.758 13.914 1 97.5 87 PRO B O 1
ATOM 4066 N N . THR B 1 88 ? -19.359 -4.043 16 1 98.5 88 THR B N 1
ATOM 4067 C CA . THR B 1 88 ? -18.969 -2.705 15.586 1 98.5 88 THR B CA 1
ATOM 4068 C C . THR B 1 88 ? -17.656 -2.752 14.789 1 98.5 88 THR B C 1
ATOM 4070 O O . THR B 1 88 ? -17.5 -2.016 13.812 1 98.5 88 THR B O 1
ATOM 4073 N N . LEU B 1 89 ? -16.766 -3.631 15.227 1 98.56 89 LEU B N 1
ATOM 4074 C CA . LEU B 1 89 ? -15.5 -3.758 14.516 1 98.56 89 LEU B CA 1
ATOM 4075 C C . LEU B 1 89 ? -15.719 -4.191 13.07 1 98.56 89 LEU B C 1
ATOM 4077 O O . LEU B 1 89 ? -15.039 -3.713 12.164 1 98.56 89 LEU B O 1
ATOM 4081 N N . GLU B 1 90 ? -16.641 -5.078 12.883 1 97.31 90 GLU B N 1
ATOM 4082 C CA . GLU B 1 90 ? -16.969 -5.504 11.523 1 97.31 90 GLU B CA 1
ATOM 4083 C C . GLU B 1 90 ? -17.422 -4.324 10.664 1 97.31 90 GLU B C 1
ATOM 4085 O O . GLU B 1 90 ? -17.047 -4.215 9.5 1 97.31 90 GLU B O 1
ATOM 4090 N N . CYS B 1 91 ? -18.203 -3.416 11.234 1 98.25 91 CYS B N 1
ATOM 4091 C CA . CYS B 1 91 ? -18.656 -2.211 10.539 1 98.25 91 CYS B CA 1
ATOM 4092 C C . CYS B 1 91 ? -17.484 -1.281 10.25 1 98.25 91 CYS B C 1
ATOM 4094 O O . CYS B 1 91 ? -17.422 -0.677 9.18 1 98.25 91 CYS B O 1
ATOM 4096 N N . VAL B 1 92 ? -16.578 -1.226 11.258 1 98.81 92 VAL B N 1
ATOM 4097 C CA . VAL B 1 92 ? -15.398 -0.374 11.117 1 98.81 92 VAL B CA 1
ATOM 4098 C C . VAL B 1 92 ? -14.531 -0.882 9.969 1 98.81 92 VAL B C 1
ATOM 4100 O O . VAL B 1 92 ? -14.133 -0.108 9.094 1 98.81 92 VAL B O 1
ATOM 4103 N N . ILE B 1 93 ? -14.312 -2.174 9.93 1 98.69 93 ILE B N 1
ATOM 4104 C CA . ILE B 1 93 ? -13.461 -2.805 8.922 1 98.69 93 ILE B CA 1
ATOM 4105 C C . ILE B 1 93 ? -14.062 -2.59 7.539 1 98.69 93 ILE B C 1
ATOM 4107 O O . ILE B 1 93 ? -13.359 -2.184 6.609 1 98.69 93 ILE B O 1
ATOM 4111 N N . ASP B 1 94 ? -15.32 -2.783 7.414 1 97.88 94 ASP B N 1
ATOM 4112 C CA . ASP B 1 94 ? -16 -2.596 6.133 1 97.88 94 ASP B CA 1
ATOM 4113 C C . ASP B 1 94 ? -15.906 -1.145 5.672 1 97.88 94 ASP B C 1
ATOM 4115 O O . ASP B 1 94 ? -15.617 -0.877 4.504 1 97.88 94 ASP B O 1
ATOM 4119 N N . ALA B 1 95 ? -16.172 -0.232 6.574 1 98.69 95 ALA B N 1
ATOM 4120 C CA . ALA B 1 95 ? -16.156 1.189 6.238 1 98.69 95 ALA B CA 1
ATOM 4121 C C . ALA B 1 95 ? -14.773 1.636 5.793 1 98.69 95 ALA B C 1
ATOM 4123 O O . ALA B 1 95 ? -14.625 2.279 4.75 1 98.69 95 ALA B O 1
ATOM 4124 N N . VAL B 1 96 ? -13.812 1.266 6.578 1 98.75 96 VAL B N 1
ATOM 4125 C CA . VAL B 1 96 ? -12.438 1.677 6.297 1 98.75 96 VAL B CA 1
ATOM 4126 C C . VAL B 1 96 ? -11.969 1.044 4.988 1 98.75 96 VAL B C 1
ATOM 4128 O O . VAL B 1 96 ? -11.352 1.714 4.152 1 98.75 96 VAL B O 1
ATOM 4131 N N . GLY B 1 97 ? -12.234 -0.245 4.836 1 98.38 97 GLY B N 1
ATOM 4132 C CA . GLY B 1 97 ? -11.875 -0.907 3.592 1 98.38 97 GLY B CA 1
ATOM 4133 C C . GLY B 1 97 ? -12.469 -0.242 2.365 1 98.38 97 GLY B C 1
ATOM 4134 O O . GLY B 1 97 ? -11.781 -0.027 1.369 1 98.38 97 GLY B O 1
ATOM 4135 N N . SER B 1 98 ? -13.711 0.081 2.453 1 97.94 98 SER B N 1
ATOM 4136 C CA . SER B 1 98 ? -14.414 0.725 1.347 1 97.94 98 SER B CA 1
ATOM 4137 C C . SER B 1 98 ? -13.82 2.1 1.047 1 97.94 98 SER B C 1
ATOM 4139 O O . SER B 1 98 ? -13.703 2.49 -0.117 1 97.94 98 SER B O 1
ATOM 4141 N N . LEU B 1 99 ? -13.492 2.793 2.045 1 98.25 99 LEU B N 1
ATOM 4142 C CA . LEU B 1 99 ? -12.938 4.133 1.875 1 98.25 99 LEU B CA 1
ATOM 4143 C C . LEU B 1 99 ? -11.555 4.078 1.235 1 98.25 99 LEU B C 1
ATOM 4145 O O . LEU B 1 99 ? -11.227 4.906 0.386 1 98.25 99 LEU B O 1
ATOM 4149 N N . ARG B 1 100 ? -10.75 3.094 1.66 1 98.19 100 ARG B N 1
ATOM 4150 C CA . ARG B 1 100 ? -9.445 2.924 1.033 1 98.19 100 ARG B CA 1
ATOM 4151 C C . ARG B 1 100 ? -9.578 2.736 -0.474 1 98.19 100 ARG B C 1
ATOM 4153 O O . ARG B 1 100 ? -8.867 3.375 -1.25 1 98.19 100 ARG B O 1
ATOM 4160 N N . ILE B 1 101 ? -10.492 1.915 -0.842 1 98.19 101 ILE B N 1
ATOM 4161 C CA . ILE B 1 101 ? -10.703 1.585 -2.248 1 98.19 101 ILE B CA 1
ATOM 4162 C C . ILE B 1 101 ? -11.211 2.818 -2.996 1 98.19 101 ILE B C 1
ATOM 4164 O O . ILE B 1 101 ? -10.742 3.115 -4.098 1 98.19 101 ILE B O 1
ATOM 4168 N N . ALA B 1 102 ? -12.141 3.561 -2.41 1 97.19 102 ALA B N 1
ATOM 4169 C CA . ALA B 1 102 ? -12.688 4.762 -3.035 1 97.19 102 ALA B CA 1
ATOM 4170 C C . ALA B 1 102 ? -11.594 5.809 -3.25 1 97.19 102 ALA B C 1
ATOM 4172 O O . ALA B 1 102 ? -11.547 6.457 -4.297 1 97.19 102 ALA B O 1
ATOM 4173 N N . ILE B 1 103 ? -10.773 5.965 -2.285 1 97.81 103 ILE B N 1
ATOM 4174 C CA . ILE B 1 103 ? -9.703 6.953 -2.359 1 97.81 103 ILE B CA 1
ATOM 4175 C C . ILE B 1 103 ? -8.68 6.527 -3.412 1 97.81 103 ILE B C 1
ATOM 4177 O O . ILE B 1 103 ? -8.227 7.348 -4.215 1 97.81 103 ILE B O 1
ATOM 4181 N N . GLU B 1 104 ? -8.328 5.254 -3.404 1 97.12 104 GLU B N 1
ATOM 4182 C CA . GLU B 1 104 ? -7.43 4.723 -4.43 1 97.12 104 GLU B CA 1
ATOM 4183 C C . GLU B 1 104 ? -7.988 4.965 -5.828 1 97.12 104 GLU B C 1
ATOM 4185 O O . GLU B 1 104 ? -7.258 5.367 -6.734 1 97.12 104 GLU B O 1
ATOM 4190 N N . ALA B 1 105 ? -9.258 4.73 -5.992 1 96.06 105 ALA B N 1
ATOM 4191 C CA . ALA B 1 105 ? -9.906 4.934 -7.285 1 96.06 105 ALA B CA 1
ATOM 4192 C C . ALA B 1 105 ? -9.82 6.395 -7.719 1 96.06 105 ALA B C 1
ATOM 4194 O O . ALA B 1 105 ? -9.477 6.688 -8.867 1 96.06 105 ALA B O 1
ATOM 4195 N N . ARG B 1 106 ? -10.109 7.258 -6.812 1 94.56 106 ARG B N 1
ATOM 4196 C CA . ARG B 1 106 ? -10.109 8.68 -7.117 1 94.56 106 ARG B CA 1
ATOM 4197 C C . ARG B 1 106 ? -8.711 9.164 -7.48 1 94.56 106 ARG B C 1
ATOM 4199 O O . ARG B 1 106 ? -8.539 9.977 -8.391 1 94.56 106 ARG B O 1
ATOM 4206 N N . LEU B 1 107 ? -7.742 8.688 -6.797 1 94.19 107 LEU B N 1
ATOM 4207 C CA . LEU B 1 107 ? -6.359 9.102 -7.031 1 94.19 107 LEU B CA 1
ATOM 4208 C C . LEU B 1 107 ? -5.805 8.445 -8.289 1 94.19 107 LEU B C 1
ATOM 4210 O O . LEU B 1 107 ? -4.707 8.781 -8.742 1 94.19 107 LEU B O 1
ATOM 4214 N N . SER B 1 108 ? -6.52 7.496 -8.891 1 92.25 108 SER B N 1
ATOM 4215 C CA . SER B 1 108 ? -6.094 6.82 -10.117 1 92.25 108 SER B CA 1
ATOM 4216 C C . SER B 1 108 ? -6.57 7.57 -11.352 1 92.25 108 SER B C 1
ATOM 4218 O O . SER B 1 108 ? -6.176 7.238 -12.477 1 92.25 108 SER B O 1
ATOM 4220 N N . MET B 1 109 ? -7.395 8.539 -11.133 1 87.5 109 MET B N 1
ATOM 4221 C CA . MET B 1 109 ? -7.941 9.305 -12.25 1 87.5 109 MET B CA 1
ATOM 4222 C C . MET B 1 109 ? -6.848 10.109 -12.945 1 87.5 109 MET B C 1
ATOM 4224 O O . MET B 1 109 ? -5.973 10.672 -12.289 1 87.5 109 MET B O 1
ATOM 4228 N N . ASP B 1 110 ? -6.883 9.977 -14.312 1 74.81 110 ASP B N 1
ATOM 4229 C CA . ASP B 1 110 ? -5.984 10.789 -15.133 1 74.81 110 ASP B CA 1
ATOM 4230 C C . ASP B 1 110 ? -6.336 12.273 -15.031 1 74.81 110 ASP B C 1
ATOM 4232 O O . ASP B 1 110 ? -7.43 12.688 -15.422 1 74.81 110 ASP B O 1
ATOM 4236 N N . MET B 1 111 ? -5.574 12.82 -14.297 1 61 111 MET B N 1
ATOM 4237 C CA . MET B 1 111 ? -5.898 14.242 -14.164 1 61 111 MET B CA 1
ATOM 4238 C C . MET B 1 111 ? -5.121 15.078 -15.172 1 61 111 MET B C 1
ATOM 4240 O O . MET B 1 111 ? -3.893 14.984 -15.242 1 61 111 MET B O 1
ATOM 4244 N N . ALA B 1 112 ? -5.742 15.375 -16.391 1 51.53 112 ALA B N 1
ATOM 4245 C CA . ALA B 1 112 ? -5.242 16.094 -17.562 1 51.53 112 ALA B CA 1
ATOM 4246 C C . ALA B 1 112 ? -4.262 17.188 -17.156 1 51.53 112 ALA B C 1
ATOM 4248 O O . ALA B 1 112 ? -3.291 17.453 -17.875 1 51.53 112 ALA B O 1
ATOM 4249 N N . ALA B 1 113 ? -4.594 17.984 -16.344 1 47.41 113 ALA B N 1
ATOM 4250 C CA . ALA B 1 113 ? -3.883 19.234 -16.094 1 47.41 113 ALA B CA 1
ATOM 4251 C C . ALA B 1 113 ? -2.711 19.016 -15.141 1 47.41 113 ALA B C 1
ATOM 4253 O O . ALA B 1 113 ? -2.16 19.969 -14.594 1 47.41 113 ALA B O 1
ATOM 4254 N N . SER B 1 114 ? -2.48 17.734 -14.773 1 53.91 114 SER B N 1
ATOM 4255 C CA . SER B 1 114 ? -1.345 17.562 -13.875 1 53.91 114 SER B CA 1
ATOM 4256 C C . SER B 1 114 ? -0.023 17.641 -14.633 1 53.91 114 SER B C 1
ATOM 4258 O O . SER B 1 114 ? 0.081 17.156 -15.758 1 53.91 114 SER B O 1
ATOM 4260 N N . PRO B 1 115 ? 0.806 18.641 -14.367 1 48.78 115 PRO B N 1
ATOM 4261 C CA . PRO B 1 115 ? 2.127 18.703 -15 1 48.78 115 PRO B CA 1
ATOM 4262 C C . PRO B 1 115 ? 2.797 17.328 -15.102 1 48.78 115 PRO B C 1
ATOM 4264 O O . PRO B 1 115 ? 3.811 17.188 -15.781 1 48.78 115 PRO B O 1
ATOM 4267 N N . MET B 1 116 ? 2.418 16.406 -14.227 1 50.06 116 MET B N 1
ATOM 4268 C CA . MET B 1 116 ? 3.006 15.07 -14.305 1 50.06 116 MET B CA 1
ATOM 4269 C C . MET B 1 116 ? 2.539 14.352 -15.57 1 50.06 116 MET B C 1
ATOM 4271 O O . MET B 1 116 ? 1.948 13.266 -15.492 1 50.06 116 MET B O 1
ATOM 4275 N N . GLN B 1 117 ? 2.463 14.914 -16.547 1 49.66 117 GLN B N 1
ATOM 4276 C CA . GLN B 1 117 ? 2.076 14.359 -17.844 1 49.66 117 GLN B CA 1
ATOM 4277 C C . GLN B 1 117 ? 2.736 13.008 -18.078 1 49.66 117 GLN B C 1
ATOM 4279 O O . GLN B 1 117 ? 3.959 12.875 -17.984 1 49.66 117 GLN B O 1
ATOM 4284 N N . GLY B 1 118 ? 1.909 11.852 -18.156 1 53 118 GLY B N 1
ATOM 4285 C CA . GLY B 1 118 ? 2.266 10.492 -18.547 1 53 118 GLY B CA 1
ATOM 4286 C C . GLY B 1 118 ? 2.523 9.586 -17.359 1 53 118 GLY B C 1
ATOM 4287 O O . GLY B 1 118 ? 2.561 8.359 -17.516 1 53 118 GLY B O 1
ATOM 4288 N N . ALA B 1 119 ? 3.02 10.289 -16.156 1 60.91 119 ALA B N 1
ATOM 4289 C CA . ALA B 1 119 ? 3.377 9.32 -15.133 1 60.91 119 ALA B CA 1
ATOM 4290 C C . ALA B 1 119 ? 2.184 9.016 -14.234 1 60.91 119 ALA B C 1
ATOM 4292 O O . ALA B 1 119 ? 1.457 9.922 -13.82 1 60.91 119 ALA B O 1
ATOM 4293 N N . ARG B 1 120 ? 1.785 7.812 -14.047 1 78.31 120 ARG B N 1
ATOM 4294 C CA . ARG B 1 120 ? 0.687 7.324 -13.219 1 78.31 120 ARG B CA 1
ATOM 4295 C C . ARG B 1 120 ? 0.982 7.531 -11.742 1 78.31 120 ARG B C 1
ATOM 4297 O O . ARG B 1 120 ? 2.08 7.219 -11.273 1 78.31 120 ARG B O 1
ATOM 4304 N N . LEU B 1 121 ? -0.033 8.281 -11.102 1 89.38 121 LEU B N 1
ATOM 4305 C CA . LEU B 1 121 ? 0.063 8.516 -9.664 1 89.38 121 LEU B CA 1
ATOM 4306 C C . LEU B 1 121 ? -0.091 7.211 -8.891 1 89.38 121 LEU B C 1
ATOM 4308 O O . LEU B 1 121 ? -0.966 6.398 -9.195 1 89.38 121 LEU B O 1
ATOM 4312 N N . ARG B 1 122 ? 0.871 7.004 -7.996 1 94.5 122 ARG B N 1
ATOM 4313 C CA . ARG B 1 122 ? 0.837 5.801 -7.168 1 94.5 122 ARG B CA 1
ATOM 4314 C C . ARG B 1 122 ? 0.397 6.129 -5.746 1 94.5 122 ARG B C 1
ATOM 4316 O O . ARG B 1 122 ? 0.876 7.094 -5.148 1 94.5 122 ARG B O 1
ATOM 4323 N N . VAL B 1 123 ? -0.592 5.441 -5.328 1 96.94 123 VAL B N 1
ATOM 4324 C CA . VAL B 1 123 ? -1.004 5.457 -3.928 1 96.94 123 VAL B CA 1
ATOM 4325 C C . VAL B 1 123 ? -0.706 4.105 -3.287 1 96.94 123 VAL B C 1
ATOM 4327 O O . VAL B 1 123 ? -0.948 3.057 -3.891 1 96.94 123 VAL B O 1
ATOM 4330 N N . ALA B 1 124 ? -0.079 4.148 -2.123 1 97.06 124 ALA B N 1
ATOM 4331 C CA . ALA B 1 124 ? 0.318 2.912 -1.455 1 97.06 124 ALA B CA 1
ATOM 4332 C C . ALA B 1 124 ? -0.095 2.926 0.014 1 97.06 124 ALA B C 1
ATOM 4334 O O . ALA B 1 124 ? -0.026 3.963 0.675 1 97.06 124 ALA B O 1
ATOM 4335 N N . GLY B 1 125 ? -0.579 1.805 0.484 1 96.69 125 GLY B N 1
ATOM 4336 C CA . GLY B 1 125 ? -0.876 1.557 1.886 1 96.69 125 GLY B CA 1
ATOM 4337 C C . GLY B 1 125 ? -0.444 0.179 2.354 1 96.69 125 GLY B C 1
ATOM 4338 O O . GLY B 1 125 ? 0.304 -0.511 1.658 1 96.69 125 GLY B O 1
ATOM 4339 N N . GLY B 1 126 ? -0.824 -0.171 3.508 1 96.62 126 GLY B N 1
ATOM 4340 C CA . GLY B 1 126 ? -0.451 -1.444 4.102 1 96.62 126 GLY B CA 1
ATOM 4341 C C . GLY B 1 126 ? -0.504 -1.434 5.617 1 96.62 126 GLY B C 1
ATOM 4342 O O . GLY B 1 126 ? -1.357 -0.769 6.211 1 96.62 126 GLY B O 1
ATOM 4343 N N . ASN B 1 127 ? 0.315 -2.381 6.18 1 96.94 127 ASN B N 1
ATOM 4344 C CA . ASN B 1 127 ? 0.352 -2.488 7.637 1 96.94 127 ASN B CA 1
ATOM 4345 C C . ASN B 1 127 ? 1.384 -1.543 8.242 1 96.94 127 ASN B C 1
ATOM 4347 O O . ASN B 1 127 ? 2.285 -1.979 8.961 1 96.94 127 ASN B O 1
ATOM 4351 N N . LEU B 1 128 ? 1.113 -0.277 8.133 1 97.88 128 LEU B N 1
ATOM 4352 C CA . LEU B 1 128 ? 2.102 0.751 8.438 1 97.88 128 LEU B CA 1
ATOM 4353 C C . LEU B 1 128 ? 1.888 1.306 9.844 1 97.88 128 LEU B C 1
ATOM 4355 O O . LEU B 1 128 ? 2.701 2.09 10.336 1 97.88 128 LEU B O 1
ATOM 4359 N N . VAL B 1 129 ? 0.763 0.958 10.508 1 98.19 129 VAL B N 1
ATOM 4360 C CA . VAL B 1 129 ? 0.435 1.458 11.836 1 98.19 129 VAL B CA 1
ATOM 4361 C C . VAL B 1 129 ? 0.284 0.288 12.805 1 98.19 129 VAL B C 1
ATOM 4363 O O . VAL B 1 129 ? -0.551 -0.596 12.602 1 98.19 129 VAL B O 1
ATOM 4366 N N . THR B 1 130 ? 1.111 0.288 13.797 1 96.06 130 THR B N 1
ATOM 4367 C CA . THR B 1 130 ? 0.964 -0.66 14.898 1 96.06 130 THR B CA 1
ATOM 4368 C C . THR B 1 130 ? 0.149 -0.048 16.031 1 96.06 130 THR B C 1
ATOM 4370 O O . THR B 1 130 ? 0.346 1.116 16.391 1 96.06 130 THR B O 1
ATOM 4373 N N . ALA B 1 131 ? -0.793 -0.843 16.547 1 97.31 131 ALA B N 1
ATOM 4374 C CA . ALA B 1 131 ? -1.686 -0.31 17.578 1 97.31 131 ALA B CA 1
ATOM 4375 C C . ALA B 1 131 ? -1.701 -1.208 18.812 1 97.31 131 ALA B C 1
ATOM 4377 O O . ALA B 1 131 ? -1.258 -2.357 18.75 1 97.31 131 ALA B O 1
ATOM 4378 N N . ARG B 1 132 ? -2.102 -0.639 19.891 1 94.19 132 ARG B N 1
ATOM 4379 C CA . ARG B 1 132 ? -2.375 -1.332 21.141 1 94.19 132 ARG B CA 1
ATOM 4380 C C . ARG B 1 132 ? -3.75 -0.958 21.688 1 94.19 132 ARG B C 1
ATOM 4382 O O . ARG B 1 132 ? -4.277 0.111 21.375 1 94.19 132 ARG B O 1
ATOM 4389 N N . PRO B 1 133 ? -4.348 -1.835 22.531 1 94.12 133 PRO B N 1
ATOM 4390 C CA . PRO B 1 133 ? -5.68 -1.536 23.062 1 94.12 133 PRO B CA 1
ATOM 4391 C C . PRO B 1 133 ? -5.664 -0.425 24.109 1 94.12 133 PRO B C 1
ATOM 4393 O O . PRO B 1 133 ? -4.707 -0.312 24.875 1 94.12 133 PRO B O 1
ATOM 4396 N N . ILE B 1 134 ? -6.707 0.376 24.078 1 92.69 134 ILE B N 1
ATOM 4397 C CA . ILE B 1 134 ? -6.918 1.318 25.172 1 92.69 134 ILE B CA 1
ATOM 4398 C C . ILE B 1 134 ? -7.289 0.559 26.438 1 92.69 134 ILE B C 1
ATOM 4400 O O . ILE B 1 134 ? -6.879 0.936 27.531 1 92.69 134 ILE B O 1
ATOM 4404 N N . GLY B 1 135 ? -8.008 -0.551 26.25 1 91.5 135 GLY B N 1
ATOM 4405 C CA . GLY B 1 135 ? -8.414 -1.362 27.391 1 91.5 135 GLY B CA 1
ATOM 4406 C C . GLY B 1 135 ? -9.609 -0.797 28.141 1 91.5 135 GLY B C 1
ATOM 4407 O O . GLY B 1 135 ? -10.57 -0.341 27.516 1 91.5 135 GLY B O 1
ATOM 4408 N N . VAL B 1 136 ? -9.586 -1.018 29.516 1 91.19 136 VAL B N 1
ATOM 4409 C CA . VAL B 1 136 ? -10.695 -0.577 30.359 1 91.19 136 VAL B CA 1
ATOM 4410 C C . VAL B 1 136 ? -10.359 0.76 31.016 1 91.19 136 VAL B C 1
ATOM 4412 O O . VAL B 1 136 ? -9.312 0.894 31.656 1 91.19 136 VAL B O 1
ATOM 4415 N N . VAL B 1 137 ? -11.211 1.767 30.766 1 88.69 137 VAL B N 1
ATOM 4416 C CA . VAL B 1 137 ? -11.055 3.09 31.359 1 88.69 137 VAL B CA 1
ATOM 4417 C C . VAL B 1 137 ? -12.328 3.463 32.125 1 88.69 137 VAL B C 1
ATOM 4419 O O . VAL B 1 137 ? -13.422 3.475 31.547 1 88.69 137 VAL B O 1
ATOM 4422 N N . GLU B 1 138 ? -12.234 3.783 33.344 1 90.75 138 GLU B N 1
ATOM 4423 C CA . GLU B 1 138 ? -13.359 4.168 34.188 1 90.75 138 GLU B CA 1
ATOM 4424 C C . GLU B 1 138 ? -14.484 3.143 34.094 1 90.75 138 GLU B C 1
ATOM 4426 O O . GLU B 1 138 ? -15.648 3.506 33.969 1 90.75 138 GLU B O 1
ATOM 4431 N N . GLY B 1 139 ? -14.141 1.893 33.938 1 91.75 139 GLY B N 1
ATOM 4432 C CA . GLY B 1 139 ? -15.086 0.793 33.969 1 91.75 139 GLY B CA 1
ATOM 4433 C C . GLY B 1 139 ? -15.648 0.438 32.625 1 91.75 139 GLY B C 1
ATOM 4434 O O . GLY B 1 139 ? -16.422 -0.521 32.5 1 91.75 139 GLY B O 1
ATOM 4435 N N . VAL B 1 140 ? -15.242 1.245 31.641 1 94.25 140 VAL B N 1
ATOM 4436 C CA . VAL B 1 140 ? -15.758 0.979 30.312 1 94.25 140 VAL B CA 1
ATOM 4437 C C . VAL B 1 140 ? -14.688 0.266 29.484 1 94.25 140 VAL B C 1
ATOM 4439 O O . VAL B 1 140 ? -13.578 0.771 29.328 1 94.25 140 VAL B O 1
ATOM 4442 N N . ASP B 1 141 ? -15.031 -0.962 29.031 1 95.19 141 ASP B N 1
ATOM 4443 C CA . ASP B 1 141 ? -14.156 -1.706 28.125 1 95.19 141 ASP B CA 1
ATOM 4444 C C . ASP B 1 141 ? -14.289 -1.211 26.688 1 95.19 141 ASP B C 1
ATOM 4446 O O . ASP B 1 141 ? -15.352 -1.36 26.078 1 95.19 141 ASP B O 1
ATOM 4450 N N . TYR B 1 142 ? -13.219 -0.747 26.156 1 96.81 142 TYR B N 1
ATOM 4451 C CA . TYR B 1 142 ? -13.242 -0.177 24.812 1 96.81 142 TYR B CA 1
ATOM 4452 C C . TYR B 1 142 ? -13.086 -1.264 23.766 1 96.81 142 TYR B C 1
ATOM 4454 O O . TYR B 1 142 ? -13.195 -0.993 22.562 1 96.81 142 TYR B O 1
ATOM 4462 N N . HIS B 1 143 ? -12.789 -2.488 24.188 1 97.44 143 HIS B N 1
ATOM 4463 C CA . HIS B 1 143 ? -12.672 -3.645 23.297 1 97.44 143 HIS B CA 1
ATOM 4464 C C . HIS B 1 143 ? -11.633 -3.402 22.219 1 97.44 143 HIS B C 1
ATOM 4466 O O . HIS B 1 143 ? -10.453 -3.213 22.5 1 97.44 143 HIS B O 1
ATOM 4472 N N . HIS B 1 144 ? -12.047 -3.197 20.938 1 98.25 144 HIS B N 1
ATOM 4473 C CA . HIS B 1 144 ? -11.133 -3.1 19.797 1 98.25 144 HIS B CA 1
ATOM 4474 C C . HIS B 1 144 ? -10.812 -1.644 19.469 1 98.25 144 HIS B C 1
ATOM 4476 O O . HIS B 1 144 ? -10.359 -1.338 18.375 1 98.25 144 HIS B O 1
ATOM 4482 N N . THR B 1 145 ? -11.148 -0.722 20.328 1 98.38 145 THR B N 1
ATOM 4483 C CA . THR B 1 145 ? -10.633 0.637 20.203 1 98.38 145 THR B CA 1
ATOM 4484 C C . THR B 1 145 ? -9.211 0.725 20.766 1 98.38 145 THR B C 1
ATOM 4486 O O . THR B 1 145 ? -8.945 0.234 21.859 1 98.38 145 THR B O 1
ATOM 4489 N N . GLY B 1 146 ? -8.297 1.266 19.922 1 97.75 146 GLY B N 1
ATOM 4490 C CA . GLY B 1 146 ? -6.898 1.292 20.328 1 97.75 146 GLY B CA 1
ATOM 4491 C C . GLY B 1 146 ? -6.258 2.656 20.156 1 97.75 146 GLY B C 1
ATOM 4492 O O . GLY B 1 146 ? -6.953 3.652 19.938 1 97.75 146 GLY B O 1
ATOM 4493 N N . GLU B 1 147 ? -4.973 2.668 20.422 1 95.88 147 GLU B N 1
ATOM 4494 C CA . GLU B 1 147 ? -4.129 3.84 20.203 1 95.88 147 GLU B CA 1
ATOM 4495 C C . GLU B 1 147 ? -2.859 3.473 19.438 1 95.88 147 GLU B C 1
ATOM 4497 O O . GLU B 1 147 ? -2.461 2.307 19.406 1 95.88 147 GLU B O 1
ATOM 4502 N N . VAL B 1 148 ? -2.293 4.48 18.781 1 96.81 148 VAL B N 1
ATOM 4503 C CA . VAL B 1 148 ? -1.098 4.254 17.984 1 96.81 148 VAL B CA 1
ATOM 4504 C C . VAL B 1 148 ? 0.075 3.887 18.891 1 96.81 148 VAL B C 1
ATOM 4506 O O . VAL B 1 148 ? 0.396 4.621 19.828 1 96.81 148 VAL B O 1
ATOM 4509 N N . ARG B 1 149 ? 0.64 2.789 18.625 1 93.5 149 ARG B N 1
ATOM 4510 C CA . ARG B 1 149 ? 1.859 2.379 19.312 1 93.5 149 ARG B CA 1
ATOM 4511 C C . ARG B 1 149 ? 3.098 2.797 18.531 1 93.5 149 ARG B C 1
ATOM 4513 O O . ARG B 1 149 ? 4.086 3.244 19.125 1 93.5 149 ARG B O 1
ATOM 4520 N N . ARG B 1 150 ? 2.963 2.58 17.219 1 92.19 150 ARG B N 1
ATOM 4521 C CA . ARG B 1 150 ? 4.129 2.877 16.391 1 92.19 150 ARG B CA 1
ATOM 4522 C C . ARG B 1 150 ? 3.721 3.145 14.953 1 92.19 150 ARG B C 1
ATOM 4524 O O . ARG B 1 150 ? 2.842 2.467 14.414 1 92.19 150 ARG B O 1
ATOM 4531 N N . ILE B 1 151 ? 4.438 4.137 14.359 1 96.81 151 ILE B N 1
ATOM 4532 C CA . ILE B 1 151 ? 4.367 4.383 12.922 1 96.81 151 ILE B CA 1
ATOM 4533 C C . ILE B 1 151 ? 5.602 3.807 12.242 1 96.81 151 ILE B C 1
ATOM 4535 O O . ILE B 1 151 ? 6.727 3.994 12.711 1 96.81 151 ILE B O 1
ATOM 4539 N N . ASP B 1 152 ? 5.422 3.082 11.203 1 96 152 ASP B N 1
ATOM 4540 C CA . ASP B 1 152 ? 6.547 2.529 10.453 1 96 152 ASP B CA 1
ATOM 4541 C C . ASP B 1 152 ? 7.242 3.613 9.633 1 96 152 ASP B C 1
ATOM 4543 O O . ASP B 1 152 ? 7.098 3.664 8.406 1 96 152 ASP B O 1
ATOM 4547 N N . ARG B 1 153 ? 8.109 4.309 10.273 1 95.62 153 ARG B N 1
ATOM 4548 C CA . ARG B 1 153 ? 8.797 5.445 9.664 1 95.62 153 ARG B CA 1
ATOM 4549 C C . ARG B 1 153 ? 9.609 5.012 8.453 1 95.62 153 ARG B C 1
ATOM 4551 O O . ARG B 1 153 ? 9.578 5.668 7.41 1 95.62 153 ARG B O 1
ATOM 4558 N N . LYS B 1 154 ? 10.297 3.98 8.586 1 93.69 154 LYS B N 1
ATOM 4559 C CA . LYS B 1 154 ? 11.148 3.504 7.508 1 93.69 154 LYS B CA 1
ATOM 4560 C C . LYS B 1 154 ? 10.328 3.066 6.301 1 93.69 154 LYS B C 1
ATOM 4562 O O . LYS B 1 154 ? 10.625 3.445 5.168 1 93.69 154 LYS B O 1
ATOM 4567 N N . GLY B 1 155 ? 9.32 2.264 6.586 1 94.88 155 GLY B N 1
ATOM 4568 C CA . GLY B 1 155 ? 8.453 1.817 5.504 1 94.88 155 GLY B CA 1
ATOM 4569 C C . GLY B 1 155 ? 7.797 2.961 4.758 1 94.88 155 GLY B C 1
ATOM 4570 O O . GLY B 1 155 ? 7.781 2.979 3.525 1 94.88 155 GLY B O 1
ATOM 4571 N N . ILE B 1 156 ? 7.316 3.898 5.508 1 97.69 156 ILE B N 1
ATOM 4572 C CA . ILE B 1 156 ? 6.664 5.055 4.906 1 97.69 156 ILE B CA 1
ATOM 4573 C C . ILE B 1 156 ? 7.691 5.879 4.129 1 97.69 156 ILE B C 1
ATOM 4575 O O . ILE B 1 156 ? 7.426 6.316 3.008 1 97.69 156 ILE B O 1
ATOM 4579 N N . GLY B 1 157 ? 8.852 6.078 4.727 1 96.12 157 GLY B N 1
ATOM 4580 C CA . GLY B 1 157 ? 9.914 6.82 4.062 1 96.12 157 GLY B CA 1
ATOM 4581 C C . GLY B 1 157 ? 10.273 6.254 2.705 1 96.12 157 GLY B C 1
ATOM 4582 O O . GLY B 1 157 ? 10.453 7.004 1.741 1 96.12 157 GLY B O 1
ATOM 4583 N N . ARG B 1 158 ? 10.336 4.984 2.572 1 94.44 158 ARG B N 1
ATOM 4584 C CA . ARG B 1 158 ? 10.695 4.328 1.318 1 94.44 158 ARG B CA 1
ATOM 4585 C C . ARG B 1 158 ? 9.609 4.551 0.262 1 94.44 158 ARG B C 1
ATOM 4587 O O . ARG B 1 158 ? 9.922 4.746 -0.915 1 94.44 158 ARG B O 1
ATOM 4594 N N . LEU B 1 159 ? 8.414 4.48 0.668 1 96.62 159 LEU B N 1
ATOM 4595 C CA . LEU B 1 159 ? 7.309 4.738 -0.253 1 96.62 159 LEU B CA 1
ATOM 4596 C C . LEU B 1 159 ? 7.348 6.172 -0.765 1 96.62 159 LEU B C 1
ATOM 4598 O O . LEU B 1 159 ? 7.125 6.418 -1.952 1 96.62 159 LEU B O 1
ATOM 4602 N N . LEU B 1 160 ? 7.605 7.027 0.146 1 96.75 160 LEU B N 1
ATOM 4603 C CA . LEU B 1 160 ? 7.691 8.438 -0.216 1 96.75 160 LEU B CA 1
ATOM 4604 C C . LEU B 1 160 ? 8.867 8.688 -1.156 1 96.75 160 LEU B C 1
ATOM 4606 O O . LEU B 1 160 ? 8.773 9.508 -2.07 1 96.75 160 LEU B O 1
ATOM 4610 N N . ASP B 1 161 ? 9.969 7.973 -0.914 1 93.88 161 ASP B N 1
ATOM 4611 C CA . ASP B 1 161 ? 11.141 8.086 -1.782 1 93.88 161 ASP B CA 1
ATOM 4612 C C . ASP B 1 161 ? 10.797 7.691 -3.217 1 93.88 161 ASP B C 1
ATOM 4614 O O . ASP B 1 161 ? 11.367 8.234 -4.168 1 93.88 161 ASP B O 1
ATOM 4618 N N . GLU B 1 162 ? 9.844 6.832 -3.33 1 90.44 162 GLU B N 1
ATOM 4619 C CA . GLU B 1 162 ? 9.438 6.367 -4.652 1 90.44 162 GLU B CA 1
ATOM 4620 C C . GLU B 1 162 ? 8.297 7.219 -5.207 1 90.44 162 GLU B C 1
ATOM 4622 O O . GLU B 1 162 ? 7.645 6.836 -6.18 1 90.44 162 GLU B O 1
ATOM 4627 N N . ARG B 1 163 ? 7.945 8.266 -4.559 1 91.62 163 ARG B N 1
ATOM 4628 C CA . ARG B 1 163 ? 6.992 9.289 -4.984 1 91.62 163 ARG B CA 1
ATOM 4629 C C . ARG B 1 163 ? 5.562 8.75 -4.949 1 91.62 163 ARG B C 1
ATOM 4631 O O . ARG B 1 163 ? 4.711 9.195 -5.723 1 91.62 163 ARG B O 1
ATOM 4638 N N . SER B 1 164 ? 5.375 7.82 -4.113 1 95.62 164 SER B N 1
ATOM 4639 C CA . SER B 1 164 ? 4.004 7.391 -3.861 1 95.62 164 SER B CA 1
ATOM 4640 C C . SER B 1 164 ? 3.32 8.305 -2.848 1 95.62 164 SER B C 1
ATOM 4642 O O . SER B 1 164 ? 3.971 8.836 -1.948 1 95.62 164 SER B O 1
ATOM 4644 N N . ILE B 1 165 ? 2.002 8.508 -3.062 1 97.44 165 ILE B N 1
ATOM 4645 C CA . ILE B 1 165 ? 1.193 9.016 -1.961 1 97.44 165 ILE B CA 1
ATOM 4646 C C . ILE B 1 165 ? 0.899 7.887 -0.974 1 97.44 165 ILE B C 1
ATOM 4648 O O . ILE B 1 165 ? 0.374 6.836 -1.357 1 97.44 165 ILE B O 1
ATOM 4652 N N . VAL B 1 166 ? 1.317 8.094 0.28 1 98.69 166 VAL B N 1
ATOM 4653 C CA . VAL B 1 166 ? 1.091 7.062 1.285 1 98.69 166 VAL B CA 1
ATOM 4654 C C . VAL B 1 166 ? -0.289 7.25 1.914 1 98.69 166 VAL B C 1
ATOM 4656 O O . VAL B 1 166 ? -0.635 8.352 2.354 1 98.69 166 VAL B O 1
ATOM 4659 N N . LEU B 1 167 ? -1.096 6.211 1.889 1 98.75 167 LEU B N 1
ATOM 4660 C CA . LEU B 1 167 ? -2.441 6.242 2.453 1 98.75 167 LEU B CA 1
ATOM 4661 C C . LEU B 1 167 ? -2.49 5.492 3.781 1 98.75 167 LEU B C 1
ATOM 4663 O O . LEU B 1 167 ? -2.199 4.293 3.834 1 98.75 167 LEU B O 1
ATOM 4667 N N . LEU B 1 168 ? -2.842 6.199 4.867 1 98.81 168 LEU B N 1
ATOM 4668 C CA . LEU B 1 168 ? -3.029 5.605 6.188 1 98.81 168 LEU B CA 1
ATOM 4669 C C . LEU B 1 168 ? -4.504 5.598 6.578 1 98.81 168 LEU B C 1
ATOM 4671 O O . LEU B 1 168 ? -5.219 6.57 6.324 1 98.81 168 LEU B O 1
ATOM 4675 N N . SER B 1 169 ? -4.883 4.5 7.109 1 98.44 169 SER B N 1
ATOM 4676 C CA . SER B 1 169 ? -6.254 4.34 7.59 1 98.44 169 SER B CA 1
ATOM 4677 C C . SER B 1 169 ? -6.32 4.43 9.109 1 98.44 169 SER B C 1
ATOM 4679 O O . SER B 1 169 ? -5.305 4.289 9.789 1 98.44 169 SER B O 1
ATOM 4681 N N . PRO B 1 170 ? -7.523 4.746 9.633 1 98.56 170 PRO B N 1
ATOM 4682 C CA . PRO B 1 170 ? -7.68 4.777 11.086 1 98.56 170 PRO B CA 1
ATOM 4683 C C . PRO B 1 170 ? -7.801 3.381 11.695 1 98.56 170 PRO B C 1
ATOM 4685 O O . PRO B 1 170 ? -8.695 3.135 12.508 1 98.56 170 PRO B O 1
ATOM 4688 N N . LEU B 1 171 ? -6.887 2.521 11.383 1 98.69 171 LEU B N 1
ATOM 4689 C CA . LEU B 1 171 ? -6.715 1.178 11.922 1 98.69 171 LEU B CA 1
ATOM 4690 C C . LEU B 1 171 ? -5.25 0.91 12.258 1 98.69 171 LEU B C 1
ATOM 4692 O O . LEU B 1 171 ? -4.355 1.521 11.672 1 98.69 171 LEU B O 1
ATOM 4696 N N . GLY B 1 172 ? -5.066 0.14 13.18 1 98.06 172 GLY B N 1
ATOM 4697 C CA . GLY B 1 172 ? -3.75 -0.398 13.484 1 98.06 172 GLY B CA 1
ATOM 4698 C C . GLY B 1 172 ? -3.771 -1.881 13.805 1 98.06 172 GLY B C 1
ATOM 4699 O O . GLY B 1 172 ? -4.828 -2.441 14.109 1 98.06 172 GLY B O 1
ATOM 4700 N N . TYR B 1 173 ? -2.662 -2.432 13.688 1 97 173 TYR B N 1
ATOM 4701 C CA . TYR B 1 173 ? -2.527 -3.869 13.898 1 97 173 TYR B CA 1
ATOM 4702 C C . TYR B 1 173 ? -1.606 -4.164 15.078 1 97 173 TYR B C 1
ATOM 4704 O O . TYR B 1 173 ? -0.606 -3.473 15.281 1 97 173 TYR B O 1
ATOM 4712 N N . SER B 1 174 ? -1.969 -5.188 15.844 1 92.81 174 SER B N 1
ATOM 4713 C CA . SER B 1 174 ? -1.074 -5.633 16.906 1 92.81 174 SER B CA 1
ATOM 4714 C C . SER B 1 174 ? -0.2 -6.793 16.438 1 92.81 174 SER B C 1
ATOM 4716 O O . SER B 1 174 ? -0.517 -7.461 15.453 1 92.81 174 SER B O 1
ATOM 4718 N N . PRO B 1 175 ? 0.881 -7.035 17.188 1 87.38 175 PRO B N 1
ATOM 4719 C CA . PRO B 1 175 ? 1.743 -8.172 16.859 1 87.38 175 PRO B CA 1
ATOM 4720 C C . PRO B 1 175 ? 1.043 -9.516 17.062 1 87.38 175 PRO B C 1
ATOM 4722 O O . PRO B 1 175 ? 1.568 -10.555 16.641 1 87.38 175 PRO B O 1
ATOM 4725 N N . THR B 1 176 ? -0.145 -9.516 17.609 1 88.56 176 THR B N 1
ATOM 4726 C CA . THR B 1 176 ? -0.904 -10.75 17.766 1 88.56 176 THR B CA 1
ATOM 4727 C C . THR B 1 176 ? -1.945 -10.891 16.672 1 88.56 176 THR B C 1
ATOM 4729 O O . THR B 1 176 ? -2.732 -11.844 16.672 1 88.56 176 THR B O 1
ATOM 4732 N N . GLY B 1 177 ? -1.947 -9.922 15.766 1 90.5 177 GLY B N 1
ATOM 4733 C CA . GLY B 1 177 ? -2.816 -10.023 14.602 1 90.5 177 GLY B CA 1
ATOM 4734 C C . GLY B 1 177 ? -4.172 -9.375 14.812 1 90.5 177 GLY B C 1
ATOM 4735 O O . GLY B 1 177 ? -5.07 -9.523 13.984 1 90.5 177 GLY B O 1
ATOM 4736 N N . GLU B 1 178 ? -4.336 -8.648 15.875 1 94.12 178 GLU B N 1
ATOM 4737 C CA . GLU B 1 178 ? -5.602 -7.969 16.141 1 94.12 178 GLU B CA 1
ATOM 4738 C C . GLU B 1 178 ? -5.684 -6.645 15.398 1 94.12 178 GLU B C 1
ATOM 4740 O O . GLU B 1 178 ? -4.664 -5.996 15.156 1 94.12 178 GLU B O 1
ATOM 4745 N N . ILE B 1 179 ? -6.934 -6.332 15.086 1 98.31 179 ILE B N 1
ATOM 4746 C CA . ILE B 1 179 ? -7.223 -5.059 14.43 1 98.31 179 ILE B CA 1
ATOM 4747 C C . ILE B 1 179 ? -7.82 -4.082 15.438 1 98.31 179 ILE B C 1
ATOM 4749 O O . ILE B 1 179 ? -8.75 -4.43 16.172 1 98.31 179 ILE B O 1
ATOM 4753 N N . PHE B 1 180 ? -7.316 -2.889 15.477 1 98.5 180 PHE B N 1
ATOM 4754 C CA . PHE B 1 180 ? -7.84 -1.89 16.391 1 98.5 180 PHE B CA 1
ATOM 4755 C C . PHE B 1 180 ? -8.328 -0.657 15.648 1 98.5 180 PHE B C 1
ATOM 4757 O O . PHE B 1 180 ? -7.684 -0.208 14.695 1 98.5 180 PHE B O 1
ATOM 4764 N N . ASN B 1 181 ? -9.461 -0.176 16.094 1 98.75 181 ASN B N 1
ATOM 4765 C CA . ASN B 1 181 ? -10.031 1.087 15.633 1 98.75 181 ASN B CA 1
ATOM 4766 C C . ASN B 1 181 ? -9.328 2.283 16.266 1 98.75 181 ASN B C 1
ATOM 4768 O O . ASN B 1 181 ? -9.227 2.371 17.484 1 98.75 181 ASN B O 1
ATOM 4772 N N . LEU B 1 182 ? -8.836 3.152 15.43 1 98.5 182 LEU B N 1
ATOM 4773 C CA . LEU B 1 182 ? -8.078 4.305 15.898 1 98.5 182 LEU B CA 1
ATOM 4774 C C . LEU B 1 182 ? -8.766 5.609 15.492 1 98.5 182 LEU B C 1
ATOM 4776 O O . LEU B 1 182 ? -9.508 5.645 14.516 1 98.5 182 LEU B O 1
ATOM 4780 N N . ALA B 1 183 ? -8.492 6.664 16.25 1 97.31 183 ALA B N 1
ATOM 4781 C CA . ALA B 1 183 ? -8.898 8.008 15.828 1 97.31 183 ALA B CA 1
ATOM 4782 C C . ALA B 1 183 ? -7.992 8.523 14.711 1 97.31 183 ALA B C 1
ATOM 4784 O O . ALA B 1 183 ? -6.766 8.5 14.836 1 97.31 183 ALA B O 1
ATOM 4785 N N . CYS B 1 184 ? -8.625 8.961 13.633 1 98.12 184 CYS B N 1
ATOM 4786 C CA . CYS B 1 184 ? -7.82 9.359 12.492 1 98.12 184 CYS B CA 1
ATOM 4787 C C . CYS B 1 184 ? -6.949 10.562 12.828 1 98.12 184 CYS B C 1
ATOM 4789 O O . CYS B 1 184 ? -5.84 10.695 12.305 1 98.12 184 CYS B O 1
ATOM 4791 N N . GLU B 1 185 ? -7.387 11.5 13.773 1 97.31 185 GLU B N 1
ATOM 4792 C CA . GLU B 1 185 ? -6.586 12.641 14.203 1 97.31 185 GLU B CA 1
ATOM 4793 C C . GLU B 1 185 ? -5.305 12.188 14.898 1 97.31 185 GLU B C 1
ATOM 4795 O O . GLU B 1 185 ? -4.242 12.781 14.703 1 97.31 185 GLU B O 1
ATOM 4800 N N . ASP B 1 186 ? -5.445 11.148 15.68 1 96.88 186 ASP B N 1
ATOM 4801 C CA . ASP B 1 186 ? -4.289 10.594 16.375 1 96.88 186 ASP B CA 1
ATOM 4802 C C . ASP B 1 186 ? -3.309 9.953 15.398 1 96.88 186 ASP B C 1
ATOM 4804 O O . ASP B 1 186 ? -2.094 10.094 15.547 1 96.88 186 ASP B O 1
ATOM 4808 N N . VAL B 1 187 ? -3.852 9.227 14.43 1 98.69 187 VAL B N 1
ATOM 4809 C CA . VAL B 1 187 ? -3.006 8.602 13.414 1 98.69 187 VAL B CA 1
ATOM 4810 C C . VAL B 1 187 ? -2.232 9.68 12.664 1 98.69 187 VAL B C 1
ATOM 4812 O O . VAL B 1 187 ? -1.02 9.57 12.469 1 98.69 187 VAL B O 1
ATOM 4815 N N . ALA B 1 188 ? -2.934 10.75 12.281 1 98.81 188 ALA B N 1
ATOM 4816 C CA . ALA B 1 188 ? -2.311 11.836 11.531 1 98.81 188 ALA B CA 1
ATOM 4817 C C . ALA B 1 188 ? -1.251 12.539 12.367 1 98.81 188 ALA B C 1
ATOM 4819 O O . ALA B 1 188 ? -0.148 12.812 11.891 1 98.81 188 ALA B O 1
ATOM 4820 N N . MET B 1 189 ? -1.625 12.844 13.602 1 98.06 189 MET B N 1
ATOM 4821 C CA . MET B 1 189 ? -0.713 13.523 14.516 1 98.06 189 MET B CA 1
ATOM 4822 C C . MET B 1 189 ? 0.55 12.695 14.734 1 98.06 189 MET B C 1
ATOM 4824 O O . MET B 1 189 ? 1.663 13.211 14.594 1 98.06 189 MET B O 1
ATOM 4828 N N . ARG B 1 190 ? 0.41 11.422 15.023 1 97.75 190 ARG B N 1
ATOM 4829 C CA . ARG B 1 190 ? 1.544 10.539 15.297 1 97.75 190 ARG B CA 1
ATOM 4830 C C . ARG B 1 190 ? 2.395 10.344 14.047 1 97.75 190 ARG B C 1
ATOM 4832 O O . ARG B 1 190 ? 3.623 10.289 14.125 1 97.75 190 ARG B O 1
ATOM 4839 N N . ALA B 1 191 ? 1.737 10.234 12.914 1 98.75 191 ALA B N 1
ATOM 4840 C CA . ALA B 1 191 ? 2.475 10.125 11.656 1 98.75 191 ALA B CA 1
ATOM 4841 C C . ALA B 1 191 ? 3.316 11.375 11.406 1 98.75 191 ALA B C 1
ATOM 4843 O O . ALA B 1 191 ? 4.492 11.281 11.039 1 98.75 191 ALA B O 1
ATOM 4844 N N . ALA B 1 192 ? 2.688 12.555 11.625 1 98.5 192 ALA B N 1
ATOM 4845 C CA . ALA B 1 192 ? 3.402 13.812 11.414 1 98.5 192 ALA B CA 1
ATOM 4846 C C . ALA B 1 192 ? 4.617 13.914 12.336 1 98.5 192 ALA B C 1
ATOM 4848 O O . ALA B 1 192 ? 5.699 14.305 11.898 1 98.5 192 ALA B O 1
ATOM 4849 N N . ILE B 1 193 ? 4.453 13.547 13.562 1 96.31 193 ILE B N 1
ATOM 4850 C CA . ILE B 1 193 ? 5.52 13.617 14.555 1 96.31 193 ILE B CA 1
ATOM 4851 C C . ILE B 1 193 ? 6.633 12.641 14.188 1 96.31 193 ILE B C 1
ATOM 4853 O O . ILE B 1 193 ? 7.797 13.031 14.062 1 96.31 193 ILE B O 1
ATOM 4857 N N . ASP B 1 194 ? 6.277 11.383 13.945 1 95.75 194 ASP B N 1
ATOM 4858 C CA . ASP B 1 194 ? 7.258 10.32 13.734 1 95.75 194 ASP B CA 1
ATOM 4859 C C . ASP B 1 194 ? 8.016 10.531 12.43 1 95.75 194 ASP B C 1
ATOM 4861 O O . ASP B 1 194 ? 9.195 10.188 12.328 1 95.75 194 ASP B O 1
ATOM 4865 N N . LEU B 1 195 ? 7.379 11.117 11.461 1 97.44 195 LEU B N 1
ATOM 4866 C CA . LEU B 1 195 ? 8.008 11.32 10.156 1 97.44 195 LEU B CA 1
ATOM 4867 C C . LEU B 1 195 ? 8.727 12.664 10.109 1 97.44 195 LEU B C 1
ATOM 4869 O O . LEU B 1 195 ? 9.32 13.016 9.086 1 97.44 195 LEU B O 1
ATOM 4873 N N . GLU B 1 196 ? 8.625 13.398 11.242 1 94.81 196 GLU B N 1
ATOM 4874 C CA . GLU B 1 196 ? 9.18 14.75 11.273 1 94.81 196 GLU B CA 1
ATOM 4875 C C . GLU B 1 196 ? 8.68 15.578 10.094 1 94.81 196 GLU B C 1
ATOM 4877 O O . GLU B 1 196 ? 9.477 16.172 9.367 1 94.81 196 GLU B O 1
ATOM 4882 N N . ALA B 1 197 ? 7.391 15.547 9.953 1 96.69 197 ALA B N 1
ATOM 4883 C CA . ALA B 1 197 ? 6.758 16.234 8.82 1 96.69 197 ALA B CA 1
ATOM 4884 C C . ALA B 1 197 ? 6.953 17.734 8.922 1 96.69 197 ALA B C 1
ATOM 4886 O O . ALA B 1 197 ? 7.016 18.297 10.023 1 96.69 197 ALA B O 1
ATOM 4887 N N . GLU B 1 198 ? 7.062 18.359 7.762 1 93.56 198 GLU B N 1
ATOM 4888 C CA . GLU B 1 198 ? 7.105 19.812 7.699 1 93.56 198 GLU B CA 1
ATOM 4889 C C . GLU B 1 198 ? 5.77 20.422 8.117 1 93.56 198 GLU B C 1
ATOM 4891 O O . GLU B 1 198 ? 5.734 21.453 8.781 1 93.56 198 GLU B O 1
ATOM 4896 N N . LYS B 1 199 ? 4.734 19.781 7.699 1 95.62 199 LYS B N 1
ATOM 4897 C CA . LYS B 1 199 ? 3.4 20.297 7.984 1 95.62 199 LYS B CA 1
ATOM 4898 C C . LYS B 1 199 ? 2.426 19.172 8.297 1 95.62 199 LYS B C 1
ATOM 4900 O O . LYS B 1 199 ? 2.49 18.094 7.695 1 95.62 199 LYS B O 1
ATOM 4905 N N . LEU B 1 200 ? 1.55 19.453 9.234 1 98.31 200 LEU B N 1
ATOM 4906 C CA . LEU B 1 200 ? 0.325 18.703 9.469 1 98.31 200 LEU B CA 1
ATOM 4907 C C . LEU B 1 200 ? -0.901 19.516 9.062 1 98.31 200 LEU B C 1
ATOM 4909 O O . LEU B 1 200 ? -1.1 20.625 9.539 1 98.31 200 LEU B O 1
ATOM 4913 N N . ILE B 1 201 ? -1.666 18.969 8.141 1 98.38 201 ILE B N 1
ATOM 4914 C CA . ILE B 1 201 ? -2.867 19.656 7.676 1 98.38 201 ILE B CA 1
ATOM 4915 C C . ILE B 1 201 ? -4.105 18.859 8.078 1 98.38 201 ILE B C 1
ATOM 4917 O O . ILE B 1 201 ? -4.258 17.688 7.688 1 98.38 201 ILE B O 1
ATOM 4921 N N . LEU B 1 202 ? -4.953 19.5 8.82 1 98.69 202 LEU B N 1
ATOM 4922 C CA . LEU B 1 202 ? -6.156 18.844 9.32 1 98.69 202 LEU B CA 1
ATOM 4923 C C . LEU B 1 202 ? -7.406 19.484 8.727 1 98.69 202 LEU B C 1
ATOM 4925 O O . LEU B 1 202 ? -7.656 20.672 8.922 1 98.69 202 LEU B O 1
ATOM 4929 N N . TYR B 1 203 ? -8.188 18.688 8.008 1 98.5 203 TYR B N 1
ATOM 4930 C CA . TYR B 1 203 ? -9.453 19.172 7.465 1 98.5 203 TYR B CA 1
ATOM 4931 C C . TYR B 1 203 ? -10.562 19.078 8.508 1 98.5 203 TYR B C 1
ATOM 4933 O O . TYR B 1 203 ? -10.68 18.062 9.211 1 98.5 203 TYR B O 1
ATOM 4941 N N . GLY B 1 204 ? -11.352 20.094 8.656 1 97.69 204 GLY B N 1
ATOM 4942 C CA . GLY B 1 204 ? -12.602 20.141 9.406 1 97.69 204 GLY B CA 1
ATOM 4943 C C . GLY B 1 204 ? -13.742 20.781 8.633 1 97.69 204 GLY B C 1
ATOM 4944 O O . GLY B 1 204 ? -13.562 21.203 7.492 1 97.69 204 GLY B O 1
ATOM 4945 N N . ALA B 1 205 ? -14.891 20.75 9.242 1 96.69 205 ALA B N 1
ATOM 4946 C CA . ALA B 1 205 ? -16.062 21.312 8.586 1 96.69 205 ALA B CA 1
ATOM 4947 C C . ALA B 1 205 ? -15.984 22.844 8.531 1 96.69 205 ALA B C 1
ATOM 4949 O O . ALA B 1 205 ? -16.391 23.453 7.539 1 96.69 205 ALA B O 1
ATOM 4950 N N . GLU B 1 206 ? -15.461 23.453 9.57 1 94.94 206 GLU B N 1
ATOM 4951 C CA . GLU B 1 206 ? -15.359 24.906 9.672 1 94.94 206 GLU B CA 1
ATOM 4952 C C . GLU B 1 206 ? -14.125 25.438 8.945 1 94.94 206 GLU B C 1
ATOM 4954 O O . GLU B 1 206 ? -13.203 24.672 8.648 1 94.94 206 GLU B O 1
ATOM 4959 N N . GLN B 1 207 ? -14.086 26.672 8.664 1 94.25 207 GLN B N 1
ATOM 4960 C CA . GLN B 1 207 ? -12.961 27.297 7.992 1 94.25 207 GLN B CA 1
ATOM 4961 C C . GLN B 1 207 ? -11.672 27.141 8.797 1 94.25 207 GLN B C 1
ATOM 4963 O O . GLN B 1 207 ? -10.594 27.016 8.227 1 94.25 207 GLN B O 1
ATOM 4968 N N . GLY B 1 208 ? -11.688 27.141 10.055 1 95 208 GLY B N 1
ATOM 4969 C CA . GLY B 1 208 ? -10.664 27.062 11.086 1 95 208 GLY B CA 1
ATOM 4970 C C . GLY B 1 208 ? -11.219 27.25 12.484 1 95 208 GLY B C 1
ATOM 4971 O O . GLY B 1 208 ? -12.391 26.969 12.742 1 95 208 GLY B O 1
ATOM 4972 N N . LEU B 1 209 ? -10.414 27.594 13.344 1 94.94 209 LEU B N 1
ATOM 4973 C CA . LEU B 1 209 ? -10.883 27.953 14.68 1 94.94 209 LEU B CA 1
ATOM 4974 C C . LEU B 1 209 ? -11.562 29.312 14.68 1 94.94 209 LEU B C 1
ATOM 4976 O O . LEU B 1 209 ? -10.969 30.297 14.25 1 94.94 209 LEU B O 1
ATOM 4980 N N . LEU B 1 210 ? -12.82 29.297 15.062 1 91.25 210 LEU B N 1
ATOM 4981 C CA . LEU B 1 210 ? -13.523 30.562 15.234 1 91.25 210 LEU B CA 1
ATOM 4982 C C . LEU B 1 210 ? -13.484 31.016 16.688 1 91.25 210 LEU B C 1
ATOM 4984 O O . LEU B 1 210 ? -13.695 30.203 17.609 1 91.25 210 LEU B O 1
ATOM 4988 N N . ASP B 1 211 ? -13.195 32.25 16.906 1 86.44 211 ASP B N 1
ATOM 4989 C CA . ASP B 1 211 ? -13.188 32.781 18.266 1 86.44 211 ASP B CA 1
ATOM 4990 C C . ASP B 1 211 ? -14.609 33 18.766 1 86.44 211 ASP B C 1
ATOM 4992 O O . ASP B 1 211 ? -15.586 32.594 18.125 1 86.44 211 ASP B O 1
ATOM 4996 N N . ALA B 1 212 ? -14.695 33.594 19.953 1 84.31 212 ALA B N 1
ATOM 4997 C CA . ALA B 1 212 ? -15.977 33.75 20.625 1 84.31 212 ALA B CA 1
ATOM 4998 C C . ALA B 1 212 ? -16.891 34.688 19.812 1 84.31 212 ALA B C 1
ATOM 5000 O O . ALA B 1 212 ? -18.109 34.594 19.922 1 84.31 212 ALA B O 1
ATOM 5001 N N . SER B 1 213 ? -16.359 35.531 18.969 1 88.38 213 SER B N 1
ATOM 5002 C CA . SER B 1 213 ? -17.125 36.469 18.156 1 88.38 213 SER B CA 1
ATOM 5003 C C . SER B 1 213 ? -17.422 35.906 16.766 1 88.38 213 SER B C 1
ATOM 5005 O O . SER B 1 213 ? -18.047 36.562 15.938 1 88.38 213 SER B O 1
ATOM 5007 N N . GLY B 1 214 ? -16.922 34.781 16.5 1 88.56 214 GLY B N 1
ATOM 5008 C CA . GLY B 1 214 ? -17.172 34.125 15.227 1 88.56 214 GLY B CA 1
ATOM 5009 C C . GLY B 1 214 ? -16.125 34.469 14.172 1 88.56 214 GLY B C 1
ATOM 5010 O O . GLY B 1 214 ? -16.312 34.188 12.992 1 88.56 214 GLY B O 1
ATOM 5011 N N . LYS B 1 215 ? -15.156 35.094 14.602 1 89 215 LYS B N 1
ATOM 5012 C CA . LYS B 1 215 ? -14.078 35.469 13.688 1 89 215 LYS B CA 1
ATOM 5013 C C . LYS B 1 215 ? -13.016 34.375 13.625 1 89 215 LYS B C 1
ATOM 5015 O O . LYS B 1 215 ? -12.664 33.781 14.648 1 89 215 LYS B O 1
ATOM 5020 N N . LEU B 1 216 ? -12.453 34.219 12.453 1 91.88 216 LEU B N 1
ATOM 5021 C CA . LEU B 1 216 ? -11.43 33.188 12.227 1 91.88 216 LEU B CA 1
ATOM 5022 C C . LEU B 1 216 ? -10.141 33.562 12.953 1 91.88 216 LEU B C 1
ATOM 5024 O O . LEU B 1 216 ? -9.641 34.688 12.82 1 91.88 216 LEU B O 1
ATOM 5028 N N . VAL B 1 217 ? -9.648 32.656 13.812 1 90.5 217 VAL B N 1
ATOM 5029 C CA . VAL B 1 217 ? -8.32 32.812 14.406 1 90.5 217 VAL B CA 1
ATOM 5030 C C . VAL B 1 217 ? -7.262 32.312 13.422 1 90.5 217 VAL B C 1
ATOM 5032 O O . VAL B 1 217 ? -7.152 31.109 13.164 1 90.5 217 VAL B O 1
ATOM 5035 N N . ARG B 1 218 ? -6.477 33.156 12.938 1 87.75 218 ARG B N 1
ATOM 5036 C CA . ARG B 1 218 ? -5.578 32.844 11.828 1 87.75 218 ARG B CA 1
ATOM 5037 C C . ARG B 1 218 ? -4.336 32.125 12.32 1 87.75 218 ARG B C 1
ATOM 5039 O O . ARG B 1 218 ? -3.777 31.281 11.602 1 87.75 218 ARG B O 1
ATOM 5046 N N . GLU B 1 219 ? -3.859 32.469 13.469 1 88.5 219 GLU B N 1
ATOM 5047 C CA . GLU B 1 219 ? -2.629 31.859 13.984 1 88.5 219 GLU B CA 1
ATOM 5048 C C . GLU B 1 219 ? -2.693 31.703 15.5 1 88.5 219 GLU B C 1
ATOM 5050 O O . GLU B 1 219 ? -3.219 32.562 16.203 1 88.5 219 GLU B O 1
ATOM 5055 N N . LEU B 1 220 ? -2.186 30.594 15.945 1 88.12 220 LEU B N 1
ATOM 5056 C CA . LEU B 1 220 ? -2.107 30.266 17.359 1 88.12 220 LEU B CA 1
ATOM 5057 C C . LEU B 1 220 ? -0.779 29.594 17.703 1 88.12 220 LEU B C 1
ATOM 5059 O O . LEU B 1 220 ? -0.263 28.812 16.906 1 88.12 220 LEU B O 1
ATOM 5063 N N . ARG B 1 221 ? -0.174 29.984 18.844 1 88.12 221 ARG B N 1
ATOM 5064 C CA . ARG B 1 221 ? 0.885 29.172 19.438 1 88.12 221 ARG B CA 1
ATOM 5065 C C . ARG B 1 221 ? 0.302 28 20.219 1 88.12 221 ARG B C 1
ATOM 5067 O O . ARG B 1 221 ? -0.789 28.109 20.781 1 88.12 221 ARG B O 1
ATOM 5074 N N . PRO B 1 222 ? 0.988 26.906 20.25 1 91.44 222 PRO B N 1
ATOM 5075 C CA . PRO B 1 222 ? 0.479 25.734 20.984 1 91.44 222 PRO B CA 1
ATOM 5076 C C . PRO B 1 222 ? 0.086 26.062 22.422 1 91.44 222 PRO B C 1
ATOM 5078 O O . PRO B 1 222 ? -0.872 25.5 22.938 1 91.44 222 PRO B O 1
ATOM 5081 N N . GLN B 1 223 ? 0.735 27.031 23.062 1 86.19 223 GLN B N 1
ATOM 5082 C CA . GLN B 1 223 ? 0.49 27.391 24.453 1 86.19 223 GLN B CA 1
ATOM 5083 C C . GLN B 1 223 ? -0.865 28.078 24.625 1 86.19 223 GLN B C 1
ATOM 5085 O O . GLN B 1 223 ? -1.416 28.109 25.734 1 86.19 223 GLN B O 1
ATOM 5090 N N . GLN B 1 224 ? -1.381 28.625 23.531 1 88.44 224 GLN B N 1
ATOM 5091 C CA . GLN B 1 224 ? -2.652 29.344 23.562 1 88.44 224 GLN B CA 1
ATOM 5092 C C . GLN B 1 224 ? -3.826 28.391 23.375 1 88.44 224 GLN B C 1
ATOM 5094 O O . GLN B 1 224 ? -4.98 28.766 23.609 1 88.44 224 GLN B O 1
ATOM 5099 N N . VAL B 1 225 ? -3.559 27.156 23 1 92.88 225 VAL B N 1
ATOM 5100 C CA . VAL B 1 225 ? -4.57 26.203 22.531 1 92.88 225 VAL B CA 1
ATOM 5101 C C . VAL B 1 225 ? -5.43 25.75 23.719 1 92.88 225 VAL B C 1
ATOM 5103 O O . VAL B 1 225 ? -6.648 25.641 23.594 1 92.88 225 VAL B O 1
ATOM 5106 N N . PRO B 1 226 ? -4.879 25.594 24.953 1 90.88 226 PRO B N 1
ATOM 5107 C CA . PRO B 1 226 ? -5.684 25.078 26.062 1 90.88 226 PRO B CA 1
ATOM 5108 C C . PRO B 1 226 ? -6.875 25.984 26.391 1 90.88 226 PRO B C 1
ATOM 5110 O O . PRO B 1 226 ? -7.961 25.484 26.703 1 90.88 226 PRO B O 1
ATOM 5113 N N . ALA B 1 227 ? -6.73 27.281 26.266 1 89.75 227 ALA B N 1
ATOM 5114 C CA . ALA B 1 227 ? -7.828 28.203 26.547 1 89.75 227 ALA B CA 1
ATOM 5115 C C . ALA B 1 227 ? -8.969 28.016 25.547 1 89.75 227 ALA B C 1
ATOM 5117 O O . ALA B 1 227 ? -10.148 28.062 25.922 1 89.75 227 ALA B O 1
ATOM 5118 N N . HIS B 1 228 ? -8.609 27.797 24.344 1 92.69 228 HIS B N 1
ATOM 5119 C CA . HIS B 1 228 ? -9.617 27.562 23.328 1 92.69 228 HIS B CA 1
ATOM 5120 C C . HIS B 1 228 ? -10.281 26.188 23.516 1 92.69 228 HIS B C 1
ATOM 5122 O O . HIS B 1 228 ? -11.469 26.031 23.234 1 92.69 228 HIS B O 1
ATOM 5128 N N . LEU B 1 229 ? -9.516 25.188 23.969 1 93.12 229 LEU B N 1
ATOM 5129 C CA . LEU B 1 229 ? -10.055 23.859 24.203 1 93.12 229 LEU B CA 1
ATOM 5130 C C . LEU B 1 229 ? -11.125 23.891 25.281 1 93.12 229 LEU B C 1
ATOM 5132 O O . LEU B 1 229 ? -12.141 23.188 25.188 1 93.12 229 LEU B O 1
ATOM 5136 N N . GLN B 1 230 ? -10.867 24.656 26.281 1 91.31 230 GLN B N 1
ATOM 5137 C CA . GLN B 1 230 ? -11.852 24.781 27.344 1 91.31 230 GLN B CA 1
ATOM 5138 C C . GLN B 1 230 ? -13.172 25.344 26.828 1 91.31 230 GLN B C 1
ATOM 5140 O O . GLN B 1 230 ? -14.242 24.875 27.219 1 91.31 230 GLN B O 1
ATOM 5145 N N . ARG B 1 231 ? -13.086 26.25 25.969 1 91.44 231 ARG B N 1
ATOM 5146 C CA . ARG B 1 231 ? -14.266 26.891 25.375 1 91.44 231 ARG B CA 1
ATOM 5147 C C . ARG B 1 231 ? -14.992 25.922 24.438 1 91.44 231 ARG B C 1
ATOM 5149 O O . ARG B 1 231 ? -16.219 25.859 24.438 1 91.44 231 ARG B O 1
ATOM 5156 N N . LEU B 1 232 ? -14.281 25.125 23.672 1 92.06 232 LEU B N 1
ATOM 5157 C CA . LEU B 1 232 ? -14.828 24.281 22.625 1 92.06 232 LEU B CA 1
ATOM 5158 C C . LEU B 1 232 ? -15.383 22.984 23.203 1 92.06 232 LEU B C 1
ATOM 5160 O O . LEU B 1 232 ? -16.203 22.328 22.578 1 92.06 232 LEU B O 1
ATOM 5164 N N . GLY B 1 233 ? -14.93 22.609 24.359 1 89.81 233 GLY B N 1
ATOM 5165 C CA . GLY B 1 233 ? -15.406 21.406 25 1 89.81 233 GLY B CA 1
ATOM 5166 C C . GLY B 1 233 ? -15.078 20.141 24.219 1 89.81 233 GLY B C 1
ATOM 5167 O O . GLY B 1 233 ? -13.93 19.938 23.828 1 89.81 233 GLY B O 1
ATOM 5168 N N . ASN B 1 234 ? -16.188 19.328 23.953 1 86.88 234 ASN B N 1
ATOM 5169 C CA . ASN B 1 234 ? -15.977 18.031 23.297 1 86.88 234 ASN B CA 1
ATOM 5170 C C . ASN B 1 234 ? -16.312 18.094 21.812 1 86.88 234 ASN B C 1
ATOM 5172 O O . ASN B 1 234 ? -16.719 17.094 21.234 1 86.88 234 ASN B O 1
ATOM 5176 N N . SER B 1 235 ? -16.078 19.219 21.266 1 91.25 235 SER B N 1
ATOM 5177 C CA . SER B 1 235 ? -16.359 19.375 19.844 1 91.25 235 SER B CA 1
ATOM 5178 C C . SER B 1 235 ? -15.242 18.766 19 1 91.25 235 SER B C 1
ATOM 5180 O O . SER B 1 235 ? -14.141 18.531 19.484 1 91.25 235 SER B O 1
ATOM 5182 N N . TYR B 1 236 ? -15.609 18.469 17.75 1 92.75 236 TYR B N 1
ATOM 5183 C CA . TYR B 1 236 ? -14.594 17.922 16.859 1 92.75 236 TYR B CA 1
ATOM 5184 C C . TYR B 1 236 ? -13.508 18.953 16.578 1 92.75 236 TYR B C 1
ATOM 5186 O O . TYR B 1 236 ? -12.336 18.594 16.406 1 92.75 236 TYR B O 1
ATOM 5194 N N . GLN B 1 237 ? -13.875 20.219 16.594 1 92.44 237 GLN B N 1
ATOM 5195 C CA . GLN B 1 237 ? -12.898 21.297 16.422 1 92.44 237 GLN B CA 1
ATOM 5196 C C . GLN B 1 237 ? -11.844 21.25 17.516 1 92.44 237 GLN B C 1
ATOM 5198 O O . GLN B 1 237 ? -10.664 21.531 17.266 1 92.44 237 GLN B O 1
ATOM 5203 N N . ALA B 1 238 ? -12.297 21.016 18.688 1 94.25 238 ALA B N 1
ATOM 5204 C CA . ALA B 1 238 ? -11.375 20.891 19.812 1 94.25 238 ALA B CA 1
ATOM 5205 C C . ALA B 1 238 ? -10.375 19.766 19.594 1 94.25 238 ALA B C 1
ATOM 5207 O O . ALA B 1 238 ? -9.188 19.906 19.906 1 94.25 238 ALA B O 1
ATOM 5208 N N . GLU B 1 239 ? -10.852 18.656 19.031 1 94.38 239 GLU B N 1
ATOM 5209 C CA . GLU B 1 239 ? -9.992 17.5 18.766 1 94.38 239 GLU B CA 1
ATOM 5210 C C . GLU B 1 239 ? -8.922 17.844 17.734 1 94.38 239 GLU B C 1
ATOM 5212 O O . GLU B 1 239 ? -7.758 17.469 17.891 1 94.38 239 GLU B O 1
ATOM 5217 N N . LEU B 1 240 ? -9.344 18.516 16.703 1 97.06 240 LEU B N 1
ATOM 5218 C CA . LEU B 1 240 ? -8.414 18.938 15.664 1 97.06 240 LEU B CA 1
ATOM 5219 C C . LEU B 1 240 ? -7.355 19.875 16.219 1 97.06 240 LEU B C 1
ATOM 5221 O O . LEU B 1 240 ? -6.164 19.734 15.938 1 97.06 240 LEU B O 1
ATOM 5225 N N . LEU B 1 241 ? -7.852 20.828 17.016 1 96.44 241 LEU B N 1
ATOM 5226 C CA . LEU B 1 241 ? -6.957 21.812 17.609 1 96.44 241 LEU B CA 1
ATOM 5227 C C . LEU B 1 241 ? -5.957 21.172 18.547 1 96.44 241 LEU B C 1
ATOM 5229 O O . LEU B 1 241 ? -4.777 21.531 18.562 1 96.44 241 LEU B O 1
ATOM 5233 N N . ASP B 1 242 ? -6.43 20.297 19.312 1 95.81 242 ASP B N 1
ATOM 5234 C CA . ASP B 1 242 ? -5.562 19.578 20.234 1 95.81 242 ASP B CA 1
ATOM 5235 C C . ASP B 1 242 ? -4.492 18.781 19.5 1 95.81 242 ASP B C 1
ATOM 5237 O O . ASP B 1 242 ? -3.322 18.797 19.891 1 95.81 242 ASP B O 1
ATOM 5241 N N . ALA B 1 243 ? -4.891 18.094 18.469 1 97.25 243 ALA B N 1
ATOM 5242 C CA . ALA B 1 243 ? -3.943 17.344 17.656 1 97.25 243 ALA B CA 1
ATOM 5243 C C . ALA B 1 243 ? -2.891 18.25 17.031 1 97.25 243 ALA B C 1
ATOM 5245 O O . ALA B 1 243 ? -1.701 17.922 17.031 1 97.25 243 ALA B O 1
ATOM 5246 N N . ALA B 1 244 ? -3.326 19.359 16.531 1 97.62 244 ALA B N 1
ATOM 5247 C CA . ALA B 1 244 ? -2.418 20.328 15.922 1 97.62 244 ALA B CA 1
ATOM 5248 C C . ALA B 1 244 ? -1.39 20.828 16.938 1 97.62 244 ALA B C 1
ATOM 5250 O O . ALA B 1 244 ? -0.194 20.875 16.641 1 97.62 244 ALA B O 1
ATOM 5251 N N . ALA B 1 245 ? -1.853 21.172 18.109 1 95.19 245 ALA B N 1
ATOM 5252 C CA . ALA B 1 245 ? -0.979 21.688 19.156 1 95.19 245 ALA B CA 1
ATOM 5253 C C . ALA B 1 245 ? 0.021 20.641 19.625 1 95.19 245 ALA B C 1
ATOM 5255 O O . ALA B 1 245 ? 1.205 20.922 19.797 1 95.19 245 ALA B O 1
ATOM 5256 N N . GLN B 1 246 ? -0.477 19.453 19.781 1 94.62 246 GLN B N 1
ATOM 5257 C CA . GLN B 1 246 ? 0.386 18.359 20.219 1 94.62 246 GLN B CA 1
ATOM 5258 C C . GLN B 1 246 ? 1.472 18.062 19.188 1 94.62 246 GLN B C 1
ATOM 5260 O O . GLN B 1 246 ? 2.627 17.828 19.547 1 94.62 246 GLN B O 1
ATOM 5265 N N . ALA B 1 247 ? 1.063 18.062 17.938 1 96.5 247 ALA B N 1
ATOM 5266 C CA . ALA B 1 247 ? 2.043 17.844 16.891 1 96.5 247 ALA B CA 1
ATOM 5267 C C . ALA B 1 247 ? 3.143 18.906 16.922 1 96.5 247 ALA B C 1
ATOM 5269 O O . ALA B 1 247 ? 4.328 18.578 16.844 1 96.5 247 ALA B O 1
ATOM 5270 N N . CYS B 1 248 ? 2.76 20.109 17.125 1 93.44 248 CYS B N 1
ATOM 5271 C CA . CYS B 1 248 ? 3.719 21.219 17.141 1 93.44 248 CYS B CA 1
ATOM 5272 C C . CYS B 1 248 ? 4.625 21.125 18.359 1 93.44 248 CYS B C 1
ATOM 5274 O O . CYS B 1 248 ? 5.828 21.375 18.266 1 93.44 248 CYS B O 1
ATOM 5276 N N . ARG B 1 249 ? 4.055 20.766 19.453 1 89.31 249 ARG B N 1
ATOM 5277 C CA . ARG B 1 249 ? 4.84 20.609 20.672 1 89.31 249 ARG B CA 1
ATOM 5278 C C . ARG B 1 249 ? 5.867 19.484 20.516 1 89.31 249 ARG B C 1
ATOM 5280 O O . ARG B 1 249 ? 6.945 19.547 21.109 1 89.31 249 ARG B O 1
ATOM 5287 N N . ALA B 1 250 ? 5.512 18.578 19.656 1 91.56 250 ALA B N 1
ATOM 5288 C CA . ALA B 1 250 ? 6.371 17.406 19.484 1 91.56 250 ALA B CA 1
ATOM 5289 C C . ALA B 1 250 ? 7.34 17.609 18.312 1 91.56 250 ALA B C 1
ATOM 5291 O O . ALA B 1 250 ? 8.062 16.688 17.938 1 91.56 250 ALA B O 1
ATOM 5292 N N . GLY B 1 251 ? 7.305 18.781 17.703 1 87.38 251 GLY B N 1
ATOM 5293 C CA . GLY B 1 251 ? 8.383 19.094 16.781 1 87.38 251 GLY B CA 1
ATOM 5294 C C . GLY B 1 251 ? 7.902 19.375 15.367 1 87.38 251 GLY B C 1
ATOM 5295 O O . GLY B 1 251 ? 8.688 19.781 14.508 1 87.38 251 GLY B O 1
ATOM 5296 N N . VAL B 1 252 ? 6.656 19.141 15.086 1 93.88 252 VAL B N 1
ATOM 5297 C CA . VAL B 1 252 ? 6.129 19.516 13.773 1 93.88 252 VAL B CA 1
ATOM 5298 C C . VAL B 1 252 ? 6.102 21.031 13.633 1 93.88 252 VAL B C 1
ATOM 5300 O O . VAL B 1 252 ? 5.566 21.734 14.5 1 93.88 252 VAL B O 1
ATOM 5303 N N . LYS B 1 253 ? 6.594 21.547 12.609 1 87.94 253 LYS B N 1
ATOM 5304 C CA . LYS B 1 253 ? 6.832 22.984 12.5 1 87.94 253 LYS B CA 1
ATOM 5305 C C . LYS B 1 253 ? 5.516 23.75 12.391 1 87.94 253 LYS B C 1
ATOM 5307 O O . LYS B 1 253 ? 5.344 24.797 13.031 1 87.94 253 LYS B O 1
ATOM 5312 N N . ARG B 1 254 ? 4.699 23.25 11.516 1 92.06 254 ARG B N 1
ATOM 5313 C CA . ARG B 1 254 ? 3.447 23.938 11.242 1 92.06 254 ARG B CA 1
ATOM 5314 C C . ARG B 1 254 ? 2.285 22.953 11.133 1 92.06 254 ARG B C 1
ATOM 5316 O O . ARG B 1 254 ? 2.387 21.953 10.445 1 92.06 254 ARG B O 1
ATOM 5323 N N . SER B 1 255 ? 1.236 23.266 11.82 1 96.69 255 SER B N 1
ATOM 5324 C CA . SER B 1 255 ? -0.019 22.531 11.68 1 96.69 255 SER B CA 1
ATOM 5325 C C . SER B 1 255 ? -1.145 23.453 11.219 1 96.69 255 SER B C 1
ATOM 5327 O O . SER B 1 255 ? -1.316 24.547 11.758 1 96.69 255 SER B O 1
ATOM 5329 N N . HIS B 1 256 ? -1.826 23.031 10.227 1 96.25 256 HIS B N 1
ATOM 5330 C CA . HIS B 1 256 ? -2.896 23.828 9.641 1 96.25 256 HIS B CA 1
ATOM 5331 C C . HIS B 1 256 ? -4.25 23.156 9.82 1 96.25 256 HIS B C 1
ATOM 5333 O O . HIS B 1 256 ? -4.363 21.938 9.695 1 96.25 256 HIS B O 1
ATOM 5339 N N . ILE B 1 257 ? -5.223 23.938 10.148 1 97.69 257 ILE B N 1
ATOM 5340 C CA . ILE B 1 257 ? -6.609 23.484 10.133 1 97.69 257 ILE B CA 1
ATOM 5341 C C . ILE B 1 257 ? -7.371 24.203 9.023 1 97.69 257 ILE B C 1
ATOM 5343 O O . ILE B 1 257 ? -7.418 25.438 9 1 97.69 257 ILE B O 1
ATOM 5347 N N . VAL B 1 258 ? -7.945 23.453 8.086 1 97.06 258 VAL B N 1
ATOM 5348 C CA . VAL B 1 258 ? -8.648 24.016 6.945 1 97.06 258 VAL B CA 1
ATOM 5349 C C . VAL B 1 258 ? -10 23.328 6.773 1 97.06 258 VAL B C 1
ATOM 5351 O O . VAL B 1 258 ? -10.258 22.297 7.387 1 97.06 258 VAL B O 1
ATOM 5354 N N . SER B 1 259 ? -10.844 23.938 5.926 1 97.5 259 SER B N 1
ATOM 5355 C CA . SER B 1 259 ? -12.195 23.406 5.734 1 97.5 259 SER B CA 1
ATOM 5356 C C . SER B 1 259 ? -12.258 22.484 4.531 1 97.5 259 SER B C 1
ATOM 5358 O O . SER B 1 259 ? -11.695 22.781 3.475 1 97.5 259 SER B O 1
ATOM 5360 N N . TYR B 1 260 ? -12.984 21.328 4.688 1 97.19 260 TYR B N 1
ATOM 5361 C CA . TYR B 1 260 ? -13.211 20.469 3.531 1 97.19 260 TYR B CA 1
ATOM 5362 C C . TYR B 1 260 ? -14.422 20.922 2.734 1 97.19 260 TYR B C 1
ATOM 5364 O O . TYR B 1 260 ? -14.695 20.406 1.649 1 97.19 260 TYR B O 1
ATOM 5372 N N . THR B 1 261 ? -15.156 21.922 3.236 1 97 261 THR B N 1
ATOM 5373 C CA . THR B 1 261 ? -16.328 22.438 2.549 1 97 261 THR B CA 1
ATOM 5374 C C . THR B 1 261 ? -15.938 23.516 1.541 1 97 261 THR B C 1
ATOM 5376 O O . THR B 1 261 ? -16.641 23.719 0.55 1 97 261 THR B O 1
ATOM 5379 N N . GLU B 1 262 ? -14.836 24.141 1.789 1 93.69 262 GLU B N 1
ATOM 5380 C CA . GLU B 1 262 ? -14.406 25.25 0.943 1 93.69 262 GLU B CA 1
ATOM 5381 C C . GLU B 1 262 ? -13.461 24.766 -0.157 1 93.69 262 GLU B C 1
ATOM 5383 O O . GLU B 1 262 ? -12.398 24.203 0.128 1 93.69 262 GLU B O 1
ATOM 5388 N N . ASP B 1 263 ? -13.844 25.047 -1.328 1 93.31 263 ASP B N 1
ATOM 5389 C CA . ASP B 1 263 ? -13.016 24.672 -2.467 1 93.31 263 ASP B CA 1
ATOM 5390 C C . ASP B 1 263 ? -11.695 25.438 -2.467 1 93.31 263 ASP B C 1
ATOM 5392 O O . ASP B 1 263 ? -11.695 26.672 -2.346 1 93.31 263 ASP B O 1
ATOM 5396 N N . GLY B 1 264 ? -10.625 24.703 -2.504 1 91 264 GLY B N 1
ATOM 5397 C CA . GLY B 1 264 ? -9.32 25.328 -2.621 1 91 264 GLY B CA 1
ATOM 5398 C C . GLY B 1 264 ? -8.719 25.719 -1.281 1 91 264 GLY B C 1
ATOM 5399 O O . GLY B 1 264 ? -7.68 26.375 -1.228 1 91 264 GLY B O 1
ATOM 5400 N N . ALA B 1 265 ? -9.328 25.328 -0.206 1 92.69 265 ALA B N 1
ATOM 5401 C CA . ALA B 1 265 ? -8.891 25.734 1.129 1 92.69 265 ALA B CA 1
ATOM 5402 C C . ALA B 1 265 ? -7.438 25.344 1.373 1 92.69 265 ALA B C 1
ATOM 5404 O O . ALA B 1 265 ? -6.668 26.109 1.941 1 92.69 265 ALA B O 1
ATOM 5405 N N . LEU B 1 266 ? -7.059 24.188 0.917 1 93.06 266 LEU B N 1
ATOM 5406 C CA . LEU B 1 266 ? -5.703 23.688 1.113 1 93.06 266 LEU B CA 1
ATOM 5407 C C . LEU B 1 266 ? -4.684 24.578 0.432 1 93.06 266 LEU B C 1
ATOM 5409 O O . LEU B 1 266 ? -3.73 25.047 1.067 1 93.06 266 LEU B O 1
ATOM 5413 N N . LEU B 1 267 ? -4.914 24.859 -0.83 1 86.81 267 LEU B N 1
ATOM 5414 C CA . LEU B 1 267 ? -3.965 25.641 -1.616 1 86.81 267 LEU B CA 1
ATOM 5415 C C . LEU B 1 267 ? -3.926 27.094 -1.141 1 86.81 267 LEU B C 1
ATOM 5417 O O . LEU B 1 267 ? -2.855 27.703 -1.08 1 86.81 267 LEU B O 1
ATOM 5421 N N . SER B 1 268 ? -5.109 27.562 -0.844 1 86.44 268 SER B N 1
ATOM 5422 C CA . SER B 1 268 ? -5.164 28.922 -0.329 1 86.44 268 SER B CA 1
ATOM 5423 C C . SER B 1 268 ? -4.379 29.062 0.97 1 86.44 268 SER B C 1
ATOM 5425 O O . SER B 1 268 ? -3.701 30.062 1.19 1 86.44 268 SER B O 1
ATOM 5427 N N . GLU B 1 269 ? -4.445 28.078 1.815 1 87.88 269 GLU B N 1
ATOM 5428 C CA . GLU B 1 269 ? -3.752 28.109 3.1 1 87.88 269 GLU B CA 1
ATOM 5429 C C . GLU B 1 269 ? -2.24 28.031 2.912 1 87.88 269 GLU B C 1
ATOM 5431 O O . GLU B 1 269 ? -1.485 28.719 3.6 1 87.88 269 GLU B O 1
ATOM 5436 N N . LEU B 1 270 ? -1.812 27.281 1.929 1 86 270 LEU B N 1
ATOM 5437 C CA . LEU B 1 270 ? -0.393 26.969 1.808 1 86 270 LEU B CA 1
ATOM 5438 C C . LEU B 1 270 ? 0.313 27.969 0.907 1 86 270 LEU B C 1
ATOM 5440 O O . LEU B 1 270 ? 1.518 28.203 1.044 1 86 270 LEU B O 1
ATOM 5444 N N . PHE B 1 271 ? -0.456 28.594 -0.03 1 79.25 271 PHE B N 1
ATOM 5445 C CA . PHE B 1 271 ? 0.242 29.328 -1.079 1 79.25 271 PHE B CA 1
ATOM 5446 C C . PHE B 1 271 ? -0.175 30.797 -1.084 1 79.25 271 PHE B C 1
ATOM 5448 O O . PHE B 1 271 ? 0.088 31.516 -2.047 1 79.25 271 PHE B O 1
ATOM 5455 N N . THR B 1 272 ? -0.914 31.125 -0.101 1 73.88 272 THR B N 1
ATOM 5456 C CA . THR B 1 272 ? -1.229 32.531 0.032 1 73.88 272 THR B CA 1
ATOM 5457 C C . THR B 1 272 ? -0.711 33.094 1.36 1 73.88 272 THR B C 1
ATOM 5459 O O . THR B 1 272 ? -0.488 32.312 2.305 1 73.88 272 THR B O 1
ATOM 5462 N N . ARG B 1 273 ? -0.583 34.281 1.389 1 63.56 273 ARG B N 1
ATOM 5463 C CA . ARG B 1 273 ? -0.019 34.969 2.561 1 63.56 273 ARG B CA 1
ATOM 5464 C C . ARG B 1 273 ? -1.01 34.969 3.719 1 63.56 273 ARG B C 1
ATOM 5466 O O . ARG B 1 273 ? -0.624 34.75 4.871 1 63.56 273 ARG B O 1
ATOM 5473 N N . THR B 1 274 ? -2.143 35.219 3.42 1 67.81 274 THR B N 1
ATOM 5474 C CA . THR B 1 274 ? -3.135 35.375 4.48 1 67.81 274 THR B CA 1
ATOM 5475 C C . THR B 1 274 ? -3.68 34 4.902 1 67.81 274 THR B C 1
ATOM 5477 O O . THR B 1 274 ? -4.219 33.875 6 1 67.81 274 THR B O 1
ATOM 5480 N N . GLY B 1 275 ? -3.422 33.062 4.164 1 77.69 275 GLY B N 1
ATOM 5481 C CA . GLY B 1 275 ? -3.994 31.766 4.465 1 77.69 275 GLY B CA 1
ATOM 5482 C C . GLY B 1 275 ? -5.512 31.781 4.508 1 77.69 275 GLY B C 1
ATOM 5483 O O . GLY B 1 275 ? -6.137 32.812 4.32 1 77.69 275 GLY B O 1
ATOM 5484 N N . ASN B 1 276 ? -6.16 30.641 4.66 1 83.94 276 ASN B N 1
ATOM 5485 C CA . ASN B 1 276 ? -7.613 30.484 4.695 1 83.94 276 ASN B CA 1
ATOM 5486 C C . ASN B 1 276 ? -8.047 29.594 5.855 1 83.94 276 ASN B C 1
ATOM 5488 O O . ASN B 1 276 ? -9.203 29.156 5.906 1 83.94 276 ASN B O 1
ATOM 5492 N N . GLY B 1 277 ? -7.156 29.281 6.754 1 94.38 277 GLY B N 1
ATOM 5493 C CA . GLY B 1 277 ? -7.445 28.453 7.914 1 94.38 277 GLY B CA 1
ATOM 5494 C C . GLY B 1 277 ? -6.734 28.906 9.172 1 94.38 277 GLY B C 1
ATOM 5495 O O . GLY B 1 277 ? -6.539 30.109 9.375 1 94.38 277 GLY B O 1
ATOM 5496 N N . THR B 1 278 ? -6.57 28.094 10.109 1 94.88 278 THR B N 1
ATOM 5497 C CA . THR B 1 278 ? -5.855 28.391 11.344 1 94.88 278 THR B CA 1
ATOM 5498 C C . THR B 1 278 ? -4.496 27.703 11.359 1 94.88 278 THR B C 1
ATOM 5500 O O . THR B 1 278 ? -4.406 26.484 11.133 1 94.88 278 THR B O 1
ATOM 5503 N N . LEU B 1 279 ? -3.486 28.469 11.531 1 93.62 279 LEU B N 1
ATOM 5504 C CA . LEU B 1 279 ? -2.127 27.953 11.656 1 93.62 279 LEU B CA 1
ATOM 5505 C C . LEU B 1 279 ? -1.728 27.828 13.125 1 93.62 279 LEU B C 1
ATOM 5507 O O . LEU B 1 279 ? -1.864 28.781 13.891 1 93.62 279 LEU B O 1
ATOM 5511 N N . VAL B 1 280 ? -1.419 26.625 13.57 1 94.06 280 VAL B N 1
ATOM 5512 C CA . VAL B 1 280 ? -0.799 26.391 14.875 1 94.06 280 VAL B CA 1
ATOM 5513 C C . VAL B 1 280 ? 0.702 26.172 14.695 1 94.06 280 VAL B C 1
ATOM 5515 O O . VAL B 1 280 ? 1.124 25.234 14.023 1 94.06 280 VAL B O 1
ATOM 5518 N N . ALA B 1 281 ? 1.474 26.906 15.125 1 89.62 281 ALA B N 1
ATOM 5519 C CA . ALA B 1 281 ? 2.92 26.812 14.953 1 89.62 281 ALA B CA 1
ATOM 5520 C C . ALA B 1 281 ? 3.66 27.359 16.156 1 89.62 281 ALA B C 1
ATOM 5522 O O . ALA B 1 281 ? 3.193 28.312 16.797 1 89.62 281 ALA B O 1
ATOM 5523 N N . GLN B 1 282 ? 4.613 26.344 16.5 1 69.88 282 GLN B N 1
ATOM 5524 C CA . GLN B 1 282 ? 5.484 26.906 17.547 1 69.88 282 GLN B CA 1
ATOM 5525 C C . GLN B 1 282 ? 6.148 28.188 17.078 1 69.88 282 GLN B C 1
ATOM 5527 O O . GLN B 1 282 ? 6.383 28.375 15.875 1 69.88 282 GLN B O 1
ATOM 5532 N N . GLU B 1 283 ? 5.926 29.078 17.516 1 55.41 283 GLU B N 1
ATOM 5533 C CA . GLU B 1 283 ? 6.598 30.312 17.109 1 55.41 283 GLU B CA 1
ATOM 5534 C C . GLU B 1 283 ? 7.773 30 16.188 1 55.41 283 GLU B C 1
ATOM 5536 O O . GLU B 1 283 ? 8.555 29.078 16.453 1 55.41 283 GLU B O 1
ATOM 5541 N N . GLN B 1 284 ? 7.387 29.625 14.898 1 50.22 284 GLN B N 1
ATOM 5542 C CA . GLN B 1 284 ? 8.469 29.578 13.922 1 50.22 284 GLN B CA 1
ATOM 5543 C C . GLN B 1 284 ? 9.695 30.344 14.414 1 50.22 284 GLN B C 1
ATOM 5545 O O . GLN B 1 284 ? 9.57 31.391 15.047 1 50.22 284 GLN B O 1
ATOM 5550 N N . PHE B 1 285 ? 10.453 29.438 14.562 1 47.38 285 PHE B N 1
ATOM 5551 C CA . PHE B 1 285 ? 11.742 29.953 14.992 1 47.38 285 PHE B CA 1
ATOM 5552 C C . PHE B 1 285 ? 12.133 31.172 14.164 1 47.38 285 PHE B C 1
ATOM 5554 O O . PHE B 1 285 ? 12.492 31.047 12.992 1 47.38 285 PHE B O 1
ATOM 5561 N N . GLU B 1 286 ? 11.188 32.031 13.805 1 56.12 286 GLU B N 1
ATOM 5562 C CA . GLU B 1 286 ? 11.844 33.281 13.469 1 56.12 286 GLU B CA 1
ATOM 5563 C C . GLU B 1 286 ? 13.172 33.438 14.203 1 56.12 286 GLU B C 1
ATOM 5565 O O . GLU B 1 286 ? 13.297 33.031 15.359 1 56.12 286 GLU B O 1
ATOM 5570 N N . GLN B 1 287 ? 14.008 33.156 13.32 1 66.44 287 GLN B N 1
ATOM 5571 C CA . GLN B 1 287 ? 15.32 33.312 13.945 1 66.44 287 GLN B CA 1
ATOM 5572 C C . GLN B 1 287 ? 15.734 34.781 13.953 1 66.44 287 GLN B C 1
ATOM 5574 O O . GLN B 1 287 ? 15.82 35.406 12.898 1 66.44 287 GLN B O 1
ATOM 5579 N N . LEU B 1 288 ? 15.664 35.281 15.055 1 78.38 288 LEU B N 1
ATOM 5580 C CA . LEU B 1 288 ? 16.281 36.594 15.211 1 78.38 288 LEU B CA 1
ATOM 5581 C C . LEU B 1 288 ? 17.797 36.469 15.297 1 78.38 288 LEU B C 1
ATOM 5583 O O . LEU B 1 288 ? 18.328 35.812 16.188 1 78.38 288 LEU B O 1
ATOM 5587 N N . ARG B 1 289 ? 18.359 36.938 14.227 1 87.44 289 ARG B N 1
ATOM 5588 C CA . ARG B 1 289 ? 19.812 36.875 14.211 1 87.44 289 ARG B CA 1
ATOM 5589 C C . ARG B 1 289 ? 20.422 38.094 13.555 1 87.44 289 ARG B C 1
ATOM 5591 O O . ARG B 1 289 ? 19.719 38.906 12.938 1 87.44 289 ARG B O 1
ATOM 5598 N N . GLU B 1 290 ? 21.75 38.281 13.773 1 92.88 290 GLU B N 1
ATOM 5599 C CA . GLU B 1 290 ? 22.469 39.344 13.062 1 92.88 290 GLU B CA 1
ATOM 5600 C C . GLU B 1 290 ? 22.641 39 11.586 1 92.88 290 GLU B C 1
ATOM 5602 O O . GLU B 1 290 ? 22.828 37.812 11.234 1 92.88 290 GLU B O 1
ATOM 5607 N N . ALA B 1 291 ? 22.516 39.969 10.797 1 94.19 291 ALA B N 1
ATOM 5608 C CA . ALA B 1 291 ? 22.609 39.781 9.352 1 94.19 291 ALA B CA 1
ATOM 5609 C C . ALA B 1 291 ? 24.062 39.531 8.938 1 94.19 291 ALA B C 1
ATOM 5611 O O . ALA B 1 291 ? 24.984 39.969 9.609 1 94.19 291 ALA B O 1
ATOM 5612 N N . GLY B 1 292 ? 24.25 38.719 7.883 1 92.38 292 GLY B N 1
ATOM 5613 C CA . GLY B 1 292 ? 25.516 38.5 7.211 1 92.38 292 GLY B CA 1
ATOM 5614 C C . GLY B 1 292 ? 25.484 38.906 5.746 1 92.38 292 GLY B C 1
ATOM 5615 O O . GLY B 1 292 ? 24.453 39.344 5.234 1 92.38 292 GLY B O 1
ATOM 5616 N N . ILE B 1 293 ? 26.688 38.906 5.16 1 92.44 293 ILE B N 1
ATOM 5617 C CA . ILE B 1 293 ? 26.859 39.375 3.793 1 92.44 293 ILE B CA 1
ATOM 5618 C C . ILE B 1 293 ? 25.891 38.656 2.861 1 92.44 293 ILE B C 1
ATOM 5620 O O . ILE B 1 293 ? 25.422 39.219 1.876 1 92.44 293 ILE B O 1
ATOM 5624 N N . GLU B 1 294 ? 25.531 37.469 3.203 1 89.88 294 GLU B N 1
ATOM 5625 C CA . GLU B 1 294 ? 24.641 36.688 2.373 1 89.88 294 GLU B CA 1
ATOM 5626 C C . GLU B 1 294 ? 23.203 37.188 2.449 1 89.88 294 GLU B C 1
ATOM 5628 O O . GLU B 1 294 ? 22.375 36.844 1.603 1 89.88 294 GLU B O 1
ATOM 5633 N N . ASP B 1 295 ? 22.953 38.031 3.336 1 92.19 295 ASP B N 1
ATOM 5634 C CA . ASP B 1 295 ? 21.578 38.469 3.598 1 92.19 295 ASP B CA 1
ATOM 5635 C C . ASP B 1 295 ? 21.266 39.75 2.854 1 92.19 295 ASP B C 1
ATOM 5637 O O . ASP B 1 295 ? 20.125 40.219 2.879 1 92.19 295 ASP B O 1
ATOM 5641 N N . VAL B 1 296 ? 22.203 40.344 2.156 1 94.06 296 VAL B N 1
ATOM 5642 C CA . VAL B 1 296 ? 22.062 41.656 1.557 1 94.06 296 VAL B CA 1
ATOM 5643 C C . VAL B 1 296 ? 20.922 41.625 0.54 1 94.06 296 VAL B C 1
ATOM 5645 O O . VAL B 1 296 ? 20.094 42.531 0.524 1 94.06 296 VAL B O 1
ATOM 5648 N N . GLY B 1 297 ? 20.891 40.656 -0.245 1 92.19 297 GLY B N 1
ATOM 5649 C CA . GLY B 1 297 ? 19.828 40.562 -1.228 1 92.19 297 GLY B CA 1
ATOM 5650 C C . GLY B 1 297 ? 18.438 40.531 -0.605 1 92.19 297 GLY B C 1
ATOM 5651 O O . GLY B 1 297 ? 17.562 41.281 -1.027 1 92.19 297 GLY B O 1
ATOM 5652 N N . GLY B 1 298 ? 18.281 39.656 0.308 1 92.44 298 GLY B N 1
ATOM 5653 C CA . GLY B 1 298 ? 17 39.562 1.003 1 92.44 298 GLY B CA 1
ATOM 5654 C C . GLY B 1 298 ? 16.609 40.875 1.712 1 92.44 298 GLY B C 1
ATOM 5655 O O . GLY B 1 298 ? 15.438 41.219 1.748 1 92.44 298 GLY B O 1
ATOM 5656 N N . LEU B 1 299 ? 17.609 41.531 2.238 1 94 299 LEU B N 1
ATOM 5657 C CA . LEU B 1 299 ? 17.375 42.812 2.914 1 94 299 LEU B CA 1
ATOM 5658 C C . LEU B 1 299 ? 16.875 43.875 1.931 1 94 299 LEU B C 1
ATOM 5660 O O . LEU B 1 299 ? 15.945 44.594 2.234 1 94 299 LEU B O 1
ATOM 5664 N N . ILE B 1 300 ? 17.438 43.875 0.828 1 94 300 ILE B N 1
ATOM 5665 C CA . ILE B 1 300 ? 17.047 44.844 -0.203 1 94 300 ILE B CA 1
ATOM 5666 C C . ILE B 1 300 ? 15.602 44.594 -0.613 1 94 300 ILE B C 1
ATOM 5668 O O . ILE B 1 300 ? 14.812 45.531 -0.73 1 94 300 ILE B O 1
ATOM 5672 N N . GLU B 1 301 ? 15.297 43.375 -0.723 1 92.5 301 GLU B N 1
ATOM 5673 C CA . GLU B 1 301 ? 13.938 43.031 -1.114 1 92.5 301 GLU B CA 1
ATOM 5674 C C . GLU B 1 301 ? 12.914 43.5 -0.088 1 92.5 301 GLU B C 1
ATOM 5676 O O . GLU B 1 301 ? 11.82 43.938 -0.449 1 92.5 301 GLU B O 1
ATOM 5681 N N . LEU B 1 302 ? 13.312 43.438 1.106 1 92.88 302 LEU B N 1
ATOM 5682 C CA . LEU B 1 302 ? 12.422 43.812 2.191 1 92.88 302 LEU B CA 1
ATOM 5683 C C . LEU B 1 302 ? 12.273 45.344 2.236 1 92.88 302 LEU B C 1
ATOM 5685 O O . LEU B 1 302 ? 11.164 45.844 2.389 1 92.88 302 LEU B O 1
ATOM 5689 N N . ILE B 1 303 ? 13.391 46.156 2.014 1 93.69 303 ILE B N 1
ATOM 5690 C CA . ILE B 1 303 ? 13.352 47.562 2.391 1 93.69 303 ILE B CA 1
ATOM 5691 C C . ILE B 1 303 ? 13.047 48.406 1.161 1 93.69 303 ILE B C 1
ATOM 5693 O O . ILE B 1 303 ? 12.547 49.531 1.284 1 93.69 303 ILE B O 1
ATOM 5697 N N . ARG B 1 304 ? 13.242 47.906 -0.015 1 91.94 304 ARG B N 1
ATOM 5698 C CA . ARG B 1 304 ? 13.125 48.719 -1.227 1 91.94 304 ARG B CA 1
ATOM 5699 C C . ARG B 1 304 ? 11.711 49.25 -1.386 1 91.94 304 ARG B C 1
ATOM 5701 O O . ARG B 1 304 ? 11.531 50.438 -1.632 1 91.94 304 ARG B O 1
ATOM 5708 N N . PRO B 1 305 ? 10.727 48.406 -1.279 1 90.19 305 PRO B N 1
ATOM 5709 C CA . PRO B 1 305 ? 9.375 48.938 -1.396 1 90.19 305 PRO B CA 1
ATOM 5710 C C . PRO B 1 305 ? 9.086 50.031 -0.38 1 90.19 305 PRO B C 1
ATOM 5712 O O . PRO B 1 305 ? 8.383 51 -0.689 1 90.19 305 PRO B O 1
ATOM 5715 N N . LEU B 1 306 ? 9.602 49.969 0.766 1 88 306 LEU B N 1
ATOM 5716 C CA . LEU B 1 306 ? 9.391 50.938 1.819 1 88 306 LEU B CA 1
ATOM 5717 C C . LEU B 1 306 ? 10.18 52.219 1.534 1 88 306 LEU B C 1
ATOM 5719 O O . LEU B 1 306 ? 9.719 53.312 1.835 1 88 306 LEU B O 1
ATOM 5723 N N . GLU B 1 307 ? 11.305 52.094 0.931 1 89.5 307 GLU B N 1
ATOM 5724 C CA . GLU B 1 307 ? 12.086 53.25 0.488 1 89.5 307 GLU B CA 1
ATOM 5725 C C . GLU B 1 307 ? 11.344 54.031 -0.6 1 89.5 307 GLU B C 1
ATOM 5727 O O . GLU B 1 307 ? 11.305 55.25 -0.57 1 89.5 307 GLU B O 1
ATOM 5732 N N . GLU B 1 308 ? 10.789 53.25 -1.418 1 88.19 308 GLU B N 1
ATOM 5733 C CA . GLU B 1 308 ? 10.062 53.875 -2.527 1 88.19 308 GLU B CA 1
ATOM 5734 C C . GLU B 1 308 ? 8.828 54.625 -2.035 1 88.19 308 GLU B C 1
ATOM 5736 O O . GLU B 1 308 ? 8.422 55.625 -2.629 1 88.19 308 GLU B O 1
ATOM 5741 N N . GLN B 1 309 ? 8.312 54.156 -0.993 1 83.88 309 GLN B N 1
ATOM 5742 C CA . GLN B 1 309 ? 7.145 54.781 -0.402 1 83.88 309 GLN B CA 1
ATOM 5743 C C . GLN B 1 309 ? 7.547 55.969 0.494 1 83.88 309 GLN B C 1
ATOM 5745 O O . GLN B 1 309 ? 6.688 56.656 1.032 1 83.88 309 GLN B O 1
ATOM 5750 N N . GLY B 1 310 ? 8.781 56.125 0.7 1 81.38 310 GLY B N 1
ATOM 5751 C CA . GLY B 1 310 ? 9.273 57.25 1.503 1 81.38 310 GLY B CA 1
ATOM 5752 C C . GLY B 1 310 ? 9.258 56.969 2.992 1 81.38 310 GLY B C 1
ATOM 5753 O O . GLY B 1 310 ? 9.469 57.844 3.807 1 81.38 310 GLY B O 1
ATOM 5754 N N . ILE B 1 311 ? 9.07 55.781 3.359 1 82.88 311 ILE B N 1
ATOM 5755 C CA . ILE B 1 311 ? 9 55.406 4.766 1 82.88 311 ILE B CA 1
ATOM 5756 C C . ILE B 1 311 ? 10.406 55.219 5.32 1 82.88 311 ILE B C 1
ATOM 5758 O O . ILE B 1 311 ? 10.703 55.656 6.438 1 82.88 311 ILE B O 1
ATOM 5762 N N . LEU B 1 312 ? 11.25 54.625 4.512 1 88.5 312 LEU B N 1
ATOM 5763 C CA . LEU B 1 312 ? 12.648 54.438 4.883 1 88.5 312 LEU B CA 1
ATOM 5764 C C . LEU B 1 312 ? 13.562 55.281 3.998 1 88.5 312 LEU B C 1
ATOM 5766 O O . LEU B 1 312 ? 13.188 55.656 2.883 1 88.5 312 LEU B O 1
ATOM 5770 N N . VAL B 1 313 ? 14.711 55.594 4.512 1 87.44 313 VAL B N 1
ATOM 5771 C CA . VAL B 1 313 ? 15.742 56.281 3.734 1 87.44 313 VAL B CA 1
ATOM 5772 C C . VAL B 1 313 ? 16.391 55.281 2.756 1 87.44 313 VAL B C 1
ATOM 5774 O O . VAL B 1 313 ? 16.625 54.125 3.096 1 87.44 313 VAL B O 1
ATOM 5777 N N . ARG B 1 314 ? 16.609 55.719 1.582 1 88.12 314 ARG B N 1
ATOM 5778 C CA . ARG B 1 314 ? 17.203 54.875 0.549 1 88.12 314 ARG B CA 1
ATOM 5779 C C . ARG B 1 314 ? 18.641 54.5 0.916 1 88.12 314 ARG B C 1
ATOM 5781 O O . ARG B 1 314 ? 19.422 55.344 1.342 1 88.12 314 ARG B O 1
ATOM 5788 N N . ARG B 1 315 ? 18.938 53.25 0.759 1 90.81 315 ARG B N 1
ATOM 5789 C CA . ARG B 1 315 ? 20.281 52.688 0.967 1 90.81 315 ARG B CA 1
ATOM 5790 C C . ARG B 1 315 ? 20.734 51.875 -0.248 1 90.81 315 ARG B C 1
ATOM 5792 O O . ARG B 1 315 ? 20 51.031 -0.736 1 90.81 315 ARG B O 1
ATOM 5799 N N . SER B 1 316 ? 21.922 52.312 -0.699 1 90.56 316 SER B N 1
ATOM 5800 C CA . SER B 1 316 ? 22.469 51.531 -1.822 1 90.56 316 SER B CA 1
ATOM 5801 C C . SER B 1 316 ? 22.953 50.156 -1.38 1 90.56 316 SER B C 1
ATOM 5803 O O . SER B 1 316 ? 23.172 49.938 -0.189 1 90.56 316 SER B O 1
ATOM 5805 N N . ARG B 1 317 ? 23.141 49.344 -2.383 1 92.44 317 ARG B N 1
ATOM 5806 C CA . ARG B 1 317 ? 23.641 48 -2.094 1 92.44 317 ARG B CA 1
ATOM 5807 C C . ARG B 1 317 ? 25.016 48.062 -1.446 1 92.44 317 ARG B C 1
ATOM 5809 O O . ARG B 1 317 ? 25.297 47.312 -0.514 1 92.44 317 ARG B O 1
ATOM 5816 N N . GLU B 1 318 ? 25.844 48.906 -1.952 1 91.12 318 GLU B N 1
ATOM 5817 C CA . GLU B 1 318 ? 27.203 49.062 -1.427 1 91.12 318 GLU B CA 1
ATOM 5818 C C . GLU B 1 318 ? 27.188 49.438 0.046 1 91.12 318 GLU B C 1
ATOM 5820 O O . GLU B 1 318 ? 27.969 48.938 0.845 1 91.12 318 GLU B O 1
ATOM 5825 N N . VAL B 1 319 ? 26.312 50.281 0.345 1 92 319 VAL B N 1
ATOM 5826 C CA . VAL B 1 319 ? 26.188 50.75 1.722 1 92 319 VAL B CA 1
ATOM 5827 C C . VAL B 1 319 ? 25.703 49.625 2.613 1 92 319 VAL B C 1
ATOM 5829 O O . VAL B 1 319 ? 26.219 49.406 3.711 1 92 319 VAL B O 1
ATOM 5832 N N . LEU B 1 320 ? 24.766 48.875 2.156 1 93.88 320 LEU B N 1
ATOM 5833 C CA . LEU B 1 320 ? 24.234 47.781 2.918 1 93.88 320 LEU B CA 1
ATOM 5834 C C . LEU B 1 320 ? 25.297 46.688 3.131 1 93.88 320 LEU B C 1
ATOM 5836 O O . LEU B 1 320 ? 25.359 46.094 4.207 1 93.88 320 LEU B O 1
ATOM 5840 N N . GLU B 1 321 ? 26.078 46.5 2.145 1 93.31 321 GLU B N 1
ATOM 5841 C CA . GLU B 1 321 ? 27.156 45.5 2.273 1 93.31 321 GLU B CA 1
ATOM 5842 C C . GLU B 1 321 ? 28.172 45.938 3.326 1 93.31 321 GLU B C 1
ATOM 5844 O O . GLU B 1 321 ? 28.656 45.125 4.102 1 93.31 321 GLU B O 1
ATOM 5849 N N . ARG B 1 322 ? 28.469 47.156 3.359 1 91.94 322 ARG B N 1
ATOM 5850 C CA . ARG B 1 322 ? 29.453 47.688 4.293 1 91.94 322 ARG B CA 1
ATOM 5851 C C . ARG B 1 322 ? 28.906 47.688 5.723 1 91.94 322 ARG B C 1
ATOM 5853 O O . ARG B 1 322 ? 29.656 47.438 6.668 1 91.94 322 ARG B O 1
ATOM 5860 N N . GLU B 1 323 ? 27.578 47.844 5.871 1 93 323 GLU B N 1
ATOM 5861 C CA . GLU B 1 323 ? 27.016 48.031 7.199 1 93 323 GLU B CA 1
ATOM 5862 C C . GLU B 1 323 ? 26.172 46.812 7.617 1 93 323 GLU B C 1
ATOM 5864 O O . GLU B 1 323 ? 25.391 46.875 8.562 1 93 323 GLU B O 1
ATOM 5869 N N . ILE B 1 324 ? 26.359 45.719 7.035 1 95 324 ILE B N 1
ATOM 5870 C CA . ILE B 1 324 ? 25.469 44.562 7.176 1 95 324 ILE B CA 1
ATOM 5871 C C . ILE B 1 324 ? 25.5 44.062 8.617 1 95 324 ILE B C 1
ATOM 5873 O O . ILE B 1 324 ? 24.484 43.594 9.148 1 95 324 ILE B O 1
ATOM 5877 N N . GLU B 1 325 ? 26.609 44.219 9.234 1 92.75 325 GLU B N 1
ATOM 5878 C CA . GLU B 1 325 ? 26.781 43.688 10.594 1 92.75 325 GLU B CA 1
ATOM 5879 C C . GLU B 1 325 ? 25.953 44.5 11.594 1 92.75 325 GLU B C 1
ATOM 5881 O O . GLU B 1 325 ? 25.719 44.031 12.711 1 92.75 325 GLU B O 1
ATOM 5886 N N . GLN B 1 326 ? 25.5 45.656 11.258 1 95.56 326 GLN B N 1
ATOM 5887 C CA . GLN B 1 326 ? 24.688 46.5 12.125 1 95.56 326 GLN B CA 1
ATOM 5888 C C . GLN B 1 326 ? 23.234 46.031 12.133 1 95.56 326 GLN B C 1
ATOM 5890 O O . GLN B 1 326 ? 22.453 46.469 12.992 1 95.56 326 GLN B O 1
ATOM 5895 N N . PHE B 1 327 ? 22.891 45.156 11.219 1 96.69 327 PHE B N 1
ATOM 5896 C CA . PHE B 1 327 ? 21.5 44.781 11.055 1 96.69 327 PHE B CA 1
ATOM 5897 C C . PHE B 1 327 ? 21.203 43.5 11.828 1 96.69 327 PHE B C 1
ATOM 5899 O O . PHE B 1 327 ? 22 42.562 11.844 1 96.69 327 PHE B O 1
ATOM 5906 N N . SER B 1 328 ? 20.078 43.5 12.5 1 95.88 328 SER B N 1
ATOM 5907 C CA . SER B 1 328 ? 19.406 42.281 12.992 1 95.88 328 SER B CA 1
ATOM 5908 C C . SER B 1 328 ? 18.172 41.969 12.141 1 95.88 328 SER B C 1
ATOM 5910 O O . SER B 1 328 ? 17.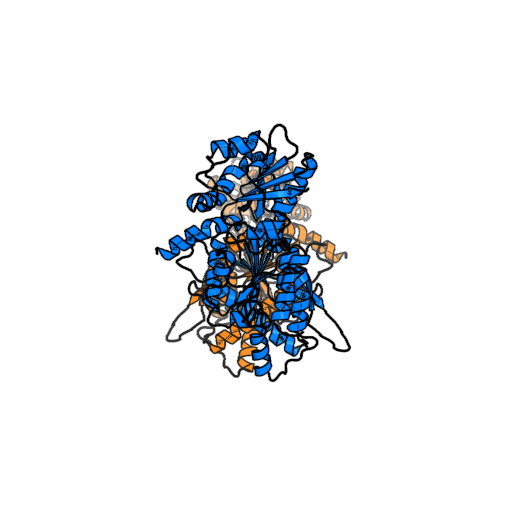453 42.875 11.727 1 95.88 328 SER B O 1
ATOM 5912 N N . ILE B 1 329 ? 18.016 40.719 11.922 1 94.69 329 ILE B N 1
ATOM 5913 C CA . ILE B 1 329 ? 16.938 40.312 11.016 1 94.69 329 ILE B CA 1
ATOM 5914 C C . ILE B 1 329 ? 16.109 39.188 11.641 1 94.69 329 ILE B C 1
ATOM 5916 O O . ILE B 1 329 ? 16.594 38.469 12.523 1 94.69 329 ILE B O 1
ATOM 5920 N N . VAL B 1 330 ? 14.898 39.156 11.266 1 87.81 330 VAL B N 1
ATOM 5921 C CA . VAL B 1 330 ? 14.023 38.031 11.516 1 87.81 330 VAL B CA 1
ATOM 5922 C C . VAL B 1 330 ? 13.805 37.25 10.227 1 87.81 330 VAL B C 1
ATOM 5924 O O . VAL B 1 330 ? 13.336 37.781 9.227 1 87.81 330 VAL B O 1
ATOM 5927 N N . GLU B 1 331 ? 14.336 36.125 10.344 1 83.75 331 GLU B N 1
ATOM 5928 C CA . GLU B 1 331 ? 14.227 35.25 9.172 1 83.75 331 GLU B CA 1
ATOM 5929 C C . GLU B 1 331 ? 13.18 34.156 9.398 1 83.75 331 GLU B C 1
ATOM 5931 O O . GLU B 1 331 ? 13.07 33.625 10.5 1 83.75 331 GLU B O 1
ATOM 5936 N N . ARG B 1 332 ? 12.336 34.094 8.375 1 71.5 332 ARG B N 1
ATOM 5937 C CA . ARG B 1 332 ? 11.336 33.031 8.375 1 71.5 332 ARG B CA 1
ATOM 5938 C C . ARG B 1 332 ? 11.422 32.188 7.102 1 71.5 332 ARG B C 1
ATOM 5940 O O . ARG B 1 332 ? 11.141 32.688 6.008 1 71.5 332 ARG B O 1
ATOM 5947 N N . GLU B 1 333 ? 11.914 31.047 7.379 1 63.28 333 GLU B N 1
ATOM 5948 C CA . GLU B 1 333 ? 11.992 30.109 6.266 1 63.28 333 GLU B CA 1
ATOM 5949 C C . GLU B 1 333 ? 12.844 30.672 5.133 1 63.28 333 GLU B C 1
ATOM 5951 O O . GLU B 1 333 ? 12.43 30.672 3.973 1 63.28 333 GLU B O 1
ATOM 5956 N N . GLY B 1 334 ? 13.984 31.375 5.453 1 67.88 334 GLY B N 1
ATOM 5957 C CA . GLY B 1 334 ? 14.945 31.906 4.488 1 67.88 334 GLY B CA 1
ATOM 5958 C C . GLY B 1 334 ? 14.594 33.281 3.994 1 67.88 334 GLY B C 1
ATOM 5959 O O . GLY B 1 334 ? 15.391 33.938 3.293 1 67.88 334 GLY B O 1
ATOM 5960 N N . LEU B 1 335 ? 13.367 33.656 4.277 1 77.31 335 LEU B N 1
ATOM 5961 C CA . LEU B 1 335 ? 12.953 35 3.895 1 77.31 335 LEU B CA 1
ATOM 5962 C C . LEU B 1 335 ? 13.164 35.969 5.043 1 77.31 335 LEU B C 1
ATOM 5964 O O . LEU B 1 335 ? 12.742 35.719 6.172 1 77.31 335 LEU B O 1
ATOM 5968 N N . ILE B 1 336 ? 13.891 37.031 4.656 1 88.38 336 ILE B N 1
ATOM 5969 C CA . ILE B 1 336 ? 14.016 38.094 5.645 1 88.38 336 ILE B CA 1
ATOM 5970 C C . ILE B 1 336 ? 12.711 38.875 5.734 1 88.38 336 ILE B C 1
ATOM 5972 O O . ILE B 1 336 ? 12.305 39.531 4.77 1 88.38 336 ILE B O 1
ATOM 5976 N N . ILE B 1 337 ? 12.078 38.75 6.891 1 86.75 337 ILE B N 1
ATOM 5977 C CA . ILE B 1 337 ? 10.734 39.312 6.965 1 86.75 337 ILE B CA 1
ATOM 5978 C C . ILE B 1 337 ? 10.75 40.594 7.836 1 86.75 337 ILE B C 1
ATOM 5980 O O . ILE B 1 337 ? 9.773 41.344 7.867 1 86.75 337 ILE B O 1
ATOM 5984 N N . ALA B 1 338 ? 11.75 40.812 8.539 1 92.12 338 ALA B N 1
ATOM 5985 C CA . ALA B 1 338 ? 11.898 42.031 9.328 1 92.12 338 ALA B CA 1
ATOM 5986 C C . ALA B 1 338 ? 13.375 42.375 9.555 1 92.12 338 ALA B C 1
ATOM 5988 O O . ALA B 1 338 ? 14.227 41.469 9.5 1 92.12 338 ALA B O 1
ATOM 5989 N N . CYS B 1 339 ? 13.602 43.656 9.742 1 95.56 339 CYS B N 1
ATOM 5990 C CA . CYS B 1 339 ? 14.977 44.062 10.016 1 95.56 339 CYS B CA 1
ATOM 5991 C C . CYS B 1 339 ? 15.023 45.344 10.852 1 95.56 339 CYS B C 1
ATOM 5993 O O . CYS B 1 339 ? 14.023 46.031 10.961 1 95.56 339 CYS B O 1
ATOM 5995 N N . ALA B 1 340 ? 16.062 45.5 11.508 1 96 340 ALA B N 1
ATOM 5996 C CA . ALA B 1 340 ? 16.422 46.719 12.188 1 96 340 ALA B CA 1
ATOM 5997 C C . ALA B 1 340 ? 17.938 46.875 12.281 1 96 340 ALA B C 1
ATOM 5999 O O . ALA B 1 340 ? 18.672 45.906 12.312 1 96 340 ALA B O 1
ATOM 6000 N N . ALA B 1 341 ? 18.375 48.094 12.234 1 96.44 341 ALA B N 1
ATOM 6001 C CA . ALA B 1 341 ? 19.812 48.344 12.328 1 96.44 341 ALA B CA 1
ATOM 6002 C C . ALA B 1 341 ? 20.141 49.156 13.57 1 96.44 341 ALA B C 1
ATOM 6004 O O . ALA B 1 341 ? 19.375 50.031 13.969 1 96.44 341 ALA B O 1
ATOM 6005 N N . LEU B 1 342 ? 21.281 48.875 14.141 1 96.5 342 LEU B N 1
ATOM 6006 C CA . LEU B 1 342 ? 21.828 49.656 15.242 1 96.5 342 LEU B CA 1
ATOM 6007 C C . LEU B 1 342 ? 23.094 50.375 14.805 1 96.5 342 LEU B C 1
ATOM 6009 O O . LEU B 1 342 ? 24.062 49.75 14.398 1 96.5 342 LEU B O 1
ATOM 6013 N N . TYR B 1 343 ? 23.047 51.688 14.906 1 95.5 343 TYR B N 1
ATOM 6014 C CA . TYR B 1 343 ? 24.219 52.5 14.594 1 95.5 343 TYR B CA 1
ATOM 6015 C C . TYR B 1 343 ? 24.734 53.188 15.836 1 95.5 343 TYR B C 1
ATOM 6017 O O . TYR B 1 343 ? 24.125 54.156 16.312 1 95.5 343 TYR B O 1
ATOM 6025 N N . PRO B 1 344 ? 25.859 52.719 16.281 1 95.38 344 PRO B N 1
ATOM 6026 C CA . PRO B 1 344 ? 26.469 53.531 17.359 1 95.38 344 PRO B CA 1
ATOM 6027 C C . PRO B 1 344 ? 26.891 54.938 16.875 1 95.38 344 PRO B C 1
ATOM 6029 O O . PRO B 1 344 ? 27.391 55.094 15.766 1 95.38 344 PRO B O 1
ATOM 6032 N N . ILE B 1 345 ? 26.562 55.938 17.672 1 94.12 345 ILE B N 1
ATOM 6033 C CA . ILE B 1 345 ? 26.922 57.312 17.297 1 94.12 345 ILE B CA 1
ATOM 6034 C C . ILE B 1 345 ? 28.297 57.656 17.859 1 94.12 345 ILE B C 1
ATOM 6036 O O . ILE B 1 345 ? 28.531 57.5 19.062 1 94.12 345 ILE B O 1
ATOM 6040 N N . ALA B 1 346 ? 29.141 58.125 16.984 1 91.06 346 ALA B N 1
ATOM 6041 C CA . ALA B 1 346 ? 30.547 58.375 17.344 1 91.06 346 ALA B CA 1
ATOM 6042 C C . ALA B 1 346 ? 30.641 59.375 18.484 1 91.06 346 ALA B C 1
ATOM 6044 O O . ALA B 1 346 ? 29.875 60.344 18.547 1 91.06 346 ALA B O 1
ATOM 6045 N N . ASP B 1 347 ? 31.562 59.094 19.375 1 91.75 347 ASP B N 1
ATOM 6046 C CA . ASP B 1 347 ? 31.938 60 20.469 1 91.75 347 ASP B CA 1
ATOM 6047 C C . ASP B 1 347 ? 30.766 60.219 21.406 1 91.75 347 ASP B C 1
ATOM 6049 O O . ASP B 1 347 ? 30.531 61.344 21.859 1 91.75 347 ASP B O 1
ATOM 6053 N N . SER B 1 348 ? 29.922 59.219 21.547 1 92.81 348 SER B N 1
ATOM 6054 C CA . SER B 1 348 ? 28.781 59.312 22.469 1 92.81 348 SER B CA 1
ATOM 6055 C C . SER B 1 348 ? 28.422 57.938 23.047 1 92.81 348 SER B C 1
ATOM 6057 O O . SER B 1 348 ? 28.969 56.906 22.625 1 92.81 348 SER B O 1
ATOM 6059 N N . GLU B 1 349 ? 27.641 57.906 24.016 1 95.06 349 GLU B N 1
ATOM 6060 C CA . GLU B 1 349 ? 27.094 56.656 24.578 1 95.06 349 GLU B CA 1
ATOM 6061 C C . GLU B 1 349 ? 25.688 56.406 24.062 1 95.06 349 GLU B C 1
ATOM 6063 O O . GLU B 1 349 ? 24.859 55.812 24.781 1 95.06 349 GLU B O 1
ATOM 6068 N N . ALA B 1 350 ? 25.453 56.938 22.938 1 95.88 350 ALA B N 1
ATOM 6069 C CA . ALA B 1 350 ? 24.125 56.781 22.344 1 95.88 350 ALA B CA 1
ATOM 6070 C C . ALA B 1 350 ? 24.203 56 21.031 1 95.88 350 ALA B C 1
ATOM 6072 O O . ALA B 1 350 ? 25.25 55.938 20.391 1 95.88 350 ALA B O 1
ATOM 6073 N N . GLY B 1 351 ? 23.203 55.375 20.719 1 96.88 351 GLY B N 1
ATOM 6074 C CA . GLY B 1 351 ? 23.016 54.719 19.438 1 96.88 351 GLY B CA 1
ATOM 6075 C C . GLY B 1 351 ? 21.719 55.094 18.75 1 96.88 351 GLY B C 1
ATOM 6076 O O . GLY B 1 351 ? 20.828 55.688 19.375 1 96.88 351 GLY B O 1
ATOM 6077 N N . GLU B 1 352 ? 21.688 54.812 17.453 1 96.19 352 GLU B N 1
ATOM 6078 C CA . GLU B 1 352 ? 20.469 55.031 16.656 1 96.19 352 GLU B CA 1
ATOM 6079 C C . GLU B 1 352 ? 19.891 53.719 16.141 1 96.19 352 GLU B C 1
ATOM 6081 O O . GLU B 1 352 ? 20.609 52.906 15.578 1 96.19 352 GLU B O 1
ATOM 6086 N N . LEU B 1 353 ? 18.672 53.531 16.5 1 96.12 353 LEU B N 1
ATOM 6087 C CA . LEU B 1 353 ? 17.891 52.469 15.852 1 96.12 353 LEU B CA 1
ATOM 6088 C C . LEU B 1 353 ? 17.328 52.969 14.516 1 96.12 353 LEU B C 1
ATOM 6090 O O . LEU B 1 353 ? 16.609 53.969 14.453 1 96.12 353 LEU B O 1
ATOM 6094 N N . ALA B 1 354 ? 17.719 52.25 13.469 1 94 354 ALA B N 1
ATOM 6095 C CA . ALA B 1 354 ? 17.312 52.688 12.133 1 94 354 ALA B CA 1
ATOM 6096 C C . ALA B 1 354 ? 16.75 51.5 11.336 1 94 354 ALA B C 1
ATOM 6098 O O . ALA B 1 354 ? 16.922 50.344 11.742 1 94 354 ALA B O 1
ATOM 6099 N N . CYS B 1 355 ? 16.016 51.781 10.312 1 94.06 355 CYS B N 1
ATOM 6100 C CA . CYS B 1 355 ? 15.57 50.844 9.297 1 94.06 355 CYS B CA 1
ATOM 6101 C C . CYS B 1 355 ? 14.727 49.719 9.922 1 94.06 355 CYS B C 1
ATOM 6103 O O . CYS B 1 355 ? 14.898 48.562 9.578 1 94.06 355 CYS B O 1
ATOM 6105 N N . LEU B 1 356 ? 14.008 50.062 10.883 1 93 356 LEU B N 1
ATOM 6106 C CA . LEU B 1 356 ? 13.062 49.062 11.406 1 93 356 LEU B CA 1
ATOM 6107 C C . LEU B 1 356 ? 11.93 48.812 10.414 1 93 356 LEU B C 1
ATOM 6109 O O . LEU B 1 356 ? 11.164 49.75 10.094 1 93 356 LEU B O 1
ATOM 6113 N N . ALA B 1 357 ? 11.898 47.625 9.93 1 92.19 357 ALA B N 1
ATOM 6114 C CA . ALA B 1 357 ? 10.898 47.281 8.93 1 92.19 357 ALA B CA 1
ATOM 6115 C C . ALA B 1 357 ? 10.391 45.844 9.141 1 92.19 357 ALA B C 1
ATOM 6117 O O . ALA B 1 357 ? 11.156 44.969 9.5 1 92.19 357 ALA B O 1
ATOM 6118 N N . VAL B 1 358 ? 9.188 45.781 9.016 1 88.06 358 VAL B N 1
ATOM 6119 C CA . VAL B 1 358 ? 8.531 44.469 9.031 1 88.06 358 VAL B CA 1
ATOM 6120 C C . VAL B 1 358 ? 7.711 44.281 7.758 1 88.06 358 VAL B C 1
ATOM 6122 O O . VAL B 1 358 ? 6.977 45.188 7.352 1 88.06 358 VAL B O 1
ATOM 6125 N N . ASN B 1 359 ? 8.031 43.219 7.148 1 84.06 359 ASN B N 1
ATOM 6126 C CA . ASN B 1 359 ? 7.211 42.875 5.988 1 84.06 359 ASN B CA 1
ATOM 6127 C C . ASN B 1 359 ? 5.723 43.031 6.297 1 84.06 359 ASN B C 1
ATOM 6129 O O . ASN B 1 359 ? 5.242 42.469 7.293 1 84.06 359 ASN B O 1
ATOM 6133 N N . PRO B 1 360 ? 4.984 43.75 5.492 1 77.38 360 PRO B N 1
ATOM 6134 C CA . PRO B 1 360 ? 3.568 44.031 5.766 1 77.38 360 PRO B CA 1
ATOM 6135 C C . PRO B 1 360 ? 2.74 42.75 5.895 1 77.38 360 PRO B C 1
ATOM 6137 O O . PRO B 1 360 ? 1.771 42.719 6.656 1 77.38 360 PRO B O 1
ATOM 6140 N N . GLU B 1 361 ? 3.195 41.812 5.297 1 70.5 361 GLU B N 1
ATOM 6141 C CA . GLU B 1 361 ? 2.467 40.531 5.316 1 70.5 361 GLU B CA 1
ATOM 6142 C C . GLU B 1 361 ? 2.684 39.781 6.633 1 70.5 361 GLU B C 1
ATOM 6144 O O . GLU B 1 361 ? 1.946 38.875 6.953 1 70.5 361 GLU B O 1
ATOM 6149 N N . TYR B 1 362 ? 3.697 40.281 7.371 1 70.25 362 TYR B N 1
ATOM 6150 C CA . TYR B 1 362 ? 4.066 39.594 8.602 1 70.25 362 TYR B CA 1
ATOM 6151 C C . TYR B 1 362 ? 3.961 40.531 9.805 1 70.25 362 TYR B C 1
ATOM 6153 O O . TYR B 1 362 ? 4.641 40.312 10.812 1 70.25 362 TYR B O 1
ATOM 6161 N N . ARG B 1 363 ? 3.299 41.625 9.812 1 66.06 363 ARG B N 1
ATOM 6162 C CA . ARG B 1 363 ? 3.281 42.656 10.82 1 66.06 363 ARG B CA 1
ATOM 6163 C C . ARG B 1 363 ? 2.568 42.219 12.086 1 66.06 363 ARG B C 1
ATOM 6165 O O . ARG B 1 363 ? 2.889 42.656 13.188 1 66.06 363 ARG B O 1
ATOM 6172 N N . HIS B 1 364 ? 1.77 41.219 12.117 1 56.81 364 HIS B N 1
ATOM 6173 C CA . HIS B 1 364 ? 0.923 40.938 13.266 1 56.81 364 HIS B CA 1
ATOM 6174 C C . HIS B 1 364 ? 1.592 39.938 14.211 1 56.81 364 HIS B C 1
ATOM 6176 O O . HIS B 1 364 ? 1.011 39.562 15.234 1 56.81 364 HIS B O 1
ATOM 6182 N N . GLY B 1 365 ? 2.855 39.906 14.195 1 56.94 365 GLY B N 1
ATOM 6183 C CA . GLY B 1 365 ? 3.453 38.844 14.984 1 56.94 365 GLY B CA 1
ATOM 6184 C C . GLY B 1 365 ? 4.457 39.344 16 1 56.94 365 GLY B C 1
ATOM 6185 O O . GLY B 1 365 ? 5.238 38.562 16.547 1 56.94 365 GLY B O 1
ATOM 6186 N N . GLY B 1 366 ? 4.543 40.625 16.344 1 69.75 366 GLY B N 1
ATOM 6187 C CA . GLY B 1 366 ? 5.441 41.156 17.344 1 69.75 366 GLY B CA 1
ATOM 6188 C C . GLY B 1 366 ? 6.891 41.188 16.906 1 69.75 366 GLY B C 1
ATOM 6189 O O . GLY B 1 366 ? 7.797 41.281 17.734 1 69.75 366 GLY B O 1
ATOM 6190 N N . ARG B 1 367 ? 7.145 41.031 15.727 1 79.88 367 ARG B N 1
ATOM 6191 C CA . ARG B 1 367 ? 8.508 41 15.203 1 79.88 367 ARG B CA 1
ATOM 6192 C C . ARG B 1 367 ? 9.227 42.312 15.43 1 79.88 367 ARG B C 1
ATOM 6194 O O . ARG B 1 367 ? 10.414 42.344 15.75 1 79.88 367 ARG B O 1
ATOM 6201 N N . GLY B 1 368 ? 8.375 43.281 15.25 1 86 368 GLY B N 1
ATOM 6202 C CA . GLY B 1 368 ? 8.953 44.594 15.555 1 86 368 GLY B CA 1
ATOM 6203 C C . GLY B 1 368 ? 9.445 44.688 16.984 1 86 368 GLY B C 1
ATOM 6204 O O . GLY B 1 368 ? 10.539 45.219 17.234 1 86 368 GLY B O 1
ATOM 6205 N N . ASP B 1 369 ? 8.625 44.156 17.797 1 84.25 369 ASP B N 1
ATOM 6206 C CA . ASP B 1 369 ? 8.992 44.188 19.203 1 84.25 369 ASP B CA 1
ATOM 6207 C C . ASP B 1 369 ? 10.227 43.312 19.469 1 84.25 369 ASP B C 1
ATOM 6209 O O . ASP B 1 369 ? 11.109 43.719 20.234 1 84.25 369 ASP B O 1
ATOM 6213 N N . GLU B 1 370 ? 10.289 42.25 18.891 1 83.12 370 GLU B N 1
ATOM 6214 C CA . GLU B 1 370 ? 11.43 41.375 19.047 1 83.12 370 GLU B CA 1
ATOM 6215 C C . GLU B 1 370 ? 12.711 42 18.531 1 83.12 370 GLU B C 1
ATOM 6217 O O . GLU B 1 370 ? 13.766 41.906 19.172 1 83.12 370 GLU B O 1
ATOM 6222 N N . LEU B 1 371 ? 12.602 42.625 17.453 1 91.5 371 LEU B N 1
ATOM 6223 C CA . LEU B 1 371 ? 13.75 43.312 16.891 1 91.5 371 LEU B CA 1
ATOM 6224 C C . LEU B 1 371 ? 14.195 44.469 17.781 1 91.5 371 LEU B C 1
ATOM 6226 O O . LEU B 1 371 ? 15.391 44.656 18 1 91.5 371 LEU B O 1
ATOM 6230 N N . LEU B 1 372 ? 13.164 45.156 18.281 1 92.44 372 LEU B N 1
ATOM 6231 C CA . LEU B 1 372 ? 13.492 46.25 19.188 1 92.44 372 LEU B CA 1
ATOM 6232 C C . LEU B 1 372 ? 14.227 45.75 20.422 1 92.44 372 LEU B C 1
ATOM 6234 O O . LEU B 1 372 ? 15.25 46.312 20.812 1 92.44 372 LEU B O 1
ATOM 6238 N N . GLU B 1 373 ? 13.719 44.688 20.906 1 90.44 373 GLU B N 1
ATOM 6239 C CA . GLU B 1 373 ? 14.359 44.094 22.078 1 90.44 373 GLU B CA 1
ATOM 6240 C C . GLU B 1 373 ? 15.789 43.656 21.766 1 90.44 373 GLU B C 1
ATOM 6242 O O . GLU B 1 373 ? 16.703 43.875 22.562 1 90.44 373 GLU B O 1
ATOM 6247 N N . ARG B 1 374 ? 15.984 43.094 20.672 1 91.62 374 ARG B N 1
ATOM 6248 C CA . ARG B 1 374 ? 17.312 42.656 20.25 1 91.62 374 ARG B CA 1
ATOM 6249 C C . ARG B 1 374 ? 18.25 43.844 20.094 1 91.62 374 ARG B C 1
ATOM 6251 O O . ARG B 1 374 ? 19.406 43.781 20.516 1 91.62 374 ARG B O 1
ATOM 6258 N N . ILE B 1 375 ? 17.781 44.844 19.484 1 95.19 375 ILE B N 1
ATOM 6259 C CA . ILE B 1 375 ? 18.578 46.031 19.266 1 95.19 375 ILE B CA 1
ATOM 6260 C C . ILE B 1 375 ? 18.953 46.688 20.609 1 95.19 375 ILE B C 1
ATOM 6262 O O . ILE B 1 375 ? 20.094 47.125 20.797 1 95.19 375 ILE B O 1
ATOM 6266 N N . GLU B 1 376 ? 17.984 46.688 21.484 1 93.62 376 GLU B N 1
ATOM 6267 C CA . GLU B 1 376 ? 18.266 47.219 22.812 1 93.62 376 GLU B CA 1
ATOM 6268 C C . GLU B 1 376 ? 19.328 46.375 23.531 1 93.62 376 GLU B C 1
ATOM 6270 O O . GLU B 1 376 ? 20.219 46.906 24.172 1 93.62 376 GLU B O 1
ATOM 6275 N N . GLU B 1 377 ? 19.219 45.188 23.406 1 91.62 377 GLU B N 1
ATOM 6276 C CA . GLU B 1 377 ? 20.188 44.281 24 1 91.62 377 GLU B CA 1
ATOM 6277 C C . GLU B 1 377 ? 21.578 44.5 23.406 1 91.62 377 GLU B C 1
ATOM 6279 O O . GLU B 1 377 ? 22.562 44.562 24.141 1 91.62 377 GLU B O 1
ATOM 6284 N N . ARG B 1 378 ? 21.641 44.594 22.188 1 93.56 378 ARG B N 1
ATOM 6285 C CA . ARG B 1 378 ? 22.922 44.875 21.516 1 93.56 378 ARG B CA 1
ATOM 6286 C C . ARG B 1 378 ? 23.484 46.219 21.953 1 93.56 378 ARG B C 1
ATOM 6288 O O . ARG B 1 378 ? 24.703 46.344 22.172 1 93.56 378 ARG B O 1
ATOM 6295 N N . ALA B 1 379 ? 22.625 47.125 22.031 1 94.88 379 ALA B N 1
ATOM 6296 C CA . ALA B 1 379 ? 23.047 48.469 22.469 1 94.88 379 ALA B CA 1
ATOM 6297 C C . ALA B 1 379 ? 23.625 48.406 23.875 1 94.88 379 ALA B C 1
ATOM 6299 O O . ALA B 1 379 ? 24.688 48.969 24.141 1 94.88 379 ALA B O 1
ATOM 6300 N N . ARG B 1 380 ? 22.938 47.781 24.688 1 92.44 380 ARG B N 1
ATOM 6301 C CA . ARG B 1 380 ? 23.438 47.625 26.047 1 92.44 380 ARG B CA 1
ATOM 6302 C C . ARG B 1 380 ? 24.781 46.875 26.062 1 92.44 380 ARG B C 1
ATOM 6304 O O . ARG B 1 380 ? 25.688 47.25 26.828 1 92.44 380 ARG B O 1
ATOM 6311 N N . GLY B 1 381 ? 24.859 45.906 25.312 1 91.81 381 GLY B N 1
ATOM 6312 C CA . GLY B 1 381 ? 26.094 45.156 25.188 1 91.81 381 GLY B CA 1
ATOM 6313 C C . GLY B 1 381 ? 27.266 46 24.75 1 91.81 381 GLY B C 1
ATOM 6314 O O . GLY B 1 381 ? 28.406 45.719 25.109 1 91.81 381 GLY B O 1
ATOM 6315 N N . LEU B 1 382 ? 26.953 47.031 23.984 1 92.69 382 LEU B N 1
ATOM 6316 C CA . LEU B 1 382 ? 27.984 47.938 23.484 1 92.69 382 LEU B CA 1
ATOM 6317 C C . LEU B 1 382 ? 28.25 49.062 24.469 1 92.69 382 LEU B C 1
ATOM 6319 O O . LEU B 1 382 ? 29.062 49.938 24.203 1 92.69 382 LEU B O 1
ATOM 6323 N N . GLY B 1 383 ? 27.438 49.031 25.531 1 92.81 383 GLY B N 1
ATOM 6324 C CA . GLY B 1 383 ? 27.641 50.031 26.562 1 92.81 383 GLY B CA 1
ATOM 6325 C C . GLY B 1 383 ? 26.906 51.312 26.281 1 92.81 383 GLY B C 1
ATOM 6326 O O . GLY B 1 383 ? 27.188 52.344 26.891 1 92.81 383 GLY B O 1
ATOM 6327 N N . LEU B 1 384 ? 26.047 51.312 25.359 1 94.88 384 LEU B N 1
ATOM 6328 C CA . LEU B 1 384 ? 25.266 52.5 25.047 1 94.88 384 LEU B CA 1
ATOM 6329 C C . LEU B 1 384 ? 24.203 52.75 26.125 1 94.88 384 LEU B C 1
ATOM 6331 O O . LEU B 1 384 ? 23.656 51.812 26.688 1 94.88 384 LEU B O 1
ATOM 6335 N N . LYS B 1 385 ? 23.906 54 26.344 1 95.88 385 LYS B N 1
ATOM 6336 C CA . LYS B 1 385 ? 23 54.344 27.422 1 95.88 385 LYS B CA 1
ATOM 6337 C C . LYS B 1 385 ? 21.688 54.906 26.875 1 95.88 385 LYS B C 1
ATOM 6339 O O . LYS B 1 385 ? 20.656 54.906 27.562 1 95.88 385 LYS B O 1
ATOM 6344 N N . THR B 1 386 ? 21.766 55.469 25.734 1 96 386 THR B N 1
ATOM 6345 C CA . THR B 1 386 ? 20.594 56.062 25.109 1 96 386 THR B CA 1
ATOM 6346 C C . THR B 1 386 ? 20.406 55.562 23.688 1 96 386 THR B C 1
ATOM 6348 O O . THR B 1 386 ? 21.391 55.406 22.953 1 96 386 THR B O 1
ATOM 6351 N N . LEU B 1 387 ? 19.234 55.25 23.344 1 96.69 387 LEU B N 1
ATOM 6352 C CA . LEU B 1 387 ? 18.875 54.844 21.984 1 96.69 387 LEU B CA 1
ATOM 6353 C C . LEU B 1 387 ? 17.969 55.906 21.344 1 96.69 387 LEU B C 1
ATOM 6355 O O . LEU B 1 387 ? 16.938 56.25 21.906 1 96.69 387 LEU B O 1
ATOM 6359 N N . PHE B 1 388 ? 18.375 56.375 20.172 1 96.31 388 PHE B N 1
ATOM 6360 C CA . PHE B 1 388 ? 17.594 57.344 19.438 1 96.31 388 PHE B CA 1
ATOM 6361 C C . PHE B 1 388 ? 16.891 56.719 18.25 1 96.31 388 PHE B C 1
ATOM 6363 O O . PHE B 1 388 ? 17.375 55.719 17.703 1 96.31 388 PHE B O 1
ATOM 6370 N N . VAL B 1 389 ? 15.797 57.219 17.891 1 95.06 389 VAL B N 1
ATOM 6371 C CA . VAL B 1 389 ? 15.109 56.844 16.672 1 95.06 389 VAL B CA 1
ATOM 6372 C C . VAL B 1 389 ? 14.648 58.094 15.922 1 95.06 389 VAL B C 1
ATOM 6374 O O . VAL B 1 389 ? 14.172 59.031 16.531 1 95.06 389 VAL B O 1
ATOM 6377 N N . LEU B 1 390 ? 14.875 58.094 14.625 1 93 390 LEU B N 1
ATOM 6378 C CA . LEU B 1 390 ? 14.359 59.094 13.727 1 93 390 LEU B CA 1
ATOM 6379 C C . LEU B 1 390 ? 13.281 58.531 12.812 1 93 390 LEU B C 1
ATOM 6381 O O . LEU B 1 390 ? 13.547 57.625 12.016 1 93 390 LEU B O 1
ATOM 6385 N N . THR B 1 391 ? 12.055 58.969 12.961 1 89.56 391 THR B N 1
ATOM 6386 C CA . THR B 1 391 ? 10.969 58.375 12.203 1 89.56 391 THR B CA 1
ATOM 6387 C C . THR B 1 391 ? 10 59.438 11.695 1 89.56 391 THR B C 1
ATOM 6389 O O . THR B 1 391 ? 9.875 60.5 12.289 1 89.56 391 THR B O 1
ATOM 6392 N N . THR B 1 392 ? 9.305 59.062 10.594 1 82.69 392 THR B N 1
ATOM 6393 C CA . THR B 1 392 ? 8.305 59.969 10.039 1 82.69 392 THR B CA 1
ATOM 6394 C C . THR B 1 392 ? 6.91 59.375 10.156 1 82.69 392 THR B C 1
ATOM 6396 O O . THR B 1 392 ? 5.914 60.094 10.102 1 82.69 392 THR B O 1
ATOM 6399 N N . ARG B 1 393 ? 6.727 58.062 10.344 1 80.75 393 ARG B N 1
ATOM 6400 C CA . ARG B 1 393 ? 5.402 57.469 10.219 1 80.75 393 ARG B CA 1
ATOM 6401 C C . ARG B 1 393 ? 5.07 56.625 11.453 1 80.75 393 ARG B C 1
ATOM 6403 O O . ARG B 1 393 ? 3.898 56.406 11.766 1 80.75 393 ARG B O 1
ATOM 6410 N N . THR B 1 394 ? 6.047 56.281 12.211 1 80.44 394 THR B N 1
ATOM 6411 C CA . THR B 1 394 ? 5.754 55.281 13.234 1 80.44 394 THR B CA 1
ATOM 6412 C C . THR B 1 394 ? 6.043 55.844 14.625 1 80.44 394 THR B C 1
ATOM 6414 O O . THR B 1 394 ? 6.512 55.125 15.508 1 80.44 394 THR B O 1
ATOM 6417 N N . ALA B 1 395 ? 5.703 57.062 14.781 1 86 395 ALA B N 1
ATOM 6418 C CA . ALA B 1 395 ? 5.984 57.75 16.047 1 86 395 ALA B CA 1
ATOM 6419 C C . ALA B 1 395 ? 5.207 57.125 17.203 1 86 395 ALA B C 1
ATOM 6421 O O . ALA B 1 395 ? 5.766 56.875 18.266 1 86 395 ALA B O 1
ATOM 6422 N N . HIS B 1 396 ? 4.016 56.812 16.969 1 84.94 396 HIS B N 1
ATOM 6423 C CA . HIS B 1 396 ? 3.143 56.25 18 1 84.94 396 HIS B CA 1
ATOM 6424 C C . HIS B 1 396 ? 3.625 54.906 18.484 1 84.94 396 HIS B C 1
ATOM 6426 O O . HIS B 1 396 ? 3.6 54.594 19.688 1 84.94 396 HIS B O 1
ATOM 6432 N N . TRP B 1 397 ? 4.07 54.219 17.641 1 86.75 397 TRP B N 1
ATOM 6433 C CA . TRP B 1 397 ? 4.562 52.906 17.953 1 86.75 397 TRP B CA 1
AT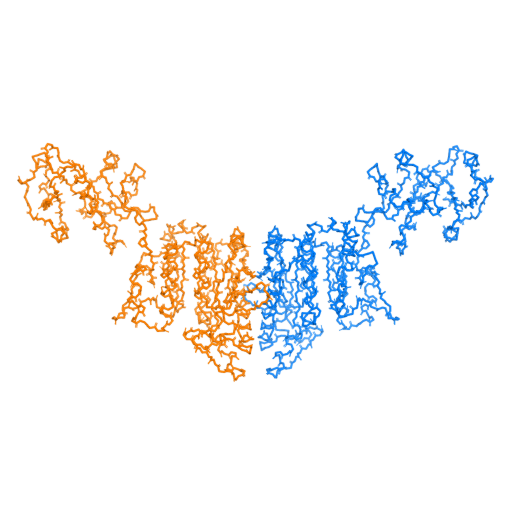OM 6434 C C . TRP B 1 397 ? 5.734 52.969 18.938 1 86.75 397 TRP B C 1
ATOM 6436 O O . TRP B 1 397 ? 5.781 52.219 19.906 1 86.75 397 TRP B O 1
ATOM 6446 N N . PHE B 1 398 ? 6.633 53.844 18.688 1 91.5 398 PHE B N 1
ATOM 6447 C CA . PHE B 1 398 ? 7.82 53.969 19.516 1 91.5 398 PHE B CA 1
ATOM 6448 C C . PHE B 1 398 ? 7.465 54.562 20.875 1 91.5 398 PHE B C 1
ATOM 645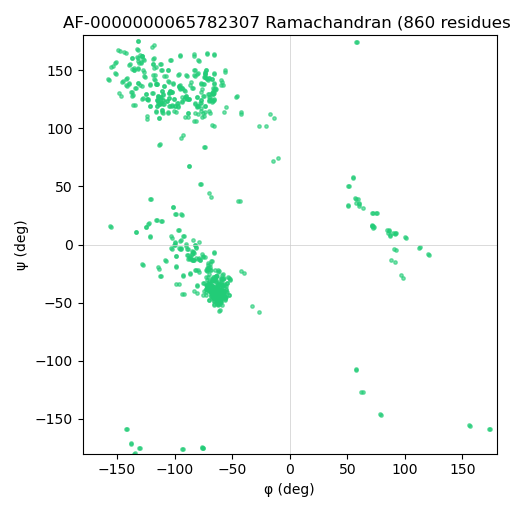0 O O . PHE B 1 398 ? 7.992 54.125 21.906 1 91.5 398 PHE B O 1
ATOM 6457 N N . ARG B 1 399 ? 6.516 55.469 20.844 1 88.5 399 ARG B N 1
ATOM 6458 C CA . ARG B 1 399 ? 6.078 56.062 22.094 1 88.5 399 ARG B CA 1
ATOM 6459 C C . ARG B 1 399 ? 5.473 55 23.016 1 88.5 399 ARG B C 1
ATOM 6461 O O . ARG B 1 399 ? 5.723 55 24.219 1 88.5 399 ARG B O 1
ATOM 6468 N N . GLU B 1 400 ? 4.793 54.156 22.453 1 86.12 400 GLU B N 1
ATOM 6469 C CA . GLU B 1 400 ? 4.145 53.094 23.203 1 86.12 400 GLU B CA 1
ATOM 6470 C C . GLU B 1 400 ? 5.176 52.125 23.781 1 86.12 400 GLU B C 1
ATOM 6472 O O . GLU B 1 400 ? 4.879 51.375 24.719 1 86.12 400 GLU B O 1
ATOM 6477 N N . ARG B 1 401 ? 6.328 52.25 23.281 1 87.19 401 ARG B N 1
ATOM 6478 C CA . ARG B 1 401 ? 7.348 51.281 23.672 1 87.19 401 ARG B CA 1
ATOM 6479 C C . ARG B 1 401 ? 8.477 51.969 24.438 1 87.19 401 ARG B C 1
ATOM 6481 O O . ARG B 1 401 ? 9.609 51.469 24.453 1 87.19 401 ARG B O 1
ATOM 6488 N N . GLY B 1 402 ? 8.195 53.062 24.953 1 89.38 402 GLY B N 1
ATOM 6489 C CA . GLY B 1 402 ? 9.062 53.656 25.938 1 89.38 402 GLY B CA 1
ATOM 6490 C C . GLY B 1 402 ? 9.953 54.75 25.375 1 89.38 402 GLY B C 1
ATOM 6491 O O . GLY B 1 402 ? 10.781 55.312 26.094 1 89.38 402 GLY B O 1
ATOM 6492 N N . PHE B 1 403 ? 9.727 55.062 24.141 1 94.25 403 PHE B N 1
ATOM 6493 C CA . PHE B 1 403 ? 10.492 56.156 23.578 1 94.25 403 PHE B CA 1
ATOM 6494 C C . PHE B 1 403 ? 9.82 57.5 23.859 1 94.25 403 PHE B C 1
ATOM 6496 O O . PHE B 1 403 ? 8.602 57.625 23.781 1 94.25 403 PHE B O 1
ATOM 6503 N N . GLN B 1 404 ? 10.586 58.438 24.203 1 94.69 404 GLN B N 1
ATOM 6504 C CA . GLN B 1 404 ? 10.086 59.781 24.484 1 94.69 404 GLN B CA 1
ATOM 6505 C C . GLN B 1 404 ? 10.469 60.781 23.375 1 94.69 404 GLN B C 1
ATOM 6507 O O . GLN B 1 404 ? 11.555 60.656 22.797 1 94.69 404 GLN B O 1
ATOM 6512 N N . PRO B 1 405 ? 9.539 61.688 23.156 1 93.38 405 PRO B N 1
ATOM 6513 C CA . PRO B 1 405 ? 9.898 62.719 22.156 1 93.38 405 PRO B CA 1
ATOM 6514 C C . PRO B 1 405 ? 11.164 63.469 22.531 1 93.38 405 PRO B C 1
ATOM 6516 O O . PRO B 1 405 ? 11.391 63.781 23.703 1 93.38 405 PRO B O 1
ATOM 6519 N N . SER B 1 406 ? 11.992 63.688 21.578 1 93.38 406 SER B N 1
ATOM 6520 C CA . SER B 1 406 ? 13.266 64.375 21.703 1 93.38 406 SER B CA 1
ATOM 6521 C C . SER B 1 406 ? 13.469 65.375 20.578 1 93.38 406 SER B C 1
ATOM 6523 O O . SER B 1 406 ? 12.523 65.75 19.859 1 93.38 406 SER B O 1
ATOM 6525 N N . SER B 1 407 ? 14.57 66.062 20.562 1 91.94 407 SER B N 1
ATOM 6526 C CA . SER B 1 407 ? 14.852 67.062 19.531 1 91.94 407 SER B CA 1
ATOM 6527 C C . SER B 1 407 ? 16.219 66.875 18.906 1 91.94 407 SER B C 1
ATOM 6529 O O . SER B 1 407 ? 17.016 66.062 19.422 1 91.94 407 SER B O 1
ATOM 6531 N N . VAL B 1 408 ? 16.359 67.5 17.766 1 92.56 408 VAL B N 1
ATOM 6532 C CA . VAL B 1 408 ? 17.609 67.375 17.031 1 92.56 408 VAL B CA 1
ATOM 6533 C C . VAL B 1 408 ? 18.766 67.875 17.906 1 92.56 408 VAL B C 1
ATOM 6535 O O . VAL B 1 408 ? 19.891 67.312 17.812 1 92.56 408 VAL B O 1
ATOM 6538 N N . GLU B 1 409 ? 18.516 68.812 18.797 1 91.94 409 GLU B N 1
ATOM 6539 C CA . GLU B 1 409 ? 19.531 69.375 19.672 1 91.94 409 GLU B CA 1
ATOM 6540 C C . GLU B 1 409 ? 20.016 68.375 20.703 1 91.94 409 GLU B C 1
ATOM 6542 O O . GLU B 1 409 ? 21.141 68.438 21.203 1 91.94 409 GLU B O 1
ATOM 6547 N N . ARG B 1 410 ? 19.219 67.375 20.984 1 92 410 ARG B N 1
ATOM 6548 C CA . ARG B 1 410 ? 19.562 66.375 21.984 1 92 410 ARG B CA 1
ATOM 6549 C C . ARG B 1 410 ? 20.391 65.25 21.359 1 92 410 ARG B C 1
ATOM 6551 O O . ARG B 1 410 ? 21.031 64.5 22.062 1 92 410 ARG B O 1
ATOM 6558 N N . LEU B 1 411 ? 20.422 65.25 20.062 1 93.94 411 LEU B N 1
ATOM 6559 C CA . LEU B 1 411 ? 21.266 64.25 19.375 1 93.94 411 LEU B CA 1
ATOM 6560 C C . LEU B 1 411 ? 22.75 64.562 19.578 1 93.94 411 LEU B C 1
ATOM 6562 O O . LEU B 1 411 ? 23.141 65.75 19.594 1 93.94 411 LEU B O 1
ATOM 6566 N N . PRO B 1 412 ? 23.516 63.5 19.719 1 93.88 412 PRO B N 1
ATOM 6567 C CA . PRO B 1 412 ? 24.953 63.781 19.703 1 93.88 412 PRO B CA 1
ATOM 6568 C C . PRO B 1 412 ? 25.391 64.5 18.453 1 93.88 412 PRO B C 1
ATOM 6570 O O . PRO B 1 412 ? 24.828 64.312 17.375 1 93.88 412 PRO B O 1
ATOM 6573 N N . ALA B 1 413 ? 26.406 65.312 18.609 1 91.38 413 ALA B N 1
ATOM 6574 C CA . ALA B 1 413 ? 26.859 66.25 17.578 1 91.38 413 ALA B CA 1
ATOM 6575 C C . ALA B 1 413 ? 27.156 65.5 16.266 1 91.38 413 ALA B C 1
ATOM 6577 O O . ALA B 1 413 ? 26.797 66 15.188 1 91.38 413 ALA B O 1
ATOM 6578 N N . ALA B 1 414 ? 27.719 64.375 16.391 1 90.31 414 ALA B N 1
ATOM 6579 C CA . ALA B 1 414 ? 28.109 63.594 15.211 1 90.31 414 ALA B CA 1
ATOM 6580 C C . ALA B 1 414 ? 26.906 63.219 14.367 1 90.31 414 ALA B C 1
ATOM 6582 O O . ALA B 1 414 ? 27 63.094 13.148 1 90.31 414 ALA B O 1
ATOM 6583 N N . ARG B 1 415 ? 25.844 63.031 14.969 1 92.25 415 ARG B N 1
ATOM 6584 C CA . ARG B 1 415 ? 24.641 62.656 14.242 1 92.25 415 ARG B CA 1
ATOM 6585 C C . ARG B 1 415 ? 23.781 63.875 13.953 1 92.25 415 ARG B C 1
ATOM 6587 O O . ARG B 1 415 ? 23.125 63.969 12.906 1 92.25 415 ARG B O 1
ATOM 6594 N N . ALA B 1 416 ? 23.703 64.875 14.758 1 91.75 416 ALA B N 1
ATOM 6595 C CA . ALA B 1 416 ? 22.938 66.062 14.578 1 91.75 416 ALA B CA 1
ATOM 6596 C C . ALA B 1 416 ? 23.359 66.812 13.297 1 91.75 416 ALA B C 1
ATOM 6598 O O . ALA B 1 416 ? 22.516 67.375 12.594 1 91.75 416 ALA B O 1
ATOM 6599 N N . SER B 1 417 ? 24.656 66.688 12.992 1 89.56 417 SER B N 1
ATOM 6600 C CA . SER B 1 417 ? 25.188 67.375 11.82 1 89.56 417 SER B CA 1
ATOM 6601 C C . SER B 1 417 ? 24.688 66.75 10.531 1 89.56 417 SER B C 1
ATOM 6603 O O . SER B 1 417 ? 24.688 67.375 9.477 1 89.56 417 SER B O 1
ATOM 6605 N N . LEU B 1 418 ? 24.266 65.562 10.703 1 86.5 418 LEU B N 1
ATOM 6606 C CA . LEU B 1 418 ? 23.828 64.812 9.516 1 86.5 418 LEU B CA 1
ATOM 6607 C C . LEU B 1 418 ? 22.312 64.75 9.422 1 86.5 418 LEU B C 1
ATOM 6609 O O . LEU B 1 418 ? 21.75 64.062 8.57 1 86.5 418 LEU B O 1
ATOM 6613 N N . TYR B 1 419 ? 21.688 65.438 10.234 1 89.88 419 TYR B N 1
ATOM 6614 C CA . TYR B 1 419 ? 20.234 65.438 10.25 1 89.88 419 TYR B CA 1
ATOM 6615 C C . TYR B 1 419 ? 19.672 66.062 8.977 1 89.88 419 TYR B C 1
ATOM 6617 O O . TYR B 1 419 ? 20.125 67.062 8.539 1 89.88 419 TYR B O 1
ATOM 6625 N N . ASN B 1 420 ? 18.766 65.375 8.391 1 85.88 420 ASN B N 1
ATOM 6626 C CA . ASN B 1 420 ? 18.125 65.875 7.176 1 85.88 420 ASN B CA 1
ATOM 6627 C C . ASN B 1 420 ? 16.875 66.688 7.488 1 85.88 420 ASN B C 1
ATOM 6629 O O . ASN B 1 420 ? 15.805 66.125 7.719 1 85.88 420 ASN B O 1
ATOM 6633 N N . PHE B 1 421 ? 16.969 67.938 7.273 1 84.44 421 PHE B N 1
ATOM 6634 C CA . PHE B 1 421 ? 15.883 68.812 7.617 1 84.44 421 PHE B CA 1
ATOM 6635 C C . PHE B 1 421 ? 14.781 68.75 6.574 1 84.44 421 PHE B C 1
ATOM 6637 O O . PHE B 1 421 ? 13.641 69.188 6.848 1 84.44 421 PHE B O 1
ATOM 6644 N N . GLN B 1 422 ? 15.102 68.375 5.402 1 80.56 422 GLN B N 1
ATOM 6645 C CA . GLN B 1 422 ? 14.086 68.188 4.367 1 80.56 422 GLN B CA 1
ATOM 6646 C C . GLN B 1 422 ? 13.125 67.062 4.711 1 80.56 422 GLN B C 1
ATOM 6648 O O . GLN B 1 422 ? 11.914 67.188 4.527 1 80.56 422 GLN B O 1
ATOM 6653 N N . ARG B 1 423 ? 13.688 66 5.18 1 83.75 423 ARG B N 1
ATOM 6654 C CA . ARG B 1 423 ? 12.859 64.875 5.578 1 83.75 423 ARG B CA 1
ATOM 6655 C C . ARG B 1 423 ? 12.07 65.188 6.848 1 83.75 423 ARG B C 1
ATOM 6657 O O . ARG B 1 423 ? 10.945 64.75 7.012 1 83.75 423 ARG B O 1
ATOM 6664 N N . ASN B 1 424 ? 12.586 65.938 7.711 1 86.06 424 ASN B N 1
ATOM 6665 C CA . ASN B 1 424 ? 11.984 66.438 8.945 1 86.06 424 ASN B CA 1
ATOM 6666 C C . ASN B 1 424 ? 11.453 65.312 9.812 1 86.06 424 ASN B C 1
ATOM 6668 O O . ASN B 1 424 ? 10.297 65.375 10.242 1 86.06 424 ASN B O 1
ATOM 6672 N N . SER B 1 425 ? 12.406 64.438 10.102 1 90.06 425 SER B N 1
ATOM 6673 C CA . SER B 1 425 ? 12.039 63.281 10.922 1 90.06 425 SER B CA 1
ATOM 6674 C C . SER B 1 425 ? 11.836 63.688 12.375 1 90.06 425 SER B C 1
ATOM 6676 O O . SER B 1 425 ? 12.516 64.562 12.883 1 90.06 425 SER B O 1
ATOM 6678 N N . GLN B 1 426 ? 10.875 63.031 12.977 1 91.56 426 GLN B N 1
ATOM 6679 C CA . GLN B 1 426 ? 10.711 63.188 14.414 1 91.56 426 GLN B CA 1
ATOM 6680 C C . GLN B 1 426 ? 11.766 62.375 15.18 1 91.56 426 GLN B C 1
ATOM 6682 O O . GLN B 1 426 ? 12.102 61.281 14.781 1 91.56 426 GLN B O 1
ATOM 6687 N N . VAL B 1 427 ? 12.25 63.031 16.188 1 94.62 427 VAL B N 1
ATOM 6688 C CA . VAL B 1 427 ? 13.297 62.375 16.969 1 94.62 427 VAL B CA 1
ATOM 6689 C C . VAL B 1 427 ? 12.727 61.844 18.281 1 94.62 427 VAL B C 1
ATOM 6691 O O . VAL B 1 427 ? 11.992 62.562 18.969 1 94.62 427 VAL B O 1
ATOM 6694 N N . PHE B 1 428 ? 12.992 60.656 18.594 1 95.19 428 PHE B N 1
ATOM 6695 C CA . PHE B 1 428 ? 12.609 60.031 19.859 1 95.19 428 PHE B CA 1
ATOM 6696 C C . PHE B 1 428 ? 13.82 59.406 20.531 1 95.19 428 PHE B C 1
ATOM 6698 O O . PHE B 1 428 ? 14.781 59 19.875 1 95.19 428 PHE B O 1
ATOM 6705 N N . GLU B 1 429 ? 13.852 59.344 21.797 1 96.31 429 GLU B N 1
ATOM 6706 C CA . GLU B 1 429 ? 14.961 58.719 22.5 1 96.31 429 GLU B CA 1
ATOM 6707 C C . GLU B 1 429 ? 14.453 57.844 23.641 1 96.31 429 GLU B C 1
ATOM 6709 O O . GLU B 1 429 ? 13.367 58.062 24.172 1 96.31 429 GLU B O 1
ATOM 6714 N N . LYS B 1 430 ? 15.172 56.844 23.969 1 96.25 430 LYS B N 1
ATOM 6715 C CA . LYS B 1 430 ? 14.883 55.906 25.047 1 96.25 430 LYS B CA 1
ATOM 6716 C C . LYS B 1 430 ? 16.141 55.594 25.859 1 96.25 430 LYS B C 1
ATOM 6718 O O . LYS B 1 430 ? 17.188 55.281 25.281 1 96.25 430 LYS B O 1
ATOM 6723 N N . SER B 1 431 ? 16 55.75 27.156 1 95.12 431 SER B N 1
ATOM 6724 C CA . SER B 1 431 ? 17.109 55.406 28.031 1 95.12 431 SER B CA 1
ATOM 6725 C C . SER B 1 431 ? 17.203 53.875 28.203 1 95.12 431 SER B C 1
ATOM 6727 O O . SER B 1 431 ? 16.188 53.219 28.375 1 95.12 431 SER B O 1
ATOM 6729 N N . LEU B 1 432 ? 18.375 53.406 28.031 1 91.31 432 LEU B N 1
ATOM 6730 C CA . LEU B 1 432 ? 18.594 51.969 28.125 1 91.31 432 LEU B CA 1
ATOM 6731 C C . LEU B 1 432 ? 19.016 51.562 29.531 1 91.31 432 LEU B C 1
ATOM 6733 O O . LEU B 1 432 ? 19.781 52.281 30.188 1 91.31 432 LEU B O 1
#

Secondary structure (DSSP, 8-state):
-HHHHHHHHHHHHHHHHHTT-EEEEEE-HHHHHSTTHHHHHHHHHHHHHTT-EEEEEE--HHHHHHHHHHTTPPP-EETTEE-B-HHHHHHHHHHHHHHHHHHHHHHTS--TT-SSTTPPP-EEEES-EEEEE--EETTEE-BTBEEEEEE-HHHHHHHHHTTPEEEE-SEEE-TTS-EEE--HHHHHHHHHHHTT-SEEEEEESSSS-B-TTS-B--EE-GGGHHHHHHHHTT-HHHHHHHHHHHHHHTT-SEEEEEESSSTTHHHHHHHSSS-SSEEEES----EEEE--GGGHHHHHHHHHHHHHTTSS----HHHHHHTGGGEEEEEETTEEEEEEEEEEPTTSSEEEEEEEEE-GGGGGGSHHHHHHHHHHHHHHHTT--EEEEEESS-HHHHHTTT-EE--GGGS-HHHHTT--TTTTPEEEEEE-/-HHHHHHHHHHHHHHHHHTT-EEEEEE-HHHHHSTTHHHHHHHHHHHHHTT-EEEEEE--HHHHHHHHHHTTPPP-EETTEE-B-HHHHHHHHHHHHHHHHHHHHHHTS--TT-SSTTPPP-EEEES-EEEEE--EETTEE-BTBEEEEEE-HHHHHHHHHTTPEEEE-SEEE-TTS-EEE--HHHHHHHHHHHTT-SEEEEEESSSS-B-TTS-B--EE-GGGHHHHHHHHTT-HHHHHHHHHHHHHHTT-SEEEEEESSSTTHHHHHHHSSS-SSEEEES----EEEE--GGGHHHHHHHHHHHHHTTSS----HHHHHHTGGGEEEEEETTEEEEEEEEEEPTTSSEEEEEEEEE-GGGGGGSHHHHHHHHHHHHHHHTT--EEEEEESS-HHHHHTTT-EE--GGGS-HHHHTT--TTTTPEEEEEE-

Solvent-accessible surface area (backbone atoms only — not comparable to full-atom values): 44768 Å² total; per-residue (Å²): 110,68,64,57,48,50,47,46,60,63,25,40,69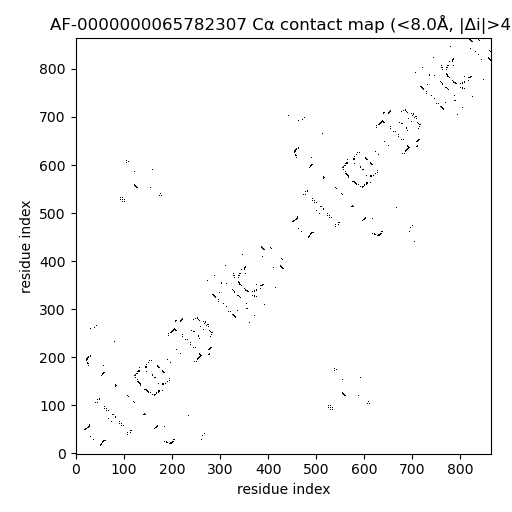,47,39,65,71,36,42,76,32,37,36,28,38,32,38,39,25,63,35,66,72,35,88,44,28,65,58,53,51,50,51,50,52,49,46,41,66,51,36,31,32,44,34,40,26,35,38,39,59,61,52,24,52,53,45,28,54,76,69,73,47,79,90,46,71,59,94,92,34,62,44,22,48,72,73,51,40,54,29,42,41,29,28,47,20,33,48,52,52,52,51,39,17,55,58,43,31,66,60,82,84,43,87,57,70,92,62,81,65,41,41,35,33,60,60,48,34,32,26,42,68,67,40,69,55,97,84,43,68,22,59,34,18,27,41,85,70,41,66,42,47,67,65,51,49,53,42,39,72,68,64,22,36,35,47,45,63,36,51,20,28,23,56,84,30,44,68,23,46,35,57,34,62,57,52,34,30,51,44,18,36,71,61,62,14,52,28,34,37,39,44,39,80,48,51,36,50,58,47,98,86,65,44,74,41,53,68,40,42,46,85,57,44,61,66,53,35,65,73,46,52,92,37,70,65,29,53,53,50,49,34,31,29,50,24,23,74,62,63,17,51,33,16,35,31,25,19,46,73,45,87,59,26,67,56,40,36,69,49,38,86,80,39,54,29,17,35,28,26,42,74,63,70,53,43,74,41,69,40,47,82,85,42,50,65,44,48,47,65,57,47,46,67,39,28,74,71,64,74,39,81,82,73,55,69,68,54,46,62,76,48,26,75,38,25,37,30,32,29,50,96,87,38,50,42,29,36,31,28,53,43,77,39,69,97,54,50,34,29,34,51,40,71,72,45,56,38,80,88,56,57,90,66,53,53,68,56,53,46,49,51,49,47,49,50,52,37,48,74,72,61,30,42,35,38,31,35,71,40,81,82,56,58,66,63,43,42,75,68,62,29,38,86,51,49,67,82,74,40,58,67,70,54,41,76,65,57,54,72,87,75,57,53,44,36,28,35,28,81,102,109,69,63,56,48,51,48,46,59,63,25,41,70,48,38,64,71,36,41,75,32,38,34,26,38,31,38,38,24,63,37,66,72,34,90,44,29,65,58,52,51,51,51,52,52,51,45,41,66,53,36,29,30,43,35,41,25,36,38,39,58,61,52,23,52,52,44,29,54,76,69,72,45,80,89,46,70,59,94,91,34,64,44,24,48,72,75,52,40,54,29,43,42,28,28,47,21,33,49,52,52,53,50,37,17,56,57,41,31,67,60,82,85,44,87,54,70,92,62,80,65,42,42,34,33,61,61,49,35,31,26,41,67,67,40,69,56,96,85,44,67,21,56,33,18,27,41,84,70,43,67,43,48,66,65,51,49,54,43,38,72,70,65,23,37,35,48,45,63,35,50,20,28,23,56,83,31,43,70,24,46,37,55,33,61,57,51,37,29,51,45,18,36,70,62,60,15,53,29,36,38,38,45,39,81,47,51,39,50,57,46,97,84,66,46,75,42,53,67,42,44,46,87,59,45,62,66,52,33,64,74,46,53,91,36,70,66,28,53,53,50,49,36,32,28,51,24,23,74,62,63,17,51,33,16,37,30,25,18,46,72,46,87,58,27,68,55,41,37,70,49,39,86,81,39,55,28,17,36,28,25,40,74,63,68,48,43,76,41,70,38,47,80,83,41,49,65,44,48,47,65,56,46,46,65,39,28,75,69,63,74,38,81,82,73,55,69,69,56,45,61,74,48,26,75,37,25,38,29,30,30,49,94,88,38,48,43,28,36,30,29,52,43,76,39,70,98,56,49,33,28,33,51,41,71,71,45,56,37,79,88,59,56,90,66,52,51,67,55,51,47,48,52,50,48,50,50,52,36,48,74,71,60,30,43,33,38,31,34,70,39,82,82,56,58,66,62,42,44,75,68,63,30,38,87,51,49,66,84,74,40,58,66,70,55,42,75,66,57,56,73,85,75,56,53,46,36,28,36,28,81,100

Organism: Pseudomonas aeruginosa (strain ATCC 15692 / DSM 22644 / CIP 104116 / JCM 14847 / LMG 12228 / 1C / PRS 101 / PAO1) (NCBI:txid208964)